Protein 3H2V (pdb70)

Solvent-accessible surface area: 47195 Å² total; per-residue (Å²): 136,19,50,64,184,163,55,18,116,53,0,4,67,6,0,41,94,2,7,63,29,1,83,89,25,16,44,133,47,0,70,0,0,26,1,0,35,96,0,0,27,2,0,0,4,0,0,50,23,13,126,35,37,76,15,15,65,104,4,0,53,33,0,1,103,7,0,5,127,3,0,71,61,0,11,124,6,0,75,54,7,2,148,15,2,72,39,116,49,32,68,49,31,0,56,98,11,0,83,92,0,44,77,22,2,58,84,0,71,110,26,1,64,47,9,3,69,32,30,59,124,127,115,45,56,122,136,92,38,96,100,1,16,90,87,0,16,110,8,0,71,58,0,4,82,3,0,35,46,0,3,101,44,0,37,32,0,11,76,53,31,164,38,65,67,32,66,64,6,48,4,30,129,163,144,33,40,193,135,119,25,18,124,53,0,3,76,5,0,45,91,0,19,61,30,0,100,85,25,8,27,31,16,0,23,0,0,24,0,0,28,74,0,0,28,2,0,0,4,0,0,48,22,13,131,34,40,76,11,14,67,106,3,0,51,36,0,0,103,7,0,6,124,3,0,73,59,0,14,132,26,0,76,82,17,2,156,111,14,139,65,153,155,35,72,60,25,0,55,98,10,0,82,89,0,47,78,21,3,58,82,0,72,108,25,0,66,51,9,3,70,34,31,58,125,131,118,43,58,124,137,93,36,94,97,1,17,91,87,0,14,107,7,0,68,58,0,4,74,3,0,31,42,0,1,101,43,0,62,63,16,87,185,28,50,38,72,119,63,118,172,136,28,44,179,114,59,18,82,53,0,4,78,5,0,42,97,1,14,60,30,1,82,86,29,23,46,144,50,0,83,0,0,28,0,0,31,90,0,0,27,1,0,0,4,0,0,54,21,13,64,34,40,85,14,14,71,106,3,0,48,33,0,1,105,6,0,6,124,3,0,71,60,0,12,133,31,0,77,84,16,2,154,108,14,136,65,154,176,24,74,69,41,0,56,100,9,0,83,87,0,47,75,22,2,55,84,0,73,102,24,0,66,49,10,3,71,34,34,58,125,90,76,32,34,56,116,92,33,69,97,1,18,90,90,0,14,107,7,0,70,58,0,4,76,4,0,30,46,0,1,103,41,0,43,36,14,48,181,184,29,82,42,66,121,86,126,172,178,32,49,171,116,62,17,85,51,0,3,78,6,0,42,94,1,16,64,27,0,88,83,27,16,44,145,49,0,82,0,0,27,0,0,35,93,0,0,27,2,0,0,4,0,0,52,23,12,62,34,37,72,20,16,65,103,4,0,52,33,0,2,104,8,0,5,130,5,0,72,62,0,10,129,10,0,77,53,10,2,150,20,5,74,40,153,154,29,68,61,28,0,56,96,10,0,82,91,0,46,77,21,2,56,86,0,75,113,26,0,64,47,10,4,69,34,33,59,126,99,85,38,31,68,121,91,34,58,101,2,17,89,86,0,14,107,8,0,71,57,0,4,76,4,0,34,43,0,3,102,44,0,50,29,2,29,115,82,60,173,44,141,94,30,70,74,11,69,44,71,120,96,113,178,195,100,83,69,0,9,0,120,32,1,0,0,29,2,58,65,107,44,0,71,82,30,1,86,124,46,74,46,115,120,33,104,11,38,76,27,91,0,20,0,64,0,4,0,77,59,25,132,35,0,92,44,0,35,114,60,36,82,116,37,72,28,85,53,4,67,1,31,1,69,69,39,97,188,152,80,70,0,9,0,116,32,1,0,0,31,1,56,42,92,45,0,75,85,31,1,88,124,45,76,41,114,118,32,103,10,42,67,20,74,0,18,0,63,0,7,0,78,61,37,133,36,0,92,46,0,28,109,61,39,78,117,36,66,27,82,47,2,68,1,32,1,62,89,38,94,192,208,100,82,68,0,4,0,49,32,0,0,0,26,1,55,64,111,46,0,72,88,31,1,88,122,45,76,41,110,119,31,103,10,39,74,23,74,0,11,0,62,0,6,0,79,64,29,131,36,0,96,47,0,32,115,59,36,81,116,38,67,27,80,47,3,66,0,30,1,36,66,36,57,192,146,80,69,0,5,0,48,33,1,0,0,29,2,59,65,106,45,0,72,82,28,1,86,123,46,74,46,113,120,34,105,11,38,78,19,55,0,8,0,64,0,4,0,78,58,42,133,36,0,97,44,0,31,69,48,34,56,64,20,72,26,89,54,3,72,1,33,1,32,85,36,46,190

GO terms:
  GO:0005515 protein binding (F, IPI)
  GO:0060090 molecular adaptor activity (F, EXP)
  GO:0045121 membrane raft (C, IDA)
  GO:0005912 adherens junction (C, IDA)
  GO:1903140 regulation of establishment of endothelial barrier (P, IDA)
  GO:0044291 cell-cell contact zone (C, IMP)
  GO:0005911 cell-cell junction (C, IMP)
  GO:0005925 focal adhesion (C, IMP)
  GO:1904702 regulation of protein localization to adherens junction (P, IMP)
  GO:0051893 regulation of focal adhesion assembly (P, IMP)
  GO:0031625 ubiquitin protein ligase binding (F, IPI)
  GO:0043034 costamere (C, IDA)
  GO:0005925 focal adhesion (C, IDA)
  GO:1904813 ficolin-1-rich granule lumen (C, TAS)
  GO:0034774 secretory granule lumen (C, TAS)
  GO:0035580 specific granule lumen (C, TAS)
  GO:0005576 extracellular region (C, TAS)
  GO:0005829 cytosol (C, TAS)
  GO:0003779 actin binding (F, IDA)
  GO:0007160 cell-matrix adhesion (P, TAS)

CATH classification: 1.20.120.230

Nearest PDB structures (foldseek):
  3h2v-assembly2_F  TM=1.014E+00  e=2.381E-14  Homo sapiens
  3h2u-assembly1_B  TM=9.997E-01  e=8.020E-13  Homo sapiens
  1wi6-assembly1_A  TM=9.284E-01  e=3.718E-11  Mus musculus
  1wg1-assembly1_A  TM=9.289E-01  e=8.004E-10  Homo sapiens
  8ozb-assembly1_F  TM=8.328E-01  e=2.217E-03  Homo sapiens

Organism: Homo sapiens (NCBI:txid9606)

Foldseek 3Di:
DDDDDCFAVLLLVLLVVQCVLLLQFDCVQALLSVLSNVLSVLSRVQRNLLNVLPPSLVVLLVSLVSNLVSLVVNLVVLLLLLVFFPDPVLSVVLNVLSVCLNVLSVVLNVLSNVLSVCRNDPPDDPVVNVVSVVVNSVSSNSNSVSSSVNVVSSVVRQPHGPDPPGDHGDGDGD/DDDDDQFAVLLLVLLVVLCVLLLQWDCVQAVLSVLSPVLSVLSRVLRNLLRVLPPSLVVLLVSLVSNLVSLVVNLVVLLVLLVVFPDPVLSVVLCVLSVCLNVLSVVLSVLSNVLSVCRNDPPDDPVVNVVSVVVNSVSSSSNSVSSSVNVVSSVVRCVGDTDTDDD/DQDDCFAVLLLVLLVVLCVLLLQWDCVQALLSVLSNVLSVLSRVLRNLLNVLPPSLVVLLVSLVSNLVSLVVNLVVLLVLLVVFPDPVLSPLLNVLSVCLNVLSVVLSVLSNVLSVCRNDPPDDPVVNVVSVVVNSVSSNSNSVSSSSNVVSSVVRVCVGDGDTDDD/DDDCCFQNLLLVLLVVLCVLLLQFDCVQALLSVLSPVLSVLSRVLRNLLNVLPPSLVVLLVSLVSNLVSLVVNLVVLLLLLVFFPDPVLSVVLNVLSVCLNVLSVVLNVLSNVLSVCRNDPPDDPVRNVVSVVVNSVSSSSNSVSSSVNVVSSVVRQPRGNDPPRDHGDGDGDDD/DFQKKKKAFADLPDDQVLVCVLVVVFAWPDWDADNVGRMIITGTPGDVSLVVCQVVQAQDDDPNTGMHMGHDDD/DQKKKKAFADLPDDQVLVCVLVVVFDWPDWDADSVGRMIITGGPDDVSLVVCQVVQAQDDDVRTGMHMGHDDD/DFQKKKKAWADLPDDQVLVCVLVVVFDWPDWDADSVGRMIITGGPTDVSLVVCQVVQAQDDDVRIGMHMGHDDD/DQKKKKAFADLPDDQVLVCVLVVVFAWPDWDADSVGNMIITGTPDDVSLVVCQVPQAQDDDVRTGMHMGHDDD

Radius of gyration: 37.88 Å; Cα contacts (8 Å, |Δi|>4): 1664; chains: 8; bounding box: 78×92×107 Å

Structure (mmCIF, N/CA/C/O backbone):
data_3H2V
#
_entry.id   3H2V
#
_cell.length_a   41.818
_cell.length_b   70.921
_cell.length_c   99.342
_cell.angle_alpha   89.77
_cell.angle_beta   90.04
_cell.angle_gamma   104.04
#
_symmetry.space_group_name_H-M   'P 1'
#
loop_
_entity.id
_entity.type
_entity.pdbx_description
1 polymer Vinculin
2 polymer Raver-1
3 water water
#
loop_
_atom_site.group_PDB
_atom_site.id
_atom_site.type_symbol
_atom_site.label_atom_id
_atom_site.label_alt_id
_atom_site.label_comp_id
_atom_site.label_asym_id
_atom_site.label_entity_id
_atom_site.label_seq_id
_atom_site.pdbx_PDB_ins_code
_atom_site.Cartn_x
_atom_site.Cartn_y
_atom_site.Cartn_z
_atom_site.occupancy
_atom_site.B_iso_or_equiv
_atom_site.auth_seq_id
_atom_site.auth_comp_id
_atom_site.auth_asym_id
_atom_site.auth_atom_id
_atom_site.pdbx_PDB_model_num
ATOM 1 N N . GLU A 1 6 ? -14.596 4.563 4.947 1.00 77.43 884 GLU A N 1
ATOM 2 C CA . GLU A 1 6 ? -15.358 4.722 3.712 1.00 77.82 884 GLU A CA 1
ATOM 3 C C . GLU A 1 6 ? -15.162 3.553 2.730 1.00 77.95 884 GLU A C 1
ATOM 4 O O . GLU A 1 6 ? -15.389 3.664 1.509 1.00 78.01 884 GLU A O 1
ATOM 10 N N . PHE A 1 7 ? -14.524 2.523 3.188 1.00 76.52 885 PHE A N 1
ATOM 11 C CA . PHE A 1 7 ? -14.470 1.314 2.533 1.00 76.09 885 PHE A CA 1
ATOM 12 C C . PHE A 1 7 ? -15.631 0.738 3.175 1.00 76.59 885 PHE A C 1
ATOM 13 O O . PHE A 1 7 ? -16.078 1.130 4.115 1.00 76.42 885 PHE A O 1
ATOM 21 N N . PRO A 1 8 ? -16.182 -0.228 2.571 1.00 74.58 886 PRO A N 1
ATOM 22 C CA . PRO A 1 8 ? -17.392 -0.705 3.073 1.00 74.91 886 PRO A CA 1
ATOM 23 C C . PRO A 1 8 ? -17.405 -1.956 3.893 1.00 75.02 886 PRO A C 1
ATOM 24 O O . PRO A 1 8 ? -16.414 -2.551 3.853 1.00 74.89 886 PRO A O 1
ATOM 28 N N . GLU A 1 9 ? -18.454 -2.303 4.626 1.00 72.50 887 GLU A N 1
ATOM 29 C CA . GLU A 1 9 ? -18.535 -3.508 5.385 1.00 72.90 887 GLU A CA 1
ATOM 30 C C . GLU A 1 9 ? -18.144 -4.724 4.645 1.00 72.56 887 GLU A C 1
ATOM 31 O O . GLU A 1 9 ? -17.392 -4.615 3.813 1.00 72.57 887 GLU A O 1
ATOM 32 N N . GLN A 1 10 ? -18.673 -5.899 4.914 1.00 72.47 888 GLN A N 1
ATOM 33 C CA . GLN A 1 10 ? -18.334 -7.139 4.150 1.00 71.98 888 GLN A CA 1
ATOM 34 C C . GLN A 1 10 ? -19.475 -8.046 3.606 1.00 71.83 888 GLN A C 1
ATOM 35 O O . GLN A 1 10 ? -19.299 -8.897 2.755 1.00 71.96 888 GLN A O 1
ATOM 41 N N . VAL A 1 15 ? -16.408 -11.926 -3.765 1.00 73.70 893 VAL A N 1
ATOM 42 C CA . VAL A 1 15 ? -15.479 -12.606 -4.683 1.00 72.17 893 VAL A CA 1
ATOM 43 C C . VAL A 1 15 ? -14.067 -12.041 -4.662 1.00 70.60 893 VAL A C 1
ATOM 44 O O . VAL A 1 15 ? -13.494 -11.723 -5.710 1.00 70.32 893 VAL A O 1
ATOM 48 N N . ILE A 1 16 ? -13.510 -11.945 -3.467 1.00 69.22 894 ILE A N 1
ATOM 49 C CA . ILE A 1 16 ? -12.188 -11.402 -3.261 1.00 67.71 894 ILE A CA 1
ATOM 50 C C . ILE A 1 16 ? -11.364 -12.394 -2.456 1.00 66.99 894 ILE A C 1
ATOM 51 O O . ILE A 1 16 ? -11.463 -13.597 -2.626 1.00 66.83 894 ILE A O 1
ATOM 56 N N . ASN A 1 17 ? -10.568 -11.863 -1.544 1.00 67.66 895 ASN A N 1
ATOM 57 C CA . ASN A 1 17 ? -9.753 -12.669 -0.657 1.00 66.37 895 ASN A CA 1
ATOM 58 C C . ASN A 1 17 ? -9.866 -12.021 0.717 1.00 65.69 895 ASN A C 1
ATOM 59 O O . ASN A 1 17 ? -9.128 -11.097 1.016 1.00 65.34 895 ASN A O 1
ATOM 64 N N . GLN A 1 18 ? -10.840 -12.468 1.503 1.00 63.42 896 GLN A N 1
ATOM 65 C CA . GLN A 1 18 ? -11.136 -11.901 2.808 1.00 63.49 896 GLN A CA 1
ATOM 66 C C . GLN A 1 18 ? -9.955 -11.307 3.569 1.00 63.01 896 GLN A C 1
ATOM 67 O O . GLN A 1 18 ? -10.000 -10.146 3.972 1.00 62.82 896 GLN A O 1
ATOM 73 N N . PRO A 1 19 ? -8.881 -12.094 3.773 1.00 56.19 897 PRO A N 1
ATOM 74 C CA . PRO A 1 19 ? -7.713 -11.613 4.531 1.00 55.70 897 PRO A CA 1
ATOM 75 C C . PRO A 1 19 ? -6.871 -10.497 3.875 1.00 55.50 897 PRO A C 1
ATOM 76 O O . PRO A 1 19 ? -6.181 -9.754 4.572 1.00 55.52 897 PRO A O 1
ATOM 80 N N . MET A 1 20 ? -6.941 -10.372 2.554 1.00 53.14 898 MET A N 1
ATOM 81 C CA . MET A 1 20 ? -6.247 -9.287 1.865 1.00 52.63 898 MET A CA 1
ATOM 82 C C . MET A 1 20 ? -7.106 -8.018 2.019 1.00 52.18 898 MET A C 1
ATOM 83 O O . MET A 1 20 ? -6.628 -6.905 2.297 1.00 52.17 898 MET A O 1
ATOM 88 N N . MET A 1 21 ? -8.400 -8.204 1.875 1.00 49.74 899 MET A N 1
ATOM 89 C CA . MET A 1 21 ? -9.283 -7.097 2.041 1.00 49.51 899 MET A CA 1
ATOM 90 C C . MET A 1 21 ? -9.268 -6.617 3.459 1.00 49.33 899 MET A C 1
ATOM 91 O O . MET A 1 21 ? -9.393 -5.446 3.713 1.00 49.38 899 MET A O 1
ATOM 96 N N . MET A 1 22 ? -9.101 -7.531 4.393 1.00 50.87 900 MET A N 1
ATOM 97 C CA . MET A 1 22 ? -9.042 -7.159 5.783 1.00 50.14 900 MET A CA 1
ATOM 98 C C . MET A 1 22 ? -7.832 -6.300 6.006 1.00 49.27 900 MET A C 1
ATOM 99 O O . MET A 1 22 ? -7.897 -5.296 6.678 1.00 48.86 900 MET A O 1
ATOM 104 N N . ALA A 1 23 ? -6.700 -6.734 5.478 1.00 48.91 901 ALA A N 1
ATOM 105 C CA . ALA A 1 23 ? -5.463 -5.991 5.620 1.00 48.38 901 ALA A CA 1
ATOM 106 C C . ALA A 1 23 ? -5.595 -4.686 4.867 1.00 47.96 901 ALA A C 1
ATOM 107 O O . ALA A 1 23 ? -5.166 -3.660 5.345 1.00 48.50 901 ALA A O 1
ATOM 109 N N . ALA A 1 24 ? -6.191 -4.717 3.681 1.00 49.15 902 ALA A N 1
ATOM 110 C CA . ALA A 1 24 ? -6.379 -3.489 2.923 1.00 48.54 902 ALA A CA 1
ATOM 111 C C . ALA A 1 24 ? -7.148 -2.472 3.777 1.00 48.36 902 ALA A C 1
ATOM 112 O O . ALA A 1 24 ? -6.794 -1.306 3.846 1.00 47.90 902 ALA A O 1
ATOM 114 N N . ARG A 1 25 ? -8.236 -2.927 4.391 1.00 52.09 903 ARG A N 1
ATOM 115 C CA . ARG A 1 25 ? -9.120 -2.082 5.182 1.00 51.98 903 ARG A CA 1
ATOM 116 C C . ARG A 1 25 ? -8.464 -1.560 6.433 1.00 51.67 903 ARG A C 1
ATOM 117 O O . ARG A 1 25 ? -8.648 -0.407 6.768 1.00 52.20 903 ARG A O 1
ATOM 125 N N . GLN A 1 26 ? -7.673 -2.381 7.107 1.00 52.05 904 GLN A N 1
ATOM 126 C CA . GLN A 1 26 ? -6.984 -1.938 8.312 1.00 51.26 904 GLN A CA 1
ATOM 127 C C . GLN A 1 26 ? -6.029 -0.781 8.091 1.00 50.24 904 GLN A C 1
ATOM 128 O O . GLN A 1 26 ? -5.809 0.018 9.006 1.00 50.48 904 GLN A O 1
ATOM 134 N N . LEU A 1 27 ? -5.411 -0.742 6.911 1.00 46.83 905 LEU A N 1
ATOM 135 C CA . LEU A 1 27 ? -4.513 0.338 6.550 1.00 46.13 905 LEU A CA 1
ATOM 136 C C . LEU A 1 27 ? -5.401 1.510 6.237 1.00 46.61 905 LEU A C 1
ATOM 137 O O . LEU A 1 27 ? -5.259 2.568 6.824 1.00 47.38 905 LEU A O 1
ATOM 142 N N . HIS A 1 28 ? -6.361 1.313 5.356 1.00 47.23 906 HIS A N 1
ATOM 143 C CA . HIS A 1 28 ? -7.259 2.382 5.023 1.00 48.07 906 HIS A CA 1
ATOM 144 C C . HIS A 1 28 ? -7.786 3.204 6.195 1.00 48.86 906 HIS A C 1
ATOM 145 O O . HIS A 1 28 ? -7.772 4.418 6.158 1.00 48.95 906 HIS A O 1
ATOM 152 N N . ASP A 1 29 ? -8.239 2.529 7.238 1.00 50.62 907 ASP A N 1
ATOM 153 C CA . ASP A 1 29 ? -8.760 3.185 8.418 1.00 51.61 907 ASP A CA 1
ATOM 154 C C . ASP A 1 29 ? -7.733 4.002 9.168 1.00 51.31 907 ASP A C 1
ATOM 155 O O . ASP A 1 29 ? -8.073 5.053 9.724 1.00 51.43 907 ASP A O 1
ATOM 160 N N . GLU A 1 30 ? -6.492 3.521 9.235 1.00 50.11 908 GLU A N 1
ATOM 161 C CA . GLU A 1 30 ? -5.484 4.296 9.932 1.00 50.56 908 GLU A CA 1
ATOM 162 C C . GLU A 1 30 ? -5.164 5.624 9.219 1.00 50.77 908 GLU A C 1
ATOM 163 O O . GLU A 1 30 ? -4.947 6.645 9.874 1.00 51.08 908 GLU A O 1
ATOM 169 N N . ALA A 1 31 ? -5.183 5.607 7.880 1.00 45.04 909 ALA A N 1
ATOM 170 C CA . ALA A 1 31 ? -4.869 6.769 7.051 1.00 44.65 909 ALA A CA 1
ATOM 171 C C . ALA A 1 31 ? -6.046 7.710 6.775 1.00 44.83 909 ALA A C 1
ATOM 172 O O . ALA A 1 31 ? -5.854 8.857 6.370 1.00 44.79 909 ALA A O 1
ATOM 174 N N . ARG A 1 32 ? -7.261 7.205 6.926 1.00 45.73 910 ARG A N 1
ATOM 175 C CA . ARG A 1 32 ? -8.446 8.011 6.676 1.00 46.57 910 ARG A CA 1
ATOM 176 C C . ARG A 1 32 ? -8.657 8.831 7.945 1.00 46.54 910 ARG A C 1
ATOM 177 O O . ARG A 1 32 ? -9.562 9.668 8.015 1.00 47.11 910 ARG A O 1
ATOM 185 N N . LYS A 1 33 ? -7.829 8.569 8.955 1.00 45.10 911 LYS A N 1
ATOM 186 C CA . LYS A 1 33 ? -7.892 9.303 10.210 1.00 43.93 911 LYS A CA 1
ATOM 187 C C . LYS A 1 33 ? -7.410 10.721 9.974 1.00 42.38 911 LYS A C 1
ATOM 188 O O . LYS A 1 33 ? -7.721 11.615 10.748 1.00 42.45 911 LYS A O 1
ATOM 194 N N . TRP A 1 34 ? -6.657 10.906 8.888 1.00 44.69 912 TRP A N 1
ATOM 195 C CA . TRP A 1 34 ? -6.021 12.175 8.527 1.00 42.66 912 TRP A CA 1
ATOM 196 C C . TRP A 1 34 ? -6.360 12.707 7.146 1.00 41.75 912 TRP A C 1
ATOM 197 O O . TRP A 1 34 ? -6.583 11.964 6.196 1.00 42.25 912 TRP A O 1
ATOM 208 N N . SER A 1 35 ? -6.203 14.012 7.005 1.00 41.96 913 SER A N 1
ATOM 209 C CA . SER A 1 35 ? -6.344 14.661 5.728 1.00 41.50 913 SER A CA 1
ATOM 210 C C . SER A 1 35 ? -5.073 14.397 4.852 1.00 41.03 913 SER A C 1
ATOM 211 O O . SER A 1 35 ? -3.943 14.374 5.337 1.00 39.75 913 SER A O 1
ATOM 214 N N . SER A 1 36 ? -5.294 14.159 3.561 1.00 39.60 914 SER A N 1
ATOM 215 C CA . SER A 1 36 ? -4.236 13.878 2.605 1.00 39.98 914 SER A CA 1
ATOM 216 C C . SER A 1 36 ? -3.500 15.139 2.237 1.00 40.30 914 SER A C 1
ATOM 217 O O . SER A 1 36 ? -2.317 15.080 1.893 1.00 40.33 914 SER A O 1
ATOM 220 N N . LYS A 1 37 ? -4.229 16.265 2.254 1.00 38.53 915 LYS A N 1
ATOM 221 C CA . LYS A 1 37 ? -3.689 17.597 1.924 1.00 38.96 915 LYS A CA 1
ATOM 222 C C . LYS A 1 37 ? -2.349 17.879 2.654 1.00 39.44 915 LYS A C 1
ATOM 223 O O . LYS A 1 37 ? -2.294 17.955 3.904 1.00 39.86 915 LYS A O 1
ATOM 229 N N . GLY A 1 38 ? -1.272 17.996 1.885 1.00 38.51 916 GLY A N 1
ATOM 230 C CA . GLY A 1 38 ? 0.039 18.311 2.436 1.00 38.07 916 GLY A CA 1
ATOM 231 C C . GLY A 1 38 ? 0.748 17.204 3.182 1.00 38.76 916 GLY A C 1
ATOM 232 O O . GLY A 1 38 ? 1.740 17.432 3.881 1.00 39.06 916 GLY A O 1
ATOM 233 N N . ASN A 1 39 ? 0.216 15.995 3.011 1.00 41.02 917 ASN A N 1
ATOM 234 C CA . ASN A 1 39 ? 0.761 14.751 3.575 1.00 41.25 917 ASN A CA 1
ATOM 235 C C . ASN A 1 39 ? 0.716 13.620 2.533 1.00 42.15 917 ASN A C 1
ATOM 236 O O . ASN A 1 39 ? -0.272 12.920 2.411 1.00 42.31 917 ASN A O 1
ATOM 241 N N . ASP A 1 40 ? 1.794 13.491 1.768 1.00 44.40 918 ASP A N 1
ATOM 242 C CA . ASP A 1 40 ? 1.916 12.482 0.732 1.00 44.42 918 ASP A CA 1
ATOM 243 C C . ASP A 1 40 ? 2.059 11.082 1.308 1.00 43.60 918 ASP A C 1
ATOM 244 O O . ASP A 1 40 ? 1.797 10.087 0.619 1.00 44.12 918 ASP A O 1
ATOM 249 N N . ILE A 1 41 ? 2.482 10.999 2.565 1.00 39.58 919 ILE A N 1
ATOM 250 C CA . ILE A 1 41 ? 2.574 9.706 3.200 1.00 37.97 919 ILE A CA 1
ATOM 251 C C . ILE A 1 41 ? 1.149 9.152 3.249 1.00 37.08 919 ILE A C 1
ATOM 252 O O . ILE A 1 41 ? 0.929 7.988 2.872 1.00 36.74 919 ILE A O 1
ATOM 257 N N . ILE A 1 42 ? 0.191 10.000 3.657 1.00 33.21 920 ILE A N 1
ATOM 258 C CA . ILE A 1 42 ? -1.201 9.605 3.763 1.00 32.47 920 ILE A CA 1
ATOM 259 C C . ILE A 1 42 ? -1.810 9.357 2.430 1.00 32.65 920 ILE A C 1
ATOM 260 O O . ILE A 1 42 ? -2.631 8.444 2.290 1.00 33.65 920 ILE A O 1
ATOM 265 N N . ALA A 1 43 ? -1.404 10.137 1.432 1.00 32.75 921 ALA A N 1
ATOM 266 C CA . ALA A 1 43 ? -1.958 9.939 0.101 1.00 31.88 921 ALA A CA 1
ATOM 267 C C . ALA A 1 43 ? -1.531 8.591 -0.474 1.00 31.50 921 ALA A C 1
ATOM 268 O O . ALA A 1 43 ? -2.313 7.900 -1.123 1.00 32.33 921 ALA A O 1
ATOM 270 N N . ALA A 1 44 ? -0.270 8.251 -0.258 1.00 31.38 922 ALA A N 1
ATOM 271 C CA . ALA A 1 44 ? 0.308 7.024 -0.769 1.00 31.35 922 ALA A CA 1
ATOM 272 C C . ALA A 1 44 ? -0.323 5.829 -0.030 1.00 31.73 922 ALA A C 1
ATOM 273 O O . ALA A 1 44 ? -0.754 4.830 -0.657 1.00 31.74 922 ALA A O 1
ATOM 275 N N . ALA A 1 45 ? -0.388 5.945 1.302 1.00 32.18 923 ALA A N 1
ATOM 276 C CA . ALA A 1 45 ? -0.989 4.906 2.116 1.00 31.42 923 ALA A CA 1
ATOM 277 C C . ALA A 1 45 ? -2.384 4.608 1.610 1.00 30.95 923 ALA A C 1
ATOM 278 O O . ALA A 1 45 ? -2.703 3.456 1.385 1.00 30.86 923 ALA A O 1
ATOM 280 N N . LYS A 1 46 ? -3.192 5.643 1.391 1.00 31.56 924 LYS A N 1
ATOM 281 C CA . LYS A 1 46 ? -4.550 5.467 0.888 1.00 31.32 924 LYS A CA 1
ATOM 282 C C . LYS A 1 46 ? -4.527 4.739 -0.454 1.00 31.53 924 LYS A C 1
ATOM 283 O O . LYS A 1 46 ? -5.309 3.821 -0.686 1.00 32.13 924 LYS A O 1
ATOM 289 N N . ARG A 1 47 ? -3.575 5.090 -1.307 1.00 32.63 925 ARG A N 1
ATOM 290 C CA . ARG A 1 47 ? -3.444 4.433 -2.600 1.00 33.57 925 ARG A CA 1
ATOM 291 C C . ARG A 1 47 ? -3.127 2.954 -2.451 1.00 33.70 925 ARG A C 1
ATOM 292 O O . ARG A 1 47 ? -3.784 2.112 -3.054 1.00 34.40 925 ARG A O 1
ATOM 300 N N . MET A 1 48 ? -2.069 2.633 -1.719 1.00 34.22 926 MET A N 1
ATOM 301 C CA . MET A 1 48 ? -1.732 1.230 -1.483 1.00 34.56 926 MET A CA 1
ATOM 302 C C . MET A 1 48 ? -2.981 0.474 -1.051 1.00 34.31 926 MET A C 1
ATOM 303 O O . MET A 1 48 ? -3.342 -0.473 -1.703 1.00 34.44 926 MET A O 1
ATOM 308 N N . ALA A 1 49 ? -3.658 0.926 0.006 1.00 31.95 927 ALA A N 1
ATOM 309 C CA . ALA A 1 49 ? -4.852 0.250 0.498 1.00 32.60 927 ALA A CA 1
ATOM 310 C C . ALA A 1 49 ? -5.862 -0.033 -0.646 1.00 33.14 927 ALA A C 1
ATOM 311 O O . ALA A 1 49 ? -6.388 -1.146 -0.773 1.00 32.77 927 ALA A O 1
ATOM 313 N N . LEU A 1 50 ? -6.046 0.943 -1.531 1.00 35.26 928 LEU A N 1
ATOM 314 C CA . LEU A 1 50 ? -6.928 0.795 -2.701 1.00 35.77 928 LEU A CA 1
ATOM 315 C C . LEU A 1 50 ? -6.411 -0.220 -3.734 1.00 36.83 928 LEU A C 1
ATOM 316 O O . LEU A 1 50 ? -7.213 -0.870 -4.425 1.00 37.71 928 LEU A O 1
ATOM 321 N N . LEU A 1 51 ? -5.088 -0.330 -3.861 1.00 35.36 929 LEU A N 1
ATOM 322 C CA . LEU A 1 51 ? -4.498 -1.322 -4.740 1.00 35.86 929 LEU A CA 1
ATOM 323 C C . LEU A 1 51 ? -4.444 -2.708 -4.064 1.00 36.12 929 LEU A C 1
ATOM 324 O O . LEU A 1 51 ? -4.402 -3.727 -4.739 1.00 36.63 929 LEU A O 1
ATOM 329 N N . MET A 1 52 ? -4.435 -2.748 -2.737 1.00 38.82 930 MET A N 1
ATOM 330 C CA . MET A 1 52 ? -4.472 -4.017 -2.012 1.00 39.33 930 MET A CA 1
ATOM 331 C C . MET A 1 52 ? -5.832 -4.650 -2.180 1.00 39.62 930 MET A C 1
ATOM 332 O O . MET A 1 52 ? -5.966 -5.863 -2.331 1.00 39.28 930 MET A O 1
ATOM 337 N N . ALA A 1 53 ? -6.842 -3.804 -2.084 1.00 38.62 931 ALA A N 1
ATOM 338 C CA . ALA A 1 53 ? -8.194 -4.220 -2.310 1.00 39.69 931 ALA A CA 1
ATOM 339 C C . ALA A 1 53 ? -8.262 -4.797 -3.752 1.00 40.28 931 ALA A C 1
ATOM 340 O O . ALA A 1 53 ? -8.760 -5.898 -3.954 1.00 40.57 931 ALA A O 1
ATOM 342 N N . GLU A 1 54 ? -7.727 -4.086 -4.748 1.00 40.82 932 GLU A N 1
ATOM 343 C CA . GLU A 1 54 ? -7.762 -4.614 -6.115 1.00 41.71 932 GLU A CA 1
ATOM 344 C C . GLU A 1 54 ? -7.081 -5.985 -6.185 1.00 41.79 932 GLU A C 1
ATOM 345 O O . GLU A 1 54 ? -7.457 -6.865 -6.952 1.00 41.68 932 GLU A O 1
ATOM 351 N N . MET A 1 55 ? -6.073 -6.168 -5.354 1.00 42.92 933 MET A N 1
ATOM 352 C CA . MET A 1 55 ? -5.357 -7.421 -5.349 1.00 43.13 933 MET A CA 1
ATOM 353 C C . MET A 1 55 ? -6.182 -8.597 -4.828 1.00 42.74 933 MET A C 1
ATOM 354 O O . MET A 1 55 ? -6.155 -9.656 -5.420 1.00 42.97 933 MET A O 1
ATOM 359 N N . SER A 1 56 ? -6.924 -8.426 -3.745 1.00 39.74 934 SER A N 1
ATOM 360 C CA . SER A 1 56 ? -7.703 -9.547 -3.270 1.00 40.32 934 SER A CA 1
ATOM 361 C C . SER A 1 56 ? -8.669 -9.986 -4.363 1.00 40.98 934 SER A C 1
ATOM 362 O O . SER A 1 56 ? -8.896 -11.183 -4.564 1.00 40.92 934 SER A O 1
ATOM 365 N N . ARG A 1 57 ? -9.186 -9.013 -5.112 1.00 44.05 935 ARG A N 1
ATOM 366 C CA . ARG A 1 57 ? -10.040 -9.290 -6.260 1.00 44.57 935 ARG A CA 1
ATOM 367 C C . ARG A 1 57 ? -9.236 -10.073 -7.331 1.00 45.27 935 ARG A C 1
ATOM 368 O O . ARG A 1 57 ? -9.617 -11.181 -7.697 1.00 45.78 935 ARG A O 1
ATOM 376 N N . LEU A 1 58 ? -8.116 -9.509 -7.798 1.00 44.84 936 LEU A N 1
ATOM 377 C CA . LEU A 1 58 ? -7.231 -10.160 -8.789 1.00 45.65 936 LEU A CA 1
ATOM 378 C C . LEU A 1 58 ? -6.774 -11.560 -8.402 1.00 46.24 936 LEU A C 1
ATOM 379 O O . LEU A 1 58 ? -6.472 -12.380 -9.259 1.00 46.58 936 LEU A O 1
ATOM 384 N N . VAL A 1 59 ? -6.658 -11.802 -7.104 1.00 51.94 937 VAL A N 1
ATOM 385 C CA . VAL A 1 59 ? -6.241 -13.098 -6.571 1.00 53.10 937 VAL A CA 1
ATOM 386 C C . VAL A 1 59 ? -7.251 -14.264 -6.842 1.00 54.34 937 VAL A C 1
ATOM 387 O O . VAL A 1 59 ? -6.934 -15.443 -6.688 1.00 53.93 937 VAL A O 1
ATOM 391 N N . ARG A 1 60 ? -8.437 -13.933 -7.331 1.00 63.52 938 ARG A N 1
ATOM 392 C CA . ARG A 1 60 ? -9.399 -14.957 -7.723 1.00 65.27 938 ARG A CA 1
ATOM 393 C C . ARG A 1 60 ? -9.364 -15.042 -9.257 1.00 66.31 938 ARG A C 1
ATOM 394 O O . ARG A 1 60 ? -9.314 -16.134 -9.831 1.00 66.11 938 ARG A O 1
ATOM 402 N N . GLY A 1 61 ? -9.328 -13.861 -9.886 1.00 70.75 939 GLY A N 1
ATOM 403 C CA . GLY A 1 61 ? -9.264 -13.578 -11.319 1.00 71.42 939 GLY A CA 1
ATOM 404 C C . GLY A 1 61 ? -9.226 -14.683 -12.354 1.00 71.82 939 GLY A C 1
ATOM 405 O O . GLY A 1 61 ? -9.744 -14.527 -13.466 1.00 71.71 939 GLY A O 1
ATOM 406 N N . GLY A 1 62 ? -8.601 -15.798 -12.013 1.00 74.92 940 GLY A N 1
ATOM 407 C CA . GLY A 1 62 ? -8.515 -16.904 -12.953 1.00 75.95 940 GLY A CA 1
ATOM 408 C C . GLY A 1 62 ? -7.532 -16.509 -14.035 1.00 76.51 940 GLY A C 1
ATOM 409 O O . GLY A 1 62 ? -6.360 -16.886 -14.008 1.00 76.98 940 GLY A O 1
ATOM 410 N N . SER A 1 63 ? -8.002 -15.724 -14.991 1.00 76.30 941 SER A N 1
ATOM 411 C CA . SER A 1 63 ? -7.107 -15.200 -16.001 1.00 76.19 941 SER A CA 1
ATOM 412 C C . SER A 1 63 ? -7.543 -13.875 -16.580 1.00 75.72 941 SER A C 1
ATOM 413 O O . SER A 1 63 ? -8.715 -13.455 -16.429 1.00 75.73 941 SER A O 1
ATOM 416 N N . GLY A 1 64 ? -6.568 -13.229 -17.221 1.00 70.24 942 GLY A N 1
ATOM 417 C CA . GLY A 1 64 ? -6.643 -11.876 -17.714 1.00 68.90 942 GLY A CA 1
ATOM 418 C C . GLY A 1 64 ? -6.090 -11.125 -16.513 1.00 68.09 942 GLY A C 1
ATOM 419 O O . GLY A 1 64 ? -5.685 -9.947 -16.592 1.00 68.34 942 GLY A O 1
ATOM 420 N N . THR A 1 65 ? -6.045 -11.850 -15.391 1.00 59.75 943 THR A N 1
ATOM 421 C CA . THR A 1 65 ? -5.544 -11.317 -14.131 1.00 58.56 943 THR A CA 1
ATOM 422 C C . THR A 1 65 ? -4.016 -11.414 -14.056 1.00 58.09 943 THR A C 1
ATOM 423 O O . THR A 1 65 ? -3.393 -10.741 -13.238 1.00 58.19 943 THR A O 1
ATOM 427 N N . LYS A 1 66 ? -3.423 -12.238 -14.925 1.00 54.72 944 LYS A N 1
ATOM 428 C CA . LYS A 1 66 ? -1.964 -12.401 -14.982 1.00 53.31 944 LYS A CA 1
ATOM 429 C C . LYS A 1 66 ? -1.277 -11.032 -15.137 1.00 52.80 944 LYS A C 1
ATOM 430 O O . LYS A 1 66 ? -0.561 -10.556 -14.242 1.00 53.03 944 LYS A O 1
ATOM 436 N N . ARG A 1 67 ? -1.519 -10.384 -16.267 1.00 46.56 945 ARG A N 1
ATOM 437 C CA . ARG A 1 67 ? -0.910 -9.103 -16.496 1.00 45.14 945 ARG A CA 1
ATOM 438 C C . ARG A 1 67 ? -1.253 -8.122 -15.408 1.00 44.16 945 ARG A C 1
ATOM 439 O O . ARG A 1 67 ? -0.374 -7.449 -14.875 1.00 44.24 945 ARG A O 1
ATOM 447 N N . ALA A 1 68 ? -2.537 -8.013 -15.092 1.00 41.61 946 ALA A N 1
ATOM 448 C CA . ALA A 1 68 ? -2.968 -7.076 -14.063 1.00 40.62 946 ALA A CA 1
ATOM 449 C C . ALA A 1 68 ? -2.278 -7.350 -12.737 1.00 40.04 946 ALA A C 1
ATOM 450 O O . ALA A 1 68 ? -1.677 -6.453 -12.168 1.00 40.51 946 ALA A O 1
ATOM 452 N N . LEU A 1 69 ? -2.364 -8.586 -12.252 1.00 37.95 947 LEU A N 1
ATOM 453 C CA . LEU A 1 69 ? -1.743 -8.995 -10.977 1.00 36.47 947 LEU A CA 1
ATOM 454 C C . LEU A 1 69 ? -0.311 -8.526 -10.884 1.00 36.27 947 LEU A C 1
ATOM 455 O O . LEU A 1 69 ? 0.126 -8.037 -9.830 1.00 36.51 947 LEU A O 1
ATOM 460 N N . ILE A 1 70 ? 0.397 -8.637 -12.008 1.00 36.21 948 ILE A N 1
ATOM 461 C CA . ILE A 1 70 ? 1.773 -8.176 -12.080 1.00 35.86 948 ILE A CA 1
ATOM 462 C C . ILE A 1 70 ? 1.867 -6.642 -11.968 1.00 35.93 948 ILE A C 1
ATOM 463 O O . ILE A 1 70 ? 2.529 -6.089 -11.055 1.00 35.75 948 ILE A O 1
ATOM 468 N N . GLN A 1 71 ? 1.168 -5.953 -12.862 1.00 37.59 949 GLN A N 1
ATOM 469 C CA . GLN A 1 71 ? 1.155 -4.496 -12.808 1.00 38.25 949 GLN A CA 1
ATOM 470 C C . GLN A 1 71 ? 0.806 -3.943 -11.407 1.00 38.21 949 GLN A C 1
ATOM 471 O O . GLN A 1 71 ? 1.439 -3.032 -10.879 1.00 37.42 949 GLN A O 1
ATOM 477 N N . CYS A 1 72 ? -0.240 -4.516 -10.833 1.00 39.65 950 CYS A N 1
ATOM 478 C CA . CYS A 1 72 ? -0.744 -4.122 -9.554 1.00 39.76 950 CYS A CA 1
ATOM 479 C C . CYS A 1 72 ? 0.324 -4.179 -8.469 1.00 39.60 950 CYS A C 1
ATOM 480 O O . CYS A 1 72 ? 0.417 -3.286 -7.622 1.00 38.88 950 CYS A O 1
ATOM 483 N N . ALA A 1 73 ? 1.078 -5.278 -8.460 1.00 42.21 951 ALA A N 1
ATOM 484 C CA . ALA A 1 73 ? 2.098 -5.496 -7.445 1.00 41.33 951 ALA A CA 1
ATOM 485 C C . ALA A 1 73 ? 3.196 -4.465 -7.644 1.00 41.13 951 ALA A C 1
ATOM 486 O O . ALA A 1 73 ? 3.707 -3.897 -6.659 1.00 41.26 951 ALA A O 1
ATOM 488 N N . LYS A 1 74 ? 3.485 -4.169 -8.914 1.00 42.04 952 LYS A N 1
ATOM 489 C CA . LYS A 1 74 ? 4.444 -3.126 -9.271 1.00 42.37 952 LYS A CA 1
ATOM 490 C C . LYS A 1 74 ? 3.954 -1.772 -8.756 1.00 42.60 952 LYS A C 1
ATOM 491 O O . LYS A 1 74 ? 4.700 -1.026 -8.128 1.00 43.49 952 LYS A O 1
ATOM 497 N N . ASP A 1 75 ? 2.682 -1.489 -8.981 1.00 43.41 953 ASP A N 1
ATOM 498 C CA . ASP A 1 75 ? 2.087 -0.251 -8.521 1.00 43.84 953 ASP A CA 1
ATOM 499 C C . ASP A 1 75 ? 2.328 -0.066 -7.054 1.00 43.85 953 ASP A C 1
ATOM 500 O O . ASP A 1 75 ? 2.792 1.007 -6.627 1.00 43.93 953 ASP A O 1
ATOM 505 N N . ILE A 1 76 ? 1.991 -1.114 -6.297 1.00 39.46 954 ILE A N 1
ATOM 506 C CA . ILE A 1 76 ? 2.120 -1.130 -4.830 1.00 39.80 954 ILE A CA 1
ATOM 507 C C . ILE A 1 76 ? 3.547 -0.761 -4.414 1.00 39.80 954 ILE A C 1
ATOM 508 O O . ILE A 1 76 ? 3.765 0.170 -3.633 1.00 39.17 954 ILE A O 1
ATOM 513 N N . ALA A 1 77 ? 4.515 -1.453 -5.001 1.00 37.82 955 ALA A N 1
ATOM 514 C CA . ALA A 1 77 ? 5.911 -1.193 -4.688 1.00 38.41 955 ALA A CA 1
ATOM 515 C C . ALA A 1 77 ? 6.260 0.265 -4.983 1.00 38.99 955 ALA A C 1
ATOM 516 O O . ALA A 1 77 ? 7.022 0.900 -4.250 1.00 38.79 955 ALA A O 1
ATOM 518 N N . LYS A 1 78 ? 5.640 0.833 -6.009 1.00 39.11 956 LYS A N 1
ATOM 519 C CA . LYS A 1 78 ? 5.889 2.237 -6.291 1.00 39.58 956 LYS A CA 1
ATOM 520 C C . LYS A 1 78 ? 5.471 3.095 -5.087 1.00 39.24 956 LYS A C 1
ATOM 521 O O . LYS A 1 78 ? 6.262 3.905 -4.586 1.00 39.12 956 LYS A O 1
ATOM 527 N N . ALA A 1 79 ? 4.258 2.836 -4.601 1.00 38.16 957 ALA A N 1
ATOM 528 C CA . ALA A 1 79 ? 3.678 3.512 -3.446 1.00 38.02 957 ALA A CA 1
ATOM 529 C C . ALA A 1 79 ? 4.517 3.351 -2.152 1.00 38.62 957 ALA A C 1
ATOM 530 O O . ALA A 1 79 ? 4.657 4.292 -1.375 1.00 38.46 957 ALA A O 1
ATOM 532 N N . SER A 1 80 ? 5.052 2.161 -1.900 1.00 39.52 958 SER A N 1
ATOM 533 C CA . SER A 1 80 ? 5.862 1.961 -0.720 1.00 40.69 958 SER A CA 1
ATOM 534 C C . SER A 1 80 ? 7.163 2.750 -0.853 1.00 41.42 958 SER A C 1
ATOM 535 O O . SER A 1 80 ? 7.595 3.430 0.090 1.00 41.46 958 SER A O 1
ATOM 538 N N . ASP A 1 81 ? 7.799 2.659 -2.021 1.00 47.63 959 ASP A N 1
ATOM 539 C CA . ASP A 1 81 ? 9.039 3.409 -2.272 1.00 47.69 959 ASP A CA 1
ATOM 540 C C . ASP A 1 81 ? 8.877 4.891 -1.874 1.00 47.61 959 ASP A C 1
ATOM 541 O O . ASP A 1 81 ? 9.801 5.512 -1.344 1.00 48.03 959 ASP A O 1
ATOM 546 N N . GLU A 1 82 ? 7.684 5.437 -2.074 1.00 47.31 960 GLU A N 1
ATOM 547 C CA . GLU A 1 82 ? 7.426 6.823 -1.708 1.00 48.10 960 GLU A CA 1
ATOM 548 C C . GLU A 1 82 ? 7.128 7.021 -0.202 1.00 48.04 960 GLU A C 1
ATOM 549 O O . GLU A 1 82 ? 7.441 8.058 0.373 1.00 48.28 960 GLU A O 1
ATOM 555 N N . VAL A 1 83 ? 6.538 6.013 0.434 1.00 42.16 961 VAL A N 1
ATOM 556 C CA . VAL A 1 83 ? 6.285 6.064 1.866 1.00 41.69 961 VAL A CA 1
ATOM 557 C C . VAL A 1 83 ? 7.651 6.066 2.543 1.00 41.87 961 VAL A C 1
ATOM 558 O O . VAL A 1 83 ? 7.926 6.863 3.441 1.00 41.63 961 VAL A O 1
ATOM 562 N N . THR A 1 84 ? 8.515 5.174 2.072 1.00 43.04 962 THR A N 1
ATOM 563 C CA . THR A 1 84 ? 9.868 5.072 2.600 1.00 43.51 962 THR A CA 1
ATOM 564 C C . THR A 1 84 ? 10.646 6.391 2.391 1.00 43.71 962 THR A C 1
ATOM 565 O O . THR A 1 84 ? 11.159 6.990 3.337 1.00 43.55 962 THR A O 1
ATOM 569 N N . ARG A 1 85 ? 10.749 6.816 1.137 1.00 46.77 963 ARG A N 1
ATOM 570 C CA . ARG A 1 85 ? 11.458 8.024 0.808 1.00 47.15 963 ARG A CA 1
ATOM 571 C C . ARG A 1 85 ? 11.075 9.219 1.717 1.00 47.20 963 ARG A C 1
ATOM 572 O O . ARG A 1 85 ? 11.942 9.946 2.227 1.00 46.97 963 ARG A O 1
ATOM 580 N N . LEU A 1 86 ? 9.775 9.410 1.919 1.00 46.68 964 LEU A N 1
ATOM 581 C CA . LEU A 1 86 ? 9.275 10.503 2.732 1.00 46.94 964 LEU A CA 1
ATOM 582 C C . LEU A 1 86 ? 9.464 10.234 4.224 1.00 47.50 964 LEU A C 1
ATOM 583 O O . LEU A 1 86 ? 9.796 11.147 4.995 1.00 47.35 964 LEU A O 1
ATOM 588 N N . ALA A 1 87 ? 9.264 8.983 4.635 1.00 49.05 965 ALA A N 1
ATOM 589 C CA . ALA A 1 87 ? 9.472 8.621 6.029 1.00 49.29 965 ALA A CA 1
ATOM 590 C C . ALA A 1 87 ? 10.910 8.975 6.399 1.00 49.52 965 ALA A C 1
ATOM 591 O O . ALA A 1 87 ? 11.194 9.398 7.498 1.00 49.63 965 ALA A O 1
ATOM 593 N N . LYS A 1 88 ? 11.819 8.837 5.451 1.00 52.64 966 LYS A N 1
ATOM 594 C CA . LYS A 1 88 ? 13.214 9.135 5.718 1.00 53.04 966 LYS A CA 1
ATOM 595 C C . LYS A 1 88 ? 13.510 10.612 5.846 1.00 53.29 966 LYS A C 1
ATOM 596 O O . LYS A 1 88 ? 14.323 11.037 6.680 1.00 53.06 966 LYS A O 1
ATOM 602 N N . GLU A 1 89 ? 12.847 11.410 5.022 1.00 55.83 967 GLU A N 1
ATOM 603 C CA . GLU A 1 89 ? 13.063 12.831 5.125 1.00 56.28 967 GLU A CA 1
ATOM 604 C C . GLU A 1 89 ? 12.555 13.326 6.480 1.00 56.16 967 GLU A C 1
ATOM 605 O O . GLU A 1 89 ? 13.135 14.239 7.066 1.00 56.53 967 GLU A O 1
ATOM 611 N N . VAL A 1 90 ? 11.508 12.680 6.995 1.00 52.28 968 VAL A N 1
ATOM 612 C CA . VAL A 1 90 ? 10.926 13.030 8.288 1.00 51.90 968 VAL A CA 1
ATOM 613 C C . VAL A 1 90 ? 11.907 12.672 9.384 1.00 52.29 968 VAL A C 1
ATOM 614 O O . VAL A 1 90 ? 12.100 13.412 10.336 1.00 52.31 968 VAL A O 1
ATOM 618 N N . ALA A 1 91 ? 12.473 11.486 9.269 1.00 54.73 969 ALA A N 1
ATOM 619 C CA . ALA A 1 91 ? 13.418 10.994 10.239 1.00 56.06 969 ALA A CA 1
ATOM 620 C C . ALA A 1 91 ? 14.679 11.869 10.234 1.00 57.11 969 ALA A C 1
ATOM 621 O O . ALA A 1 91 ? 15.314 12.072 11.277 1.00 56.90 969 ALA A O 1
ATOM 623 N N . LYS A 1 92 ? 15.045 12.363 9.048 1.00 60.59 970 LYS A N 1
ATOM 624 C CA . LYS A 1 92 ? 16.223 13.216 8.887 1.00 61.91 970 LYS A CA 1
ATOM 625 C C . LYS A 1 92 ? 15.994 14.578 9.567 1.00 62.22 970 LYS A C 1
ATOM 626 O O . LYS A 1 92 ? 16.942 15.275 9.913 1.00 62.73 970 LYS A O 1
ATOM 632 N N . GLN A 1 93 ? 14.726 14.923 9.787 1.00 63.40 971 GLN A N 1
ATOM 633 C CA . GLN A 1 93 ? 14.332 16.177 10.435 1.00 63.47 971 GLN A CA 1
ATOM 634 C C . GLN A 1 93 ? 14.057 15.991 11.926 1.00 62.94 971 GLN A C 1
ATOM 635 O O . GLN A 1 93 ? 14.049 16.952 12.693 1.00 63.09 971 GLN A O 1
ATOM 641 N N . CYS A 1 94 ? 13.807 14.754 12.336 1.00 64.51 972 CYS A N 1
ATOM 642 C CA . CYS A 1 94 ? 13.525 14.479 13.739 1.00 63.56 972 CYS A CA 1
ATOM 643 C C . CYS A 1 94 ? 14.715 14.741 14.638 1.00 62.60 972 CYS A C 1
ATOM 644 O O . CYS A 1 94 ? 15.850 14.413 14.281 1.00 63.06 972 CYS A O 1
ATOM 647 N N . THR A 1 95 ? 14.453 15.316 15.812 1.00 62.61 973 THR A N 1
ATOM 648 C CA . THR A 1 95 ? 15.510 15.601 16.786 1.00 61.22 973 THR A CA 1
ATOM 649 C C . THR A 1 95 ? 15.437 14.676 18.019 1.00 61.65 973 THR A C 1
ATOM 650 O O . THR A 1 95 ? 16.140 14.861 19.022 1.00 62.02 973 THR A O 1
ATOM 654 N N . ASP A 1 96 ? 14.635 13.629 17.902 1.00 61.49 974 ASP A N 1
ATOM 655 C CA . ASP A 1 96 ? 14.486 12.679 18.975 1.00 61.84 974 ASP A CA 1
ATOM 656 C C . ASP A 1 96 ? 15.031 11.295 18.610 1.00 62.48 974 ASP A C 1
ATOM 657 O O . ASP A 1 96 ? 14.380 10.515 17.916 1.00 62.62 974 ASP A O 1
ATOM 662 N N . LYS A 1 97 ? 16.220 10.985 19.109 1.00 63.26 975 LYS A N 1
ATOM 663 C CA . LYS A 1 97 ? 16.868 9.694 18.859 1.00 63.35 975 LYS A CA 1
ATOM 664 C C . LYS A 1 97 ? 15.908 8.495 19.080 1.00 62.75 975 LYS A C 1
ATOM 665 O O . LYS A 1 97 ? 15.899 7.520 18.317 1.00 62.76 975 LYS A O 1
ATOM 671 N N . ARG A 1 98 ? 15.117 8.568 20.140 1.00 63.83 976 ARG A N 1
ATOM 672 C CA . ARG A 1 98 ? 14.182 7.502 20.435 1.00 63.15 976 ARG A CA 1
ATOM 673 C C . ARG A 1 98 ? 13.296 7.270 19.229 1.00 62.38 976 ARG A C 1
ATOM 674 O O . ARG A 1 98 ? 13.250 6.163 18.679 1.00 62.06 976 ARG A O 1
ATOM 682 N N . ILE A 1 99 ? 12.619 8.338 18.807 1.00 59.38 977 ILE A N 1
ATOM 683 C CA . ILE A 1 99 ? 11.696 8.291 17.674 1.00 58.87 977 ILE A CA 1
ATOM 684 C C . ILE A 1 99 ? 12.368 8.152 16.327 1.00 58.69 977 ILE A C 1
ATOM 685 O O . ILE A 1 99 ? 11.994 7.289 15.556 1.00 58.41 977 ILE A O 1
ATOM 690 N N . ARG A 1 100 ? 13.357 8.989 16.043 1.00 56.34 978 ARG A N 1
ATOM 691 C CA . ARG A 1 100 ? 14.068 8.894 14.774 1.00 56.96 978 ARG A CA 1
ATOM 692 C C . ARG A 1 100 ? 14.505 7.468 14.496 1.00 57.09 978 ARG A C 1
ATOM 693 O O . ARG A 1 100 ? 14.672 7.065 13.340 1.00 57.20 978 ARG A O 1
ATOM 701 N N . THR A 1 101 ? 14.710 6.720 15.572 1.00 57.63 979 THR A N 1
ATOM 702 C CA . THR A 1 101 ? 15.197 5.361 15.496 1.00 57.24 979 THR A CA 1
ATOM 703 C C . THR A 1 101 ? 14.089 4.408 15.125 1.00 57.81 979 THR A C 1
ATOM 704 O O . THR A 1 101 ? 14.230 3.579 14.213 1.00 58.49 979 THR A O 1
ATOM 708 N N . ASN A 1 102 ? 12.994 4.507 15.860 1.00 56.53 980 ASN A N 1
ATOM 709 C CA . ASN A 1 102 ? 11.875 3.633 15.620 1.00 57.16 980 ASN A CA 1
ATOM 710 C C . ASN A 1 102 ? 11.399 3.839 14.206 1.00 57.30 980 ASN A C 1
ATOM 711 O O . ASN A 1 102 ? 11.119 2.883 13.505 1.00 57.43 980 ASN A O 1
ATOM 716 N N . LEU A 1 103 ? 11.343 5.089 13.779 1.00 55.59 981 LEU A N 1
ATOM 717 C CA . LEU A 1 103 ? 10.955 5.395 12.417 1.00 55.49 981 LEU A CA 1
ATOM 718 C C . LEU A 1 103 ? 11.831 4.672 11.368 1.00 56.28 981 LEU A C 1
ATOM 719 O O . LEU A 1 103 ? 11.322 4.012 10.458 1.00 56.80 981 LEU A O 1
ATOM 724 N N . LEU A 1 104 ? 13.142 4.801 11.471 1.00 57.73 982 LEU A N 1
ATOM 725 C CA . LEU A 1 104 ? 13.983 4.169 10.480 1.00 58.53 982 LEU A CA 1
ATOM 726 C C . LEU A 1 104 ? 13.819 2.673 10.508 1.00 59.58 982 LEU A C 1
ATOM 727 O O . LEU A 1 104 ? 13.748 2.032 9.464 1.00 60.34 982 LEU A O 1
ATOM 732 N N . GLN A 1 105 ? 13.705 2.126 11.713 1.00 64.27 983 GLN A N 1
ATOM 733 C CA . GLN A 1 105 ? 13.546 0.694 11.901 1.00 65.17 983 GLN A CA 1
ATOM 734 C C . GLN A 1 105 ? 12.400 0.120 11.101 1.00 64.90 983 GLN A C 1
ATOM 735 O O . GLN A 1 105 ? 12.591 -0.769 10.279 1.00 64.86 983 GLN A O 1
ATOM 741 N N . VAL A 1 106 ? 11.207 0.646 11.341 1.00 64.30 984 VAL A N 1
ATOM 742 C CA . VAL A 1 106 ? 9.976 0.171 10.693 1.00 64.78 984 VAL A CA 1
ATOM 743 C C . VAL A 1 106 ? 9.869 0.420 9.183 1.00 65.27 984 VAL A C 1
ATOM 744 O O . VAL A 1 106 ? 9.180 -0.314 8.476 1.00 65.33 984 VAL A O 1
ATOM 748 N N . CYS A 1 107 ? 10.489 1.489 8.701 1.00 64.46 985 CYS A N 1
ATOM 749 C CA . CYS A 1 107 ? 10.409 1.807 7.286 1.00 65.10 985 CYS A CA 1
ATOM 750 C C . CYS A 1 107 ? 11.526 1.184 6.461 1.00 65.33 985 CYS A C 1
ATOM 751 O O . CYS A 1 107 ? 11.587 1.367 5.250 1.00 66.05 985 CYS A O 1
ATOM 754 N N . GLU A 1 108 ? 12.404 0.430 7.100 1.00 67.87 986 GLU A N 1
ATOM 755 C CA . GLU A 1 108 ? 13.489 -0.184 6.351 1.00 67.84 986 GLU A CA 1
ATOM 756 C C . GLU A 1 108 ? 12.938 -1.403 5.656 1.00 66.93 986 GLU A C 1
ATOM 757 O O . GLU A 1 108 ? 13.243 -1.659 4.494 1.00 67.43 986 GLU A O 1
ATOM 763 N N . ARG A 1 109 ? 12.145 -2.164 6.397 1.00 61.74 987 ARG A N 1
ATOM 764 C CA . ARG A 1 109 ? 11.574 -3.402 5.894 1.00 60.79 987 ARG A CA 1
ATOM 765 C C . ARG A 1 109 ? 10.638 -3.203 4.708 1.00 58.92 987 ARG A C 1
ATOM 766 O O . ARG A 1 109 ? 10.482 -4.095 3.883 1.00 59.08 987 ARG A O 1
ATOM 774 N N . ILE A 1 110 ? 10.008 -2.040 4.633 1.00 50.65 988 ILE A N 1
ATOM 775 C CA . ILE A 1 110 ? 9.027 -1.768 3.593 1.00 49.33 988 ILE A CA 1
ATOM 776 C C . ILE A 1 110 ? 9.401 -2.218 2.195 1.00 48.86 988 ILE A C 1
ATOM 777 O O . ILE A 1 110 ? 8.674 -2.967 1.565 1.00 48.97 988 ILE A O 1
ATOM 782 N N . PRO A 1 111 ? 10.557 -1.767 1.694 1.00 46.93 989 PRO A N 1
ATOM 783 C CA . PRO A 1 111 ? 11.117 -2.066 0.374 1.00 46.03 989 PRO A CA 1
ATOM 784 C C . PRO A 1 111 ? 11.258 -3.560 0.201 1.00 45.32 989 PRO A C 1
ATOM 785 O O . PRO A 1 111 ? 10.956 -4.117 -0.846 1.00 45.33 989 PRO A O 1
ATOM 789 N N . THR A 1 112 ? 11.746 -4.208 1.245 1.00 44.26 990 THR A N 1
ATOM 790 C CA . THR A 1 112 ? 11.962 -5.653 1.218 1.00 42.86 990 THR A CA 1
ATOM 791 C C . THR A 1 112 ? 10.646 -6.385 1.049 1.00 41.68 990 THR A C 1
ATOM 792 O O . THR A 1 112 ? 10.488 -7.209 0.151 1.00 41.54 990 THR A O 1
ATOM 796 N N . ILE A 1 113 ? 9.715 -6.079 1.948 1.00 37.79 991 ILE A N 1
ATOM 797 C CA . ILE A 1 113 ? 8.411 -6.678 1.924 1.00 36.75 991 ILE A CA 1
ATOM 798 C C . ILE A 1 113 ? 7.791 -6.421 0.576 1.00 36.95 991 ILE A C 1
ATOM 799 O O . ILE A 1 113 ? 7.240 -7.324 -0.029 1.00 37.20 991 ILE A O 1
ATOM 804 N N . SER A 1 114 ? 7.876 -5.196 0.085 1.00 39.26 992 SER A N 1
ATOM 805 C CA . SER A 1 114 ? 7.275 -4.881 -1.213 1.00 40.07 992 SER A CA 1
ATOM 806 C C . SER A 1 114 ? 7.916 -5.661 -2.378 1.00 40.38 992 SER A C 1
ATOM 807 O O . SER A 1 114 ? 7.249 -5.964 -3.376 1.00 40.81 992 SER A O 1
ATOM 810 N N . THR A 1 115 ? 9.189 -6.036 -2.219 1.00 41.05 993 THR A N 1
ATOM 811 C CA . THR A 1 115 ? 9.892 -6.804 -3.233 1.00 41.12 993 THR A CA 1
ATOM 812 C C . THR A 1 115 ? 9.470 -8.263 -3.188 1.00 41.23 993 THR A C 1
ATOM 813 O O . THR A 1 115 ? 9.225 -8.869 -4.230 1.00 41.83 993 THR A O 1
ATOM 817 N N . GLN A 1 116 ? 9.342 -8.820 -1.986 1.00 41.14 994 GLN A N 1
ATOM 818 C CA . GLN A 1 116 ? 8.831 -10.171 -1.823 1.00 41.35 994 GLN A CA 1
ATOM 819 C C . GLN A 1 116 ? 7.462 -10.242 -2.489 1.00 40.98 994 GLN A C 1
ATOM 820 O O . GLN A 1 116 ? 7.069 -11.246 -3.118 1.00 40.46 994 GLN A O 1
ATOM 826 N N . LEU A 1 117 ? 6.727 -9.154 -2.333 1.00 38.32 995 LEU A N 1
ATOM 827 C CA . LEU A 1 117 ? 5.419 -9.084 -2.897 1.00 38.78 995 LEU A CA 1
ATOM 828 C C . LEU A 1 117 ? 5.361 -9.164 -4.431 1.00 38.69 995 LEU A C 1
ATOM 829 O O . LEU A 1 117 ? 4.426 -9.753 -4.984 1.00 38.19 995 LEU A O 1
ATOM 834 N N . LYS A 1 118 ? 6.349 -8.576 -5.111 1.00 35.88 996 LYS A N 1
ATOM 835 C CA . LYS A 1 118 ? 6.415 -8.594 -6.578 1.00 35.48 996 LYS A CA 1
ATOM 836 C C . LYS A 1 118 ? 6.779 -9.988 -7.035 1.00 35.17 996 LYS A C 1
ATOM 837 O O . LYS A 1 118 ? 6.274 -10.499 -8.048 1.00 34.94 996 LYS A O 1
ATOM 843 N N . ILE A 1 119 ? 7.658 -10.611 -6.268 1.00 32.95 997 ILE A N 1
ATOM 844 C CA . ILE A 1 119 ? 8.121 -11.956 -6.569 1.00 33.43 997 ILE A CA 1
ATOM 845 C C . ILE A 1 119 ? 7.015 -12.993 -6.376 1.00 33.89 997 ILE A C 1
ATOM 846 O O . ILE A 1 119 ? 6.793 -13.853 -7.230 1.00 33.52 997 ILE A O 1
ATOM 851 N N . LEU A 1 120 ? 6.330 -12.895 -5.233 1.00 37.60 998 LEU A N 1
ATOM 852 C CA . LEU A 1 120 ? 5.271 -13.829 -4.898 1.00 37.84 998 LEU A CA 1
ATOM 853 C C . LEU A 1 120 ? 4.148 -13.690 -5.875 1.00 38.14 998 LEU A C 1
ATOM 854 O O . LEU A 1 120 ? 3.440 -14.662 -6.166 1.00 37.82 998 LEU A O 1
ATOM 859 N N . SER A 1 121 ? 3.941 -12.468 -6.357 1.00 39.84 999 SER A N 1
ATOM 860 C CA . SER A 1 121 ? 2.815 -12.241 -7.250 1.00 40.87 999 SER A CA 1
ATOM 861 C C . SER A 1 121 ? 3.120 -12.778 -8.600 1.00 41.25 999 SER A C 1
ATOM 862 O O . SER A 1 121 ? 2.228 -13.189 -9.332 1.00 42.02 999 SER A O 1
ATOM 865 N N . THR A 1 122 ? 4.397 -12.821 -8.931 1.00 44.94 1000 THR A N 1
ATOM 866 C CA . THR A 1 122 ? 4.758 -13.393 -10.220 1.00 45.67 1000 THR A CA 1
ATOM 867 C C . THR A 1 122 ? 4.455 -14.897 -10.305 1.00 45.92 1000 THR A C 1
ATOM 868 O O . THR A 1 122 ? 3.756 -15.344 -11.238 1.00 46.20 1000 THR A O 1
ATOM 872 N N . VAL A 1 123 ? 4.901 -15.646 -9.295 1.00 43.63 1001 VAL A N 1
ATOM 873 C CA . VAL A 1 123 ? 4.613 -17.071 -9.196 1.00 43.44 1001 VAL A CA 1
ATOM 874 C C . VAL A 1 123 ? 3.118 -17.280 -9.281 1.00 43.96 1001 VAL A C 1
ATOM 875 O O . VAL A 1 123 ? 2.646 -18.219 -9.907 1.00 43.79 1001 VAL A O 1
ATOM 879 N N . LYS A 1 124 ? 2.376 -16.444 -8.575 1.00 45.07 1002 LYS A N 1
ATOM 880 C CA . LYS A 1 124 ? 0.939 -16.603 -8.522 1.00 46.15 1002 LYS A CA 1
ATOM 881 C C . LYS A 1 124 ? 0.318 -16.392 -9.876 1.00 47.96 1002 LYS A C 1
ATOM 882 O O . LYS A 1 124 ? -0.626 -17.071 -10.241 1.00 47.85 1002 LYS A O 1
ATOM 888 N N . ALA A 1 125 ? 0.871 -15.446 -10.622 1.00 50.93 1003 ALA A N 1
ATOM 889 C CA . ALA A 1 125 ? 0.352 -15.094 -11.935 1.00 53.02 1003 ALA A CA 1
ATOM 890 C C . ALA A 1 125 ? 0.483 -16.228 -12.926 1.00 54.62 1003 ALA A C 1
ATOM 891 O O . ALA A 1 125 ? -0.444 -16.517 -13.682 1.00 54.75 1003 ALA A O 1
ATOM 893 N N . THR A 1 126 ? 1.660 -16.841 -12.951 1.00 59.51 1004 THR A N 1
ATOM 894 C CA . THR A 1 126 ? 1.933 -17.938 -13.880 1.00 61.74 1004 THR A CA 1
ATOM 895 C C . THR A 1 126 ? 1.147 -19.176 -13.482 1.00 63.10 1004 THR A C 1
ATOM 896 O O . THR A 1 126 ? 0.799 -20.006 -14.324 1.00 63.01 1004 THR A O 1
ATOM 900 N N . MET A 1 127 ? 0.892 -19.303 -12.185 1.00 66.32 1005 MET A N 1
ATOM 901 C CA . MET A 1 127 ? 0.140 -20.432 -11.673 1.00 68.50 1005 MET A CA 1
ATOM 902 C C . MET A 1 127 ? -1.300 -20.320 -12.131 1.00 70.32 1005 MET A C 1
ATOM 903 O O . MET A 1 127 ? -1.965 -21.321 -12.380 1.00 70.61 1005 MET A O 1
ATOM 908 N N . LEU A 1 128 ? -1.772 -19.087 -12.259 1.00 75.07 1006 LEU A N 1
ATOM 909 C CA . LEU A 1 128 ? -3.119 -18.852 -12.740 1.00 76.95 1006 LEU A CA 1
ATOM 910 C C . LEU A 1 128 ? -3.296 -19.464 -14.127 1.00 78.50 1006 LEU A C 1
ATOM 911 O O . LEU A 1 128 ? -2.488 -19.247 -15.045 1.00 78.43 1006 LEU A O 1
ATOM 916 N N . GLY A 1 129 ? -4.367 -20.240 -14.261 1.00 84.15 1007 GLY A N 1
ATOM 917 C CA . GLY A 1 129 ? -4.714 -20.903 -15.496 1.00 85.79 1007 GLY A CA 1
ATOM 918 C C . GLY A 1 129 ? -4.331 -22.355 -15.419 1.00 87.03 1007 GLY A C 1
ATOM 919 O O . GLY A 1 129 ? -5.090 -23.235 -15.848 1.00 87.18 1007 GLY A O 1
ATOM 920 N N . ARG A 1 130 ? -3.144 -22.600 -14.871 1.00 89.38 1008 ARG A N 1
ATOM 921 C CA . ARG A 1 130 ? -2.618 -23.952 -14.752 1.00 90.02 1008 ARG A CA 1
ATOM 922 C C . ARG A 1 130 ? -3.599 -24.970 -14.146 1.00 89.96 1008 ARG A C 1
ATOM 923 O O . ARG A 1 130 ? -4.409 -24.639 -13.265 1.00 89.49 1008 ARG A O 1
ATOM 931 N N . THR A 1 131 ? -3.531 -26.198 -14.666 1.00 88.92 1009 THR A N 1
ATOM 932 C CA . THR A 1 131 ? -4.395 -27.301 -14.242 1.00 88.60 1009 THR A CA 1
ATOM 933 C C . THR A 1 131 ? -3.511 -28.411 -13.673 1.00 88.63 1009 THR A C 1
ATOM 934 O O . THR A 1 131 ? -3.924 -29.202 -12.816 1.00 88.21 1009 THR A O 1
ATOM 938 N N . ASN A 1 132 ? -2.277 -28.430 -14.161 1.00 85.68 1010 ASN A N 1
ATOM 939 C CA . ASN A 1 132 ? -1.287 -29.407 -13.763 1.00 85.94 1010 ASN A CA 1
ATOM 940 C C . ASN A 1 132 ? -0.753 -29.119 -12.362 1.00 85.90 1010 ASN A C 1
ATOM 941 O O . ASN A 1 132 ? -0.463 -30.038 -11.608 1.00 86.19 1010 ASN A O 1
ATOM 946 N N . ILE A 1 133 ? -0.629 -27.844 -12.006 1.00 84.37 1011 ILE A N 1
ATOM 947 C CA . ILE A 1 133 ? -0.133 -27.496 -10.677 1.00 84.04 1011 ILE A CA 1
ATOM 948 C C . ILE A 1 133 ? -0.991 -28.128 -9.576 1.00 83.57 1011 ILE A C 1
ATOM 949 O O . ILE A 1 133 ? -2.218 -28.222 -9.684 1.00 83.47 1011 ILE A O 1
ATOM 954 N N . SER A 1 134 ? -0.311 -28.575 -8.524 1.00 82.94 1012 SER A N 1
ATOM 955 C CA . SER A 1 134 ? -0.942 -29.252 -7.400 1.00 82.30 1012 SER A CA 1
ATOM 956 C C . SER A 1 134 ? -1.876 -28.374 -6.589 1.00 81.45 1012 SER A C 1
ATOM 957 O O . SER A 1 134 ? -1.756 -27.145 -6.592 1.00 81.07 1012 SER A O 1
ATOM 960 N N . ASP A 1 135 ? -2.779 -29.028 -5.864 1.00 80.20 1013 ASP A N 1
ATOM 961 C CA . ASP A 1 135 ? -3.705 -28.336 -4.982 1.00 79.81 1013 ASP A CA 1
ATOM 962 C C . ASP A 1 135 ? -2.905 -27.617 -3.889 1.00 79.15 1013 ASP A C 1
ATOM 963 O O . ASP A 1 135 ? -3.004 -26.396 -3.696 1.00 78.91 1013 ASP A O 1
ATOM 968 N N . GLU A 1 136 ? -2.108 -28.395 -3.169 1.00 77.17 1014 GLU A N 1
ATOM 969 C CA . GLU A 1 136 ? -1.303 -27.841 -2.102 1.00 76.47 1014 GLU A CA 1
ATOM 970 C C . GLU A 1 136 ? -0.421 -26.701 -2.571 1.00 75.87 1014 GLU A C 1
ATOM 971 O O . GLU A 1 136 ? -0.288 -25.706 -1.871 1.00 76.16 1014 GLU A O 1
ATOM 977 N N . GLU A 1 137 ? 0.166 -26.826 -3.755 1.00 70.89 1015 GLU A N 1
ATOM 978 C CA . GLU A 1 137 ? 1.026 -25.769 -4.282 1.00 69.71 1015 GLU A CA 1
ATOM 979 C C . GLU A 1 137 ? 0.276 -24.448 -4.478 1.00 68.19 1015 GLU A C 1
ATOM 980 O O . GLU A 1 137 ? 0.751 -23.396 -4.070 1.00 68.16 1015 GLU A O 1
ATOM 986 N N . SER A 1 138 ? -0.895 -24.496 -5.099 1.00 64.98 1016 SER A N 1
ATOM 987 C CA . SER A 1 138 ? -1.626 -23.273 -5.368 1.00 63.25 1016 SER A CA 1
ATOM 988 C C . SER A 1 138 ? -2.185 -22.568 -4.146 1.00 62.09 1016 SER A C 1
ATOM 989 O O . SER A 1 138 ? -2.146 -21.338 -4.082 1.00 62.01 1016 SER A O 1
ATOM 992 N N . GLU A 1 139 ? -2.712 -23.305 -3.173 1.00 60.34 1017 GLU A N 1
ATOM 993 C CA . GLU A 1 139 ? -3.228 -22.609 -2.001 1.00 59.29 1017 GLU A CA 1
ATOM 994 C C . GLU A 1 139 ? -2.098 -22.066 -1.140 1.00 57.80 1017 GLU A C 1
ATOM 995 O O . GLU A 1 139 ? -2.262 -21.115 -0.392 1.00 57.73 1017 GLU A O 1
ATOM 1001 N N . GLN A 1 140 ? -0.919 -22.627 -1.316 1.00 55.12 1018 GLN A N 1
ATOM 1002 C CA . GLN A 1 140 ? 0.243 -22.151 -0.602 1.00 53.88 1018 GLN A CA 1
ATOM 1003 C C . GLN A 1 140 ? 0.797 -20.887 -1.275 1.00 53.43 1018 GLN A C 1
ATOM 1004 O O . GLN A 1 140 ? 1.335 -19.988 -0.607 1.00 53.42 1018 GLN A O 1
ATOM 1010 N N . ALA A 1 141 ? 0.680 -20.811 -2.595 1.00 52.63 1019 ALA A N 1
ATOM 1011 C CA . ALA A 1 141 ? 1.214 -19.645 -3.272 1.00 51.92 1019 ALA A CA 1
ATOM 1012 C C . ALA A 1 141 ? 0.407 -18.458 -2.748 1.00 51.43 1019 ALA A C 1
ATOM 1013 O O . ALA A 1 141 ? 0.949 -17.439 -2.307 1.00 51.63 1019 ALA A O 1
ATOM 1015 N N . THR A 1 142 ? -0.903 -18.664 -2.717 1.00 50.17 1020 THR A N 1
ATOM 1016 C CA . THR A 1 142 ? -1.861 -17.662 -2.293 1.00 49.16 1020 THR A CA 1
ATOM 1017 C C . THR A 1 142 ? -1.741 -17.264 -0.837 1.00 49.05 1020 THR A C 1
ATOM 1018 O O . THR A 1 142 ? -2.086 -16.153 -0.467 1.00 49.11 1020 THR A O 1
ATOM 1022 N N . GLU A 1 143 ? -1.304 -18.178 0.006 1.00 49.35 1021 GLU A N 1
ATOM 1023 C CA . GLU A 1 143 ? -1.167 -17.855 1.400 1.00 49.01 1021 GLU A CA 1
ATOM 1024 C C . GLU A 1 143 ? 0.102 -17.119 1.742 1.00 47.95 1021 GLU A C 1
ATOM 1025 O O . GLU A 1 143 ? 0.157 -16.489 2.793 1.00 48.34 1021 GLU A O 1
ATOM 1031 N N . MET A 1 144 ? 1.104 -17.151 0.859 1.00 45.61 1022 MET A N 1
ATOM 1032 C CA . MET A 1 144 ? 2.357 -16.402 1.096 1.00 44.35 1022 MET A CA 1
ATOM 1033 C C . MET A 1 144 ? 2.119 -14.980 0.665 1.00 42.71 1022 MET A C 1
ATOM 1034 O O . MET A 1 144 ? 2.791 -14.053 1.093 1.00 42.96 1022 MET A O 1
ATOM 1039 N N . LEU A 1 145 ? 1.228 -14.849 -0.293 1.00 41.96 1023 LEU A N 1
ATOM 1040 C CA . LEU A 1 145 ? 0.849 -13.570 -0.818 1.00 40.69 1023 LEU A CA 1
ATOM 1041 C C . LEU A 1 145 ? 0.134 -12.860 0.332 1.00 40.52 1023 LEU A C 1
ATOM 1042 O O . LEU A 1 145 ? 0.607 -11.830 0.823 1.00 39.48 1023 LEU A O 1
ATOM 1047 N N . VAL A 1 146 ? -0.974 -13.447 0.788 1.00 40.19 1024 VAL A N 1
ATOM 1048 C CA . VAL A 1 146 ? -1.734 -12.898 1.913 1.00 39.83 1024 VAL A CA 1
ATOM 1049 C C . VAL A 1 146 ? -0.817 -12.577 3.089 1.00 40.34 1024 VAL A C 1
ATOM 1050 O O . VAL A 1 146 ? -1.024 -11.620 3.810 1.00 40.33 1024 VAL A O 1
ATOM 1054 N N . HIS A 1 147 ? 0.152 -13.432 3.346 1.00 43.73 1025 HIS A N 1
ATOM 1055 C CA . HIS A 1 147 ? 1.013 -13.192 4.485 1.00 44.97 1025 HIS A CA 1
ATOM 1056 C C . HIS A 1 147 ? 1.859 -11.938 4.282 1.00 45.61 1025 HIS A C 1
ATOM 1057 O O . HIS A 1 147 ? 1.957 -11.092 5.168 1.00 45.92 1025 HIS A O 1
ATOM 1064 N N . ASN A 1 148 ? 2.475 -11.841 3.105 1.00 44.48 1026 ASN A N 1
ATOM 1065 C CA . ASN A 1 148 ? 3.299 -10.717 2.718 1.00 44.98 1026 ASN A CA 1
ATOM 1066 C C . ASN A 1 148 ? 2.454 -9.444 2.707 1.00 44.76 1026 ASN A C 1
ATOM 1067 O O . ASN A 1 148 ? 2.885 -8.405 3.198 1.00 45.15 1026 ASN A O 1
ATOM 1072 N N . ALA A 1 149 ? 1.229 -9.534 2.179 1.00 41.61 1027 ALA A N 1
ATOM 1073 C CA . ALA A 1 149 ? 0.308 -8.399 2.123 1.00 40.31 1027 ALA A CA 1
ATOM 1074 C C . ALA A 1 149 ? -0.040 -7.950 3.524 1.00 39.73 1027 ALA A C 1
ATOM 1075 O O . ALA A 1 149 ? 0.002 -6.793 3.846 1.00 39.96 1027 ALA A O 1
ATOM 1077 N N . GLN A 1 150 ? -0.345 -8.879 4.391 1.00 40.50 1028 GLN A N 1
ATOM 1078 C CA . GLN A 1 150 ? -0.639 -8.511 5.770 1.00 40.01 1028 GLN A CA 1
ATOM 1079 C C . GLN A 1 150 ? 0.489 -7.694 6.405 1.00 39.58 1028 GLN A C 1
ATOM 1080 O O . GLN A 1 150 ? 0.254 -6.665 7.049 1.00 39.47 1028 GLN A O 1
ATOM 1086 N N . ASN A 1 151 ? 1.711 -8.161 6.215 1.00 40.44 1029 ASN A N 1
ATOM 1087 C CA . ASN A 1 151 ? 2.871 -7.489 6.779 1.00 40.96 1029 ASN A CA 1
ATOM 1088 C C . ASN A 1 151 ? 3.267 -6.174 6.117 1.00 40.20 1029 ASN A C 1
ATOM 1089 O O . ASN A 1 151 ? 3.742 -5.262 6.802 1.00 39.70 1029 ASN A O 1
ATOM 1094 N N . LEU A 1 152 ? 2.982 -6.051 4.817 1.00 36.83 1030 LEU A N 1
ATOM 1095 C CA . LEU A 1 152 ? 3.238 -4.824 4.093 1.00 36.33 1030 LEU A CA 1
ATOM 1096 C C . LEU A 1 152 ? 2.296 -3.768 4.622 1.00 37.24 1030 LEU A C 1
ATOM 1097 O O . LEU A 1 152 ? 2.688 -2.630 4.877 1.00 37.99 1030 LEU A O 1
ATOM 1102 N N . MET A 1 153 ? 1.039 -4.143 4.806 1.00 41.22 1031 MET A N 1
ATOM 1103 C CA . MET A 1 153 ? 0.065 -3.204 5.310 1.00 42.57 1031 MET A CA 1
ATOM 1104 C C . MET A 1 153 ? 0.405 -2.820 6.722 1.00 43.31 1031 MET A C 1
ATOM 1105 O O . MET A 1 153 ? 0.390 -1.653 7.056 1.00 43.40 1031 MET A O 1
ATOM 1110 N N . GLN A 1 154 ? 0.766 -3.795 7.541 1.00 44.28 1032 GLN A N 1
ATOM 1111 C CA . GLN A 1 154 ? 1.118 -3.504 8.928 1.00 44.46 1032 GLN A CA 1
ATOM 1112 C C . GLN A 1 154 ? 2.298 -2.541 9.013 1.00 43.94 1032 GLN A C 1
ATOM 1113 O O . GLN A 1 154 ? 2.347 -1.654 9.857 1.00 43.07 1032 GLN A O 1
ATOM 1119 N N . SER A 1 155 ? 3.253 -2.722 8.115 1.00 43.78 1033 SER A N 1
ATOM 1120 C CA . SER A 1 155 ? 4.426 -1.877 8.096 1.00 43.91 1033 SER A CA 1
ATOM 1121 C C . SER A 1 155 ? 4.098 -0.440 7.680 1.00 44.06 1033 SER A C 1
ATOM 1122 O O . SER A 1 155 ? 4.557 0.537 8.314 1.00 44.71 1033 SER A O 1
ATOM 1125 N N . VAL A 1 156 ? 3.293 -0.305 6.634 1.00 41.01 1034 VAL A N 1
ATOM 1126 C CA . VAL A 1 156 ? 2.936 1.008 6.161 1.00 40.57 1034 VAL A CA 1
ATOM 1127 C C . VAL A 1 156 ? 2.219 1.773 7.263 1.00 40.68 1034 VAL A C 1
ATOM 1128 O O . VAL A 1 156 ? 2.487 2.950 7.484 1.00 40.33 1034 VAL A O 1
ATOM 1132 N N . LYS A 1 157 ? 1.354 1.089 8.000 1.00 45.94 1035 LYS A N 1
ATOM 1133 C CA . LYS A 1 157 ? 0.581 1.745 9.054 1.00 46.03 1035 LYS A CA 1
ATOM 1134 C C . LYS A 1 157 ? 1.361 2.014 10.304 1.00 45.82 1035 LYS A C 1
ATOM 1135 O O . LYS A 1 157 ? 1.023 2.890 11.068 1.00 45.49 1035 LYS A O 1
ATOM 1141 N N . GLU A 1 158 ? 2.428 1.270 10.501 1.00 49.30 1036 GLU A N 1
ATOM 1142 C CA . GLU A 1 158 ? 3.255 1.505 11.655 1.00 49.72 1036 GLU A CA 1
ATOM 1143 C C . GLU A 1 158 ? 4.074 2.752 11.353 1.00 49.30 1036 GLU A C 1
ATOM 1144 O O . GLU A 1 158 ? 4.414 3.511 12.253 1.00 49.84 1036 GLU A O 1
ATOM 1150 N N . THR A 1 159 ? 4.399 2.957 10.082 1.00 45.38 1037 THR A N 1
ATOM 1151 C CA . THR A 1 159 ? 5.189 4.104 9.666 1.00 44.93 1037 THR A CA 1
ATOM 1152 C C . THR A 1 159 ? 4.356 5.315 9.919 1.00 45.36 1037 THR A C 1
ATOM 1153 O O . THR A 1 159 ? 4.770 6.246 10.580 1.00 45.61 1037 THR A O 1
ATOM 1157 N N . VAL A 1 160 ? 3.230 5.328 9.495 1.00 48.57 1038 VAL A N 1
ATOM 1158 C CA . VAL A 1 160 ? 2.490 6.441 9.530 1.00 49.11 1038 VAL A CA 1
ATOM 1159 C C . VAL A 1 160 ? 2.274 6.825 10.807 1.00 49.68 1038 VAL A C 1
ATOM 1160 O O . VAL A 1 160 ? 1.784 7.718 10.990 1.00 50.14 1038 VAL A O 1
ATOM 1164 N N . ARG A 1 161 ? 2.663 6.143 11.790 1.00 53.95 1039 ARG A N 1
ATOM 1165 C CA . ARG A 1 161 ? 2.281 6.513 13.090 1.00 54.49 1039 ARG A CA 1
ATOM 1166 C C . ARG A 1 161 ? 3.458 6.809 13.688 1.00 54.75 1039 ARG A C 1
ATOM 1167 O O . ARG A 1 161 ? 3.442 7.385 14.566 1.00 55.17 1039 ARG A O 1
ATOM 1175 N N . GLU A 1 162 ? 4.557 6.423 13.225 1.00 54.56 1040 GLU A N 1
ATOM 1176 C CA . GLU A 1 162 ? 5.628 6.898 13.860 1.00 55.17 1040 GLU A CA 1
ATOM 1177 C C . GLU A 1 162 ? 6.072 7.972 13.130 1.00 55.16 1040 GLU A C 1
ATOM 1178 O O . GLU A 1 162 ? 6.783 8.581 13.581 1.00 56.03 1040 GLU A O 1
ATOM 1184 N N . ALA A 1 163 ? 5.662 8.241 11.940 1.00 51.06 1041 ALA A N 1
ATOM 1185 C CA . ALA A 1 163 ? 5.962 9.448 11.146 1.00 50.37 1041 ALA A CA 1
ATOM 1186 C C . ALA A 1 163 ? 5.269 10.639 11.783 1.00 50.46 1041 ALA A C 1
ATOM 1187 O O . ALA A 1 163 ? 5.803 11.754 11.815 1.00 50.02 1041 ALA A O 1
ATOM 1189 N N . GLU A 1 164 ? 4.058 10.391 12.269 1.00 48.77 1042 GLU A N 1
ATOM 1190 C CA . GLU A 1 164 ? 3.297 11.416 12.916 1.00 49.01 1042 GLU A CA 1
ATOM 1191 C C . GLU A 1 164 ? 3.951 11.782 14.245 1.00 49.20 1042 GLU A C 1
ATOM 1192 O O . GLU A 1 164 ? 4.057 12.959 14.602 1.00 48.53 1042 GLU A O 1
ATOM 1198 N N . ALA A 1 165 ? 4.408 10.780 14.980 1.00 50.92 1043 ALA A N 1
ATOM 1199 C CA . ALA A 1 165 ? 5.057 11.058 16.261 1.00 51.74 1043 ALA A CA 1
ATOM 1200 C C . ALA A 1 165 ? 6.323 11.915 16.081 1.00 52.15 1043 ALA A C 1
ATOM 1201 O O . ALA A 1 165 ? 6.604 12.829 16.860 1.00 52.52 1043 ALA A O 1
ATOM 1203 N N . ALA A 1 166 ? 7.086 11.585 15.049 1.00 54.89 1044 ALA A N 1
ATOM 1204 C CA . ALA A 1 166 ? 8.317 12.274 14.731 1.00 55.63 1044 ALA A CA 1
ATOM 1205 C C . ALA A 1 166 ? 8.101 13.629 14.028 1.00 56.06 1044 ALA A C 1
ATOM 1206 O O . ALA A 1 166 ? 9.077 14.274 13.570 1.00 56.56 1044 ALA A O 1
ATOM 1208 N N . SER A 1 167 ? 6.840 14.048 13.915 1.00 56.75 1045 SER A N 1
ATOM 1209 C CA . SER A 1 167 ? 6.533 15.328 13.293 1.00 57.31 1045 SER A CA 1
ATOM 1210 C C . SER A 1 167 ? 6.514 16.400 14.390 1.00 58.16 1045 SER A C 1
ATOM 1211 O O . SER A 1 167 ? 6.599 17.605 14.105 1.00 57.96 1045 SER A O 1
ATOM 1214 N N . ILE A 1 168 ? 6.513 15.930 15.645 1.00 53.53 1046 ILE A N 1
ATOM 1215 C CA . ILE A 1 168 ? 6.464 16.758 16.859 1.00 54.19 1046 ILE A CA 1
ATOM 1216 C C . ILE A 1 168 ? 7.718 17.600 17.185 1.00 55.50 1046 ILE A C 1
ATOM 1217 O O . ILE A 1 168 ? 7.634 18.806 17.408 1.00 55.60 1046 ILE A O 1
ATOM 1222 N N . LYS A 1 169 ? 8.883 16.970 17.243 1.00 60.08 1047 LYS A N 1
ATOM 1223 C CA . LYS A 1 169 ? 10.121 17.712 17.519 1.00 61.91 1047 LYS A CA 1
ATOM 1224 C C . LYS A 1 169 ? 10.875 17.904 16.208 1.00 62.55 1047 LYS A C 1
ATOM 1225 O O . LYS A 1 169 ? 11.492 16.973 15.701 1.00 62.97 1047 LYS A O 1
ATOM 1231 N N . ILE A 1 170 ? 10.819 19.109 15.662 1.00 64.78 1048 ILE A N 1
ATOM 1232 C CA . ILE A 1 170 ? 11.469 19.385 14.395 1.00 65.48 1048 ILE A CA 1
ATOM 1233 C C . ILE A 1 170 ? 12.722 20.237 14.528 1.00 65.95 1048 ILE A C 1
ATOM 1234 O O . ILE A 1 170 ? 12.683 21.288 15.155 1.00 65.64 1048 ILE A O 1
ATOM 1239 N N . ARG A 1 171 ? 13.820 19.780 13.921 1.00 72.37 1049 ARG A N 1
ATOM 1240 C CA . ARG A 1 171 ? 15.106 20.497 13.908 1.00 73.25 1049 ARG A CA 1
ATOM 1241 C C . ARG A 1 171 ? 14.966 21.949 13.416 1.00 73.70 1049 ARG A C 1
ATOM 1242 O O . ARG A 1 171 ? 15.477 22.881 14.038 1.00 73.91 1049 ARG A O 1
ATOM 1250 N N . THR A 1 172 ? 14.310 22.122 12.269 1.00 79.10 1050 THR A N 1
ATOM 1251 C CA . THR A 1 172 ? 14.063 23.440 11.680 1.00 79.56 1050 THR A CA 1
ATOM 1252 C C . THR A 1 172 ? 12.680 23.384 11.036 1.00 79.91 1050 THR A C 1
ATOM 1253 O O . THR A 1 172 ? 12.350 22.377 10.394 1.00 80.16 1050 THR A O 1
ATOM 1257 N N . ASP A 1 173 ? 11.868 24.430 11.201 1.00 83.16 1051 ASP A N 1
ATOM 1258 C CA . ASP A 1 173 ? 10.539 24.445 10.561 1.00 83.52 1051 ASP A CA 1
ATOM 1259 C C . ASP A 1 173 ? 10.753 24.733 9.059 1.00 83.55 1051 ASP A C 1
ATOM 1260 O O . ASP A 1 173 ? 9.805 24.682 8.249 1.00 83.11 1051 ASP A O 1
ATOM 1265 N N . ALA A 1 174 ? 12.014 25.017 8.713 1.00 83.53 1052 ALA A N 1
ATOM 1266 C CA . ALA A 1 174 ? 12.420 25.324 7.344 1.00 83.28 1052 ALA A CA 1
ATOM 1267 C C . ALA A 1 174 ? 12.504 24.059 6.495 1.00 83.15 1052 ALA A C 1
ATOM 1268 O O . ALA A 1 174 ? 12.057 24.061 5.330 1.00 83.67 1052 ALA A O 1
ATOM 1270 N N . GLY A 1 175 ? 13.075 22.993 7.075 1.00 78.66 1053 GLY A N 1
ATOM 1271 C CA . GLY A 1 175 ? 13.245 21.707 6.408 1.00 76.98 1053 GLY A CA 1
ATOM 1272 C C . GLY A 1 175 ? 11.918 21.090 6.013 1.00 75.89 1053 GLY A C 1
ATOM 1273 O O . GLY A 1 175 ? 10.924 21.800 5.841 1.00 75.43 1053 GLY A O 1
ATOM 1274 N N . PHE A 1 176 ? 11.877 19.766 5.889 1.00 70.58 1054 PHE A N 1
ATOM 1275 C CA . PHE A 1 176 ? 10.616 19.111 5.525 1.00 69.53 1054 PHE A CA 1
ATOM 1276 C C . PHE A 1 176 ? 9.544 19.021 6.640 1.00 68.15 1054 PHE A C 1
ATOM 1277 O O . PHE A 1 176 ? 9.855 19.076 7.837 1.00 68.33 1054 PHE A O 1
ATOM 1285 N N . THR A 1 177 ? 8.280 18.945 6.221 1.00 60.66 1055 THR A N 1
ATOM 1286 C CA . THR A 1 177 ? 7.126 18.854 7.121 1.00 58.48 1055 THR A CA 1
ATOM 1287 C C . THR A 1 177 ? 5.941 18.190 6.411 1.00 57.11 1055 THR A C 1
ATOM 1288 O O . THR A 1 177 ? 5.615 18.526 5.261 1.00 57.28 1055 THR A O 1
ATOM 1292 N N . LEU A 1 178 ? 5.258 17.286 7.103 1.00 45.33 1056 LEU A N 1
ATOM 1293 C CA . LEU A 1 178 ? 4.051 16.723 6.548 1.00 43.04 1056 LEU A CA 1
ATOM 1294 C C . LEU A 1 178 ? 3.011 17.378 7.378 1.00 42.20 1056 LEU A C 1
ATOM 1295 O O . LEU A 1 178 ? 3.253 17.718 8.535 1.00 41.99 1056 LEU A O 1
ATOM 1300 N N . ARG A 1 179 ? 1.837 17.518 6.793 1.00 41.09 1057 ARG A N 1
ATOM 1301 C CA . ARG A 1 179 ? 0.685 18.083 7.481 1.00 40.24 1057 ARG A CA 1
ATOM 1302 C C . ARG A 1 179 ? -0.108 16.969 8.180 1.00 39.87 1057 ARG A C 1
ATOM 1303 O O . ARG A 1 179 ? -0.620 16.036 7.526 1.00 39.26 1057 ARG A O 1
ATOM 1311 N N . TRP A 1 180 ? -0.182 17.077 9.512 1.00 40.47 1058 TRP A N 1
ATOM 1312 C CA . TRP A 1 180 ? -0.958 16.160 10.359 1.00 41.14 1058 TRP A CA 1
ATOM 1313 C C . TRP A 1 180 ? -2.253 16.806 10.872 1.00 42.24 1058 TRP A C 1
ATOM 1314 O O . TRP A 1 180 ? -2.324 17.307 11.997 1.00 42.38 1058 TRP A O 1
ATOM 1325 N N . VAL A 1 181 ? -3.278 16.797 10.031 1.00 42.55 1059 VAL A N 1
ATOM 1326 C CA . VAL A 1 181 ? -4.545 17.357 10.462 1.00 44.30 1059 VAL A CA 1
ATOM 1327 C C . VAL A 1 181 ? -5.630 16.287 10.447 1.00 45.69 1059 VAL A C 1
ATOM 1328 O O . VAL A 1 181 ? -5.982 15.755 9.382 1.00 45.45 1059 VAL A O 1
ATOM 1332 N N . ARG A 1 182 ? -6.155 15.976 11.635 1.00 44.21 1060 ARG A N 1
ATOM 1333 C CA . ARG A 1 182 ? -7.188 14.946 11.750 1.00 45.07 1060 ARG A CA 1
ATOM 1334 C C . ARG A 1 182 ? -8.442 15.340 11.010 1.00 45.64 1060 ARG A C 1
ATOM 1335 O O . ARG A 1 182 ? -8.836 16.481 11.034 1.00 45.30 1060 ARG A O 1
ATOM 1343 N N . LYS A 1 183 ? -9.060 14.371 10.351 1.00 45.92 1061 LYS A N 1
ATOM 1344 C CA . LYS A 1 183 ? -10.317 14.571 9.644 1.00 47.92 1061 LYS A CA 1
ATOM 1345 C C . LYS A 1 183 ? -11.455 14.325 10.651 1.00 49.91 1061 LYS A C 1
ATOM 1346 O O . LYS A 1 183 ? -11.429 13.345 11.430 1.00 50.19 1061 LYS A O 1
ATOM 1352 N N . GLU B 1 6 ? 12.304 32.279 11.348 1.00 102.24 884 GLU B N 1
ATOM 1353 C CA . GLU B 1 6 ? 13.490 33.112 11.171 1.00 102.57 884 GLU B CA 1
ATOM 1354 C C . GLU B 1 6 ? 13.343 34.083 10.002 1.00 102.75 884 GLU B C 1
ATOM 1355 O O . GLU B 1 6 ? 13.543 33.724 8.830 1.00 102.95 884 GLU B O 1
ATOM 1361 N N . PHE B 1 7 ? 12.997 35.321 10.335 1.00 97.60 885 PHE B N 1
ATOM 1362 C CA . PHE B 1 7 ? 12.871 36.375 9.344 1.00 97.25 885 PHE B CA 1
ATOM 1363 C C . PHE B 1 7 ? 14.100 37.278 9.460 1.00 97.22 885 PHE B C 1
ATOM 1364 O O . PHE B 1 7 ? 14.668 37.443 10.549 1.00 97.09 885 PHE B O 1
ATOM 1372 N N . PRO B 1 8 ? 14.530 37.869 8.337 1.00 95.31 886 PRO B N 1
ATOM 1373 C CA . PRO B 1 8 ? 15.677 38.785 8.293 1.00 95.48 886 PRO B CA 1
ATOM 1374 C C . PRO B 1 8 ? 15.249 40.144 8.834 1.00 95.59 886 PRO B C 1
ATOM 1375 O O . PRO B 1 8 ? 14.165 40.273 9.403 1.00 96.05 886 PRO B O 1
ATOM 1379 N N . GLU B 1 9 ? 16.072 41.166 8.647 1.00 92.52 887 GLU B N 1
ATOM 1380 C CA . GLU B 1 9 ? 15.736 42.477 9.189 1.00 92.28 887 GLU B CA 1
ATOM 1381 C C . GLU B 1 9 ? 15.691 43.603 8.155 1.00 92.22 887 GLU B C 1
ATOM 1382 O O . GLU B 1 9 ? 16.579 43.723 7.311 1.00 91.95 887 GLU B O 1
ATOM 1388 N N . GLU B 1 14 ? 16.401 46.707 1.871 1.00 80.56 892 GLU B N 1
ATOM 1389 C CA . GLU B 1 14 ? 16.050 46.014 0.634 1.00 80.88 892 GLU B CA 1
ATOM 1390 C C . GLU B 1 14 ? 15.343 46.919 -0.386 1.00 80.72 892 GLU B C 1
ATOM 1391 O O . GLU B 1 14 ? 15.227 48.138 -0.190 1.00 80.54 892 GLU B O 1
ATOM 1397 N N . VAL B 1 15 ? 14.880 46.284 -1.471 1.00 76.41 893 VAL B N 1
ATOM 1398 C CA . VAL B 1 15 ? 14.104 46.898 -2.565 1.00 75.68 893 VAL B CA 1
ATOM 1399 C C . VAL B 1 15 ? 12.635 46.471 -2.403 1.00 75.25 893 VAL B C 1
ATOM 1400 O O . VAL B 1 15 ? 12.012 45.925 -3.330 1.00 74.91 893 VAL B O 1
ATOM 1404 N N . ILE B 1 16 ? 12.103 46.710 -1.207 1.00 72.75 894 ILE B N 1
ATOM 1405 C CA . ILE B 1 16 ? 10.743 46.313 -0.858 1.00 72.12 894 ILE B CA 1
ATOM 1406 C C . ILE B 1 16 ? 9.948 47.526 -0.427 1.00 71.67 894 ILE B C 1
ATOM 1407 O O . ILE B 1 16 ? 10.131 48.635 -0.941 1.00 71.85 894 ILE B O 1
ATOM 1412 N N . ASN B 1 17 ? 9.063 47.287 0.536 1.00 71.26 895 ASN B N 1
ATOM 1413 C CA . ASN B 1 17 ? 8.239 48.326 1.115 1.00 70.31 895 ASN B CA 1
ATOM 1414 C C . ASN B 1 17 ? 8.286 48.142 2.626 1.00 69.58 895 ASN B C 1
ATOM 1415 O O . ASN B 1 17 ? 7.429 47.440 3.172 1.00 69.70 895 ASN B O 1
ATOM 1420 N N . GLN B 1 18 ? 9.291 48.757 3.272 1.00 69.00 896 GLN B N 1
ATOM 1421 C CA . GLN B 1 18 ? 9.500 48.699 4.731 1.00 67.70 896 GLN B CA 1
ATOM 1422 C C . GLN B 1 18 ? 8.256 48.440 5.605 1.00 65.82 896 GLN B C 1
ATOM 1423 O O . GLN B 1 18 ? 8.238 47.502 6.406 1.00 65.60 896 GLN B O 1
ATOM 1429 N N . PRO B 1 19 ? 7.215 49.289 5.481 1.00 60.20 897 PRO B N 1
ATOM 1430 C CA . PRO B 1 19 ? 6.028 49.110 6.330 1.00 58.85 897 PRO B CA 1
ATOM 1431 C C . PRO B 1 19 ? 5.217 47.823 6.084 1.00 57.76 897 PRO B C 1
ATOM 1432 O O . PRO B 1 19 ? 4.569 47.309 6.995 1.00 57.26 897 PRO B O 1
ATOM 1436 N N . MET B 1 20 ? 5.261 47.301 4.868 1.00 56.71 898 MET B N 1
ATOM 1437 C CA . MET B 1 20 ? 4.580 46.052 4.573 1.00 55.85 898 MET B CA 1
ATOM 1438 C C . MET B 1 20 ? 5.390 44.908 5.134 1.00 55.46 898 MET B C 1
ATOM 1439 O O . MET B 1 20 ? 4.840 43.974 5.710 1.00 55.20 898 MET B O 1
ATOM 1444 N N . MET B 1 21 ? 6.697 44.971 4.906 1.00 53.36 899 MET B N 1
ATOM 1445 C CA . MET B 1 21 ? 7.618 43.961 5.384 1.00 53.30 899 MET B CA 1
ATOM 1446 C C . MET B 1 21 ? 7.548 43.965 6.882 1.00 53.23 899 MET B C 1
ATOM 1447 O O . MET B 1 21 ? 7.594 42.912 7.513 1.00 53.34 899 MET B O 1
ATOM 1452 N N . MET B 1 22 ? 7.401 45.156 7.449 1.00 53.01 900 MET B N 1
ATOM 1453 C CA . MET B 1 22 ? 7.333 45.304 8.891 1.00 53.44 900 MET B CA 1
ATOM 1454 C C . MET B 1 22 ? 6.136 44.584 9.449 1.00 52.85 900 MET B C 1
ATOM 1455 O O . MET B 1 22 ? 6.201 44.006 10.520 1.00 52.33 900 MET B O 1
ATOM 1460 N N . ALA B 1 23 ? 5.019 44.700 8.740 1.00 52.43 901 ALA B N 1
ATOM 1461 C CA . ALA B 1 23 ? 3.757 44.101 9.157 1.00 51.63 901 ALA B CA 1
ATOM 1462 C C . ALA B 1 23 ? 3.796 42.615 8.866 1.00 51.46 901 ALA B C 1
ATOM 1463 O O . ALA B 1 23 ? 3.193 41.823 9.587 1.00 51.28 901 ALA B O 1
ATOM 1465 N N . ALA B 1 24 ? 4.495 42.232 7.797 1.00 52.33 902 ALA B N 1
ATOM 1466 C CA . ALA B 1 24 ? 4.609 40.822 7.462 1.00 52.26 902 ALA B CA 1
ATOM 1467 C C . ALA B 1 24 ? 5.341 40.202 8.648 1.00 52.41 902 ALA B C 1
ATOM 1468 O O . ALA B 1 24 ? 4.830 39.277 9.302 1.00 52.22 902 ALA B O 1
ATOM 1470 N N . ARG B 1 25 ? 6.494 40.789 8.982 1.00 55.55 903 ARG B N 1
ATOM 1471 C CA . ARG B 1 25 ? 7.309 40.315 10.099 1.00 55.76 903 ARG B CA 1
ATOM 1472 C C . ARG B 1 25 ? 6.518 40.154 11.376 1.00 55.25 903 ARG B C 1
ATOM 1473 O O . ARG B 1 25 ? 6.530 39.093 11.988 1.00 55.21 903 ARG B O 1
ATOM 1481 N N . GLN B 1 26 ? 5.849 41.215 11.790 1.00 55.46 904 GLN B N 1
ATOM 1482 C CA . GLN B 1 26 ? 5.070 41.161 13.015 1.00 55.64 904 GLN B CA 1
ATOM 1483 C C . GLN B 1 26 ? 4.140 39.937 13.119 1.00 55.20 904 GLN B C 1
ATOM 1484 O O . GLN B 1 26 ? 4.008 39.351 14.209 1.00 55.54 904 GLN B O 1
ATOM 1490 N N . LEU B 1 27 ? 3.471 39.578 12.017 1.00 50.59 905 LEU B N 1
ATOM 1491 C CA . LEU B 1 27 ? 2.558 38.427 12.017 1.00 49.85 905 LEU B CA 1
ATOM 1492 C C . LEU B 1 27 ? 3.391 37.166 12.153 1.00 49.66 905 LEU B C 1
ATOM 1493 O O . LEU B 1 27 ? 3.140 36.316 13.006 1.00 49.39 905 LEU B O 1
ATOM 1498 N N . HIS B 1 28 ? 4.431 37.091 11.326 1.00 52.63 906 HIS B N 1
ATOM 1499 C CA . HIS B 1 28 ? 5.363 35.987 11.370 1.00 52.49 906 HIS B CA 1
ATOM 1500 C C . HIS B 1 28 ? 5.879 35.590 12.763 1.00 52.32 906 HIS B C 1
ATOM 1501 O O . HIS B 1 28 ? 5.914 34.408 13.095 1.00 52.09 906 HIS B O 1
ATOM 1508 N N . ASP B 1 29 ? 6.325 36.573 13.544 1.00 54.91 907 ASP B N 1
ATOM 1509 C CA . ASP B 1 29 ? 6.835 36.341 14.889 1.00 54.69 907 ASP B CA 1
ATOM 1510 C C . ASP B 1 29 ? 5.781 35.825 15.826 1.00 53.89 907 ASP B C 1
ATOM 1511 O O . ASP B 1 29 ? 6.082 35.018 16.693 1.00 53.89 907 ASP B O 1
ATOM 1516 N N . GLU B 1 30 ? 4.559 36.326 15.726 1.00 54.27 908 GLU B N 1
ATOM 1517 C CA . GLU B 1 30 ? 3.540 35.815 16.632 1.00 53.62 908 GLU B CA 1
ATOM 1518 C C . GLU B 1 30 ? 3.188 34.348 16.337 1.00 52.93 908 GLU B C 1
ATOM 1519 O O . GLU B 1 30 ? 2.866 33.587 17.258 1.00 52.86 908 GLU B O 1
ATOM 1525 N N . ALA B 1 31 ? 3.256 33.968 15.053 1.00 49.03 909 ALA B N 1
ATOM 1526 C CA . ALA B 1 31 ? 2.949 32.629 14.597 1.00 47.92 909 ALA B CA 1
ATOM 1527 C C . ALA B 1 31 ? 4.145 31.672 14.689 1.00 47.84 909 ALA B C 1
ATOM 1528 O O . ALA B 1 31 ? 3.972 30.447 14.757 1.00 48.11 909 ALA B O 1
ATOM 1530 N N . ARG B 1 32 ? 5.359 32.198 14.675 1.00 48.23 910 ARG B N 1
ATOM 1531 C CA . ARG B 1 32 ? 6.508 31.323 14.795 1.00 48.82 910 ARG B CA 1
ATOM 1532 C C . ARG B 1 32 ? 6.625 30.876 16.255 1.00 48.45 910 ARG B C 1
ATOM 1533 O O . ARG B 1 32 ? 7.417 29.996 16.589 1.00 48.39 910 ARG B O 1
ATOM 1541 N N . LYS B 1 33 ? 5.818 31.478 17.126 1.00 47.84 911 LYS B N 1
ATOM 1542 C CA . LYS B 1 33 ? 5.800 31.126 18.540 1.00 46.87 911 LYS B CA 1
ATOM 1543 C C . LYS B 1 33 ? 5.218 29.703 18.684 1.00 46.48 911 LYS B C 1
ATOM 1544 O O . LYS B 1 33 ? 5.475 28.994 19.655 1.00 46.03 911 LYS B O 1
ATOM 1550 N N . TRP B 1 34 ? 4.408 29.299 17.721 1.00 45.83 912 TRP B N 1
ATOM 1551 C CA . TRP B 1 34 ? 3.776 27.996 17.786 1.00 45.72 912 TRP B CA 1
ATOM 1552 C C . TRP B 1 34 ? 4.173 26.989 16.705 1.00 45.71 912 TRP B C 1
ATOM 1553 O O . TRP B 1 34 ? 4.628 27.344 15.594 1.00 46.20 912 TRP B O 1
ATOM 1564 N N . SER B 1 35 ? 3.909 25.722 17.003 1.00 45.87 913 SER B N 1
ATOM 1565 C CA . SER B 1 35 ? 4.170 24.676 16.035 1.00 45.43 913 SER B CA 1
ATOM 1566 C C . SER B 1 35 ? 2.986 24.607 15.071 1.00 44.48 913 SER B C 1
ATOM 1567 O O . SER B 1 35 ? 1.825 24.658 15.505 1.00 44.63 913 SER B O 1
ATOM 1570 N N . SER B 1 36 ? 3.280 24.468 13.778 1.00 43.76 914 SER B N 1
ATOM 1571 C CA . SER B 1 36 ? 2.230 24.288 12.744 1.00 43.14 914 SER B CA 1
ATOM 1572 C C . SER B 1 36 ? 1.426 22.966 12.867 1.00 42.35 914 SER B C 1
ATOM 1573 O O . SER B 1 36 ? 0.295 22.864 12.388 1.00 42.13 914 SER B O 1
ATOM 1576 N N . LYS B 1 37 ? 2.046 21.966 13.495 1.00 42.41 915 LYS B N 1
ATOM 1577 C CA . LYS B 1 37 ? 1.515 20.615 13.661 1.00 41.99 915 LYS B CA 1
ATOM 1578 C C . LYS B 1 37 ? 0.099 20.517 14.242 1.00 42.02 915 LYS B C 1
ATOM 1579 O O . LYS B 1 37 ? -0.101 20.594 15.460 1.00 42.12 915 LYS B O 1
ATOM 1585 N N . GLY B 1 38 ? -0.893 20.307 13.392 1.00 41.94 916 GLY B N 1
ATOM 1586 C CA . GLY B 1 38 ? -2.238 20.181 13.913 1.00 41.58 916 GLY B CA 1
ATOM 1587 C C . GLY B 1 38 ? -3.007 21.469 14.156 1.00 41.55 916 GLY B C 1
ATOM 1588 O O . GLY B 1 38 ? -4.104 21.428 14.728 1.00 41.34 916 GLY B O 1
ATOM 1589 N N . ASN B 1 39 ? -2.462 22.587 13.674 1.00 43.00 917 ASN B N 1
ATOM 1590 C CA . ASN B 1 39 ? -3.057 23.912 13.810 1.00 43.01 917 ASN B CA 1
ATOM 1591 C C . ASN B 1 39 ? -2.929 24.682 12.472 1.00 43.84 917 ASN B C 1
ATOM 1592 O O . ASN B 1 39 ? -1.903 25.300 12.191 1.00 43.88 917 ASN B O 1
ATOM 1597 N N . ASP B 1 40 ? -3.963 24.622 11.633 1.00 45.60 918 ASP B N 1
ATOM 1598 C CA . ASP B 1 40 ? -3.937 25.279 10.326 1.00 46.22 918 ASP B CA 1
ATOM 1599 C C . ASP B 1 40 ? -4.017 26.795 10.437 1.00 46.29 918 ASP B C 1
ATOM 1600 O O . ASP B 1 40 ? -3.735 27.527 9.496 1.00 46.70 918 ASP B O 1
ATOM 1605 N N . ILE B 1 41 ? -4.405 27.270 11.603 1.00 41.77 919 ILE B N 1
ATOM 1606 C CA . ILE B 1 41 ? -4.475 28.697 11.835 1.00 41.38 919 ILE B CA 1
ATOM 1607 C C . ILE B 1 41 ? -3.048 29.253 11.762 1.00 40.86 919 ILE B C 1
ATOM 1608 O O . ILE B 1 41 ? -2.814 30.313 11.160 1.00 40.44 919 ILE B O 1
ATOM 1613 N N . ILE B 1 42 ? -2.102 28.507 12.345 1.00 37.18 920 ILE B N 1
ATOM 1614 C CA . ILE B 1 42 ? -0.691 28.893 12.345 1.00 36.49 920 ILE B CA 1
ATOM 1615 C C . ILE B 1 42 ? -0.063 28.710 10.970 1.00 36.04 920 ILE B C 1
ATOM 1616 O O . ILE B 1 42 ? 0.707 29.541 10.475 1.00 35.54 920 ILE B O 1
ATOM 1621 N N . ALA B 1 43 ? -0.400 27.598 10.352 1.00 35.71 921 ALA B N 1
ATOM 1622 C CA . ALA B 1 43 ? 0.063 27.320 9.012 1.00 35.46 921 ALA B CA 1
ATOM 1623 C C . ALA B 1 43 ? -0.386 28.439 8.060 1.00 35.40 921 ALA B C 1
ATOM 1624 O O . ALA B 1 43 ? 0.407 28.931 7.243 1.00 35.40 921 ALA B O 1
ATOM 1626 N N . ALA B 1 44 ? -1.662 28.823 8.165 1.00 34.67 922 ALA B N 1
ATOM 1627 C CA . ALA B 1 44 ? -2.215 29.911 7.351 1.00 33.92 922 ALA B CA 1
ATOM 1628 C C . ALA B 1 44 ? -1.474 31.222 7.602 1.00 33.53 922 ALA B C 1
ATOM 1629 O O . ALA B 1 44 ? -0.978 31.856 6.670 1.00 33.77 922 ALA B O 1
ATOM 1631 N N . ALA B 1 45 ? -1.407 31.623 8.870 1.00 34.36 923 ALA B N 1
ATOM 1632 C CA . ALA B 1 45 ? -0.718 32.846 9.261 1.00 34.18 923 ALA B CA 1
ATOM 1633 C C . ALA B 1 45 ? 0.736 32.893 8.713 1.00 34.57 923 ALA B C 1
ATOM 1634 O O . ALA B 1 45 ? 1.190 33.911 8.163 1.00 35.14 923 ALA B O 1
ATOM 1636 N N . LYS B 1 46 ? 1.483 31.805 8.844 1.00 34.41 924 LYS B N 1
ATOM 1637 C CA . LYS B 1 46 ? 2.838 31.814 8.323 1.00 34.32 924 LYS B CA 1
ATOM 1638 C C . LYS B 1 46 ? 2.830 32.092 6.813 1.00 34.55 924 LYS B C 1
ATOM 1639 O O . LYS B 1 46 ? 3.627 32.894 6.309 1.00 34.71 924 LYS B O 1
ATOM 1645 N N . ARG B 1 47 ? 1.892 31.461 6.103 1.00 36.42 925 ARG B N 1
ATOM 1646 C CA . ARG B 1 47 ? 1.745 31.633 4.652 1.00 35.88 925 ARG B CA 1
ATOM 1647 C C . ARG B 1 47 ? 1.424 33.081 4.281 1.00 36.59 925 ARG B C 1
ATOM 1648 O O . ARG B 1 47 ? 2.080 33.657 3.392 1.00 35.94 925 ARG B O 1
ATOM 1656 N N . MET B 1 48 ? 0.426 33.659 4.974 1.00 36.41 926 MET B N 1
ATOM 1657 C CA . MET B 1 48 ? 0.038 35.067 4.792 1.00 37.37 926 MET B CA 1
ATOM 1658 C C . MET B 1 48 ? 1.246 35.954 5.024 1.00 37.49 926 MET B C 1
ATOM 1659 O O . MET B 1 48 ? 1.552 36.769 4.181 1.00 37.99 926 MET B O 1
ATOM 1664 N N . ALA B 1 49 ? 1.943 35.781 6.152 1.00 35.75 927 ALA B N 1
ATOM 1665 C CA . ALA B 1 49 ? 3.104 36.611 6.458 1.00 36.24 927 ALA B CA 1
ATOM 1666 C C . ALA B 1 49 ? 4.094 36.577 5.321 1.00 36.77 927 ALA B C 1
ATOM 1667 O O . ALA B 1 49 ? 4.643 37.633 4.948 1.00 36.03 927 ALA B O 1
ATOM 1669 N N . LEU B 1 50 ? 4.301 35.372 4.758 1.00 39.03 928 LEU B N 1
ATOM 1670 C CA . LEU B 1 50 ? 5.232 35.144 3.631 1.00 39.33 928 LEU B CA 1
ATOM 1671 C C . LEU B 1 50 ? 4.792 35.818 2.326 1.00 39.87 928 LEU B C 1
ATOM 1672 O O . LEU B 1 50 ? 5.621 36.305 1.563 1.00 40.67 928 LEU B O 1
ATOM 1677 N N . LEU B 1 51 ? 3.488 35.812 2.061 1.00 39.43 929 LEU B N 1
ATOM 1678 C CA . LEU B 1 51 ? 2.928 36.409 0.841 1.00 39.42 929 LEU B CA 1
ATOM 1679 C C . LEU B 1 51 ? 2.894 37.930 0.913 1.00 39.88 929 LEU B C 1
ATOM 1680 O O . LEU B 1 51 ? 2.732 38.611 -0.116 1.00 39.33 929 LEU B O 1
ATOM 1685 N N . MET B 1 52 ? 2.970 38.433 2.155 1.00 41.70 930 MET B N 1
ATOM 1686 C CA . MET B 1 52 ? 2.932 39.872 2.473 1.00 41.80 930 MET B CA 1
ATOM 1687 C C . MET B 1 52 ? 4.301 40.423 2.193 1.00 41.62 930 MET B C 1
ATOM 1688 O O . MET B 1 52 ? 4.468 41.556 1.780 1.00 40.83 930 MET B O 1
ATOM 1693 N N . ALA B 1 53 ? 5.285 39.587 2.467 1.00 41.61 931 ALA B N 1
ATOM 1694 C CA . ALA B 1 53 ? 6.656 39.930 2.202 1.00 42.90 931 ALA B CA 1
ATOM 1695 C C . ALA B 1 53 ? 6.800 39.925 0.676 1.00 43.86 931 ALA B C 1
ATOM 1696 O O . ALA B 1 53 ? 7.488 40.791 0.116 1.00 44.79 931 ALA B O 1
ATOM 1698 N N . GLU B 1 54 ? 6.129 38.995 -0.008 1.00 43.94 932 GLU B N 1
ATOM 1699 C CA . GLU B 1 54 ? 6.217 39.005 -1.462 1.00 44.26 932 GLU B CA 1
ATOM 1700 C C . GLU B 1 54 ? 5.570 40.296 -1.994 1.00 44.38 932 GLU B C 1
ATOM 1701 O O . GLU B 1 54 ? 5.996 40.872 -3.006 1.00 43.80 932 GLU B O 1
ATOM 1707 N N . MET B 1 55 ? 4.529 40.758 -1.308 1.00 45.45 933 MET B N 1
ATOM 1708 C CA . MET B 1 55 ? 3.828 41.947 -1.750 1.00 45.49 933 MET B CA 1
ATOM 1709 C C . MET B 1 55 ? 4.677 43.227 -1.624 1.00 45.70 933 MET B C 1
ATOM 1710 O O . MET B 1 55 ? 4.618 44.102 -2.494 1.00 45.83 933 MET B O 1
ATOM 1715 N N . SER B 1 56 ? 5.494 43.331 -0.574 1.00 43.50 934 SER B N 1
ATOM 1716 C CA . SER B 1 56 ? 6.330 44.512 -0.410 1.00 43.54 934 SER B CA 1
ATOM 1717 C C . SER B 1 56 ? 7.365 44.532 -1.541 1.00 44.15 934 SER B C 1
ATOM 1718 O O . SER B 1 56 ? 7.707 45.577 -2.092 1.00 44.25 934 SER B O 1
ATOM 1721 N N . ARG B 1 57 ? 7.785 43.359 -1.966 1.00 46.96 935 ARG B N 1
ATOM 1722 C CA . ARG B 1 57 ? 8.647 43.306 -3.115 1.00 47.76 935 ARG B CA 1
ATOM 1723 C C . ARG B 1 57 ? 7.812 43.707 -4.367 1.00 48.27 935 ARG B C 1
ATOM 1724 O O . ARG B 1 57 ? 8.158 44.641 -5.097 1.00 47.47 935 ARG B O 1
ATOM 1732 N N . LEU B 1 58 ? 6.703 43.012 -4.608 1.00 48.34 936 LEU B N 1
ATOM 1733 C CA . LEU B 1 58 ? 5.870 43.327 -5.774 1.00 49.42 936 LEU B CA 1
ATOM 1734 C C . LEU B 1 58 ? 5.556 44.808 -5.896 1.00 50.35 936 LEU B C 1
ATOM 1735 O O . LEU B 1 58 ? 5.561 45.367 -7.015 1.00 49.82 936 LEU B O 1
ATOM 1740 N N . VAL B 1 59 ? 5.251 45.412 -4.743 1.00 54.56 937 VAL B N 1
ATOM 1741 C CA . VAL B 1 59 ? 4.882 46.826 -4.643 1.00 56.36 937 VAL B CA 1
ATOM 1742 C C . VAL B 1 59 ? 5.905 47.832 -5.231 1.00 57.89 937 VAL B C 1
ATOM 1743 O O . VAL B 1 59 ? 5.610 49.015 -5.401 1.00 57.88 937 VAL B O 1
ATOM 1747 N N . ARG B 1 60 ? 7.080 47.329 -5.602 1.00 66.79 938 ARG B N 1
ATOM 1748 C CA . ARG B 1 60 ? 8.096 48.126 -6.280 1.00 68.43 938 ARG B CA 1
ATOM 1749 C C . ARG B 1 60 ? 8.149 47.657 -7.755 1.00 69.44 938 ARG B C 1
ATOM 1750 O O . ARG B 1 60 ? 8.294 48.456 -8.679 1.00 69.67 938 ARG B O 1
ATOM 1758 N N . GLY B 1 61 ? 7.970 46.353 -7.953 1.00 74.02 939 GLY B N 1
ATOM 1759 C CA . GLY B 1 61 ? 8.003 45.656 -9.232 1.00 74.75 939 GLY B CA 1
ATOM 1760 C C . GLY B 1 61 ? 8.012 46.358 -10.588 1.00 75.29 939 GLY B C 1
ATOM 1761 O O . GLY B 1 61 ? 8.401 45.719 -11.589 1.00 75.41 939 GLY B O 1
ATOM 1762 N N . GLY B 1 62 ? 7.536 47.609 -10.659 1.00 78.19 940 GLY B N 1
ATOM 1763 C CA . GLY B 1 62 ? 7.455 48.361 -11.914 1.00 78.44 940 GLY B CA 1
ATOM 1764 C C . GLY B 1 62 ? 6.456 47.726 -12.882 1.00 78.94 940 GLY B C 1
ATOM 1765 O O . GLY B 1 62 ? 5.365 48.260 -13.161 1.00 79.15 940 GLY B O 1
ATOM 1766 N N . SER B 1 63 ? 6.824 46.553 -13.383 1.00 79.49 941 SER B N 1
ATOM 1767 C CA . SER B 1 63 ? 5.922 45.779 -14.232 1.00 79.27 941 SER B CA 1
ATOM 1768 C C . SER B 1 63 ? 6.238 44.289 -14.318 1.00 78.86 941 SER B C 1
ATOM 1769 O O . SER B 1 63 ? 7.335 43.832 -13.936 1.00 78.78 941 SER B O 1
ATOM 1772 N N . GLY B 1 64 ? 5.220 43.558 -14.765 1.00 73.16 942 GLY B N 1
ATOM 1773 C CA . GLY B 1 64 ? 5.200 42.120 -14.827 1.00 72.11 942 GLY B CA 1
ATOM 1774 C C . GLY B 1 64 ? 4.649 41.790 -13.461 1.00 71.21 942 GLY B C 1
ATOM 1775 O O . GLY B 1 64 ? 4.245 40.650 -13.160 1.00 72.00 942 GLY B O 1
ATOM 1776 N N . THR B 1 65 ? 4.639 42.830 -12.627 1.00 63.63 943 THR B N 1
ATOM 1777 C CA . THR B 1 65 ? 4.158 42.707 -11.271 1.00 61.61 943 THR B CA 1
ATOM 1778 C C . THR B 1 65 ? 2.654 42.852 -11.276 1.00 60.73 943 THR B C 1
ATOM 1779 O O . THR B 1 65 ? 2.004 42.457 -10.327 1.00 60.20 943 THR B O 1
ATOM 1783 N N . LYS B 1 66 ? 2.104 43.385 -12.364 1.00 55.68 944 LYS B N 1
ATOM 1784 C CA . LYS B 1 66 ? 0.653 43.537 -12.486 1.00 55.06 944 LYS B CA 1
ATOM 1785 C C . LYS B 1 66 ? -0.021 42.215 -12.175 1.00 54.19 944 LYS B C 1
ATOM 1786 O O . LYS B 1 66 ? -0.669 42.066 -11.147 1.00 54.26 944 LYS B O 1
ATOM 1792 N N . ARG B 1 67 ? 0.187 41.236 -13.038 1.00 48.95 945 ARG B N 1
ATOM 1793 C CA . ARG B 1 67 ? -0.383 39.921 -12.839 1.00 48.08 945 ARG B CA 1
ATOM 1794 C C . ARG B 1 67 ? -0.039 39.292 -11.493 1.00 46.81 945 ARG B C 1
ATOM 1795 O O . ARG B 1 67 ? -0.914 38.718 -10.832 1.00 46.62 945 ARG B O 1
ATOM 1803 N N . ALA B 1 68 ? 1.226 39.398 -11.084 1.00 45.10 946 ALA B N 1
ATOM 1804 C CA . ALA B 1 68 ? 1.637 38.855 -9.777 1.00 43.39 946 ALA B CA 1
ATOM 1805 C C . ALA B 1 68 ? 0.909 39.508 -8.614 1.00 42.41 946 ALA B C 1
ATOM 1806 O O . ALA B 1 68 ? 0.358 38.802 -7.767 1.00 43.03 946 ALA B O 1
ATOM 1808 N N . LEU B 1 69 ? 0.896 40.845 -8.584 1.00 39.79 947 LEU B N 1
ATOM 1809 C CA . LEU B 1 69 ? 0.270 41.622 -7.506 1.00 38.53 947 LEU B CA 1
ATOM 1810 C C . LEU B 1 69 ? -1.130 41.171 -7.232 1.00 38.53 947 LEU B C 1
ATOM 1811 O O . LEU B 1 69 ? -1.487 40.859 -6.079 1.00 38.71 947 LEU B O 1
ATOM 1816 N N . ILE B 1 70 ? -1.918 41.130 -8.308 1.00 39.25 948 ILE B N 1
ATOM 1817 C CA . ILE B 1 70 ? -3.293 40.656 -8.268 1.00 38.51 948 ILE B CA 1
ATOM 1818 C C . ILE B 1 70 ? -3.381 39.242 -7.666 1.00 38.76 948 ILE B C 1
ATOM 1819 O O . ILE B 1 70 ? -4.052 39.050 -6.645 1.00 39.22 948 ILE B O 1
ATOM 1824 N N . GLN B 1 71 ? -2.726 38.263 -8.309 1.00 41.53 949 GLN B N 1
ATOM 1825 C CA . GLN B 1 71 ? -2.723 36.864 -7.853 1.00 41.38 949 GLN B CA 1
ATOM 1826 C C . GLN B 1 71 ? -2.265 36.811 -6.414 1.00 41.26 949 GLN B C 1
ATOM 1827 O O . GLN B 1 71 ? -2.804 36.070 -5.610 1.00 41.40 949 GLN B O 1
ATOM 1833 N N . CYS B 1 72 ? -1.289 37.638 -6.080 1.00 42.27 950 CYS B N 1
ATOM 1834 C CA . CYS B 1 72 ? -0.779 37.668 -4.731 1.00 42.26 950 CYS B CA 1
ATOM 1835 C C . CYS B 1 72 ? -1.793 38.053 -3.644 1.00 41.91 950 CYS B C 1
ATOM 1836 O O . CYS B 1 72 ? -1.774 37.536 -2.512 1.00 40.98 950 CYS B O 1
ATOM 1839 N N . ALA B 1 73 ? -2.616 39.042 -3.963 1.00 44.15 951 ALA B N 1
ATOM 1840 C CA . ALA B 1 73 ? -3.641 39.457 -3.031 1.00 43.62 951 ALA B CA 1
ATOM 1841 C C . ALA B 1 73 ? -4.706 38.364 -3.025 1.00 43.64 951 ALA B C 1
ATOM 1842 O O . ALA B 1 73 ? -5.284 38.064 -1.994 1.00 43.52 951 ALA B O 1
ATOM 1844 N N . LYS B 1 74 ? -4.944 37.737 -4.172 1.00 44.28 952 LYS B N 1
ATOM 1845 C CA . LYS B 1 74 ? -5.936 36.669 -4.227 1.00 44.90 952 LYS B CA 1
ATOM 1846 C C . LYS B 1 74 ? -5.473 35.540 -3.328 1.00 44.97 952 LYS B C 1
ATOM 1847 O O . LYS B 1 74 ? -6.284 34.842 -2.706 1.00 44.27 952 LYS B O 1
ATOM 1853 N N . ASP B 1 75 ? -4.158 35.361 -3.271 1.00 45.59 953 ASP B N 1
ATOM 1854 C CA . ASP B 1 75 ? -3.588 34.307 -2.445 1.00 46.01 953 ASP B CA 1
ATOM 1855 C C . ASP B 1 75 ? -3.842 34.624 -0.970 1.00 45.43 953 ASP B C 1
ATOM 1856 O O . ASP B 1 75 ? -4.427 33.830 -0.255 1.00 44.91 953 ASP B O 1
ATOM 1861 N N . ILE B 1 76 ? -3.425 35.813 -0.555 1.00 41.85 954 ILE B N 1
ATOM 1862 C CA . ILE B 1 76 ? -3.602 36.303 0.810 1.00 41.90 954 ILE B CA 1
ATOM 1863 C C . ILE B 1 76 ? -5.025 36.126 1.289 1.00 41.79 954 ILE B C 1
ATOM 1864 O O . ILE B 1 76 ? -5.254 35.716 2.420 1.00 41.36 954 ILE B O 1
ATOM 1869 N N . ALA B 1 77 ? -5.973 36.470 0.425 1.00 40.65 955 ALA B N 1
ATOM 1870 C CA . ALA B 1 77 ? -7.387 36.347 0.726 1.00 41.25 955 ALA B CA 1
ATOM 1871 C C . ALA B 1 77 ? -7.783 34.883 0.974 1.00 42.09 955 ALA B C 1
ATOM 1872 O O . ALA B 1 77 ? -8.470 34.579 1.946 1.00 42.96 955 ALA B O 1
ATOM 1874 N N . LYS B 1 78 ? -7.295 33.960 0.160 1.00 41.82 956 LYS B N 1
ATOM 1875 C CA . LYS B 1 78 ? -7.604 32.559 0.398 1.00 42.00 956 LYS B CA 1
ATOM 1876 C C . LYS B 1 78 ? -7.100 32.147 1.784 1.00 41.61 956 LYS B C 1
ATOM 1877 O O . LYS B 1 78 ? -7.732 31.357 2.477 1.00 41.42 956 LYS B O 1
ATOM 1883 N N . ALA B 1 79 ? -5.959 32.696 2.180 1.00 41.14 957 ALA B N 1
ATOM 1884 C CA . ALA B 1 79 ? -5.344 32.383 3.465 1.00 41.22 957 ALA B CA 1
ATOM 1885 C C . ALA B 1 79 ? -6.155 32.951 4.605 1.00 41.29 957 ALA B C 1
ATOM 1886 O O . ALA B 1 79 ? -6.242 32.328 5.659 1.00 41.49 957 ALA B O 1
ATOM 1888 N N . SER B 1 80 ? -6.742 34.132 4.399 1.00 42.80 958 SER B N 1
ATOM 1889 C CA . SER B 1 80 ? -7.567 34.756 5.433 1.00 43.23 958 SER B CA 1
ATOM 1890 C C . SER B 1 80 ? -8.866 34.009 5.543 1.00 43.98 958 SER B C 1
ATOM 1891 O O . SER B 1 80 ? -9.306 33.688 6.628 1.00 43.92 958 SER B O 1
ATOM 1894 N N . ASP B 1 81 ? -9.454 33.693 4.407 1.00 48.90 959 ASP B N 1
ATOM 1895 C CA . ASP B 1 81 ? -10.690 32.932 4.400 1.00 50.41 959 ASP B CA 1
ATOM 1896 C C . ASP B 1 81 ? -10.571 31.671 5.268 1.00 50.40 959 ASP B C 1
ATOM 1897 O O . ASP B 1 81 ? -11.539 31.225 5.876 1.00 51.47 959 ASP B O 1
ATOM 1902 N N . GLU B 1 82 ? -9.381 31.104 5.341 1.00 51.06 960 GLU B N 1
ATOM 1903 C CA . GLU B 1 82 ? -9.211 29.889 6.119 1.00 51.47 960 GLU B CA 1
ATOM 1904 C C . GLU B 1 82 ? -8.892 30.173 7.611 1.00 51.27 960 GLU B C 1
ATOM 1905 O O . GLU B 1 82 ? -9.161 29.336 8.489 1.00 51.90 960 GLU B O 1
ATOM 1911 N N . VAL B 1 83 ? -8.371 31.372 7.901 1.00 45.73 961 VAL B N 1
ATOM 1912 C CA . VAL B 1 83 ? -8.117 31.764 9.258 1.00 44.12 961 VAL B CA 1
ATOM 1913 C C . VAL B 1 83 ? -9.468 32.071 9.891 1.00 44.68 961 VAL B C 1
ATOM 1914 O O . VAL B 1 83 ? -9.731 31.718 11.033 1.00 45.66 961 VAL B O 1
ATOM 1918 N N . THR B 1 84 ? -10.339 32.732 9.157 1.00 44.60 962 THR B N 1
ATOM 1919 C CA . THR B 1 84 ? -11.667 32.992 9.654 1.00 44.58 962 THR B CA 1
ATOM 1920 C C . THR B 1 84 ? -12.424 31.677 9.823 1.00 45.28 962 THR B C 1
ATOM 1921 O O . THR B 1 84 ? -12.980 31.412 10.888 1.00 45.61 962 THR B O 1
ATOM 1925 N N . ARG B 1 85 ? -12.493 30.879 8.752 1.00 49.01 963 ARG B N 1
ATOM 1926 C CA . ARG B 1 85 ? -13.230 29.612 8.758 1.00 49.99 963 ARG B CA 1
ATOM 1927 C C . ARG B 1 85 ? -12.931 28.753 9.999 1.00 50.25 963 ARG B C 1
ATOM 1928 O O . ARG B 1 85 ? -13.831 28.199 10.638 1.00 50.08 963 ARG B O 1
ATOM 1936 N N . LEU B 1 86 ? -11.650 28.681 10.325 1.00 48.78 964 LEU B N 1
ATOM 1937 C CA . LEU B 1 86 ? -11.156 27.907 11.443 1.00 49.50 964 LEU B CA 1
ATOM 1938 C C . LEU B 1 86 ? -11.452 28.529 12.805 1.00 50.62 964 LEU B C 1
ATOM 1939 O O . LEU B 1 86 ? -11.898 27.846 13.732 1.00 50.32 964 LEU B O 1
ATOM 1944 N N . ALA B 1 87 ? -11.211 29.831 12.906 1.00 51.53 965 ALA B N 1
ATOM 1945 C CA . ALA B 1 87 ? -11.449 30.619 14.118 1.00 52.48 965 ALA B CA 1
ATOM 1946 C C . ALA B 1 87 ? -12.889 30.514 14.580 1.00 53.70 965 ALA B C 1
ATOM 1947 O O . ALA B 1 87 ? -13.176 30.574 15.772 1.00 54.21 965 ALA B O 1
ATOM 1949 N N . LYS B 1 88 ? -13.795 30.385 13.619 1.00 55.39 966 LYS B N 1
ATOM 1950 C CA . LYS B 1 88 ? -15.207 30.263 13.911 1.00 56.47 966 LYS B CA 1
ATOM 1951 C C . LYS B 1 88 ? -15.510 28.877 14.483 1.00 57.03 966 LYS B C 1
ATOM 1952 O O . LYS B 1 88 ? -16.288 28.737 15.426 1.00 57.04 966 LYS B O 1
ATOM 1958 N N . GLU B 1 89 ? -14.905 27.840 13.913 1.00 58.95 967 GLU B N 1
ATOM 1959 C CA . GLU B 1 89 ? -15.140 26.501 14.441 1.00 59.30 967 GLU B CA 1
ATOM 1960 C C . GLU B 1 89 ? -14.596 26.457 15.874 1.00 59.06 967 GLU B C 1
ATOM 1961 O O . GLU B 1 89 ? -15.182 25.804 16.739 1.00 59.27 967 GLU B O 1
ATOM 1967 N N . VAL B 1 90 ? -13.534 27.225 16.138 1.00 55.66 968 VAL B N 1
ATOM 1968 C CA . VAL B 1 90 ? -12.987 27.345 17.494 1.00 55.14 968 VAL B CA 1
ATOM 1969 C C . VAL B 1 90 ? -14.030 28.013 18.379 1.00 55.15 968 VAL B C 1
ATOM 1970 O O . VAL B 1 90 ? -14.225 27.626 19.525 1.00 54.80 968 VAL B O 1
ATOM 1974 N N . ALA B 1 91 ? -14.634 29.072 17.849 1.00 58.51 969 ALA B N 1
ATOM 1975 C CA . ALA B 1 91 ? -15.617 29.861 18.573 1.00 59.42 969 ALA B CA 1
ATOM 1976 C C . ALA B 1 91 ? -16.892 29.074 18.829 1.00 60.29 969 ALA B C 1
ATOM 1977 O O . ALA B 1 91 ? -17.540 29.230 19.862 1.00 60.35 969 ALA B O 1
ATOM 1979 N N . LYS B 1 92 ? -17.263 28.238 17.872 1.00 64.25 970 LYS B N 1
ATOM 1980 C CA . LYS B 1 92 ? -18.461 27.436 18.005 1.00 64.83 970 LYS B CA 1
ATOM 1981 C C . LYS B 1 92 ? -18.265 26.407 19.110 1.00 65.05 970 LYS B C 1
ATOM 1982 O O . LYS B 1 92 ? -19.230 25.858 19.638 1.00 65.32 970 LYS B O 1
ATOM 1988 N N . GLN B 1 93 ? -17.012 26.123 19.445 1.00 65.45 971 GLN B N 1
ATOM 1989 C CA . GLN B 1 93 ? -16.722 25.105 20.448 1.00 65.79 971 GLN B CA 1
ATOM 1990 C C . GLN B 1 93 ? -16.543 25.724 21.835 1.00 65.76 971 GLN B C 1
ATOM 1991 O O . GLN B 1 93 ? -16.786 25.087 22.866 1.00 65.30 971 GLN B O 1
ATOM 1997 N N . CYS B 1 94 ? -16.122 26.983 21.826 1.00 66.89 972 CYS B N 1
ATOM 1998 C CA . CYS B 1 94 ? -15.880 27.770 23.037 1.00 66.85 972 CYS B CA 1
ATOM 1999 C C . CYS B 1 94 ? -17.096 27.827 23.946 1.00 66.53 972 CYS B C 1
ATOM 2000 O O . CYS B 1 94 ? -18.224 27.940 23.465 1.00 66.85 972 CYS B O 1
ATOM 2003 N N . THR B 1 95 ? -16.871 27.762 25.256 1.00 65.63 973 THR B N 1
ATOM 2004 C CA . THR B 1 95 ? -17.986 27.825 26.210 1.00 65.19 973 THR B CA 1
ATOM 2005 C C . THR B 1 95 ? -17.902 29.097 27.048 1.00 64.99 973 THR B C 1
ATOM 2006 O O . THR B 1 95 ? -18.663 29.298 27.991 1.00 65.18 973 THR B O 1
ATOM 2010 N N . ASP B 1 96 ? -16.990 29.978 26.657 1.00 65.71 974 ASP B N 1
ATOM 2011 C CA . ASP B 1 96 ? -16.828 31.258 27.324 1.00 65.27 974 ASP B CA 1
ATOM 2012 C C . ASP B 1 96 ? -17.392 32.416 26.483 1.00 65.26 974 ASP B C 1
ATOM 2013 O O . ASP B 1 96 ? -16.807 32.825 25.489 1.00 65.09 974 ASP B O 1
ATOM 2018 N N . LYS B 1 97 ? -18.532 32.943 26.903 1.00 64.88 975 LYS B N 1
ATOM 2019 C CA . LYS B 1 97 ? -19.171 34.054 26.230 1.00 65.65 975 LYS B CA 1
ATOM 2020 C C . LYS B 1 97 ? -18.227 35.246 26.094 1.00 66.34 975 LYS B C 1
ATOM 2021 O O . LYS B 1 97 ? -18.208 35.922 25.070 1.00 66.49 975 LYS B O 1
ATOM 2027 N N . ARG B 1 98 ? -17.464 35.526 27.143 1.00 65.25 976 ARG B N 1
ATOM 2028 C CA . ARG B 1 98 ? -16.500 36.622 27.108 1.00 66.10 976 ARG B CA 1
ATOM 2029 C C . ARG B 1 98 ? -15.589 36.424 25.889 1.00 66.62 976 ARG B C 1
ATOM 2030 O O . ARG B 1 98 ? -15.538 37.268 24.997 1.00 66.72 976 ARG B O 1
ATOM 2038 N N . ILE B 1 99 ? -14.903 35.282 25.846 1.00 62.62 977 ILE B N 1
ATOM 2039 C CA . ILE B 1 99 ? -13.989 34.952 24.753 1.00 62.73 977 ILE B CA 1
ATOM 2040 C C . ILE B 1 99 ? -14.673 34.607 23.419 1.00 62.52 977 ILE B C 1
ATOM 2041 O O . ILE B 1 99 ? -14.235 35.064 22.368 1.00 62.35 977 ILE B O 1
ATOM 2046 N N . ARG B 1 100 ? -15.712 33.776 23.449 1.00 59.68 978 ARG B N 1
ATOM 2047 C CA . ARG B 1 100 ? -16.397 33.394 22.220 1.00 60.09 978 ARG B CA 1
ATOM 2048 C C . ARG B 1 100 ? -16.834 34.621 21.482 1.00 60.28 978 ARG B C 1
ATOM 2049 O O . ARG B 1 100 ? -17.128 34.582 20.278 1.00 59.73 978 ARG B O 1
ATOM 2057 N N . THR B 1 101 ? -16.922 35.712 22.240 1.00 61.08 979 THR B N 1
ATOM 2058 C CA . THR B 1 101 ? -17.365 37.001 21.721 1.00 60.97 979 THR B CA 1
ATOM 2059 C C . THR B 1 101 ? -16.243 37.759 21.061 1.00 61.11 979 THR B C 1
ATOM 2060 O O . THR B 1 101 ? -16.360 38.133 19.904 1.00 61.08 979 THR B O 1
ATOM 2064 N N . ASN B 1 102 ? -15.167 37.997 21.799 1.00 59.18 980 ASN B N 1
ATOM 2065 C CA . ASN B 1 102 ? -14.017 38.664 21.228 1.00 60.20 980 ASN B CA 1
ATOM 2066 C C . ASN B 1 102 ? -13.578 37.912 19.982 1.00 60.70 980 ASN B C 1
ATOM 2067 O O . ASN B 1 102 ? -13.260 38.535 18.975 1.00 61.52 980 ASN B O 1
ATOM 2072 N N . LEU B 1 103 ? -13.566 36.581 20.036 1.00 59.36 981 LEU B N 1
ATOM 2073 C CA . LEU B 1 103 ? -13.117 35.806 18.888 1.00 59.60 981 LEU B CA 1
ATOM 2074 C C . LEU B 1 103 ? -13.920 36.124 17.651 1.00 60.09 981 LEU B C 1
ATOM 2075 O O . LEU B 1 103 ? -13.363 36.366 16.580 1.00 60.49 981 LEU B O 1
ATOM 2080 N N . LEU B 1 104 ? -15.233 36.120 17.773 1.00 62.16 982 LEU B N 1
ATOM 2081 C CA . LEU B 1 104 ? -16.043 36.454 16.620 1.00 62.31 982 LEU B CA 1
ATOM 2082 C C . LEU B 1 104 ? -15.799 37.887 16.132 1.00 62.51 982 LEU B C 1
ATOM 2083 O O . LEU B 1 104 ? -15.568 38.125 14.950 1.00 62.72 982 LEU B O 1
ATOM 2088 N N . GLN B 1 105 ? -15.792 38.831 17.056 1.00 68.22 983 GLN B N 1
ATOM 2089 C CA . GLN B 1 105 ? -15.568 40.228 16.714 1.00 68.85 983 GLN B CA 1
ATOM 2090 C C . GLN B 1 105 ? -14.356 40.428 15.775 1.00 68.62 983 GLN B C 1
ATOM 2091 O O . GLN B 1 105 ? -14.514 40.776 14.595 1.00 68.82 983 GLN B O 1
ATOM 2097 N N . VAL B 1 106 ? -13.163 40.150 16.296 1.00 68.99 984 VAL B N 1
ATOM 2098 C CA . VAL B 1 106 ? -11.904 40.288 15.566 1.00 68.66 984 VAL B CA 1
ATOM 2099 C C . VAL B 1 106 ? -11.820 39.530 14.243 1.00 68.30 984 VAL B C 1
ATOM 2100 O O . VAL B 1 106 ? -11.145 39.968 13.310 1.00 68.09 984 VAL B O 1
ATOM 2104 N N . CYS B 1 107 ? -12.465 38.377 14.165 1.00 68.23 985 CYS B N 1
ATOM 2105 C CA . CYS B 1 107 ? -12.382 37.605 12.937 1.00 68.63 985 CYS B CA 1
ATOM 2106 C C . CYS B 1 107 ? -13.466 37.937 11.944 1.00 68.28 985 CYS B C 1
ATOM 2107 O O . CYS B 1 107 ? -13.503 37.381 10.856 1.00 68.91 985 CYS B O 1
ATOM 2110 N N . GLU B 1 108 ? -14.320 38.892 12.274 1.00 71.13 986 GLU B N 1
ATOM 2111 C CA . GLU B 1 108 ? -15.372 39.262 11.337 1.00 70.79 986 GLU B CA 1
ATOM 2112 C C . GLU B 1 108 ? -14.841 40.202 10.281 1.00 69.79 986 GLU B C 1
ATOM 2113 O O . GLU B 1 108 ? -15.278 40.198 9.127 1.00 70.13 986 GLU B O 1
ATOM 2119 N N . ARG B 1 109 ? -13.895 41.021 10.710 1.00 65.01 987 ARG B N 1
ATOM 2120 C CA . ARG B 1 109 ? -13.305 42.043 9.867 1.00 64.06 987 ARG B CA 1
ATOM 2121 C C . ARG B 1 109 ? -12.335 41.470 8.837 1.00 62.29 987 ARG B C 1
ATOM 2122 O O . ARG B 1 109 ? -12.105 42.059 7.767 1.00 62.35 987 ARG B O 1
ATOM 2130 N N . ILE B 1 110 ? -11.777 40.311 9.159 1.00 55.59 988 ILE B N 1
ATOM 2131 C CA . ILE B 1 110 ? -10.837 39.672 8.266 1.00 53.39 988 ILE B CA 1
ATOM 2132 C C . ILE B 1 110 ? -11.229 39.690 6.784 1.00 51.71 988 ILE B C 1
ATOM 2133 O O . ILE B 1 110 ? -10.604 40.394 6.000 1.00 51.00 988 ILE B O 1
ATOM 2138 N N . PRO B 1 111 ? -12.330 39.001 6.413 1.00 49.40 989 PRO B N 1
ATOM 2139 C CA . PRO B 1 111 ? -12.966 38.888 5.098 1.00 48.22 989 PRO B CA 1
ATOM 2140 C C . PRO B 1 111 ? -12.974 40.222 4.392 1.00 47.72 989 PRO B C 1
ATOM 2141 O O . PRO B 1 111 ? -12.557 40.358 3.233 1.00 47.80 989 PRO B O 1
ATOM 2145 N N . THR B 1 112 ? -13.548 41.187 5.098 1.00 46.71 990 THR B N 1
ATOM 2146 C CA . THR B 1 112 ? -13.689 42.563 4.639 1.00 45.64 990 THR B CA 1
ATOM 2147 C C . THR B 1 112 ? -12.327 43.178 4.308 1.00 44.63 990 THR B C 1
ATOM 2148 O O . THR B 1 112 ? -12.091 43.588 3.170 1.00 44.78 990 THR B O 1
ATOM 2152 N N . ILE B 1 113 ? -11.436 43.237 5.297 1.00 40.87 991 ILE B N 1
ATOM 2153 C CA . ILE B 1 113 ? -10.105 43.804 5.080 1.00 39.30 991 ILE B CA 1
ATOM 2154 C C . ILE B 1 113 ? -9.402 43.124 3.896 1.00 38.99 991 ILE B C 1
ATOM 2155 O O . ILE B 1 113 ? -8.785 43.768 3.055 1.00 38.97 991 ILE B O 1
ATOM 2160 N N . SER B 1 114 ? -9.502 41.812 3.837 1.00 41.78 992 SER B N 1
ATOM 2161 C CA . SER B 1 114 ? -8.877 41.081 2.773 1.00 42.41 992 SER B CA 1
ATOM 2162 C C . SER B 1 114 ? -9.513 41.376 1.405 1.00 42.97 992 SER B C 1
ATOM 2163 O O . SER B 1 114 ? -8.843 41.258 0.366 1.00 43.06 992 SER B O 1
ATOM 2166 N N . THR B 1 115 ? -10.783 41.791 1.397 1.00 44.00 993 THR B N 1
ATOM 2167 C CA . THR B 1 115 ? -11.457 42.133 0.151 1.00 43.64 993 THR B CA 1
ATOM 2168 C C . THR B 1 115 ? -11.094 43.525 -0.327 1.00 43.62 993 THR B C 1
ATOM 2169 O O . THR B 1 115 ? -11.038 43.781 -1.524 1.00 44.34 993 THR B O 1
ATOM 2173 N N . GLN B 1 116 ? -10.871 44.440 0.606 1.00 45.57 994 GLN B N 1
ATOM 2174 C CA . GLN B 1 116 ? -10.446 45.787 0.254 1.00 45.38 994 GLN B CA 1
ATOM 2175 C C . GLN B 1 116 ? -9.044 45.638 -0.360 1.00 44.78 994 GLN B C 1
ATOM 2176 O O . GLN B 1 116 ? -8.622 46.408 -1.246 1.00 44.51 994 GLN B O 1
ATOM 2182 N N . LEU B 1 117 ? -8.305 44.673 0.176 1.00 43.70 995 LEU B N 1
ATOM 2183 C CA . LEU B 1 117 ? -6.950 44.468 -0.242 1.00 42.28 995 LEU B CA 1
ATOM 2184 C C . LEU B 1 117 ? -6.826 44.115 -1.724 1.00 41.62 995 LEU B C 1
ATOM 2185 O O . LEU B 1 117 ? -5.920 44.619 -2.415 1.00 40.52 995 LEU B O 1
ATOM 2190 N N . LYS B 1 118 ? -7.726 43.237 -2.191 1.00 39.94 996 LYS B N 1
ATOM 2191 C CA . LYS B 1 118 ? -7.808 42.786 -3.592 1.00 38.37 996 LYS B CA 1
ATOM 2192 C C . LYS B 1 118 ? -8.153 43.992 -4.452 1.00 37.65 996 LYS B C 1
ATOM 2193 O O . LYS B 1 118 ? -7.587 44.219 -5.523 1.00 36.90 996 LYS B O 1
ATOM 2199 N N . ILE B 1 119 ? -9.054 44.806 -3.942 1.00 35.70 997 ILE B N 1
ATOM 2200 C CA . ILE B 1 119 ? -9.459 46.007 -4.628 1.00 36.06 997 ILE B CA 1
ATOM 2201 C C . ILE B 1 119 ? -8.332 47.025 -4.690 1.00 36.61 997 ILE B C 1
ATOM 2202 O O . ILE B 1 119 ? -7.970 47.494 -5.757 1.00 36.67 997 ILE B O 1
ATOM 2207 N N . LEU B 1 120 ? -7.744 47.338 -3.549 1.00 39.20 998 LEU B N 1
ATOM 2208 C CA . LEU B 1 120 ? -6.644 48.299 -3.528 1.00 39.98 998 LEU B CA 1
ATOM 2209 C C . LEU B 1 120 ? -5.540 47.848 -4.439 1.00 40.48 998 LEU B C 1
ATOM 2210 O O . LEU B 1 120 ? -4.911 48.661 -5.103 1.00 40.33 998 LEU B O 1
ATOM 2215 N N . SER B 1 121 ? -5.282 46.545 -4.443 1.00 42.24 999 SER B N 1
ATOM 2216 C CA . SER B 1 121 ? -4.206 45.984 -5.269 1.00 43.74 999 SER B CA 1
ATOM 2217 C C . SER B 1 121 ? -4.478 45.979 -6.781 1.00 44.66 999 SER B C 1
ATOM 2218 O O . SER B 1 121 ? -3.544 46.083 -7.584 1.00 44.24 999 SER B O 1
ATOM 2221 N N . THR B 1 122 ? -5.741 45.873 -7.177 1.00 45.54 1000 THR B N 1
ATOM 2222 C CA . THR B 1 122 ? -6.054 45.942 -8.596 1.00 46.96 1000 THR B CA 1
ATOM 2223 C C . THR B 1 122 ? -5.803 47.362 -9.117 1.00 48.20 1000 THR B C 1
ATOM 2224 O O . THR B 1 122 ? -5.342 47.542 -10.246 1.00 48.01 1000 THR B O 1
ATOM 2228 N N . VAL B 1 123 ? -6.121 48.379 -8.318 1.00 45.84 1001 VAL B N 1
ATOM 2229 C CA . VAL B 1 123 ? -5.874 49.750 -8.775 1.00 47.61 1001 VAL B CA 1
ATOM 2230 C C . VAL B 1 123 ? -4.388 49.986 -8.886 1.00 48.41 1001 VAL B C 1
ATOM 2231 O O . VAL B 1 123 ? -3.922 50.626 -9.823 1.00 49.06 1001 VAL B O 1
ATOM 2235 N N . LYS B 1 124 ? -3.667 49.507 -7.879 1.00 48.78 1002 LYS B N 1
ATOM 2236 C CA . LYS B 1 124 ? -2.233 49.683 -7.797 1.00 49.94 1002 LYS B CA 1
ATOM 2237 C C . LYS B 1 124 ? -1.597 49.070 -9.029 1.00 50.72 1002 LYS B C 1
ATOM 2238 O O . LYS B 1 124 ? -0.806 49.716 -9.713 1.00 50.64 1002 LYS B O 1
ATOM 2244 N N . ALA B 1 125 ? -2.016 47.852 -9.339 1.00 54.20 1003 ALA B N 1
ATOM 2245 C CA . ALA B 1 125 ? -1.546 47.111 -10.502 1.00 55.74 1003 ALA B CA 1
ATOM 2246 C C . ALA B 1 125 ? -1.688 47.879 -11.819 1.00 56.94 1003 ALA B C 1
ATOM 2247 O O . ALA B 1 125 ? -0.722 48.007 -12.553 1.00 57.51 1003 ALA B O 1
ATOM 2249 N N . THR B 1 126 ? -2.888 48.354 -12.141 1.00 61.96 1004 THR B N 1
ATOM 2250 C CA . THR B 1 126 ? -3.096 49.102 -13.380 1.00 63.70 1004 THR B CA 1
ATOM 2251 C C . THR B 1 126 ? -2.302 50.414 -13.390 1.00 64.54 1004 THR B C 1
ATOM 2252 O O . THR B 1 126 ? -1.916 50.933 -14.444 1.00 64.41 1004 THR B O 1
ATOM 2256 N N . MET B 1 127 ? -2.096 50.965 -12.206 1.00 69.22 1005 MET B N 1
ATOM 2257 C CA . MET B 1 127 ? -1.362 52.196 -12.092 1.00 71.21 1005 MET B CA 1
ATOM 2258 C C . MET B 1 127 ? 0.082 51.970 -12.463 1.00 72.49 1005 MET B C 1
ATOM 2259 O O . MET B 1 127 ? 0.708 52.835 -13.074 1.00 71.93 1005 MET B O 1
ATOM 2264 N N . LEU B 1 128 ? 0.599 50.797 -12.094 1.00 78.20 1006 LEU B N 1
ATOM 2265 C CA . LEU B 1 128 ? 1.970 50.410 -12.425 1.00 79.83 1006 LEU B CA 1
ATOM 2266 C C . LEU B 1 128 ? 2.182 50.549 -13.926 1.00 81.12 1006 LEU B C 1
ATOM 2267 O O . LEU B 1 128 ? 1.333 50.126 -14.744 1.00 81.13 1006 LEU B O 1
ATOM 2272 N N . GLY B 1 129 ? 3.317 51.155 -14.276 1.00 87.73 1007 GLY B N 1
ATOM 2273 C CA . GLY B 1 129 ? 3.715 51.397 -15.656 1.00 89.05 1007 GLY B CA 1
ATOM 2274 C C . GLY B 1 129 ? 3.307 52.775 -16.144 1.00 89.94 1007 GLY B C 1
ATOM 2275 O O . GLY B 1 129 ? 4.064 53.456 -16.837 1.00 90.09 1007 GLY B O 1
ATOM 2276 N N . ARG B 1 130 ? 2.094 53.179 -15.779 1.00 93.54 1008 ARG B N 1
ATOM 2277 C CA . ARG B 1 130 ? 1.569 54.472 -16.174 1.00 93.21 1008 ARG B CA 1
ATOM 2278 C C . ARG B 1 130 ? 2.564 55.601 -15.910 1.00 92.75 1008 ARG B C 1
ATOM 2279 O O . ARG B 1 130 ? 3.328 55.572 -14.935 1.00 92.46 1008 ARG B O 1
ATOM 2287 N N . THR B 1 131 ? 2.551 56.583 -16.810 1.00 92.52 1009 THR B N 1
ATOM 2288 C CA . THR B 1 131 ? 3.411 57.758 -16.717 1.00 92.07 1009 THR B CA 1
ATOM 2289 C C . THR B 1 131 ? 2.525 58.992 -16.596 1.00 91.55 1009 THR B C 1
ATOM 2290 O O . THR B 1 131 ? 2.979 60.046 -16.149 1.00 91.47 1009 THR B O 1
ATOM 2294 N N . ASN B 1 132 ? 1.261 58.839 -16.989 1.00 89.42 1010 ASN B N 1
ATOM 2295 C CA . ASN B 1 132 ? 0.296 59.925 -16.945 1.00 88.81 1010 ASN B CA 1
ATOM 2296 C C . ASN B 1 132 ? -0.321 60.086 -15.572 1.00 88.35 1010 ASN B C 1
ATOM 2297 O O . ASN B 1 132 ? -0.774 61.166 -15.222 1.00 88.33 1010 ASN B O 1
ATOM 2302 N N . ILE B 1 133 ? -0.339 59.025 -14.779 1.00 87.22 1011 ILE B N 1
ATOM 2303 C CA . ILE B 1 133 ? -0.914 59.148 -13.446 1.00 86.91 1011 ILE B CA 1
ATOM 2304 C C . ILE B 1 133 ? -0.069 60.055 -12.565 1.00 86.64 1011 ILE B C 1
ATOM 2305 O O . ILE B 1 133 ? 1.162 59.977 -12.556 1.00 86.40 1011 ILE B O 1
ATOM 2310 N N . SER B 1 134 ? -0.758 60.909 -11.820 1.00 85.06 1012 SER B N 1
ATOM 2311 C CA . SER B 1 134 ? -0.126 61.877 -10.939 1.00 84.72 1012 SER B CA 1
ATOM 2312 C C . SER B 1 134 ? 0.764 61.283 -9.837 1.00 84.47 1012 SER B C 1
ATOM 2313 O O . SER B 1 134 ? 0.608 60.133 -9.438 1.00 84.31 1012 SER B O 1
ATOM 2316 N N . ASP B 1 135 ? 1.690 62.097 -9.345 1.00 82.78 1013 ASP B N 1
ATOM 2317 C CA . ASP B 1 135 ? 2.598 61.703 -8.279 1.00 82.36 1013 ASP B CA 1
ATOM 2318 C C . ASP B 1 135 ? 1.781 61.385 -7.040 1.00 81.28 1013 ASP B C 1
ATOM 2319 O O . ASP B 1 135 ? 1.938 60.334 -6.411 1.00 81.31 1013 ASP B O 1
ATOM 2324 N N . GLU B 1 136 ? 0.960 62.353 -6.653 1.00 78.90 1014 GLU B N 1
ATOM 2325 C CA . GLU B 1 136 ? 0.158 62.234 -5.457 1.00 78.04 1014 GLU B CA 1
ATOM 2326 C C . GLU B 1 136 ? -0.769 61.042 -5.509 1.00 77.37 1014 GLU B C 1
ATOM 2327 O O . GLU B 1 136 ? -0.973 60.377 -4.504 1.00 77.31 1014 GLU B O 1
ATOM 2333 N N . GLU B 1 137 ? -1.299 60.752 -6.692 1.00 72.78 1015 GLU B N 1
ATOM 2334 C CA . GLU B 1 137 ? -2.209 59.623 -6.877 1.00 72.35 1015 GLU B CA 1
ATOM 2335 C C . GLU B 1 137 ? -1.510 58.293 -6.630 1.00 71.33 1015 GLU B C 1
ATOM 2336 O O . GLU B 1 137 ? -2.001 57.435 -5.916 1.00 71.07 1015 GLU B O 1
ATOM 2342 N N . SER B 1 138 ? -0.363 58.107 -7.245 1.00 65.86 1016 SER B N 1
ATOM 2343 C CA . SER B 1 138 ? 0.350 56.866 -7.067 1.00 65.48 1016 SER B CA 1
ATOM 2344 C C . SER B 1 138 ? 0.822 56.654 -5.648 1.00 64.96 1016 SER B C 1
ATOM 2345 O O . SER B 1 138 ? 0.751 55.550 -5.162 1.00 65.33 1016 SER B O 1
ATOM 2348 N N . GLU B 1 139 ? 1.357 57.669 -4.980 1.00 63.64 1017 GLU B N 1
ATOM 2349 C CA . GLU B 1 139 ? 1.807 57.407 -3.621 1.00 63.08 1017 GLU B CA 1
ATOM 2350 C C . GLU B 1 139 ? 0.632 57.201 -2.680 1.00 62.26 1017 GLU B C 1
ATOM 2351 O O . GLU B 1 139 ? 0.756 56.573 -1.628 1.00 62.49 1017 GLU B O 1
ATOM 2357 N N . GLN B 1 140 ? -0.533 57.673 -3.076 1.00 56.94 1018 GLN B N 1
ATOM 2358 C CA . GLN B 1 140 ? -1.694 57.441 -2.235 1.00 56.21 1018 GLN B CA 1
ATOM 2359 C C . GLN B 1 140 ? -2.238 56.017 -2.432 1.00 55.48 1018 GLN B C 1
ATOM 2360 O O . GLN B 1 140 ? -2.708 55.378 -1.478 1.00 55.19 1018 GLN B O 1
ATOM 2366 N N . ALA B 1 141 ? -2.182 55.523 -3.667 1.00 55.02 1019 ALA B N 1
ATOM 2367 C CA . ALA B 1 141 ? -2.635 54.177 -3.940 1.00 54.45 1019 ALA B CA 1
ATOM 2368 C C . ALA B 1 141 ? -1.801 53.245 -3.035 1.00 54.40 1019 ALA B C 1
ATOM 2369 O O . ALA B 1 141 ? -2.332 52.408 -2.283 1.00 54.58 1019 ALA B O 1
ATOM 2371 N N . THR B 1 142 ? -0.489 53.456 -3.066 1.00 53.01 1020 THR B N 1
ATOM 2372 C CA . THR B 1 142 ? 0.466 52.689 -2.284 1.00 52.31 1020 THR B CA 1
ATOM 2373 C C . THR B 1 142 ? 0.189 52.760 -0.777 1.00 51.75 1020 THR B C 1
ATOM 2374 O O . THR B 1 142 ? 0.288 51.769 -0.056 1.00 51.04 1020 THR B O 1
ATOM 2378 N N . GLU B 1 143 ? -0.132 53.941 -0.288 1.00 51.79 1021 GLU B N 1
ATOM 2379 C CA . GLU B 1 143 ? -0.343 54.071 1.133 1.00 52.15 1021 GLU B CA 1
ATOM 2380 C C . GLU B 1 143 ? -1.608 53.478 1.683 1.00 51.51 1021 GLU B C 1
ATOM 2381 O O . GLU B 1 143 ? -1.691 53.247 2.878 1.00 51.42 1021 GLU B O 1
ATOM 2387 N N . MET B 1 144 ? -2.582 53.211 0.818 1.00 48.30 1022 MET B N 1
ATOM 2388 C CA . MET B 1 144 ? -3.862 52.626 1.233 1.00 47.26 1022 MET B CA 1
ATOM 2389 C C . MET B 1 144 ? -3.705 51.123 1.289 1.00 46.16 1022 MET B C 1
ATOM 2390 O O . MET B 1 144 ? -4.487 50.403 1.921 1.00 45.57 1022 MET B O 1
ATOM 2395 N N . LEU B 1 145 ? -2.739 50.667 0.511 1.00 44.47 1023 LEU B N 1
ATOM 2396 C CA . LEU B 1 145 ? -2.386 49.260 0.420 1.00 43.98 1023 LEU B CA 1
ATOM 2397 C C . LEU B 1 145 ? -1.685 48.934 1.731 1.00 43.79 1023 LEU B C 1
ATOM 2398 O O . LEU B 1 145 ? -2.134 48.100 2.494 1.00 43.53 1023 LEU B O 1
ATOM 2403 N N . VAL B 1 146 ? -0.598 49.639 1.996 1.00 43.27 1024 VAL B N 1
ATOM 2404 C CA . VAL B 1 146 ? 0.139 49.452 3.232 1.00 43.28 1024 VAL B CA 1
ATOM 2405 C C . VAL B 1 146 ? -0.756 49.512 4.465 1.00 43.80 1024 VAL B C 1
ATOM 2406 O O . VAL B 1 146 ? -0.509 48.864 5.469 1.00 43.84 1024 VAL B O 1
ATOM 2410 N N . HIS B 1 147 ? -1.757 50.371 4.418 1.00 48.25 1025 HIS B N 1
ATOM 2411 C CA . HIS B 1 147 ? -2.603 50.550 5.566 1.00 48.75 1025 HIS B CA 1
ATOM 2412 C C . HIS B 1 147 ? -3.491 49.355 5.759 1.00 48.19 1025 HIS B C 1
ATOM 2413 O O . HIS B 1 147 ? -3.730 48.922 6.871 1.00 48.60 1025 HIS B O 1
ATOM 2420 N N . ASN B 1 148 ? -4.026 48.858 4.658 1.00 48.26 1026 ASN B N 1
ATOM 2421 C CA . ASN B 1 148 ? -4.940 47.714 4.651 1.00 47.54 1026 ASN B CA 1
ATOM 2422 C C . ASN B 1 148 ? -4.190 46.452 5.033 1.00 46.78 1026 ASN B C 1
ATOM 2423 O O . ASN B 1 148 ? -4.730 45.577 5.689 1.00 47.02 1026 ASN B O 1
ATOM 2428 N N . ALA B 1 149 ? -2.931 46.391 4.610 1.00 43.51 1027 ALA B N 1
ATOM 2429 C CA . ALA B 1 149 ? -2.011 45.305 4.901 1.00 42.85 1027 ALA B CA 1
ATOM 2430 C C . ALA B 1 149 ? -1.647 45.328 6.385 1.00 42.80 1027 ALA B C 1
ATOM 2431 O O . ALA B 1 149 ? -1.666 44.300 7.048 1.00 42.94 1027 ALA B O 1
ATOM 2433 N N . GLN B 1 150 ? -1.319 46.502 6.918 1.00 42.11 1028 GLN B N 1
ATOM 2434 C CA . GLN B 1 150 ? -1.001 46.616 8.345 1.00 42.26 1028 GLN B CA 1
ATOM 2435 C C . GLN B 1 150 ? -2.142 46.038 9.190 1.00 41.91 1028 GLN B C 1
ATOM 2436 O O . GLN B 1 150 ? -1.908 45.353 10.193 1.00 40.97 1028 GLN B O 1
ATOM 2442 N N . ASN B 1 151 ? -3.367 46.408 8.815 1.00 43.44 1029 ASN B N 1
ATOM 2443 C CA . ASN B 1 151 ? -4.564 46.029 9.556 1.00 44.50 1029 ASN B CA 1
ATOM 2444 C C . ASN B 1 151 ? -4.918 44.564 9.325 1.00 44.56 1029 ASN B C 1
ATOM 2445 O O . ASN B 1 151 ? -5.369 43.850 10.233 1.00 45.11 1029 ASN B O 1
ATOM 2450 N N . LEU B 1 152 ? -4.626 44.079 8.131 1.00 41.98 1030 LEU B N 1
ATOM 2451 C CA . LEU B 1 152 ? -4.900 42.692 7.853 1.00 40.90 1030 LEU B CA 1
ATOM 2452 C C . LEU B 1 152 ? -4.037 41.887 8.789 1.00 40.97 1030 LEU B C 1
ATOM 2453 O O . LEU B 1 152 ? -4.536 41.053 9.528 1.00 41.53 1030 LEU B O 1
ATOM 2458 N N . MET B 1 153 ? -2.739 42.156 8.787 1.00 45.57 1031 MET B N 1
ATOM 2459 C CA . MET B 1 153 ? -1.811 41.421 9.660 1.00 46.04 1031 MET B CA 1
ATOM 2460 C C . MET B 1 153 ? -2.242 41.562 11.112 1.00 46.33 1031 MET B C 1
ATOM 2461 O O . MET B 1 153 ? -2.315 40.578 11.825 1.00 46.48 1031 MET B O 1
ATOM 2466 N N . GLN B 1 154 ? -2.583 42.778 11.529 1.00 48.03 1032 GLN B N 1
ATOM 2467 C CA . GLN B 1 154 ? -3.006 43.011 12.897 1.00 48.03 1032 GLN B CA 1
ATOM 2468 C C . GLN B 1 154 ? -4.189 42.154 13.311 1.00 47.45 1032 GLN B C 1
ATOM 2469 O O . GLN B 1 154 ? -4.254 41.646 14.447 1.00 47.33 1032 GLN B O 1
ATOM 2475 N N . SER B 1 155 ? -5.133 42.000 12.392 1.00 46.57 1033 SER B N 1
ATOM 2476 C CA . SER B 1 155 ? -6.313 41.220 12.681 1.00 46.20 1033 SER B CA 1
ATOM 2477 C C . SER B 1 155 ? -5.981 39.735 12.724 1.00 45.94 1033 SER B C 1
ATOM 2478 O O . SER B 1 155 ? -6.505 38.985 13.562 1.00 45.50 1033 SER B O 1
ATOM 2481 N N . VAL B 1 156 ? -5.099 39.307 11.828 1.00 43.11 1034 VAL B N 1
ATOM 2482 C CA . VAL B 1 156 ? -4.757 37.906 11.798 1.00 43.32 1034 VAL B CA 1
ATOM 2483 C C . VAL B 1 156 ? -4.100 37.527 13.116 1.00 43.74 1034 VAL B C 1
ATOM 2484 O O . VAL B 1 156 ? -4.550 36.617 13.814 1.00 42.55 1034 VAL B O 1
ATOM 2488 N N . LYS B 1 157 ? -3.088 38.288 13.498 1.00 47.48 1035 LYS B N 1
ATOM 2489 C CA . LYS B 1 157 ? -2.424 38.039 14.760 1.00 48.85 1035 LYS B CA 1
ATOM 2490 C C . LYS B 1 157 ? -3.321 38.234 16.001 1.00 50.16 1035 LYS B C 1
ATOM 2491 O O . LYS B 1 157 ? -3.095 37.630 17.044 1.00 51.34 1035 LYS B O 1
ATOM 2497 N N . GLU B 1 158 ? -4.373 39.027 15.891 1.00 52.73 1036 GLU B N 1
ATOM 2498 C CA . GLU B 1 158 ? -5.258 39.165 17.029 1.00 53.43 1036 GLU B CA 1
ATOM 2499 C C . GLU B 1 158 ? -6.113 37.909 17.176 1.00 53.39 1036 GLU B C 1
ATOM 2500 O O . GLU B 1 158 ? -6.467 37.523 18.277 1.00 53.65 1036 GLU B O 1
ATOM 2506 N N . THR B 1 159 ? -6.454 37.287 16.048 1.00 49.79 1037 THR B N 1
ATOM 2507 C CA . THR B 1 159 ? -7.279 36.075 16.012 1.00 48.59 1037 THR B CA 1
ATOM 2508 C C . THR B 1 159 ? -6.466 34.930 16.584 1.00 48.87 1037 THR B C 1
ATOM 2509 O O . THR B 1 159 ? -6.929 34.192 17.433 1.00 48.36 1037 THR B O 1
ATOM 2513 N N . VAL B 1 160 ? -5.239 34.805 16.104 1.00 51.27 1038 VAL B N 1
ATOM 2514 C CA . VAL B 1 160 ? -4.317 33.795 16.587 1.00 52.59 1038 VAL B CA 1
ATOM 2515 C C . VAL B 1 160 ? -4.278 33.756 18.112 1.00 53.66 1038 VAL B C 1
ATOM 2516 O O . VAL B 1 160 ? -4.321 32.690 18.712 1.00 53.93 1038 VAL B O 1
ATOM 2520 N N . ARG B 1 161 ? -4.161 34.922 18.729 1.00 56.53 1039 ARG B N 1
ATOM 2521 C CA . ARG B 1 161 ? -4.090 35.033 20.178 1.00 57.27 1039 ARG B CA 1
ATOM 2522 C C . ARG B 1 161 ? -5.393 34.666 20.871 1.00 57.17 1039 ARG B C 1
ATOM 2523 O O . ARG B 1 161 ? -5.401 33.923 21.855 1.00 57.43 1039 ARG B O 1
ATOM 2531 N N . GLU B 1 162 ? -6.496 35.209 20.379 1.00 57.02 1040 GLU B N 1
ATOM 2532 C CA . GLU B 1 162 ? -7.795 34.938 20.973 1.00 57.86 1040 GLU B CA 1
ATOM 2533 C C . GLU B 1 162 ? -8.276 33.501 20.687 1.00 57.49 1040 GLU B C 1
ATOM 2534 O O . GLU B 1 162 ? -9.144 32.981 21.396 1.00 57.36 1040 GLU B O 1
ATOM 2540 N N . ALA B 1 163 ? -7.743 32.874 19.633 1.00 53.46 1041 ALA B N 1
ATOM 2541 C CA . ALA B 1 163 ? -8.153 31.522 19.251 1.00 53.31 1041 ALA B CA 1
ATOM 2542 C C . ALA B 1 163 ? -7.492 30.581 20.208 1.00 53.47 1041 ALA B C 1
ATOM 2543 O O . ALA B 1 163 ? -8.043 29.553 20.578 1.00 53.00 1041 ALA B O 1
ATOM 2545 N N . GLU B 1 164 ? -6.287 30.945 20.604 1.00 50.19 1042 GLU B N 1
ATOM 2546 C CA . GLU B 1 164 ? -5.539 30.132 21.526 1.00 51.29 1042 GLU B CA 1
ATOM 2547 C C . GLU B 1 164 ? -6.221 30.231 22.872 1.00 51.13 1042 GLU B C 1
ATOM 2548 O O . GLU B 1 164 ? -6.478 29.240 23.512 1.00 50.23 1042 GLU B O 1
ATOM 2554 N N . ALA B 1 165 ? -6.542 31.444 23.288 1.00 52.67 1043 ALA B N 1
ATOM 2555 C CA . ALA B 1 165 ? -7.220 31.644 24.563 1.00 54.29 1043 ALA B CA 1
ATOM 2556 C C . ALA B 1 165 ? -8.511 30.810 24.643 1.00 55.40 1043 ALA B C 1
ATOM 2557 O O . ALA B 1 165 ? -8.822 30.222 25.675 1.00 55.71 1043 ALA B O 1
ATOM 2559 N N . ALA B 1 166 ? -9.238 30.775 23.529 1.00 57.19 1044 ALA B N 1
ATOM 2560 C CA . ALA B 1 166 ? -10.517 30.086 23.390 1.00 58.94 1044 ALA B CA 1
ATOM 2561 C C . ALA B 1 166 ? -10.414 28.575 23.329 1.00 60.04 1044 ALA B C 1
ATOM 2562 O O . ALA B 1 166 ? -11.435 27.872 23.417 1.00 59.91 1044 ALA B O 1
ATOM 2564 N N . SER B 1 167 ? -9.193 28.081 23.126 1.00 60.15 1045 SER B N 1
ATOM 2565 C CA . SER B 1 167 ? -8.949 26.642 23.000 1.00 61.39 1045 SER B CA 1
ATOM 2566 C C . SER B 1 167 ? -8.887 25.897 24.341 1.00 62.39 1045 SER B C 1
ATOM 2567 O O . SER B 1 167 ? -9.318 24.735 24.434 1.00 62.10 1045 SER B O 1
ATOM 2570 N N . THR B 1 177 ? -10.726 21.361 17.425 1.00 56.42 1055 THR B N 1
ATOM 2571 C CA . THR B 1 177 ? -9.608 21.177 18.348 1.00 56.31 1055 THR B CA 1
ATOM 2572 C C . THR B 1 177 ? -8.276 21.454 17.626 1.00 55.43 1055 THR B C 1
ATOM 2573 O O . THR B 1 177 ? -7.690 20.566 17.021 1.00 55.50 1055 THR B O 1
ATOM 2577 N N . LEU B 1 178 ? -7.766 22.670 17.715 1.00 48.99 1056 LEU B N 1
ATOM 2578 C CA . LEU B 1 178 ? -6.470 22.954 17.097 1.00 47.82 1056 LEU B CA 1
ATOM 2579 C C . LEU B 1 178 ? -5.379 22.676 18.146 1.00 47.47 1056 LEU B C 1
ATOM 2580 O O . LEU B 1 178 ? -5.604 22.852 19.346 1.00 48.06 1056 LEU B O 1
ATOM 2585 N N . ARG B 1 179 ? -4.207 22.255 17.707 1.00 40.11 1057 ARG B N 1
ATOM 2586 C CA . ARG B 1 179 ? -3.128 21.969 18.632 1.00 40.23 1057 ARG B CA 1
ATOM 2587 C C . ARG B 1 179 ? -2.304 23.224 18.873 1.00 40.30 1057 ARG B C 1
ATOM 2588 O O . ARG B 1 179 ? -1.752 23.849 17.945 1.00 40.12 1057 ARG B O 1
ATOM 2596 N N . TRP B 1 180 ? -2.194 23.569 20.150 1.00 40.88 1058 TRP B N 1
ATOM 2597 C CA . TRP B 1 180 ? -1.479 24.773 20.577 1.00 41.41 1058 TRP B CA 1
ATOM 2598 C C . TRP B 1 180 ? -0.328 24.374 21.440 1.00 41.95 1058 TRP B C 1
ATOM 2599 O O . TRP B 1 180 ? -0.526 24.077 22.607 1.00 42.71 1058 TRP B O 1
ATOM 2610 N N . VAL B 1 181 ? 0.875 24.377 20.881 1.00 42.64 1059 VAL B N 1
ATOM 2611 C CA . VAL B 1 181 ? 2.030 23.988 21.666 1.00 43.56 1059 VAL B CA 1
ATOM 2612 C C . VAL B 1 181 ? 3.177 24.926 21.366 1.00 45.46 1059 VAL B C 1
ATOM 2613 O O . VAL B 1 181 ? 3.622 25.023 20.223 1.00 45.73 1059 VAL B O 1
ATOM 2617 N N . ARG B 1 182 ? 3.638 25.657 22.374 1.00 56.18 1060 ARG B N 1
ATOM 2618 C CA . ARG B 1 182 ? 4.707 26.612 22.106 1.00 58.22 1060 ARG B CA 1
ATOM 2619 C C . ARG B 1 182 ? 5.932 25.980 21.450 1.00 60.09 1060 ARG B C 1
ATOM 2620 O O . ARG B 1 182 ? 6.327 24.882 21.794 1.00 60.97 1060 ARG B O 1
ATOM 2628 N N . LYS B 1 183 ? 6.485 26.664 20.455 1.00 66.37 1061 LYS B N 1
ATOM 2629 C CA . LYS B 1 183 ? 7.693 26.215 19.769 1.00 67.51 1061 LYS B CA 1
ATOM 2630 C C . LYS B 1 183 ? 8.883 26.650 20.615 1.00 68.57 1061 LYS B C 1
ATOM 2631 O O . LYS B 1 183 ? 9.070 27.850 20.892 1.00 68.70 1061 LYS B O 1
ATOM 2637 N N . THR B 1 184 ? 9.695 25.684 21.026 1.00 71.41 1062 THR B N 1
ATOM 2638 C CA . THR B 1 184 ? 10.865 26.015 21.834 1.00 73.20 1062 THR B CA 1
ATOM 2639 C C . THR B 1 184 ? 12.197 25.527 21.247 1.00 73.84 1062 THR B C 1
ATOM 2640 O O . THR B 1 184 ? 12.240 24.501 20.544 1.00 73.60 1062 THR B O 1
ATOM 2644 N N . PRO B 1 185 ? 13.297 26.285 21.512 1.00 75.52 1063 PRO B N 1
ATOM 2645 C CA . PRO B 1 185 ? 14.702 26.043 21.150 1.00 75.94 1063 PRO B CA 1
ATOM 2646 C C . PRO B 1 185 ? 15.568 25.876 22.411 1.00 76.21 1063 PRO B C 1
ATOM 2647 O O . PRO B 1 185 ? 15.769 24.757 22.895 1.00 76.19 1063 PRO B O 1
ATOM 2651 N N . GLU C 1 6 ? 12.538 35.964 59.336 1.00 101.81 884 GLU C N 1
ATOM 2652 C CA . GLU C 1 6 ? 13.966 35.659 59.313 1.00 101.09 884 GLU C CA 1
ATOM 2653 C C . GLU C 1 6 ? 14.338 34.390 58.516 1.00 100.64 884 GLU C C 1
ATOM 2654 O O . GLU C 1 6 ? 14.434 34.415 57.274 1.00 100.72 884 GLU C O 1
ATOM 2660 N N . PHE C 1 7 ? 14.580 33.292 59.230 1.00 95.23 885 PHE C N 1
ATOM 2661 C CA . PHE C 1 7 ? 14.963 32.043 58.580 1.00 94.33 885 PHE C CA 1
ATOM 2662 C C . PHE C 1 7 ? 13.896 30.941 58.608 1.00 94.47 885 PHE C C 1
ATOM 2663 O O . PHE C 1 7 ? 13.582 30.376 59.663 1.00 94.56 885 PHE C O 1
ATOM 2671 N N . PRO C 1 8 ? 13.336 30.606 57.435 1.00 92.96 886 PRO C N 1
ATOM 2672 C CA . PRO C 1 8 ? 12.312 29.560 57.404 1.00 93.06 886 PRO C CA 1
ATOM 2673 C C . PRO C 1 8 ? 12.849 28.225 57.881 1.00 93.15 886 PRO C C 1
ATOM 2674 O O . PRO C 1 8 ? 13.991 28.126 58.329 1.00 93.12 886 PRO C O 1
ATOM 2678 N N . GLU C 1 9 ? 12.006 27.202 57.775 1.00 91.08 887 GLU C N 1
ATOM 2679 C CA . GLU C 1 9 ? 12.358 25.856 58.209 1.00 90.87 887 GLU C CA 1
ATOM 2680 C C . GLU C 1 9 ? 11.316 24.822 57.761 1.00 90.55 887 GLU C C 1
ATOM 2681 O O . GLU C 1 9 ? 10.686 24.962 56.703 1.00 89.95 887 GLU C O 1
ATOM 2687 N N . VAL C 1 15 ? 13.009 21.557 48.178 1.00 76.00 893 VAL C N 1
ATOM 2688 C CA . VAL C 1 15 ? 13.891 21.299 47.034 1.00 75.87 893 VAL C CA 1
ATOM 2689 C C . VAL C 1 15 ? 15.317 21.833 47.263 1.00 75.83 893 VAL C C 1
ATOM 2690 O O . VAL C 1 15 ? 15.922 22.475 46.374 1.00 75.81 893 VAL C O 1
ATOM 2694 N N . ILE C 1 16 ? 15.850 21.553 48.451 1.00 73.30 894 ILE C N 1
ATOM 2695 C CA . ILE C 1 16 ? 17.193 21.992 48.823 1.00 72.23 894 ILE C CA 1
ATOM 2696 C C . ILE C 1 16 ? 18.024 20.791 49.244 1.00 71.93 894 ILE C C 1
ATOM 2697 O O . ILE C 1 16 ? 17.888 19.680 48.714 1.00 71.82 894 ILE C O 1
ATOM 2702 N N . ASN C 1 17 ? 18.883 21.041 50.228 1.00 71.62 895 ASN C N 1
ATOM 2703 C CA . ASN C 1 17 ? 19.708 20.008 50.813 1.00 70.77 895 ASN C CA 1
ATOM 2704 C C . ASN C 1 17 ? 19.611 20.175 52.312 1.00 70.34 895 ASN C C 1
ATOM 2705 O O . ASN C 1 17 ? 20.364 20.973 52.865 1.00 70.97 895 ASN C O 1
ATOM 2710 N N . GLN C 1 18 ? 18.681 19.450 52.950 1.00 69.26 896 GLN C N 1
ATOM 2711 C CA . GLN C 1 18 ? 18.454 19.524 54.404 1.00 68.12 896 GLN C CA 1
ATOM 2712 C C . GLN C 1 18 ? 19.665 19.798 55.328 1.00 66.69 896 GLN C C 1
ATOM 2713 O O . GLN C 1 18 ? 19.600 20.643 56.221 1.00 66.39 896 GLN C O 1
ATOM 2719 N N . PRO C 1 19 ? 20.750 19.022 55.172 1.00 60.55 897 PRO C N 1
ATOM 2720 C CA . PRO C 1 19 ? 21.926 19.204 56.030 1.00 59.68 897 PRO C CA 1
ATOM 2721 C C . PRO C 1 19 ? 22.731 20.476 55.753 1.00 58.82 897 PRO C C 1
ATOM 2722 O O . PRO C 1 19 ? 23.392 20.996 56.667 1.00 58.81 897 PRO C O 1
ATOM 2726 N N . MET C 1 20 ? 22.670 20.982 54.521 1.00 57.34 898 MET C N 1
ATOM 2727 C CA . MET C 1 20 ? 23.348 22.235 54.191 1.00 56.54 898 MET C CA 1
ATOM 2728 C C . MET C 1 20 ? 22.512 23.373 54.738 1.00 55.65 898 MET C C 1
ATOM 2729 O O . MET C 1 20 ? 23.030 24.334 55.283 1.00 55.59 898 MET C O 1
ATOM 2734 N N . MET C 1 21 ? 21.206 23.252 54.599 1.00 54.13 899 MET C N 1
ATOM 2735 C CA . MET C 1 21 ? 20.326 24.284 55.074 1.00 53.35 899 MET C CA 1
ATOM 2736 C C . MET C 1 21 ? 20.350 24.290 56.557 1.00 52.56 899 MET C C 1
ATOM 2737 O O . MET C 1 21 ? 20.212 25.332 57.174 1.00 52.68 899 MET C O 1
ATOM 2742 N N . MET C 1 22 ? 20.542 23.121 57.134 1.00 54.00 900 MET C N 1
ATOM 2743 C CA . MET C 1 22 ? 20.576 22.994 58.571 1.00 53.55 900 MET C CA 1
ATOM 2744 C C . MET C 1 22 ? 21.771 23.693 59.110 1.00 52.56 900 MET C C 1
ATOM 2745 O O . MET C 1 22 ? 21.755 24.185 60.228 1.00 52.66 900 MET C O 1
ATOM 2750 N N . ALA C 1 23 ? 22.847 23.638 58.341 1.00 52.18 901 ALA C N 1
ATOM 2751 C CA . ALA C 1 23 ? 24.106 24.218 58.760 1.00 51.29 901 ALA C CA 1
ATOM 2752 C C . ALA C 1 23 ? 24.064 25.700 58.514 1.00 51.00 901 ALA C C 1
ATOM 2753 O O . ALA C 1 23 ? 24.649 26.480 59.254 1.00 51.06 901 ALA C O 1
ATOM 2755 N N . ALA C 1 24 ? 23.383 26.078 57.439 1.00 52.60 902 ALA C N 1
ATOM 2756 C CA . ALA C 1 24 ? 23.249 27.480 57.082 1.00 52.09 902 ALA C CA 1
ATOM 2757 C C . ALA C 1 24 ? 22.552 28.113 58.267 1.00 52.11 902 ALA C C 1
ATOM 2758 O O . ALA C 1 24 ? 23.116 29.009 58.906 1.00 51.97 902 ALA C O 1
ATOM 2760 N N . ARG C 1 25 ? 21.380 27.564 58.617 1.00 55.51 903 ARG C N 1
ATOM 2761 C CA . ARG C 1 25 ? 20.577 28.042 59.744 1.00 55.85 903 ARG C CA 1
ATOM 2762 C C . ARG C 1 25 ? 21.325 28.132 61.073 1.00 55.81 903 ARG C C 1
ATOM 2763 O O . ARG C 1 25 ? 21.234 29.133 61.766 1.00 55.51 903 ARG C O 1
ATOM 2771 N N . GLN C 1 26 ? 22.053 27.095 61.442 1.00 54.87 904 GLN C N 1
ATOM 2772 C CA . GLN C 1 26 ? 22.783 27.161 62.684 1.00 55.63 904 GLN C CA 1
ATOM 2773 C C . GLN C 1 26 ? 23.721 28.384 62.759 1.00 55.51 904 GLN C C 1
ATOM 2774 O O . GLN C 1 26 ? 23.906 28.977 63.841 1.00 56.06 904 GLN C O 1
ATOM 2780 N N . LEU C 1 27 ? 24.339 28.752 61.637 1.00 51.37 905 LEU C N 1
ATOM 2781 C CA . LEU C 1 27 ? 25.275 29.886 61.657 1.00 50.58 905 LEU C CA 1
ATOM 2782 C C . LEU C 1 27 ? 24.447 31.135 61.819 1.00 50.67 905 LEU C C 1
ATOM 2783 O O . LEU C 1 27 ? 24.658 31.933 62.722 1.00 50.84 905 LEU C O 1
ATOM 2788 N N . HIS C 1 28 ? 23.436 31.237 60.972 1.00 52.76 906 HIS C N 1
ATOM 2789 C CA . HIS C 1 28 ? 22.506 32.332 61.022 1.00 52.56 906 HIS C CA 1
ATOM 2790 C C . HIS C 1 28 ? 22.022 32.738 62.420 1.00 52.51 906 HIS C C 1
ATOM 2791 O O . HIS C 1 28 ? 22.065 33.905 62.763 1.00 51.97 906 HIS C O 1
ATOM 2798 N N . ASP C 1 29 ? 21.531 31.781 63.200 1.00 54.08 907 ASP C N 1
ATOM 2799 C CA . ASP C 1 29 ? 21.067 32.035 64.564 1.00 55.04 907 ASP C CA 1
ATOM 2800 C C . ASP C 1 29 ? 22.154 32.556 65.508 1.00 54.61 907 ASP C C 1
ATOM 2801 O O . ASP C 1 29 ? 21.882 33.382 66.391 1.00 54.30 907 ASP C O 1
ATOM 2806 N N . GLU C 1 30 ? 23.375 32.045 65.380 1.00 54.61 908 GLU C N 1
ATOM 2807 C CA . GLU C 1 30 ? 24.404 32.521 66.283 1.00 54.64 908 GLU C CA 1
ATOM 2808 C C . GLU C 1 30 ? 24.804 33.969 66.029 1.00 54.15 908 GLU C C 1
ATOM 2809 O O . GLU C 1 30 ? 25.200 34.674 66.979 1.00 55.05 908 GLU C O 1
ATOM 2815 N N . ALA C 1 31 ? 24.703 34.402 64.765 1.00 48.54 909 ALA C N 1
ATOM 2816 C CA . ALA C 1 31 ? 25.038 35.752 64.349 1.00 47.63 909 ALA C CA 1
ATOM 2817 C C . ALA C 1 31 ? 23.855 36.723 64.433 1.00 47.99 909 ALA C C 1
ATOM 2818 O O . ALA C 1 31 ? 24.054 37.935 64.532 1.00 48.72 909 ALA C O 1
ATOM 2820 N N . ARG C 1 32 ? 22.627 36.219 64.351 1.00 48.64 910 ARG C N 1
ATOM 2821 C CA . ARG C 1 32 ? 21.470 37.093 64.448 1.00 49.08 910 ARG C CA 1
ATOM 2822 C C . ARG C 1 32 ? 21.373 37.518 65.907 1.00 48.86 910 ARG C C 1
ATOM 2823 O O . ARG C 1 32 ? 20.641 38.420 66.248 1.00 49.13 910 ARG C O 1
ATOM 2831 N N . LYS C 1 33 ? 22.133 36.872 66.776 1.00 47.85 911 LYS C N 1
ATOM 2832 C CA . LYS C 1 33 ? 22.124 37.221 68.195 1.00 47.72 911 LYS C CA 1
ATOM 2833 C C . LYS C 1 33 ? 22.680 38.641 68.404 1.00 47.59 911 LYS C C 1
ATOM 2834 O O . LYS C 1 33 ? 22.479 39.268 69.454 1.00 47.46 911 LYS C O 1
ATOM 2840 N N . TRP C 1 34 ? 23.419 39.129 67.413 1.00 46.29 912 TRP C N 1
ATOM 2841 C CA . TRP C 1 34 ? 24.058 40.434 67.512 1.00 45.88 912 TRP C CA 1
ATOM 2842 C C . TRP C 1 34 ? 23.682 41.419 66.416 1.00 45.58 912 TRP C C 1
ATOM 2843 O O . TRP C 1 34 ? 23.267 41.038 65.310 1.00 45.86 912 TRP C O 1
ATOM 2854 N N . SER C 1 35 ? 23.967 42.686 66.679 1.00 46.33 913 SER C N 1
ATOM 2855 C CA . SER C 1 35 ? 23.738 43.719 65.676 1.00 45.60 913 SER C CA 1
ATOM 2856 C C . SER C 1 35 ? 24.933 43.766 64.706 1.00 44.31 913 SER C C 1
ATOM 2857 O O . SER C 1 35 ? 26.090 43.665 65.133 1.00 44.31 913 SER C O 1
ATOM 2860 N N . SER C 1 36 ? 24.640 43.903 63.407 1.00 45.02 914 SER C N 1
ATOM 2861 C CA . SER C 1 36 ? 25.684 44.042 62.365 1.00 44.31 914 SER C CA 1
ATOM 2862 C C . SER C 1 36 ? 26.477 45.377 62.468 1.00 43.87 914 SER C C 1
ATOM 2863 O O . SER C 1 36 ? 27.583 45.502 61.899 1.00 43.69 914 SER C O 1
ATOM 2866 N N . LYS C 1 37 ? 25.884 46.368 63.154 1.00 42.14 915 LYS C N 1
ATOM 2867 C CA . LYS C 1 37 ? 26.423 47.712 63.294 1.00 41.89 915 LYS C CA 1
ATOM 2868 C C . LYS C 1 37 ? 27.826 47.777 63.922 1.00 42.39 915 LYS C C 1
ATOM 2869 O O . LYS C 1 37 ? 28.001 47.556 65.120 1.00 42.13 915 LYS C O 1
ATOM 2875 N N . GLY C 1 38 ? 28.837 48.100 63.127 1.00 42.21 916 GLY C N 1
ATOM 2876 C CA . GLY C 1 38 ? 30.190 48.184 63.650 1.00 42.29 916 GLY C CA 1
ATOM 2877 C C . GLY C 1 38 ? 30.913 46.849 63.831 1.00 42.73 916 GLY C C 1
ATOM 2878 O O . GLY C 1 38 ? 32.022 46.806 64.389 1.00 43.16 916 GLY C O 1
ATOM 2879 N N . ASN C 1 39 ? 30.305 45.768 63.337 1.00 44.07 917 ASN C N 1
ATOM 2880 C CA . ASN C 1 39 ? 30.863 44.425 63.427 1.00 44.40 917 ASN C CA 1
ATOM 2881 C C . ASN C 1 39 ? 30.726 43.673 62.089 1.00 44.66 917 ASN C C 1
ATOM 2882 O O . ASN C 1 39 ? 29.708 43.029 61.820 1.00 44.95 917 ASN C O 1
ATOM 2887 N N . ASP C 1 40 ? 31.759 43.757 61.250 1.00 46.76 918 ASP C N 1
ATOM 2888 C CA . ASP C 1 40 ? 31.759 43.102 59.943 1.00 46.72 918 ASP C CA 1
ATOM 2889 C C . ASP C 1 40 ? 31.884 41.579 60.061 1.00 46.21 918 ASP C C 1
ATOM 2890 O O . ASP C 1 40 ? 31.630 40.851 59.107 1.00 46.10 918 ASP C O 1
ATOM 2895 N N . ILE C 1 41 ? 32.298 41.093 61.225 1.00 42.28 919 ILE C N 1
ATOM 2896 C CA . ILE C 1 41 ? 32.377 39.647 61.432 1.00 41.73 919 ILE C CA 1
ATOM 2897 C C . ILE C 1 41 ? 30.946 39.106 61.342 1.00 41.78 919 ILE C C 1
ATOM 2898 O O . ILE C 1 41 ? 30.699 38.092 60.689 1.00 41.56 919 ILE C O 1
ATOM 2903 N N . ILE C 1 42 ? 30.009 39.831 61.960 1.00 37.84 920 ILE C N 1
ATOM 2904 C CA . ILE C 1 42 ? 28.619 39.431 61.956 1.00 37.34 920 ILE C CA 1
ATOM 2905 C C . ILE C 1 42 ? 28.003 39.664 60.603 1.00 36.92 920 ILE C C 1
ATOM 2906 O O . ILE C 1 42 ? 27.202 38.872 60.115 1.00 37.00 920 ILE C O 1
ATOM 2911 N N . ALA C 1 43 ? 28.377 40.745 59.963 1.00 35.83 921 ALA C N 1
ATOM 2912 C CA . ALA C 1 43 ? 27.838 40.977 58.634 1.00 35.44 921 ALA C CA 1
ATOM 2913 C C . ALA C 1 43 ? 28.280 39.860 57.651 1.00 34.98 921 ALA C C 1
ATOM 2914 O O . ALA C 1 43 ? 27.492 39.381 56.832 1.00 33.99 921 ALA C O 1
ATOM 2916 N N . ALA C 1 44 ? 29.550 39.458 57.749 1.00 34.90 922 ALA C N 1
ATOM 2917 C CA . ALA C 1 44 ? 30.127 38.373 56.934 1.00 34.78 922 ALA C CA 1
ATOM 2918 C C . ALA C 1 44 ? 29.386 37.066 57.235 1.00 34.99 922 ALA C C 1
ATOM 2919 O O . ALA C 1 44 ? 28.900 36.370 56.332 1.00 34.94 922 ALA C O 1
ATOM 2921 N N . ALA C 1 45 ? 29.307 36.735 58.521 1.00 35.36 923 ALA C N 1
ATOM 2922 C CA . ALA C 1 45 ? 28.653 35.517 58.935 1.00 35.22 923 ALA C CA 1
ATOM 2923 C C . ALA C 1 45 ? 27.228 35.410 58.346 1.00 35.29 923 ALA C C 1
ATOM 2924 O O . ALA C 1 45 ? 26.840 34.356 57.783 1.00 35.14 923 ALA C O 1
ATOM 2926 N N . LYS C 1 46 ? 26.448 36.484 58.475 1.00 34.70 924 LYS C N 1
ATOM 2927 C CA . LYS C 1 46 ? 25.085 36.483 57.979 1.00 34.44 924 LYS C CA 1
ATOM 2928 C C . LYS C 1 46 ? 25.030 36.250 56.471 1.00 34.90 924 LYS C C 1
ATOM 2929 O O . LYS C 1 46 ? 24.129 35.560 55.964 1.00 35.98 924 LYS C O 1
ATOM 2935 N N . ARG C 1 47 ? 26.021 36.795 55.761 1.00 36.43 925 ARG C N 1
ATOM 2936 C CA . ARG C 1 47 ? 26.128 36.668 54.320 1.00 35.86 925 ARG C CA 1
ATOM 2937 C C . ARG C 1 47 ? 26.491 35.230 53.974 1.00 37.05 925 ARG C C 1
ATOM 2938 O O . ARG C 1 47 ? 25.959 34.636 53.015 1.00 37.46 925 ARG C O 1
ATOM 2946 N N . MET C 1 48 ? 27.405 34.663 54.763 1.00 37.70 926 MET C N 1
ATOM 2947 C CA . MET C 1 48 ? 27.824 33.277 54.556 1.00 38.44 926 MET C CA 1
ATOM 2948 C C . MET C 1 48 ? 26.632 32.351 54.716 1.00 38.01 926 MET C C 1
ATOM 2949 O O . MET C 1 48 ? 26.414 31.466 53.895 1.00 38.10 926 MET C O 1
ATOM 2954 N N . ALA C 1 49 ? 25.871 32.557 55.782 1.00 35.79 927 ALA C N 1
ATOM 2955 C CA . ALA C 1 49 ? 24.726 31.716 56.078 1.00 35.80 927 ALA C CA 1
ATOM 2956 C C . ALA C 1 49 ? 23.751 31.774 54.916 1.00 36.21 927 ALA C C 1
ATOM 2957 O O . ALA C 1 49 ? 23.229 30.745 54.471 1.00 35.77 927 ALA C O 1
ATOM 2959 N N . LEU C 1 50 ? 23.543 32.981 54.393 1.00 39.56 928 LEU C N 1
ATOM 2960 C CA . LEU C 1 50 ? 22.659 33.196 53.239 1.00 39.89 928 LEU C CA 1
ATOM 2961 C C . LEU C 1 50 ? 23.135 32.482 51.951 1.00 40.08 928 LEU C C 1
ATOM 2962 O O . LEU C 1 50 ? 22.331 31.920 51.207 1.00 41.12 928 LEU C O 1
ATOM 2967 N N . LEU C 1 51 ? 24.433 32.558 51.668 1.00 40.13 929 LEU C N 1
ATOM 2968 C CA . LEU C 1 51 ? 25.004 31.924 50.488 1.00 39.98 929 LEU C CA 1
ATOM 2969 C C . LEU C 1 51 ? 25.044 30.414 50.606 1.00 40.16 929 LEU C C 1
ATOM 2970 O O . LEU C 1 51 ? 25.167 29.714 49.601 1.00 39.83 929 LEU C O 1
ATOM 2975 N N . MET C 1 52 ? 25.016 29.932 51.847 1.00 41.90 930 MET C N 1
ATOM 2976 C CA . MET C 1 52 ? 25.015 28.494 52.167 1.00 42.60 930 MET C CA 1
ATOM 2977 C C . MET C 1 52 ? 23.635 27.943 51.869 1.00 42.18 930 MET C C 1
ATOM 2978 O O . MET C 1 52 ? 23.473 26.808 51.483 1.00 41.74 930 MET C O 1
ATOM 2983 N N . ALA C 1 53 ? 22.635 28.766 52.113 1.00 42.59 931 ALA C N 1
ATOM 2984 C CA . ALA C 1 53 ? 21.269 28.389 51.835 1.00 43.02 931 ALA C CA 1
ATOM 2985 C C . ALA C 1 53 ? 21.147 28.348 50.317 1.00 43.86 931 ALA C C 1
ATOM 2986 O O . ALA C 1 53 ? 20.464 27.477 49.755 1.00 44.56 931 ALA C O 1
ATOM 2988 N N . GLU C 1 54 ? 21.799 29.289 49.642 1.00 44.70 932 GLU C N 1
ATOM 2989 C CA . GLU C 1 54 ? 21.703 29.298 48.194 1.00 45.39 932 GLU C CA 1
ATOM 2990 C C . GLU C 1 54 ? 22.355 28.029 47.669 1.00 45.33 932 GLU C C 1
ATOM 2991 O O . GLU C 1 54 ? 21.923 27.455 46.661 1.00 45.13 932 GLU C O 1
ATOM 2997 N N . MET C 1 55 ? 23.392 27.583 48.365 1.00 45.45 933 MET C N 1
ATOM 2998 C CA . MET C 1 55 ? 24.111 26.392 47.945 1.00 45.86 933 MET C CA 1
ATOM 2999 C C . MET C 1 55 ? 23.275 25.096 48.066 1.00 46.31 933 MET C C 1
ATOM 3000 O O . MET C 1 55 ? 23.333 24.234 47.193 1.00 46.16 933 MET C O 1
ATOM 3005 N N . SER C 1 56 ? 22.457 24.979 49.109 1.00 43.63 934 SER C N 1
ATOM 3006 C CA . SER C 1 56 ? 21.623 23.800 49.257 1.00 44.42 934 SER C CA 1
ATOM 3007 C C . SER C 1 56 ? 20.620 23.765 48.114 1.00 44.86 934 SER C C 1
ATOM 3008 O O . SER C 1 56 ? 20.357 22.726 47.513 1.00 44.54 934 SER C O 1
ATOM 3011 N N . ARG C 1 57 ? 20.147 24.930 47.734 1.00 46.81 935 ARG C N 1
ATOM 3012 C CA . ARG C 1 57 ? 19.280 25.003 46.587 1.00 48.06 935 ARG C CA 1
ATOM 3013 C C . ARG C 1 57 ? 20.053 24.582 45.333 1.00 49.26 935 ARG C C 1
ATOM 3014 O O . ARG C 1 57 ? 19.596 23.720 44.581 1.00 50.16 935 ARG C O 1
ATOM 3022 N N . LEU C 1 58 ? 21.222 25.192 45.109 1.00 49.20 936 LEU C N 1
ATOM 3023 C CA . LEU C 1 58 ? 22.059 24.897 43.937 1.00 49.53 936 LEU C CA 1
ATOM 3024 C C . LEU C 1 58 ? 22.408 23.439 43.821 1.00 50.40 936 LEU C C 1
ATOM 3025 O O . LEU C 1 58 ? 22.441 22.889 42.725 1.00 50.68 936 LEU C O 1
ATOM 3030 N N . VAL C 1 59 ? 22.717 22.835 44.958 1.00 54.81 937 VAL C N 1
ATOM 3031 C CA . VAL C 1 59 ? 23.098 21.423 45.045 1.00 56.67 937 VAL C CA 1
ATOM 3032 C C . VAL C 1 59 ? 22.039 20.429 44.477 1.00 58.00 937 VAL C C 1
ATOM 3033 O O . VAL C 1 59 ? 22.278 19.227 44.365 1.00 57.69 937 VAL C O 1
ATOM 3037 N N . ARG C 1 60 ? 20.884 20.958 44.080 1.00 67.23 938 ARG C N 1
ATOM 3038 C CA . ARG C 1 60 ? 19.845 20.170 43.424 1.00 69.34 938 ARG C CA 1
ATOM 3039 C C . ARG C 1 60 ? 19.768 20.622 41.946 1.00 70.34 938 ARG C C 1
ATOM 3040 O O . ARG C 1 60 ? 19.514 19.818 41.041 1.00 70.79 938 ARG C O 1
ATOM 3048 N N . GLY C 1 61 ? 20.039 21.908 41.723 1.00 74.47 939 GLY C N 1
ATOM 3049 C CA . GLY C 1 61 ? 20.024 22.588 40.434 1.00 75.06 939 GLY C CA 1
ATOM 3050 C C . GLY C 1 61 ? 19.985 21.881 39.078 1.00 75.85 939 GLY C C 1
ATOM 3051 O O . GLY C 1 61 ? 19.558 22.512 38.087 1.00 76.10 939 GLY C O 1
ATOM 3052 N N . GLY C 1 62 ? 20.463 20.629 39.000 1.00 79.21 940 GLY C N 1
ATOM 3053 C CA . GLY C 1 62 ? 20.517 19.858 37.755 1.00 79.14 940 GLY C CA 1
ATOM 3054 C C . GLY C 1 62 ? 21.507 20.486 36.784 1.00 79.16 940 GLY C C 1
ATOM 3055 O O . GLY C 1 62 ? 22.592 19.953 36.525 1.00 78.76 940 GLY C O 1
ATOM 3056 N N . SER C 1 63 ? 21.102 21.640 36.244 1.00 79.65 941 SER C N 1
ATOM 3057 C CA . SER C 1 63 ? 21.886 22.412 35.275 1.00 79.78 941 SER C CA 1
ATOM 3058 C C . SER C 1 63 ? 21.691 23.935 35.415 1.00 79.69 941 SER C C 1
ATOM 3059 O O . SER C 1 63 ? 20.696 24.394 35.974 1.00 79.38 941 SER C O 1
ATOM 3062 N N . GLY C 1 64 ? 22.653 24.703 34.901 1.00 73.71 942 GLY C N 1
ATOM 3063 C CA . GLY C 1 64 ? 22.609 26.138 34.884 1.00 72.92 942 GLY C CA 1
ATOM 3064 C C . GLY C 1 64 ? 23.165 26.454 36.258 1.00 72.28 942 GLY C C 1
ATOM 3065 O O . GLY C 1 64 ? 23.504 27.610 36.584 1.00 72.61 942 GLY C O 1
ATOM 3066 N N . THR C 1 65 ? 23.260 25.399 37.071 1.00 63.64 943 THR C N 1
ATOM 3067 C CA . THR C 1 65 ? 23.790 25.532 38.412 1.00 62.34 943 THR C CA 1
ATOM 3068 C C . THR C 1 65 ? 25.305 25.468 38.418 1.00 61.26 943 THR C C 1
ATOM 3069 O O . THR C 1 65 ? 25.926 26.031 39.300 1.00 61.62 943 THR C O 1
ATOM 3073 N N . LYS C 1 66 ? 25.892 24.832 37.401 1.00 56.82 944 LYS C N 1
ATOM 3074 C CA . LYS C 1 66 ? 27.352 24.725 37.261 1.00 55.50 944 LYS C CA 1
ATOM 3075 C C . LYS C 1 66 ? 28.047 26.069 37.538 1.00 54.09 944 LYS C C 1
ATOM 3076 O O . LYS C 1 66 ? 28.779 26.218 38.519 1.00 54.25 944 LYS C O 1
ATOM 3082 N N . ARG C 1 67 ? 27.789 27.062 36.702 1.00 49.92 945 ARG C N 1
ATOM 3083 C CA . ARG C 1 67 ? 28.391 28.362 36.904 1.00 48.63 945 ARG C CA 1
ATOM 3084 C C . ARG C 1 67 ? 28.046 28.980 38.261 1.00 47.40 945 ARG C C 1
ATOM 3085 O O . ARG C 1 67 ? 28.914 29.578 38.942 1.00 46.80 945 ARG C O 1
ATOM 3093 N N . ALA C 1 68 ? 26.771 28.865 38.645 1.00 45.77 946 ALA C N 1
ATOM 3094 C CA . ALA C 1 68 ? 26.327 29.413 39.928 1.00 43.88 946 ALA C CA 1
ATOM 3095 C C . ALA C 1 68 ? 27.055 28.754 41.086 1.00 43.05 946 ALA C C 1
ATOM 3096 O O . ALA C 1 68 ? 27.615 29.441 41.946 1.00 43.62 946 ALA C O 1
ATOM 3098 N N . LEU C 1 69 ? 27.063 27.423 41.077 1.00 40.44 947 LEU C N 1
ATOM 3099 C CA . LEU C 1 69 ? 27.684 26.621 42.126 1.00 39.14 947 LEU C CA 1
ATOM 3100 C C . LEU C 1 69 ? 29.085 27.074 42.421 1.00 38.21 947 LEU C C 1
ATOM 3101 O O . LEU C 1 69 ? 29.471 27.288 43.588 1.00 37.70 947 LEU C O 1
ATOM 3106 N N . ILE C 1 70 ? 29.851 27.186 41.340 1.00 40.15 948 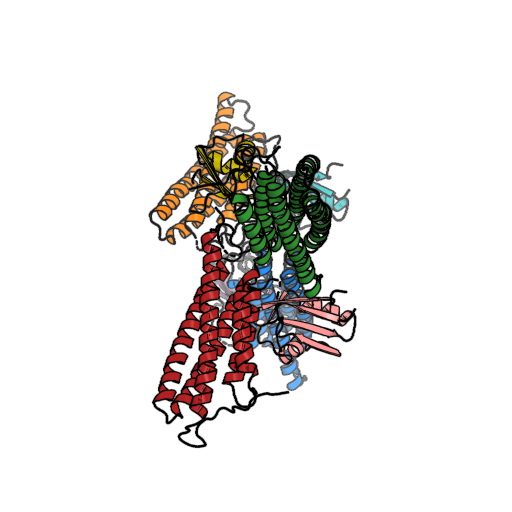ILE C N 1
ATOM 3107 C CA . ILE C 1 70 ? 31.231 27.648 41.403 1.00 38.89 948 ILE C CA 1
ATOM 3108 C C . ILE C 1 70 ? 31.319 29.060 41.999 1.00 39.18 948 ILE C C 1
ATOM 3109 O O . ILE C 1 70 ? 31.990 29.270 43.020 1.00 39.45 948 ILE C O 1
ATOM 3114 N N . GLN C 1 71 ? 30.637 30.016 41.353 1.00 42.04 949 GLN C N 1
ATOM 3115 C CA . GLN C 1 71 ? 30.621 31.409 41.799 1.00 41.96 949 GLN C CA 1
ATOM 3116 C C . GLN C 1 71 ? 30.186 31.461 43.265 1.00 42.55 949 GLN C C 1
ATOM 3117 O O . GLN C 1 71 ? 30.735 32.204 44.074 1.00 42.16 949 GLN C O 1
ATOM 3123 N N . CYS C 1 72 ? 29.210 30.639 43.610 1.00 43.25 950 CYS C N 1
ATOM 3124 C CA . CYS C 1 72 ? 28.719 30.647 44.956 1.00 43.07 950 CYS C CA 1
ATOM 3125 C C . CYS C 1 72 ? 29.750 30.250 45.975 1.00 42.61 950 CYS C C 1
ATOM 3126 O O . CYS C 1 72 ? 29.805 30.782 47.084 1.00 42.35 950 CYS C O 1
ATOM 3129 N N . ALA C 1 73 ? 30.535 29.250 45.644 1.00 44.40 951 ALA C N 1
ATOM 3130 C CA . ALA C 1 73 ? 31.550 28.853 46.595 1.00 44.52 951 ALA C CA 1
ATOM 3131 C C . ALA C 1 73 ? 32.622 29.950 46.637 1.00 44.90 951 ALA C C 1
ATOM 3132 O O . ALA C 1 73 ? 33.115 30.288 47.702 1.00 44.79 951 ALA C O 1
ATOM 3134 N N . LYS C 1 74 ? 32.918 30.562 45.493 1.00 44.62 952 LYS C N 1
ATOM 3135 C CA . LYS C 1 74 ? 33.899 31.641 45.454 1.00 45.09 952 LYS C CA 1
ATOM 3136 C C . LYS C 1 74 ? 33.439 32.775 46.342 1.00 45.19 952 LYS C C 1
ATOM 3137 O O . LYS C 1 74 ? 34.260 33.484 46.945 1.00 45.48 952 LYS C O 1
ATOM 3143 N N . ASP C 1 75 ? 32.121 32.949 46.413 1.00 46.88 953 ASP C N 1
ATOM 3144 C CA . ASP C 1 75 ? 31.531 34.003 47.222 1.00 46.44 953 ASP C CA 1
ATOM 3145 C C . ASP C 1 75 ? 31.740 33.659 48.685 1.00 45.95 953 ASP C C 1
ATOM 3146 O O . ASP C 1 75 ? 32.202 34.488 49.477 1.00 46.37 953 ASP C O 1
ATOM 3151 N N . ILE C 1 76 ? 31.402 32.426 49.043 1.00 42.68 954 ILE C N 1
ATOM 3152 C CA . ILE C 1 76 ? 31.552 31.963 50.424 1.00 41.69 954 ILE C CA 1
ATOM 3153 C C . ILE C 1 76 ? 32.946 32.165 50.959 1.00 41.47 954 ILE C C 1
ATOM 3154 O O . ILE C 1 76 ? 33.113 32.597 52.083 1.00 41.31 954 ILE C O 1
ATOM 3159 N N . ALA C 1 77 ? 33.931 31.812 50.140 1.00 40.34 955 ALA C N 1
ATOM 3160 C CA . ALA C 1 77 ? 35.337 31.965 50.472 1.00 40.84 955 ALA C CA 1
ATOM 3161 C C . ALA C 1 77 ? 35.715 33.436 50.763 1.00 41.52 955 ALA C C 1
ATOM 3162 O O . ALA C 1 77 ? 36.348 33.767 51.798 1.00 41.49 955 ALA C O 1
ATOM 3164 N N . LYS C 1 78 ? 35.251 34.331 49.902 1.00 41.34 956 LYS C N 1
ATOM 3165 C CA . LYS C 1 78 ? 35.509 35.751 50.113 1.00 42.14 956 LYS C CA 1
ATOM 3166 C C . LYS C 1 78 ? 35.006 36.177 51.507 1.00 42.32 956 LYS C C 1
ATOM 3167 O O . LYS C 1 78 ? 35.677 36.913 52.234 1.00 42.25 956 LYS C O 1
ATOM 3173 N N . ALA C 1 79 ? 33.846 35.657 51.888 1.00 40.28 957 ALA C N 1
ATOM 3174 C CA . ALA C 1 79 ? 33.270 35.979 53.177 1.00 41.26 957 ALA C CA 1
ATOM 3175 C C . ALA C 1 79 ? 34.069 35.385 54.327 1.00 42.27 957 ALA C C 1
ATOM 3176 O O . ALA C 1 79 ? 34.214 36.024 55.365 1.00 42.24 957 ALA C O 1
ATOM 3178 N N . SER C 1 80 ? 34.633 34.193 54.145 1.00 42.43 958 SER C N 1
ATOM 3179 C CA . SER C 1 80 ? 35.435 33.609 55.202 1.00 43.35 958 SER C CA 1
ATOM 3180 C C . SER C 1 80 ? 36.782 34.297 55.254 1.00 44.24 958 SER C C 1
ATOM 3181 O O . SER C 1 80 ? 37.314 34.536 56.331 1.00 44.42 958 SER C O 1
ATOM 3184 N N . ASP C 1 81 ? 37.306 34.679 54.100 1.00 48.77 959 ASP C N 1
ATOM 3185 C CA . ASP C 1 81 ? 38.581 35.408 54.090 1.00 50.49 959 ASP C CA 1
ATOM 3186 C C . ASP C 1 81 ? 38.476 36.686 54.941 1.00 50.99 959 ASP C C 1
ATOM 3187 O O . ASP C 1 81 ? 39.445 37.135 55.556 1.00 51.55 959 ASP C O 1
ATOM 3192 N N . GLU C 1 82 ? 37.291 37.275 54.968 1.00 51.03 960 GLU C N 1
ATOM 3193 C CA . GLU C 1 82 ? 37.095 38.480 55.755 1.00 51.42 960 GLU C CA 1
ATOM 3194 C C . GLU C 1 82 ? 36.825 38.206 57.251 1.00 50.99 960 GLU C C 1
ATOM 3195 O O . GLU C 1 82 ? 37.133 39.040 58.111 1.00 51.20 960 GLU C O 1
ATOM 3201 N N . VAL C 1 83 ? 36.293 37.021 57.559 1.00 45.81 961 VAL C N 1
ATOM 3202 C CA . VAL C 1 83 ? 36.041 36.645 58.935 1.00 44.77 961 VAL C CA 1
ATOM 3203 C C . VAL C 1 83 ? 37.398 36.339 59.563 1.00 45.24 961 VAL C C 1
ATOM 3204 O O . VAL C 1 83 ? 37.699 36.755 60.682 1.00 44.77 961 VAL C O 1
ATOM 3208 N N . THR C 1 84 ? 38.232 35.628 58.825 1.00 44.84 962 THR C N 1
ATOM 3209 C CA . THR C 1 84 ? 39.562 35.331 59.304 1.00 45.40 962 THR C CA 1
ATOM 3210 C C . THR C 1 84 ? 40.367 36.609 59.494 1.00 46.25 962 THR C C 1
ATOM 3211 O O . THR C 1 84 ? 41.029 36.779 60.524 1.00 46.32 962 THR C O 1
ATOM 3215 N N . ARG C 1 85 ? 40.326 37.477 58.471 1.00 49.14 963 ARG C N 1
ATOM 3216 C CA . ARG C 1 85 ? 41.085 38.730 58.437 1.00 49.86 963 ARG C CA 1
ATOM 3217 C C . ARG C 1 85 ? 40.834 39.606 59.645 1.00 50.47 963 ARG C C 1
ATOM 3218 O O . ARG C 1 85 ? 41.758 40.203 60.220 1.00 50.97 963 ARG C O 1
ATOM 3226 N N . LEU C 1 86 ? 39.562 39.671 60.007 1.00 49.00 964 LEU C N 1
ATOM 3227 C CA . LEU C 1 86 ? 39.110 40.490 61.103 1.00 49.63 964 LEU C CA 1
ATOM 3228 C C . LEU C 1 86 ? 39.347 39.828 62.457 1.00 50.35 964 LEU C C 1
ATOM 3229 O O . LEU C 1 86 ? 39.731 40.476 63.433 1.00 50.08 964 LEU C O 1
ATOM 3234 N N . ALA C 1 87 ? 39.143 38.522 62.499 1.00 52.48 965 ALA C N 1
ATOM 3235 C CA . ALA C 1 87 ? 39.347 37.754 63.722 1.00 53.33 965 ALA C CA 1
ATOM 3236 C C . ALA C 1 87 ? 40.795 37.824 64.153 1.00 54.30 965 ALA C C 1
ATOM 3237 O O . ALA C 1 87 ? 41.107 37.621 65.327 1.00 54.62 965 ALA C O 1
ATOM 3239 N N . LYS C 1 88 ? 41.677 38.080 63.192 1.00 56.11 966 LYS C N 1
ATOM 3240 C CA . LYS C 1 88 ? 43.089 38.162 63.479 1.00 56.74 966 LYS C CA 1
ATOM 3241 C C . LYS C 1 88 ? 43.453 39.518 64.055 1.00 57.28 966 LYS C C 1
ATOM 3242 O O . LYS C 1 88 ? 44.312 39.623 64.961 1.00 57.36 966 LYS C O 1
ATOM 3248 N N . GLU C 1 89 ? 42.791 40.560 63.552 1.00 59.01 967 GLU C N 1
ATOM 3249 C CA . GLU C 1 89 ? 43.026 41.894 64.100 1.00 59.11 967 GLU C CA 1
ATOM 3250 C C . GLU C 1 89 ? 42.479 41.930 65.541 1.00 58.61 967 GLU C C 1
ATOM 3251 O O . GLU C 1 89 ? 43.044 42.597 66.410 1.00 57.99 967 GLU C O 1
ATOM 3257 N N . VAL C 1 90 ? 41.433 41.142 65.798 1.00 55.14 968 VAL C N 1
ATOM 3258 C CA . VAL C 1 90 ? 40.869 41.037 67.140 1.00 55.21 968 VAL C CA 1
ATOM 3259 C C . VAL C 1 90 ? 41.871 40.346 68.025 1.00 56.01 968 VAL C C 1
ATOM 3260 O O . VAL C 1 90 ? 41.982 40.649 69.206 1.00 56.19 968 VAL C O 1
ATOM 3264 N N . ALA C 1 91 ? 42.512 39.330 67.468 1.00 59.45 969 ALA C N 1
ATOM 3265 C CA . ALA C 1 91 ? 43.459 38.531 68.217 1.00 60.07 969 ALA C CA 1
ATOM 3266 C C . ALA C 1 91 ? 44.725 39.334 68.490 1.00 60.82 969 ALA C C 1
ATOM 3267 O O . ALA C 1 91 ? 45.341 39.210 69.555 1.00 61.00 969 ALA C O 1
ATOM 3269 N N . LYS C 1 92 ? 45.102 40.164 67.521 1.00 65.51 970 LYS C N 1
ATOM 3270 C CA . LYS C 1 92 ? 46.292 40.996 67.636 1.00 65.72 970 LYS C CA 1
ATOM 3271 C C . LYS C 1 92 ? 46.107 42.062 68.715 1.00 65.78 970 LYS C C 1
ATOM 3272 O O . LYS C 1 92 ? 47.077 42.648 69.195 1.00 66.40 970 LYS C O 1
ATOM 3278 N N . GLN C 1 93 ? 44.856 42.323 69.078 1.00 66.69 971 GLN C N 1
ATOM 3279 C CA . GLN C 1 93 ? 44.550 43.332 70.083 1.00 66.51 971 GLN C CA 1
ATOM 3280 C C . GLN C 1 93 ? 44.347 42.695 71.464 1.00 66.51 971 GLN C C 1
ATOM 3281 O O . GLN C 1 93 ? 44.489 43.341 72.511 1.00 65.49 971 GLN C O 1
ATOM 3287 N N . CYS C 1 94 ? 44.016 41.413 71.442 1.00 66.02 972 CYS C N 1
ATOM 3288 C CA . CYS C 1 94 ? 43.778 40.644 72.654 1.00 66.92 972 CYS C CA 1
ATOM 3289 C C . CYS C 1 94 ? 45.000 40.610 73.549 1.00 67.25 972 CYS C C 1
ATOM 3290 O O . CYS C 1 94 ? 46.126 40.509 73.056 1.00 68.07 972 CYS C O 1
ATOM 3293 N N . THR C 1 95 ? 44.768 40.668 74.861 1.00 65.69 973 THR C N 1
ATOM 3294 C CA . THR C 1 95 ? 45.848 40.650 75.851 1.00 65.72 973 THR C CA 1
ATOM 3295 C C . THR C 1 95 ? 45.727 39.413 76.739 1.00 65.93 973 THR C C 1
ATOM 3296 O O . THR C 1 95 ? 46.406 39.294 77.763 1.00 66.27 973 THR C O 1
ATOM 3300 N N . ASP C 1 96 ? 44.865 38.489 76.332 1.00 65.68 974 ASP C N 1
ATOM 3301 C CA . ASP C 1 96 ? 44.693 37.244 77.058 1.00 65.51 974 ASP C CA 1
ATOM 3302 C C . ASP C 1 96 ? 45.267 36.053 76.270 1.00 65.49 974 ASP C C 1
ATOM 3303 O O . ASP C 1 96 ? 44.698 35.610 75.273 1.00 65.09 974 ASP C O 1
ATOM 3308 N N . LYS C 1 97 ? 46.402 35.537 76.726 1.00 66.15 975 LYS C N 1
ATOM 3309 C CA . LYS C 1 97 ? 47.043 34.421 76.049 1.00 66.65 975 LYS C CA 1
ATOM 3310 C C . LYS C 1 97 ? 46.088 33.248 75.845 1.00 67.05 975 LYS C C 1
ATOM 3311 O O . LYS C 1 97 ? 46.065 32.621 74.783 1.00 67.35 975 LYS C O 1
ATOM 3317 N N . ARG C 1 98 ? 45.313 32.942 76.875 1.00 66.94 976 ARG C N 1
ATOM 3318 C CA . ARG C 1 98 ? 44.361 31.849 76.789 1.00 67.04 976 ARG C CA 1
ATOM 3319 C C . ARG C 1 98 ? 43.473 32.070 75.559 1.00 67.48 976 ARG C C 1
ATOM 3320 O O . ARG C 1 98 ? 43.447 31.240 74.645 1.00 67.36 976 ARG C O 1
ATOM 3328 N N . ILE C 1 99 ? 42.783 33.211 75.526 1.00 62.83 977 ILE C N 1
ATOM 3329 C CA . ILE C 1 99 ? 41.859 33.520 74.443 1.00 63.15 977 ILE C CA 1
ATOM 3330 C C . ILE C 1 99 ? 42.513 33.850 73.096 1.00 63.36 977 ILE C C 1
ATOM 3331 O O . ILE C 1 99 ? 42.017 33.417 72.052 1.00 63.23 977 ILE C O 1
ATOM 3336 N N . ARG C 1 100 ? 43.605 34.620 73.115 1.00 60.56 978 ARG C N 1
ATOM 3337 C CA . ARG C 1 100 ? 44.298 35.010 71.885 1.00 60.51 978 ARG C CA 1
ATOM 3338 C C . ARG C 1 100 ? 44.707 33.788 71.136 1.00 60.93 978 ARG C C 1
ATOM 3339 O O . ARG C 1 100 ? 44.933 33.813 69.911 1.00 61.51 978 ARG C O 1
ATOM 3347 N N . THR C 1 101 ? 44.841 32.714 71.908 1.00 61.71 979 THR C N 1
ATOM 3348 C CA . THR C 1 101 ? 45.248 31.419 71.392 1.00 61.28 979 THR C CA 1
ATOM 3349 C C . THR C 1 101 ? 44.101 30.700 70.714 1.00 61.29 979 THR C C 1
ATOM 3350 O O . THR C 1 101 ? 44.174 30.437 69.522 1.00 61.43 979 THR C O 1
ATOM 3354 N N . ASN C 1 102 ? 43.058 30.385 71.474 1.00 60.04 980 ASN C N 1
ATOM 3355 C CA . ASN C 1 102 ? 41.887 29.738 70.923 1.00 60.97 980 ASN C CA 1
ATOM 3356 C C . ASN C 1 102 ? 41.436 30.498 69.683 1.00 61.52 980 ASN C C 1
ATOM 3357 O O . ASN C 1 102 ? 41.123 29.884 68.666 1.00 62.08 980 ASN C O 1
ATOM 3362 N N . LEU C 1 103 ? 41.425 31.825 69.729 1.00 59.66 981 LEU C N 1
ATOM 3363 C CA . LEU C 1 103 ? 40.987 32.573 68.552 1.00 59.83 981 LEU C CA 1
ATOM 3364 C C . LEU C 1 103 ? 41.804 32.234 67.317 1.00 60.26 981 LEU C C 1
ATOM 3365 O O . LEU C 1 103 ? 41.257 31.941 66.260 1.00 60.76 981 LEU C O 1
ATOM 3370 N N . LEU C 1 104 ? 43.115 32.293 67.429 1.00 61.93 982 LEU C N 1
ATOM 3371 C CA . LEU C 1 104 ? 43.922 31.962 66.281 1.00 62.59 982 LEU C CA 1
ATOM 3372 C C . LEU C 1 104 ? 43.740 30.512 65.831 1.00 63.02 982 LEU C C 1
ATOM 3373 O O . LEU C 1 104 ? 43.646 30.222 64.643 1.00 63.17 982 LEU C O 1
ATOM 3378 N N . GLN C 1 105 ? 43.656 29.601 66.783 1.00 68.98 983 GLN C N 1
ATOM 3379 C CA . GLN C 1 105 ? 43.458 28.201 66.453 1.00 69.33 983 GLN C CA 1
ATOM 3380 C C . GLN C 1 105 ? 42.257 28.035 65.488 1.00 68.50 983 GLN C C 1
ATOM 3381 O O . GLN C 1 105 ? 42.418 27.804 64.279 1.00 67.90 983 GLN C O 1
ATOM 3387 N N . VAL C 1 106 ? 41.063 28.239 66.029 1.00 69.56 984 VAL C N 1
ATOM 3388 C CA . VAL C 1 106 ? 39.816 28.108 65.288 1.00 69.16 984 VAL C CA 1
ATOM 3389 C C . VAL C 1 106 ? 39.730 28.866 63.971 1.00 68.94 984 VAL C C 1
ATOM 3390 O O . VAL C 1 106 ? 38.990 28.469 63.064 1.00 69.05 984 VAL C O 1
ATOM 3394 N N . CYS C 1 107 ? 40.418 29.989 63.869 1.00 69.67 985 CYS C N 1
ATOM 3395 C CA . CYS C 1 107 ? 40.294 30.752 62.640 1.00 69.01 985 CYS C CA 1
ATOM 3396 C C . CYS C 1 107 ? 41.377 30.450 61.640 1.00 68.64 985 CYS C C 1
ATOM 3397 O O . CYS C 1 107 ? 41.489 31.134 60.626 1.00 68.33 985 CYS C O 1
ATOM 3400 N N . GLU C 1 108 ? 42.177 29.424 61.916 1.00 70.97 986 GLU C N 1
ATOM 3401 C CA . GLU C 1 108 ? 43.254 29.085 60.992 1.00 70.87 986 GLU C CA 1
ATOM 3402 C C . GLU C 1 108 ? 42.701 28.167 59.946 1.00 69.62 986 GLU C C 1
ATOM 3403 O O . GLU C 1 108 ? 43.076 28.214 58.771 1.00 69.63 986 GLU C O 1
ATOM 3409 N N . ARG C 1 109 ? 41.793 27.325 60.405 1.00 65.10 987 ARG C N 1
ATOM 3410 C CA . ARG C 1 109 ? 41.218 26.311 59.567 1.00 63.97 987 ARG C CA 1
ATOM 3411 C C . ARG C 1 109 ? 40.275 26.882 58.536 1.00 62.22 987 ARG C C 1
ATOM 3412 O O . ARG C 1 109 ? 40.076 26.297 57.463 1.00 62.43 987 ARG C O 1
ATOM 3420 N N . ILE C 1 110 ? 39.706 28.036 58.857 1.00 55.24 988 ILE C N 1
ATOM 3421 C CA . ILE C 1 110 ? 38.747 28.666 57.965 1.00 53.29 988 ILE C CA 1
ATOM 3422 C C . ILE C 1 110 ? 39.135 28.667 56.484 1.00 51.87 988 ILE C C 1
ATOM 3423 O O . ILE C 1 110 ? 38.491 27.991 55.676 1.00 51.23 988 ILE C O 1
ATOM 3428 N N . PRO C 1 111 ? 40.236 29.371 56.132 1.00 49.69 989 PRO C N 1
ATOM 3429 C CA . PRO C 1 111 ? 40.859 29.499 54.808 1.00 48.84 989 PRO C CA 1
ATOM 3430 C C . PRO C 1 111 ? 40.918 28.146 54.116 1.00 48.10 989 PRO C C 1
ATOM 3431 O O . PRO C 1 111 ? 40.541 27.997 52.952 1.00 47.64 989 PRO C O 1
ATOM 3435 N N . THR C 1 112 ? 41.429 27.171 54.864 1.00 46.92 990 THR C N 1
ATOM 3436 C CA . THR C 1 112 ? 41.568 25.795 54.403 1.00 46.22 990 THR C CA 1
ATOM 3437 C C . THR C 1 112 ? 40.230 25.161 54.025 1.00 45.25 990 THR C C 1
ATOM 3438 O O . THR C 1 112 ? 40.023 24.735 52.883 1.00 45.55 990 THR C O 1
ATOM 3442 N N . ILE C 1 113 ? 39.328 25.080 55.000 1.00 42.49 991 ILE C N 1
ATOM 3443 C CA . ILE C 1 113 ? 38.022 24.491 54.763 1.00 40.56 991 ILE C CA 1
ATOM 3444 C C . ILE C 1 113 ? 37.351 25.213 53.608 1.00 39.87 991 ILE C C 1
ATOM 3445 O O . ILE C 1 113 ? 36.732 24.598 52.751 1.00 40.11 991 ILE C O 1
ATOM 3450 N N . SER C 1 114 ? 37.496 26.522 53.556 1.00 43.35 992 SER C N 1
ATOM 3451 C CA . SER C 1 114 ? 36.852 27.244 52.492 1.00 43.48 992 SER C CA 1
ATOM 3452 C C . SER C 1 114 ? 37.449 26.942 51.119 1.00 43.56 992 SER C C 1
ATOM 3453 O O . SER C 1 114 ? 36.762 27.072 50.089 1.00 44.13 992 SER C O 1
ATOM 3456 N N . THR C 1 115 ? 38.708 26.506 51.090 1.00 45.29 993 THR C N 1
ATOM 3457 C CA . THR C 1 115 ? 39.356 26.162 49.823 1.00 44.30 993 THR C CA 1
ATOM 3458 C C . THR C 1 115 ? 38.978 24.757 49.365 1.00 44.71 993 THR C C 1
ATOM 3459 O O . THR C 1 115 ? 38.818 24.495 48.163 1.00 44.19 993 THR C O 1
ATOM 3463 N N . GLN C 1 116 ? 38.841 23.849 50.329 1.00 45.26 994 GLN C N 1
ATOM 3464 C CA . GLN C 1 116 ? 38.406 22.505 50.027 1.00 45.41 994 GLN C CA 1
ATOM 3465 C C . GLN C 1 116 ? 37.012 22.646 49.423 1.00 45.02 994 GLN C C 1
ATOM 3466 O O . GLN C 1 116 ? 36.590 21.860 48.558 1.00 43.96 994 GLN C O 1
ATOM 3472 N N . LEU C 1 117 ? 36.291 23.644 49.925 1.00 43.23 995 LEU C N 1
ATOM 3473 C CA . LEU C 1 117 ? 34.935 23.858 49.494 1.00 42.74 995 LEU C CA 1
ATOM 3474 C C . LEU C 1 117 ? 34.847 24.230 48.007 1.00 42.67 995 LEU C C 1
ATOM 3475 O O . LEU C 1 117 ? 33.977 23.716 47.277 1.00 42.74 995 LEU C O 1
ATOM 3480 N N . LYS C 1 118 ? 35.749 25.109 47.566 1.00 38.62 996 LYS C N 1
ATOM 3481 C CA . LYS C 1 118 ? 35.792 25.571 46.179 1.00 38.06 996 LYS C CA 1
ATOM 3482 C C . LYS C 1 118 ? 36.086 24.391 45.266 1.00 37.28 996 LYS C C 1
ATOM 3483 O O . LYS C 1 118 ? 35.574 24.261 44.163 1.00 36.42 996 LYS C O 1
ATOM 3489 N N . ILE C 1 119 ? 36.937 23.528 45.774 1.00 37.03 997 ILE C N 1
ATOM 3490 C CA . ILE C 1 119 ? 37.377 22.337 45.077 1.00 37.14 997 ILE C CA 1
ATOM 3491 C C . ILE C 1 119 ? 36.287 21.295 44.996 1.00 37.39 997 ILE C C 1
ATOM 3492 O O . ILE C 1 119 ? 35.974 20.822 43.926 1.00 37.67 997 ILE C O 1
ATOM 3497 N N . LEU C 1 120 ? 35.679 20.978 46.130 1.00 39.96 998 LEU C N 1
ATOM 3498 C CA . LEU C 1 120 ? 34.603 19.993 46.167 1.00 40.16 998 LEU C CA 1
ATOM 3499 C C . LEU C 1 120 ? 33.507 20.453 45.263 1.00 40.74 998 LEU C C 1
ATOM 3500 O O . LEU C 1 120 ? 32.918 19.653 44.541 1.00 41.07 998 LEU C O 1
ATOM 3505 N N . SER C 1 121 ? 33.231 21.750 45.290 1.00 42.18 999 SER C N 1
ATOM 3506 C CA . SER C 1 121 ? 32.164 22.277 44.455 1.00 42.89 999 SER C CA 1
ATOM 3507 C C . SER C 1 121 ? 32.457 22.256 42.960 1.00 43.30 999 SER C C 1
ATOM 3508 O O . SER C 1 121 ? 31.530 22.159 42.147 1.00 42.78 999 SER C O 1
ATOM 3511 N N . THR C 1 122 ? 33.731 22.354 42.581 1.00 46.73 1000 THR C N 1
ATOM 3512 C CA . THR C 1 122 ? 34.050 22.293 41.162 1.00 47.45 1000 THR C CA 1
ATOM 3513 C C . THR C 1 122 ? 33.763 20.893 40.611 1.00 48.76 1000 THR C C 1
ATOM 3514 O O . THR C 1 122 ? 33.208 20.741 39.501 1.00 48.89 1000 THR C O 1
ATOM 3518 N N . VAL C 1 123 ? 34.128 19.870 41.385 1.00 46.20 1001 VAL C N 1
ATOM 3519 C CA . VAL C 1 123 ? 33.870 18.501 40.953 1.00 47.58 1001 VAL C CA 1
ATOM 3520 C C . VAL C 1 123 ? 32.381 18.279 40.811 1.00 48.35 1001 VAL C C 1
ATOM 3521 O O . VAL C 1 123 ? 31.928 17.621 39.875 1.00 47.94 1001 VAL C O 1
ATOM 3525 N N . LYS C 1 124 ? 31.647 18.784 41.798 1.00 48.72 1002 LYS C N 1
ATOM 3526 C CA . LYS C 1 124 ? 30.215 18.618 41.857 1.00 50.45 1002 LYS C CA 1
ATOM 3527 C C . LYS C 1 124 ? 29.606 19.262 40.615 1.00 51.87 1002 LYS C C 1
ATOM 3528 O O . LYS C 1 124 ? 28.849 18.631 39.881 1.00 52.51 1002 LYS C O 1
ATOM 3534 N N . ALA C 1 125 ? 30.032 20.481 40.318 1.00 54.94 1003 ALA C N 1
ATOM 3535 C CA . ALA C 1 125 ? 29.554 21.203 39.152 1.00 56.20 1003 ALA C CA 1
ATOM 3536 C C . ALA C 1 125 ? 29.667 20.402 37.882 1.00 57.21 1003 ALA C C 1
ATOM 3537 O O . ALA C 1 125 ? 28.692 20.242 37.170 1.00 57.67 1003 ALA C O 1
ATOM 3539 N N . THR C 1 126 ? 30.871 19.939 37.572 1.00 62.67 1004 THR C N 1
ATOM 3540 C CA . THR C 1 126 ? 31.093 19.149 36.360 1.00 64.41 1004 THR C CA 1
ATOM 3541 C C . THR C 1 126 ? 30.313 17.818 36.391 1.00 65.25 1004 THR C C 1
ATOM 3542 O O . THR C 1 126 ? 29.935 17.252 35.355 1.00 64.87 1004 THR C O 1
ATOM 3546 N N . MET C 1 127 ? 30.083 17.315 37.590 1.00 68.91 1005 MET C N 1
ATOM 3547 C CA . MET C 1 127 ? 29.342 16.092 37.698 1.00 70.87 1005 MET C CA 1
ATOM 3548 C C . MET C 1 127 ? 27.895 16.316 37.310 1.00 71.88 1005 MET C C 1
ATOM 3549 O O . MET C 1 127 ? 27.258 15.440 36.725 1.00 71.82 1005 MET C O 1
ATOM 3554 N N . LEU C 1 128 ? 27.388 17.505 37.623 1.00 78.53 1006 LEU C N 1
ATOM 3555 C CA . LEU C 1 128 ? 26.022 17.874 37.280 1.00 79.86 1006 LEU C CA 1
ATOM 3556 C C . LEU C 1 128 ? 25.827 17.749 35.779 1.00 81.10 1006 LEU C C 1
ATOM 3557 O O . LEU C 1 128 ? 26.664 18.214 34.973 1.00 81.61 1006 LEU C O 1
ATOM 3562 N N . GLY C 1 129 ? 24.718 17.110 35.415 1.00 87.87 1007 GLY C N 1
ATOM 3563 C CA . GLY C 1 129 ? 24.353 16.856 34.029 1.00 89.26 1007 GLY C CA 1
ATOM 3564 C C . GLY C 1 129 ? 24.761 15.464 33.570 1.00 90.08 1007 GLY C C 1
ATOM 3565 O O . GLY C 1 129 ? 24.020 14.777 32.857 1.00 90.14 1007 GLY C O 1
ATOM 3566 N N . ARG C 1 130 ? 25.950 15.045 33.988 1.00 92.80 1008 ARG C N 1
ATOM 3567 C CA . ARG C 1 130 ? 26.445 13.737 33.625 1.00 93.04 1008 ARG C CA 1
ATOM 3568 C C . ARG C 1 130 ? 25.449 12.609 33.888 1.00 92.99 1008 ARG C C 1
ATOM 3569 O O . ARG C 1 130 ? 24.674 12.633 34.853 1.00 93.02 1008 ARG C O 1
ATOM 3577 N N . THR C 1 131 ? 25.483 11.626 32.992 1.00 92.85 1009 THR C N 1
ATOM 3578 C CA . THR C 1 131 ? 24.616 10.452 33.052 1.00 92.53 1009 THR C CA 1
ATOM 3579 C C . THR C 1 131 ? 25.507 9.220 33.173 1.00 91.98 1009 THR C C 1
ATOM 3580 O O . THR C 1 131 ? 25.082 8.184 33.679 1.00 92.15 1009 THR C O 1
ATOM 3584 N N . ASN C 1 132 ? 26.751 9.362 32.724 1.00 89.93 1010 ASN C N 1
ATOM 3585 C CA . ASN C 1 132 ? 27.722 8.284 32.766 1.00 89.26 1010 ASN C CA 1
ATOM 3586 C C . ASN C 1 132 ? 28.329 8.134 34.150 1.00 88.77 1010 ASN C C 1
ATOM 3587 O O . ASN C 1 132 ? 28.783 7.058 34.507 1.00 88.39 1010 ASN C O 1
ATOM 3592 N N . ILE C 1 133 ? 28.343 9.204 34.935 1.00 88.15 1011 ILE C N 1
ATOM 3593 C CA . ILE C 1 133 ? 28.902 9.101 36.273 1.00 87.44 1011 ILE C CA 1
ATOM 3594 C C . ILE C 1 133 ? 28.045 8.201 37.146 1.00 87.14 1011 ILE C C 1
ATOM 3595 O O . ILE C 1 133 ? 26.808 8.272 37.119 1.00 86.81 1011 ILE C O 1
ATOM 3600 N N . SER C 1 134 ? 28.732 7.363 37.919 1.00 85.56 1012 SER C N 1
ATOM 3601 C CA . SER C 1 134 ? 28.113 6.385 38.797 1.00 84.82 1012 SER C CA 1
ATOM 3602 C C . SER C 1 134 ? 27.252 6.956 39.913 1.00 84.66 1012 SER C C 1
ATOM 3603 O O . SER C 1 134 ? 27.476 8.061 40.397 1.00 84.51 1012 SER C O 1
ATOM 3606 N N . ASP C 1 135 ? 26.292 6.158 40.351 1.00 82.75 1013 ASP C N 1
ATOM 3607 C CA . ASP C 1 135 ? 25.408 6.545 41.429 1.00 82.48 1013 ASP C CA 1
ATOM 3608 C C . ASP C 1 135 ? 26.246 6.846 42.647 1.00 82.15 1013 ASP C C 1
ATOM 3609 O O . ASP C 1 135 ? 26.143 7.910 43.241 1.00 81.91 1013 ASP C O 1
ATOM 3614 N N . GLU C 1 136 ? 27.042 5.874 43.056 1.00 78.51 1014 GLU C N 1
ATOM 3615 C CA . GLU C 1 136 ? 27.834 6.030 44.259 1.00 79.13 1014 GLU C CA 1
ATOM 3616 C C . GLU C 1 136 ? 28.765 7.219 44.203 1.00 78.86 1014 GLU C C 1
ATOM 3617 O O . GLU C 1 136 ? 28.993 7.872 45.217 1.00 79.68 1014 GLU C O 1
ATOM 3623 N N . GLU C 1 137 ? 29.292 7.508 43.017 1.00 74.09 1015 GLU C N 1
ATOM 3624 C CA . GLU C 1 137 ? 30.214 8.624 42.841 1.00 73.14 1015 GLU C CA 1
ATOM 3625 C C . GLU C 1 137 ? 29.513 9.941 43.107 1.00 72.26 1015 GLU C C 1
ATOM 3626 O O . GLU C 1 137 ? 30.026 10.813 43.801 1.00 72.53 1015 GLU C O 1
ATOM 3632 N N . SER C 1 138 ? 28.341 10.107 42.528 1.00 67.52 1016 SER C N 1
ATOM 3633 C CA . SER C 1 138 ? 27.638 11.356 42.687 1.00 66.40 1016 SER C CA 1
ATOM 3634 C C . SER C 1 138 ? 27.178 11.636 44.106 1.00 65.60 1016 SER C C 1
ATOM 3635 O O . SER C 1 138 ? 27.343 12.745 44.579 1.00 65.48 1016 SER C O 1
ATOM 3638 N N . GLU C 1 139 ? 26.589 10.659 44.789 1.00 64.75 1017 GLU C N 1
ATOM 3639 C CA . GLU C 1 139 ? 26.133 10.946 46.143 1.00 63.76 1017 GLU C CA 1
ATOM 3640 C C . GLU C 1 139 ? 27.299 11.170 47.065 1.00 62.67 1017 GLU C C 1
ATOM 3641 O O . GLU C 1 139 ? 27.190 11.865 48.071 1.00 62.73 1017 GLU C O 1
ATOM 3647 N N . GLN C 1 140 ? 28.439 10.629 46.688 1.00 57.72 1018 GLN C N 1
ATOM 3648 C CA . GLN C 1 140 ? 29.629 10.841 47.490 1.00 56.64 1018 GLN C CA 1
ATOM 3649 C C . GLN C 1 140 ? 30.217 12.243 47.285 1.00 56.06 1018 GLN C C 1
ATOM 3650 O O . GLN C 1 140 ? 30.696 12.856 48.239 1.00 55.94 1018 GLN C O 1
ATOM 3656 N N . ALA C 1 141 ? 30.149 12.762 46.057 1.00 55.18 1019 ALA C N 1
ATOM 3657 C CA . ALA C 1 141 ? 30.635 14.102 45.785 1.00 54.96 1019 ALA C CA 1
ATOM 3658 C C . ALA C 1 141 ? 29.816 15.054 46.662 1.00 54.99 1019 ALA C C 1
ATOM 3659 O O . ALA C 1 141 ? 30.362 15.822 47.456 1.00 55.30 1019 ALA C O 1
ATOM 3661 N N . THR C 1 142 ? 28.497 14.926 46.578 1.00 53.48 1020 THR C N 1
ATOM 3662 C CA . THR C 1 142 ? 27.553 15.685 47.385 1.00 52.70 1020 THR C CA 1
ATOM 3663 C C . THR C 1 142 ? 27.829 15.571 48.898 1.00 51.87 1020 THR C C 1
ATOM 3664 O O . THR C 1 142 ? 27.755 16.551 49.631 1.00 51.46 1020 THR C O 1
ATOM 3668 N N . GLU C 1 143 ? 28.118 14.375 49.386 1.00 52.40 1021 GLU C N 1
ATOM 3669 C CA . GLU C 1 143 ? 28.324 14.242 50.814 1.00 52.18 1021 GLU C CA 1
ATOM 3670 C C . GLU C 1 143 ? 29.583 14.852 51.366 1.00 51.19 1021 GLU C C 1
ATOM 3671 O O . GLU C 1 143 ? 29.649 15.151 52.555 1.00 50.74 1021 GLU C O 1
ATOM 3677 N N . MET C 1 144 ? 30.575 15.064 50.506 1.00 48.85 1022 MET C N 1
ATOM 3678 C CA . MET C 1 144 ? 31.822 15.689 50.945 1.00 47.54 1022 MET C CA 1
ATOM 3679 C C . MET C 1 144 ? 31.619 17.194 50.946 1.00 46.60 1022 MET C C 1
ATOM 3680 O O . MET C 1 144 ? 32.371 17.947 51.587 1.00 46.55 1022 MET C O 1
ATOM 3685 N N . LEU C 1 145 ? 30.650 17.620 50.140 1.00 44.01 1023 LEU C N 1
ATOM 3686 C CA . LEU C 1 145 ? 30.277 19.014 50.067 1.00 43.23 1023 LEU C CA 1
ATOM 3687 C C . LEU C 1 145 ? 29.597 19.333 51.419 1.00 43.62 1023 LEU C C 1
ATOM 3688 O O . LEU C 1 145 ? 30.102 20.109 52.233 1.00 43.99 1023 LEU C O 1
ATOM 3693 N N . VAL C 1 146 ? 28.473 18.673 51.676 1.00 43.07 1024 VAL C N 1
ATOM 3694 C CA . VAL C 1 146 ? 27.777 18.831 52.935 1.00 43.51 1024 VAL C CA 1
ATOM 3695 C C . VAL C 1 146 ? 28.674 18.754 54.158 1.00 44.08 1024 VAL C C 1
ATOM 3696 O O . VAL C 1 146 ? 28.430 19.397 55.159 1.00 44.00 1024 VAL C O 1
ATOM 3700 N N . HIS C 1 147 ? 29.663 17.885 54.116 1.00 48.03 1025 HIS C N 1
ATOM 3701 C CA . HIS C 1 147 ? 30.515 17.719 55.263 1.00 48.98 1025 HIS C CA 1
ATOM 3702 C C . HIS C 1 147 ? 31.381 18.932 55.446 1.00 48.56 1025 HIS C C 1
ATOM 3703 O O . HIS C 1 147 ? 31.552 19.406 56.548 1.00 48.73 1025 HIS C O 1
ATOM 3710 N N . ASN C 1 148 ? 31.966 19.402 54.352 1.00 48.27 1026 ASN C N 1
ATOM 3711 C CA . ASN C 1 148 ? 32.850 20.566 54.350 1.00 47.86 1026 ASN C CA 1
ATOM 3712 C C . ASN C 1 148 ? 32.047 21.813 54.739 1.00 47.19 1026 ASN C C 1
ATOM 3713 O O . ASN C 1 148 ? 32.523 22.671 55.461 1.00 47.33 1026 ASN C O 1
ATOM 3718 N N . ALA C 1 149 ? 30.803 21.884 54.277 1.00 43.72 1027 ALA C N 1
ATOM 3719 C CA . ALA C 1 149 ? 29.895 22.980 54.584 1.00 43.26 1027 ALA C CA 1
ATOM 3720 C C . ALA C 1 149 ? 29.578 22.974 56.074 1.00 43.20 1027 ALA C C 1
ATOM 3721 O O . ALA C 1 149 ? 29.666 23.995 56.751 1.00 43.62 1027 ALA C O 1
ATOM 3723 N N . GLN C 1 150 ? 29.239 21.810 56.602 1.00 42.42 1028 GLN C N 1
ATOM 3724 C CA . GLN C 1 150 ? 28.977 21.696 58.034 1.00 42.62 1028 GLN C CA 1
ATOM 3725 C C . GLN C 1 150 ? 30.128 22.278 58.882 1.00 42.59 1028 GLN C C 1
ATOM 3726 O O . GLN C 1 150 ? 29.923 23.036 59.828 1.00 41.75 1028 GLN C O 1
ATOM 3732 N N . ASN C 1 151 ? 31.340 21.866 58.548 1.00 43.97 1029 ASN C N 1
ATOM 3733 C CA . ASN C 1 151 ? 32.536 22.274 59.266 1.00 44.93 1029 ASN C CA 1
ATOM 3734 C C . ASN C 1 151 ? 32.898 23.742 59.022 1.00 44.97 1029 ASN C C 1
ATOM 3735 O O . ASN C 1 151 ? 33.372 24.434 59.913 1.00 45.76 1029 ASN C O 1
ATOM 3740 N N . LEU C 1 152 ? 32.602 24.246 57.840 1.00 42.07 1030 LEU C N 1
ATOM 3741 C CA . LEU C 1 152 ? 32.855 25.636 57.577 1.00 41.35 1030 LEU C CA 1
ATOM 3742 C C . LEU C 1 152 ? 31.965 26.452 58.508 1.00 41.58 1030 LEU C C 1
ATOM 3743 O O . LEU C 1 152 ? 32.423 27.366 59.208 1.00 42.09 1030 LEU C O 1
ATOM 3748 N N . MET C 1 153 ? 30.677 26.155 58.488 1.00 45.83 1031 MET C N 1
ATOM 3749 C CA . MET C 1 153 ? 29.762 26.904 59.328 1.00 46.05 1031 MET C CA 1
ATOM 3750 C C . MET C 1 153 ? 30.216 26.771 60.781 1.00 45.81 1031 MET C C 1
ATOM 3751 O O . MET C 1 153 ? 30.350 27.767 61.474 1.00 45.88 1031 MET C O 1
ATOM 3756 N N . GLN C 1 154 ? 30.501 25.552 61.228 1.00 47.87 1032 GLN C N 1
ATOM 3757 C CA . GLN C 1 154 ? 30.943 25.343 62.599 1.00 48.24 1032 GLN C CA 1
ATOM 3758 C C . GLN C 1 154 ? 32.100 26.247 62.992 1.00 47.71 1032 GLN C C 1
ATOM 3759 O O . GLN C 1 154 ? 32.083 26.891 64.059 1.00 47.20 1032 GLN C O 1
ATOM 3765 N N . SER C 1 155 ? 33.090 26.328 62.110 1.00 46.87 1033 SER C N 1
ATOM 3766 C CA . SER C 1 155 ? 34.246 27.172 62.354 1.00 46.12 1033 SER C CA 1
ATOM 3767 C C . SER C 1 155 ? 33.880 28.662 62.410 1.00 46.69 1033 SER C C 1
ATOM 3768 O O . SER C 1 155 ? 34.304 29.390 63.313 1.00 46.37 1033 SER C O 1
ATOM 3771 N N . VAL C 1 156 ? 33.085 29.124 61.453 1.00 43.85 1034 VAL C N 1
ATOM 3772 C CA . VAL C 1 156 ? 32.702 30.536 61.453 1.00 44.22 1034 VAL C CA 1
ATOM 3773 C C . VAL C 1 156 ? 32.012 30.930 62.755 1.00 44.40 1034 VAL C C 1
ATOM 3774 O O . VAL C 1 156 ? 32.329 31.959 63.342 1.00 44.16 1034 VAL C O 1
ATOM 3778 N N . LYS C 1 157 ? 31.117 30.070 63.233 1.00 48.63 1035 LYS C N 1
ATOM 3779 C CA . LYS C 1 157 ? 30.420 30.329 64.474 1.00 49.55 1035 LYS C CA 1
ATOM 3780 C C . LYS C 1 157 ? 31.304 30.146 65.714 1.00 50.55 1035 LYS C C 1
ATOM 3781 O O . LYS C 1 157 ? 31.147 30.837 66.716 1.00 50.83 1035 LYS C O 1
ATOM 3787 N N . GLU C 1 158 ? 32.299 29.280 65.645 1.00 52.63 1036 GLU C N 1
ATOM 3788 C CA . GLU C 1 158 ? 33.203 29.171 66.786 1.00 53.69 1036 GLU C CA 1
ATOM 3789 C C . GLU C 1 158 ? 34.079 30.439 66.892 1.00 53.47 1036 GLU C C 1
ATOM 3790 O O . GLU C 1 158 ? 34.587 30.775 67.952 1.00 53.68 1036 GLU C O 1
ATOM 3796 N N . THR C 1 159 ? 34.274 31.117 65.766 1.00 49.53 1037 THR C N 1
ATOM 3797 C CA . THR C 1 159 ? 35.115 32.312 65.687 1.00 49.20 1037 THR C CA 1
ATOM 3798 C C . THR C 1 159 ? 34.359 33.489 66.250 1.00 49.17 1037 THR C C 1
ATOM 3799 O O . THR C 1 159 ? 34.862 34.240 67.062 1.00 48.66 1037 THR C O 1
ATOM 3803 N N . VAL C 1 160 ? 33.146 33.649 65.763 1.00 51.64 1038 VAL C N 1
ATOM 3804 C CA . VAL C 1 160 ? 32.252 34.681 66.228 1.00 52.93 1038 VAL C CA 1
ATOM 3805 C C . VAL C 1 160 ? 32.207 34.664 67.748 1.00 54.23 1038 VAL C C 1
ATOM 3806 O O . VAL C 1 160 ? 32.264 35.715 68.374 1.00 53.93 1038 VAL C O 1
ATOM 3810 N N . ARG C 1 161 ? 32.075 33.477 68.337 1.00 56.65 1039 ARG C N 1
ATOM 3811 C CA . ARG C 1 161 ? 32.005 33.338 69.794 1.00 57.89 1039 ARG C CA 1
ATOM 3812 C C . ARG C 1 161 ? 33.304 33.693 70.492 1.00 58.35 1039 ARG C C 1
ATOM 3813 O O . ARG C 1 161 ? 33.309 34.450 71.477 1.00 58.46 1039 ARG C O 1
ATOM 3821 N N . GLU C 1 162 ? 34.401 33.145 69.981 1.00 57.90 1040 GLU C N 1
ATOM 3822 C CA . GLU C 1 162 ? 35.702 33.400 70.573 1.00 58.93 1040 GLU C CA 1
ATOM 3823 C C . GLU C 1 162 ? 36.191 34.821 70.333 1.00 59.15 1040 GLU C C 1
ATOM 3824 O O . GLU C 1 162 ? 37.009 35.343 71.093 1.00 59.67 1040 GLU C O 1
ATOM 3830 N N . ALA C 1 163 ? 35.688 35.445 69.278 1.00 54.11 1041 ALA C N 1
ATOM 3831 C CA . ALA C 1 163 ? 36.087 36.806 68.935 1.00 53.87 1041 ALA C CA 1
ATOM 3832 C C . ALA C 1 163 ? 35.405 37.761 69.884 1.00 54.07 1041 ALA C C 1
ATOM 3833 O O . ALA C 1 163 ? 35.923 38.814 70.208 1.00 53.78 1041 ALA C O 1
ATOM 3835 N N . GLU C 1 164 ? 34.193 37.413 70.264 1.00 52.10 1042 GLU C N 1
ATOM 3836 C CA . GLU C 1 164 ? 33.430 38.273 71.125 1.00 52.74 1042 GLU C CA 1
ATOM 3837 C C . GLU C 1 164 ? 34.097 38.202 72.451 1.00 52.90 1042 GLU C C 1
ATOM 3838 O O . GLU C 1 164 ? 34.298 39.205 73.093 1.00 52.38 1042 GLU C O 1
ATOM 3844 N N . ALA C 1 165 ? 34.454 36.991 72.852 1.00 54.87 1043 ALA C N 1
ATOM 3845 C CA . ALA C 1 165 ? 35.101 36.756 74.136 1.00 55.58 1043 ALA C CA 1
ATOM 3846 C C . ALA C 1 165 ? 36.372 37.587 74.233 1.00 56.18 1043 ALA C C 1
ATOM 3847 O O . ALA C 1 165 ? 36.700 38.130 75.293 1.00 56.67 1043 ALA C O 1
ATOM 3849 N N . ALA C 1 166 ? 37.070 37.682 73.112 1.00 57.85 1044 ALA C N 1
ATOM 3850 C CA . ALA C 1 166 ? 38.346 38.371 73.026 1.00 58.93 1044 ALA C CA 1
ATOM 3851 C C . ALA C 1 166 ? 38.251 39.865 72.836 1.00 59.71 1044 ALA C C 1
ATOM 3852 O O . ALA C 1 166 ? 39.273 40.537 72.668 1.00 60.27 1044 ALA C O 1
ATOM 3854 N N . SER C 1 167 ? 37.032 40.384 72.793 1.00 61.45 1045 SER C N 1
ATOM 3855 C CA . SER C 1 167 ? 36.820 41.821 72.568 1.00 61.87 1045 SER C CA 1
ATOM 3856 C C . SER C 1 167 ? 36.771 42.547 73.912 1.00 62.29 1045 SER C C 1
ATOM 3857 O O . SER C 1 167 ? 37.240 43.697 74.045 1.00 62.25 1045 SER C O 1
ATOM 3860 N N . ILE C 1 168 ? 36.156 41.851 74.878 1.00 67.22 1046 ILE C N 1
ATOM 3861 C CA . ILE C 1 168 ? 35.987 42.292 76.270 1.00 67.73 1046 ILE C CA 1
ATOM 3862 C C . ILE C 1 168 ? 37.310 42.748 76.926 1.00 67.74 1046 ILE C C 1
ATOM 3863 O O . ILE C 1 168 ? 37.574 43.957 77.071 1.00 67.51 1046 ILE C O 1
ATOM 3868 N N . THR C 1 177 ? 38.863 47.044 67.039 1.00 56.23 1055 THR C N 1
ATOM 3869 C CA . THR C 1 177 ? 37.740 47.156 67.980 1.00 56.23 1055 THR C CA 1
ATOM 3870 C C . THR C 1 177 ? 36.455 46.792 67.240 1.00 55.49 1055 THR C C 1
ATOM 3871 O O . THR C 1 177 ? 36.180 47.321 66.177 1.00 55.90 1055 THR C O 1
ATOM 3875 N N . LEU C 1 178 ? 35.694 45.845 67.766 1.00 52.24 1056 LEU C N 1
ATOM 3876 C CA . LEU C 1 178 ? 34.482 45.413 67.073 1.00 50.85 1056 LEU C CA 1
ATOM 3877 C C . LEU C 1 178 ? 33.289 45.596 67.981 1.00 49.82 1056 LEU C C 1
ATOM 3878 O O . LEU C 1 178 ? 33.387 45.376 69.177 1.00 50.07 1056 LEU C O 1
ATOM 3883 N N . ARG C 1 179 ? 32.171 46.027 67.426 1.00 44.54 1057 ARG C N 1
ATOM 3884 C CA . ARG C 1 179 ? 30.987 46.286 68.233 1.00 44.20 1057 ARG C CA 1
ATOM 3885 C C . ARG C 1 179 ? 30.080 45.078 68.477 1.00 44.41 1057 ARG C C 1
ATOM 3886 O O . ARG C 1 179 ? 29.380 44.545 67.561 1.00 43.99 1057 ARG C O 1
ATOM 3894 N N . TRP C 1 180 ? 30.103 44.664 69.744 1.00 44.31 1058 TRP C N 1
ATOM 3895 C CA . TRP C 1 180 ? 29.325 43.523 70.232 1.00 45.09 1058 TRP C CA 1
ATOM 3896 C C . TRP C 1 180 ? 28.160 43.977 71.123 1.00 46.25 1058 TRP C C 1
ATOM 3897 O O . TRP C 1 180 ? 28.327 44.225 72.318 1.00 46.55 1058 TRP C O 1
ATOM 3908 N N . VAL C 1 181 ? 26.977 44.079 70.519 1.00 44.85 1059 VAL C N 1
ATOM 3909 C CA . VAL C 1 181 ? 25.765 44.480 71.229 1.00 45.75 1059 VAL C CA 1
ATOM 3910 C C . VAL C 1 181 ? 24.702 43.452 70.926 1.00 47.42 1059 VAL C C 1
ATOM 3911 O O . VAL C 1 181 ? 24.439 43.179 69.761 1.00 47.83 1059 VAL C O 1
ATOM 3915 N N . ARG C 1 182 ? 24.088 42.876 71.950 1.00 53.04 1060 ARG C N 1
ATOM 3916 C CA . ARG C 1 182 ? 23.056 41.888 71.684 1.00 55.46 1060 ARG C CA 1
ATOM 3917 C C . ARG C 1 182 ? 21.938 42.514 70.861 1.00 57.19 1060 ARG C C 1
ATOM 3918 O O . ARG C 1 182 ? 21.760 43.719 70.859 1.00 57.45 1060 ARG C O 1
ATOM 3926 N N . LYS C 1 183 ? 21.189 41.688 70.149 1.00 61.08 1061 LYS C N 1
ATOM 3927 C CA . LYS C 1 183 ? 20.018 42.159 69.440 1.00 62.71 1061 LYS C CA 1
ATOM 3928 C C . LYS C 1 183 ? 18.897 41.837 70.429 1.00 63.69 1061 LYS C C 1
ATOM 3929 O O . LYS C 1 183 ? 18.736 40.667 70.822 1.00 63.62 1061 LYS C O 1
ATOM 3935 N N . THR C 1 184 ? 18.149 42.853 70.861 1.00 69.52 1062 THR C N 1
ATOM 3936 C CA . THR C 1 184 ? 17.004 42.600 71.751 1.00 71.48 1062 THR C CA 1
ATOM 3937 C C . THR C 1 184 ? 15.659 43.032 71.165 1.00 72.24 1062 THR C C 1
ATOM 3938 O O . THR C 1 184 ? 15.606 43.939 70.324 1.00 72.16 1062 THR C O 1
ATOM 3942 N N . PRO C 1 185 ? 14.561 42.358 71.591 1.00 74.37 1063 PRO C N 1
ATOM 3943 C CA . PRO C 1 185 ? 13.158 42.572 71.202 1.00 74.56 1063 PRO C CA 1
ATOM 3944 C C . PRO C 1 185 ? 12.311 43.120 72.347 1.00 74.47 1063 PRO C C 1
ATOM 3945 O O . PRO C 1 185 ? 12.066 44.328 72.416 1.00 74.59 1063 PRO C O 1
ATOM 3949 N N . GLU D 1 6 ? 17.746 -6.969 52.893 1.00 89.22 884 GLU D N 1
ATOM 3950 C CA . GLU D 1 6 ? 18.673 -5.844 53.072 1.00 89.22 884 GLU D CA 1
ATOM 3951 C C . GLU D 1 6 ? 18.004 -4.507 52.729 1.00 89.22 884 GLU D C 1
ATOM 3952 O O . GLU D 1 6 ? 16.785 -4.451 52.621 1.00 89.22 884 GLU D O 1
ATOM 3958 N N . PHE D 1 7 ? 18.805 -3.451 52.541 1.00 82.42 885 PHE D N 1
ATOM 3959 C CA . PHE D 1 7 ? 18.333 -2.087 52.215 1.00 82.07 885 PHE D CA 1
ATOM 3960 C C . PHE D 1 7 ? 19.463 -1.149 52.643 1.00 82.50 885 PHE D C 1
ATOM 3961 O O . PHE D 1 7 ? 20.193 -1.432 53.600 1.00 82.33 885 PHE D O 1
ATOM 3969 N N . PRO D 1 8 ? 19.601 -0.007 51.963 1.00 80.42 886 PRO D N 1
ATOM 3970 C CA . PRO D 1 8 ? 20.699 0.891 52.335 1.00 80.71 886 PRO D CA 1
ATOM 3971 C C . PRO D 1 8 ? 20.253 2.120 53.153 1.00 80.86 886 PRO D C 1
ATOM 3972 O O . PRO D 1 8 ? 19.206 2.070 53.804 1.00 81.10 886 PRO D O 1
ATOM 3976 N N . GLU D 1 9 ? 21.080 3.178 53.182 1.00 78.10 887 GLU D N 1
ATOM 3977 C CA . GLU D 1 9 ? 20.781 4.393 53.969 1.00 78.21 887 GLU D CA 1
ATOM 3978 C C . GLU D 1 9 ? 20.913 5.737 53.239 1.00 78.08 887 GLU D C 1
ATOM 3979 O O . GLU D 1 9 ? 21.071 6.795 53.874 1.00 78.08 887 GLU D O 1
ATOM 3985 N N . VAL D 1 15 ? 19.657 11.704 45.884 1.00 70.88 893 VAL D N 1
ATOM 3986 C CA . VAL D 1 15 ? 18.651 12.277 44.999 1.00 70.76 893 VAL D CA 1
ATOM 3987 C C . VAL D 1 15 ? 17.258 11.755 45.336 1.00 70.87 893 VAL D C 1
ATOM 3988 O O . VAL D 1 15 ? 16.343 11.825 44.516 1.00 70.90 893 VAL D O 1
ATOM 3992 N N . ILE D 1 16 ? 17.105 11.233 46.548 1.00 67.61 894 ILE D N 1
ATOM 3993 C CA . ILE D 1 16 ? 15.879 10.547 46.937 1.00 67.29 894 ILE D CA 1
ATOM 3994 C C . ILE D 1 16 ? 15.188 11.264 48.092 1.00 67.93 894 ILE D C 1
ATOM 3995 O O . ILE D 1 16 ? 15.817 11.588 49.100 1.00 68.19 894 ILE D O 1
ATOM 4000 N N . ASN D 1 17 ? 13.891 11.511 47.938 1.00 66.31 895 ASN D N 1
ATOM 4001 C CA . ASN D 1 17 ? 13.068 12.000 49.038 1.00 66.12 895 ASN D CA 1
ATOM 4002 C C . ASN D 1 17 ? 13.375 11.285 50.349 1.00 65.71 895 ASN D C 1
ATOM 4003 O O . ASN D 1 17 ? 12.916 10.166 50.580 1.00 65.46 895 ASN D O 1
ATOM 4008 N N . GLN D 1 18 ? 14.155 11.938 51.205 1.00 62.95 896 GLN D N 1
ATOM 4009 C CA . GLN D 1 18 ? 14.461 11.404 52.518 1.00 62.72 896 GLN D CA 1
ATOM 4010 C C . GLN D 1 18 ? 13.276 10.832 53.253 1.00 61.57 896 GLN D C 1
ATOM 4011 O O . GLN D 1 18 ? 13.292 9.682 53.665 1.00 61.52 896 GLN D O 1
ATOM 4017 N N . PRO D 1 19 ? 12.226 11.625 53.429 1.00 54.58 897 PRO D N 1
ATOM 4018 C CA . PRO D 1 19 ? 11.086 11.098 54.185 1.00 54.74 897 PRO D CA 1
ATOM 4019 C C . PRO D 1 19 ? 10.249 9.998 53.501 1.00 55.02 897 PRO D C 1
ATOM 4020 O O . PRO D 1 19 ? 9.560 9.264 54.183 1.00 55.11 897 PRO D O 1
ATOM 4024 N N . MET D 1 20 ? 10.300 9.875 52.178 1.00 50.60 898 MET D N 1
ATOM 4025 C CA . MET D 1 20 ? 9.565 8.810 51.504 1.00 51.03 898 MET D CA 1
ATOM 4026 C C . MET D 1 20 ? 10.374 7.515 51.622 1.00 51.27 898 MET D C 1
ATOM 4027 O O . MET D 1 20 ? 9.855 6.415 51.862 1.00 51.53 898 MET D O 1
ATOM 4032 N N . MET D 1 21 ? 11.669 7.666 51.455 1.00 48.47 899 MET D N 1
ATOM 4033 C CA . MET D 1 21 ? 12.548 6.563 51.637 1.00 48.71 899 MET D CA 1
ATOM 4034 C C . MET D 1 21 ? 12.586 6.075 53.083 1.00 48.84 899 MET D C 1
ATOM 4035 O O . MET D 1 21 ? 12.817 4.911 53.343 1.00 48.73 899 MET D O 1
ATOM 4040 N N . MET D 1 22 ? 12.358 6.968 54.029 1.00 49.94 900 MET D N 1
ATOM 4041 C CA . MET D 1 22 ? 12.370 6.581 55.413 1.00 49.84 900 MET D CA 1
ATOM 4042 C C . MET D 1 22 ? 11.168 5.727 55.668 1.00 49.88 900 MET D C 1
ATOM 4043 O O . MET D 1 22 ? 11.218 4.771 56.431 1.00 50.50 900 MET D O 1
ATOM 4048 N N . ALA D 1 23 ? 10.053 6.112 55.072 1.00 48.86 901 ALA D N 1
ATOM 4049 C CA . ALA D 1 23 ? 8.811 5.383 55.286 1.00 48.06 901 ALA D CA 1
ATOM 4050 C C . ALA D 1 23 ? 8.867 4.084 54.504 1.00 47.85 901 ALA D C 1
ATOM 4051 O O . ALA D 1 23 ? 8.368 3.069 54.965 1.00 48.01 901 ALA D O 1
ATOM 4053 N N . ALA D 1 24 ? 9.488 4.115 53.326 1.00 48.05 902 ALA D N 1
ATOM 4054 C CA . ALA D 1 24 ? 9.648 2.915 52.535 1.00 47.81 902 ALA D CA 1
ATOM 4055 C C . ALA D 1 24 ? 10.436 1.940 53.392 1.00 47.58 902 ALA D C 1
ATOM 4056 O O . ALA D 1 24 ? 10.090 0.778 53.494 1.00 47.29 902 ALA D O 1
ATOM 4058 N N . ARG D 1 25 ? 11.513 2.429 54.002 1.00 51.42 903 ARG D N 1
ATOM 4059 C CA . ARG D 1 25 ? 12.397 1.610 54.843 1.00 51.90 903 ARG D CA 1
ATOM 4060 C C . ARG D 1 25 ? 11.741 1.080 56.086 1.00 51.51 903 ARG D C 1
ATOM 4061 O O . ARG D 1 25 ? 11.950 -0.069 56.427 1.00 51.24 903 ARG D O 1
ATOM 4069 N N . GLN D 1 26 ? 10.957 1.902 56.769 1.00 50.20 904 GLN D N 1
ATOM 4070 C CA . GLN D 1 26 ? 10.285 1.451 57.989 1.00 50.92 904 GLN D CA 1
ATOM 4071 C C . GLN D 1 26 ? 9.349 0.277 57.755 1.00 50.38 904 GLN D C 1
ATOM 4072 O O . GLN D 1 26 ? 9.245 -0.603 58.603 1.00 50.84 904 GLN D O 1
ATOM 4078 N N . LEU D 1 27 ? 8.656 0.291 56.616 1.00 47.08 905 LEU D N 1
ATOM 4079 C CA . LEU D 1 27 ? 7.781 -0.802 56.206 1.00 46.45 905 LEU D CA 1
ATOM 4080 C C . LEU D 1 27 ? 8.682 -1.989 55.915 1.00 46.09 905 LEU D C 1
ATOM 4081 O O . LEU D 1 27 ? 8.565 -3.028 56.553 1.00 46.39 905 LEU D O 1
ATOM 4086 N N . HIS D 1 28 ? 9.629 -1.808 55.009 1.00 47.60 906 HIS D N 1
ATOM 4087 C CA . HIS D 1 28 ? 10.555 -2.860 54.708 1.00 48.09 906 HIS D CA 1
ATOM 4088 C C . HIS D 1 28 ? 11.112 -3.666 55.875 1.00 48.09 906 HIS D C 1
ATOM 4089 O O . HIS D 1 28 ? 11.177 -4.879 55.798 1.00 47.42 906 HIS D O 1
ATOM 4096 N N . ASP D 1 29 ? 11.551 -2.983 56.928 1.00 50.57 907 ASP D N 1
ATOM 4097 C CA . ASP D 1 29 ? 12.106 -3.624 58.117 1.00 50.81 907 ASP D CA 1
ATOM 4098 C C . ASP D 1 29 ? 11.094 -4.479 58.847 1.00 50.81 907 ASP D C 1
ATOM 4099 O O . ASP D 1 29 ? 11.434 -5.557 59.345 1.00 49.91 907 ASP D O 1
ATOM 4104 N N . GLU D 1 30 ? 9.855 -3.990 58.938 1.00 50.03 908 GLU D N 1
ATOM 4105 C CA . GLU D 1 30 ? 8.820 -4.771 59.602 1.00 50.49 908 GLU D CA 1
ATOM 4106 C C . GLU D 1 30 ? 8.489 -6.075 58.859 1.00 49.97 908 GLU D C 1
ATOM 4107 O O . GLU D 1 30 ? 8.301 -7.105 59.516 1.00 50.20 908 GLU D O 1
ATOM 4113 N N . ALA D 1 31 ? 8.446 -6.041 57.517 1.00 43.90 909 ALA D N 1
ATOM 4114 C CA . ALA D 1 31 ? 8.147 -7.233 56.724 1.00 43.38 909 ALA D CA 1
ATOM 4115 C C . ALA D 1 31 ? 9.341 -8.183 56.514 1.00 43.18 909 ALA D C 1
ATOM 4116 O O . ALA D 1 31 ? 9.164 -9.348 56.203 1.00 43.02 909 ALA D O 1
ATOM 4118 N N . ARG D 1 32 ? 10.554 -7.664 56.627 1.00 45.07 910 ARG D N 1
ATOM 4119 C CA . ARG D 1 32 ? 11.740 -8.466 56.412 1.00 45.67 910 ARG D CA 1
ATOM 4120 C C . ARG D 1 32 ? 11.973 -9.281 57.687 1.00 45.25 910 ARG D C 1
ATOM 4121 O O . ARG D 1 32 ? 12.935 -10.051 57.784 1.00 45.75 910 ARG D O 1
ATOM 4129 N N . LYS D 1 33 ? 11.096 -9.091 58.669 1.00 44.06 911 LYS D N 1
ATOM 4130 C CA . LYS D 1 33 ? 11.165 -9.832 59.910 1.00 42.77 911 LYS D CA 1
ATOM 4131 C C . LYS D 1 33 ? 10.679 -11.235 59.608 1.00 42.38 911 LYS D C 1
ATOM 4132 O O . LYS D 1 33 ? 11.050 -12.177 60.277 1.00 42.95 911 LYS D O 1
ATOM 4138 N N . TRP D 1 34 ? 9.878 -11.364 58.554 1.00 43.34 912 TRP D N 1
ATOM 4139 C CA . TRP D 1 34 ? 9.253 -12.629 58.151 1.00 41.98 912 TRP D CA 1
ATOM 4140 C C . TRP D 1 34 ? 9.567 -13.188 56.763 1.00 41.42 912 TRP D C 1
ATOM 4141 O O . TRP D 1 34 ? 9.834 -12.458 55.821 1.00 41.37 912 TRP D O 1
ATOM 4152 N N . SER D 1 35 ? 9.420 -14.504 56.634 1.00 41.63 913 SER D N 1
ATOM 4153 C CA . SER D 1 35 ? 9.636 -15.177 55.375 1.00 41.39 913 SER D CA 1
ATOM 4154 C C . SER D 1 35 ? 8.407 -14.945 54.511 1.00 41.03 913 SER D C 1
ATOM 4155 O O . SER D 1 35 ? 7.282 -14.992 54.983 1.00 41.05 913 SER D O 1
ATOM 4158 N N . SER D 1 36 ? 8.641 -14.663 53.246 1.00 39.19 914 SER D N 1
ATOM 4159 C CA . SER D 1 36 ? 7.573 -14.401 52.322 1.00 39.37 914 SER D CA 1
ATOM 4160 C C . SER D 1 36 ? 6.856 -15.679 52.017 1.00 38.97 914 SER D C 1
ATOM 4161 O O . SER D 1 36 ? 5.679 -15.630 51.660 1.00 39.11 914 SER D O 1
ATOM 4164 N N . LYS D 1 37 ? 7.585 -16.802 52.067 1.00 37.22 915 LYS D N 1
ATOM 4165 C CA . LYS D 1 37 ? 7.057 -18.134 51.717 1.00 37.98 915 LYS D CA 1
ATOM 4166 C C . LYS D 1 37 ? 5.695 -18.393 52.365 1.00 38.21 915 LYS D C 1
ATOM 4167 O O . LYS D 1 37 ? 5.609 -18.481 53.602 1.00 38.42 915 LYS D O 1
ATOM 4173 N N . GLY D 1 38 ? 4.631 -18.459 51.552 1.00 37.89 916 GLY D N 1
ATOM 4174 C CA . GLY D 1 38 ? 3.261 -18.725 52.011 1.00 37.32 916 GLY D CA 1
ATOM 4175 C C . GLY D 1 38 ? 2.528 -17.637 52.787 1.00 37.59 916 GLY D C 1
ATOM 4176 O O . GLY D 1 38 ? 1.561 -17.902 53.519 1.00 38.07 916 GLY D O 1
ATOM 4177 N N . ASN D 1 39 ? 3.025 -16.413 52.611 1.00 40.12 917 ASN D N 1
ATOM 4178 C CA . ASN D 1 39 ? 2.510 -15.176 53.220 1.00 39.71 917 ASN D CA 1
ATOM 4179 C C . ASN D 1 39 ? 2.530 -14.017 52.210 1.00 40.07 917 ASN D C 1
ATOM 4180 O O . ASN D 1 39 ? 3.452 -13.247 52.164 1.00 39.93 917 ASN D O 1
ATOM 4185 N N . ASP D 1 40 ? 1.498 -13.936 51.387 1.00 43.38 918 ASP D N 1
ATOM 4186 C CA . ASP D 1 40 ? 1.383 -12.932 50.350 1.00 43.58 918 ASP D CA 1
ATOM 4187 C C . ASP D 1 40 ? 1.216 -11.539 50.915 1.00 42.94 918 ASP D C 1
ATOM 4188 O O . ASP D 1 40 ? 1.299 -10.523 50.181 1.00 42.44 918 ASP D O 1
ATOM 4193 N N . ILE D 1 41 ? 0.968 -11.492 52.219 1.00 38.59 919 ILE D N 1
ATOM 4194 C CA . ILE D 1 41 ? 0.853 -10.216 52.887 1.00 37.21 919 ILE D CA 1
ATOM 4195 C C . ILE D 1 41 ? 2.281 -9.651 52.976 1.00 35.90 919 ILE D C 1
ATOM 4196 O O . ILE D 1 41 ? 2.508 -8.489 52.665 1.00 36.04 919 ILE D O 1
ATOM 4201 N N . ILE D 1 42 ? 3.250 -10.497 53.316 1.00 31.50 920 ILE D N 1
ATOM 4202 C CA . ILE D 1 42 ? 4.622 -10.052 53.407 1.00 31.21 920 ILE D CA 1
ATOM 4203 C C . ILE D 1 42 ? 5.185 -9.803 52.002 1.00 31.31 920 ILE D C 1
ATOM 4204 O O . ILE D 1 42 ? 5.938 -8.854 51.761 1.00 30.97 920 ILE D O 1
ATOM 4209 N N . ALA D 1 43 ? 4.763 -10.628 51.054 1.00 31.89 921 ALA D N 1
ATOM 4210 C CA . ALA D 1 43 ? 5.198 -10.462 49.677 1.00 31.61 921 ALA D CA 1
ATOM 4211 C C . ALA D 1 43 ? 4.760 -9.101 49.131 1.00 32.02 921 ALA D C 1
ATOM 4212 O O . ALA D 1 43 ? 5.524 -8.402 48.423 1.00 32.08 921 ALA D O 1
ATOM 4214 N N . ALA D 1 44 ? 3.505 -8.764 49.428 1.00 31.39 922 ALA D N 1
ATOM 4215 C CA . ALA D 1 44 ? 2.880 -7.523 48.989 1.00 31.25 922 ALA D CA 1
ATOM 4216 C C . ALA D 1 44 ? 3.559 -6.317 49.671 1.00 31.59 922 ALA D C 1
ATOM 4217 O O . ALA D 1 44 ? 3.961 -5.331 49.004 1.00 31.84 922 ALA D O 1
ATOM 4219 N N . ALA D 1 45 ? 3.688 -6.409 51.001 1.00 31.09 923 ALA D N 1
ATOM 4220 C CA . ALA D 1 45 ? 4.295 -5.368 51.767 1.00 30.09 923 ALA D CA 1
ATOM 4221 C C . ALA D 1 45 ? 5.704 -5.078 51.264 1.00 29.98 923 ALA D C 1
ATOM 4222 O O . ALA D 1 45 ? 6.048 -3.913 51.043 1.00 29.66 923 ALA D O 1
ATOM 4224 N N . LYS D 1 46 ? 6.516 -6.120 51.066 1.00 30.84 924 LYS D N 1
ATOM 4225 C CA . LYS D 1 46 ? 7.893 -5.947 50.561 1.00 30.84 924 LYS D CA 1
ATOM 4226 C C . LYS D 1 46 ? 7.897 -5.225 49.204 1.00 31.63 924 LYS D C 1
ATOM 4227 O O . LYS D 1 46 ? 8.731 -4.331 48.949 1.00 31.98 924 LYS D O 1
ATOM 4233 N N . ARG D 1 47 ? 6.913 -5.571 48.367 1.00 33.12 925 ARG D N 1
ATOM 4234 C CA . ARG D 1 47 ? 6.734 -4.953 47.058 1.00 33.20 925 ARG D CA 1
ATOM 4235 C C . ARG D 1 47 ? 6.396 -3.461 47.177 1.00 33.49 925 ARG D C 1
ATOM 4236 O O . ARG D 1 47 ? 7.061 -2.619 46.579 1.00 33.77 925 ARG D O 1
ATOM 4244 N N . MET D 1 48 ? 5.367 -3.135 47.956 1.00 33.30 926 MET D N 1
ATOM 4245 C CA . MET D 1 48 ? 5.025 -1.728 48.216 1.00 33.45 926 MET D CA 1
ATOM 4246 C C . MET D 1 48 ? 6.242 -0.932 48.668 1.00 33.13 926 MET D C 1
ATOM 4247 O O . MET D 1 48 ? 6.529 0.071 48.052 1.00 32.98 926 MET D O 1
ATOM 4252 N N . ALA D 1 49 ? 6.940 -1.377 49.729 1.00 31.09 927 ALA D N 1
ATOM 4253 C CA . ALA D 1 49 ? 8.150 -0.706 50.224 1.00 31.77 927 ALA D CA 1
ATOM 4254 C C . ALA D 1 49 ? 9.140 -0.415 49.073 1.00 32.65 927 ALA D C 1
ATOM 4255 O O . ALA D 1 49 ? 9.736 0.660 49.015 1.00 32.67 927 ALA D O 1
ATOM 4257 N N . LEU D 1 50 ? 9.300 -1.381 48.164 1.00 35.08 928 LEU D N 1
ATOM 4258 C CA . LEU D 1 50 ? 10.215 -1.266 47.019 1.00 35.70 928 LEU D CA 1
ATOM 4259 C C . LEU D 1 50 ? 9.730 -0.252 45.961 1.00 36.34 928 LEU D C 1
ATOM 4260 O O . LEU D 1 50 ? 10.543 0.403 45.293 1.00 36.64 928 LEU D O 1
ATOM 4265 N N . LEU D 1 51 ? 8.410 -0.154 45.804 1.00 35.38 929 LEU D N 1
ATOM 4266 C CA . LEU D 1 51 ? 7.796 0.830 44.913 1.00 36.34 929 LEU D CA 1
ATOM 4267 C C . LEU D 1 51 ? 7.760 2.246 45.571 1.00 36.44 929 LEU D C 1
ATOM 4268 O O . LEU D 1 51 ? 7.703 3.271 44.875 1.00 36.76 929 LEU D O 1
ATOM 4273 N N . MET D 1 52 ? 7.783 2.280 46.906 1.00 38.64 930 MET D N 1
ATOM 4274 C CA . MET D 1 52 ? 7.826 3.514 47.659 1.00 38.54 930 MET D CA 1
ATOM 4275 C C . MET D 1 52 ? 9.204 4.131 47.567 1.00 38.24 930 MET D C 1
ATOM 4276 O O . MET D 1 52 ? 9.373 5.335 47.686 1.00 37.26 930 MET D O 1
ATOM 4281 N N . ALA D 1 53 ? 10.191 3.257 47.517 1.00 37.85 931 ALA D N 1
ATOM 4282 C CA . ALA D 1 53 ? 11.575 3.626 47.370 1.00 38.60 931 ALA D CA 1
ATOM 4283 C C . ALA D 1 53 ? 11.697 4.227 45.961 1.00 39.78 931 ALA D C 1
ATOM 4284 O O . ALA D 1 53 ? 12.308 5.294 45.770 1.00 40.12 931 ALA D O 1
ATOM 4286 N N . GLU D 1 54 ? 11.079 3.567 44.974 1.00 40.28 932 GLU D N 1
ATOM 4287 C CA . GLU D 1 54 ? 11.140 4.082 43.611 1.00 41.47 932 GLU D CA 1
ATOM 4288 C C . GLU D 1 54 ? 10.521 5.480 43.550 1.00 41.80 932 GLU D C 1
ATOM 4289 O O . GLU D 1 54 ? 11.009 6.365 42.865 1.00 42.70 932 GLU D O 1
ATOM 4295 N N . MET D 1 55 ? 9.432 5.666 44.267 1.00 41.49 933 MET D N 1
ATOM 4296 C CA . MET D 1 55 ? 8.729 6.918 44.234 1.00 42.06 933 MET D CA 1
ATOM 4297 C C . MET D 1 55 ? 9.534 8.110 44.724 1.00 42.07 933 MET D C 1
ATOM 4298 O O . MET D 1 55 ? 9.476 9.161 44.114 1.00 41.95 933 MET D O 1
ATOM 4303 N N . SER D 1 56 ? 10.274 7.963 45.822 1.00 39.73 934 SER D N 1
ATOM 4304 C CA . SER D 1 56 ? 11.062 9.083 46.337 1.00 40.47 934 SER D CA 1
ATOM 4305 C C . SER D 1 56 ? 12.068 9.473 45.252 1.00 41.00 934 SER D C 1
ATOM 4306 O O . SER D 1 56 ? 12.374 10.644 45.053 1.00 41.39 934 SER D O 1
ATOM 4309 N N . ARG D 1 57 ? 12.563 8.473 44.533 1.00 43.46 935 ARG D N 1
ATOM 4310 C CA . ARG D 1 57 ? 13.452 8.719 43.428 1.00 44.17 935 ARG D CA 1
ATOM 4311 C C . ARG D 1 57 ? 12.647 9.514 42.381 1.00 45.21 935 ARG D C 1
ATOM 4312 O O . ARG D 1 57 ? 13.020 10.642 42.049 1.00 45.62 935 ARG D O 1
ATOM 4320 N N . LEU D 1 58 ? 11.533 8.946 41.898 1.00 44.56 936 LEU D N 1
ATOM 4321 C CA . LEU D 1 58 ? 10.659 9.613 40.917 1.00 45.55 936 LEU D CA 1
ATOM 4322 C C . LEU D 1 58 ? 10.196 11.014 41.295 1.00 46.30 936 LEU D C 1
ATOM 4323 O O . LEU D 1 58 ? 9.964 11.835 40.411 1.00 46.79 936 LEU D O 1
ATOM 4328 N N . VAL D 1 59 ? 10.031 11.266 42.594 1.00 51.53 937 VAL D N 1
ATOM 4329 C CA . VAL D 1 59 ? 9.617 12.574 43.120 1.00 52.21 937 VAL D CA 1
ATOM 4330 C C . VAL D 1 59 ? 10.655 13.703 42.883 1.00 53.51 937 VAL D C 1
ATOM 4331 O O . VAL D 1 59 ? 10.382 14.871 43.114 1.00 53.32 937 VAL D O 1
ATOM 4335 N N . ARG D 1 60 ? 11.812 13.368 42.332 1.00 63.39 938 ARG D N 1
ATOM 4336 C CA . ARG D 1 60 ? 12.795 14.387 41.956 1.00 65.04 938 ARG D CA 1
ATOM 4337 C C . ARG D 1 60 ? 12.853 14.454 40.427 1.00 65.65 938 ARG D C 1
ATOM 4338 O O . ARG D 1 60 ? 13.003 15.525 39.855 1.00 66.12 938 ARG D O 1
ATOM 4346 N N . GLY D 1 61 ? 12.686 13.288 39.802 1.00 70.18 939 GLY D N 1
ATOM 4347 C CA . GLY D 1 61 ? 12.694 13.001 38.373 1.00 70.60 939 GLY D CA 1
ATOM 4348 C C . GLY D 1 61 ? 12.627 14.100 37.339 1.00 70.89 939 GLY D C 1
ATOM 4349 O O . GLY D 1 61 ? 13.154 13.944 36.231 1.00 70.69 939 GLY D O 1
ATOM 4350 N N . GLY D 1 62 ? 11.960 15.197 37.670 1.00 74.06 940 GLY D N 1
ATOM 4351 C CA . GLY D 1 62 ? 11.817 16.303 36.737 1.00 75.25 940 GLY D CA 1
ATOM 4352 C C . GLY D 1 62 ? 10.819 15.901 35.667 1.00 76.01 940 GLY D C 1
ATOM 4353 O O . GLY D 1 62 ? 9.692 16.393 35.639 1.00 75.97 940 GLY D O 1
ATOM 4354 N N . SER D 1 63 ? 11.228 14.970 34.809 1.00 74.95 941 SER D N 1
ATOM 4355 C CA . SER D 1 63 ? 10.371 14.401 33.752 1.00 75.43 941 SER D CA 1
ATOM 4356 C C . SER D 1 63 ? 11.280 13.338 33.111 1.00 75.70 941 SER D C 1
ATOM 4357 O O . SER D 1 63 ? 12.492 13.446 33.287 1.00 76.43 941 SER D O 1
ATOM 4360 N N . GLY D 1 64 ? 10.807 12.331 32.366 1.00 70.71 942 GLY D N 1
ATOM 4361 C CA . GLY D 1 64 ? 9.476 11.870 32.084 1.00 69.01 942 GLY D CA 1
ATOM 4362 C C . GLY D 1 64 ? 9.150 10.907 33.213 1.00 68.07 942 GLY D C 1
ATOM 4363 O O . GLY D 1 64 ? 8.836 9.696 33.027 1.00 68.26 942 GLY D O 1
ATOM 4364 N N . THR D 1 65 ? 9.262 11.473 34.411 1.00 59.52 943 THR D N 1
ATOM 4365 C CA . THR D 1 65 ? 8.899 10.772 35.609 1.00 57.78 943 THR D CA 1
ATOM 4366 C C . THR D 1 65 ? 7.368 10.866 35.665 1.00 56.73 943 THR D C 1
ATOM 4367 O O . THR D 1 65 ? 6.728 10.142 36.438 1.00 56.72 943 THR D O 1
ATOM 4371 N N . LYS D 1 66 ? 6.790 11.725 34.808 1.00 52.70 944 LYS D N 1
ATOM 4372 C CA . LYS D 1 66 ? 5.326 11.887 34.717 1.00 51.76 944 LYS D CA 1
ATOM 4373 C C . LYS D 1 66 ? 4.610 10.533 34.521 1.00 50.78 944 LYS D C 1
ATOM 4374 O O . LYS D 1 66 ? 3.805 10.103 35.363 1.00 50.81 944 LYS D O 1
ATOM 4380 N N . ARG D 1 67 ? 4.942 9.831 33.446 1.00 45.34 945 ARG D N 1
ATOM 4381 C CA . ARG D 1 67 ? 4.327 8.546 33.213 1.00 43.66 945 ARG D CA 1
ATOM 4382 C C . ARG D 1 67 ? 4.680 7.557 34.277 1.00 42.48 945 ARG D C 1
ATOM 4383 O O . ARG D 1 67 ? 3.851 6.7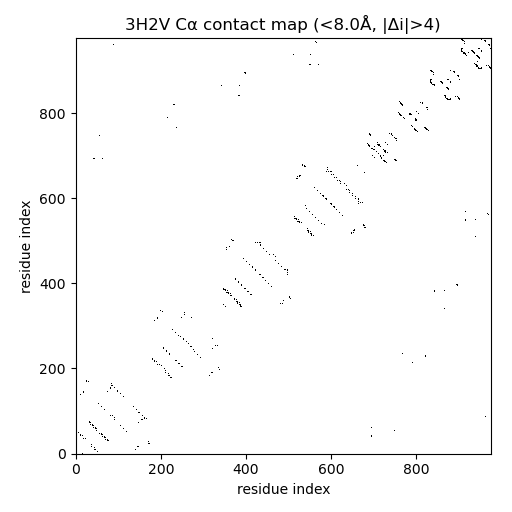84 34.717 1.00 43.06 945 ARG D O 1
ATOM 4391 N N . ALA D 1 68 ? 5.936 7.538 34.662 1.00 41.42 946 ALA D N 1
ATOM 4392 C CA . ALA D 1 68 ? 6.387 6.595 35.685 1.00 39.96 946 ALA D CA 1
ATOM 4393 C C . ALA D 1 68 ? 5.641 6.846 36.970 1.00 39.16 946 ALA D C 1
ATOM 4394 O O . ALA D 1 68 ? 4.939 5.969 37.449 1.00 39.33 946 ALA D O 1
ATOM 4396 N N . LEU D 1 69 ? 5.782 8.058 37.509 1.00 36.91 947 LEU D N 1
ATOM 4397 C CA . LEU D 1 69 ? 5.123 8.465 38.761 1.00 36.07 947 LEU D CA 1
ATOM 4398 C C . LEU D 1 69 ? 3.682 7.975 38.853 1.00 35.21 947 LEU D C 1
ATOM 4399 O O . LEU D 1 69 ? 3.273 7.421 39.869 1.00 34.26 947 LEU D O 1
ATOM 4404 N N . ILE D 1 70 ? 2.943 8.151 37.760 1.00 35.94 948 ILE D N 1
ATOM 4405 C CA . ILE D 1 70 ? 1.560 7.674 37.655 1.00 36.21 948 ILE D CA 1
ATOM 4406 C C . ILE D 1 70 ? 1.484 6.140 37.746 1.00 36.48 948 ILE D C 1
ATOM 4407 O O . ILE D 1 70 ? 0.783 5.570 38.621 1.00 36.12 948 ILE D O 1
ATOM 4412 N N . GLN D 1 71 ? 2.188 5.465 36.844 1.00 36.76 949 GLN D N 1
ATOM 4413 C CA . GLN D 1 71 ? 2.182 4.008 36.884 1.00 38.44 949 GLN D CA 1
ATOM 4414 C C . GLN D 1 71 ? 2.595 3.450 38.262 1.00 38.97 949 GLN D C 1
ATOM 4415 O O . GLN D 1 71 ? 2.085 2.422 38.719 1.00 39.22 949 GLN D O 1
ATOM 4421 N N . CYS D 1 72 ? 3.565 4.112 38.892 1.00 39.48 950 CYS D N 1
ATOM 4422 C CA . CYS D 1 72 ? 4.097 3.652 40.139 1.00 38.99 950 CYS D CA 1
ATOM 4423 C C . CYS D 1 72 ? 3.035 3.688 41.245 1.00 38.86 950 CYS D C 1
ATOM 4424 O O . CYS D 1 72 ? 2.924 2.760 42.069 1.00 38.17 950 CYS D O 1
ATOM 4427 N N . ALA D 1 73 ? 2.244 4.761 41.242 1.00 41.92 951 ALA D N 1
ATOM 4428 C CA . ALA D 1 73 ? 1.175 4.951 42.216 1.00 40.99 951 ALA D CA 1
ATOM 4429 C C . ALA D 1 73 ? 0.041 3.952 41.909 1.00 40.72 951 ALA D C 1
ATOM 4430 O O . ALA D 1 73 ? -0.657 3.454 42.819 1.00 40.71 951 ALA D O 1
ATOM 4432 N N . LYS D 1 74 ? -0.094 3.584 40.643 1.00 40.75 952 LYS D N 1
ATOM 4433 C CA . LYS D 1 74 ? -1.088 2.572 40.301 1.00 41.18 952 LYS D CA 1
ATOM 4434 C C . LYS D 1 74 ? -0.640 1.212 40.808 1.00 41.41 952 LYS D C 1
ATOM 4435 O O . LYS D 1 74 ? -1.432 0.419 41.338 1.00 41.63 952 LYS D O 1
ATOM 4441 N N . ASP D 1 75 ? 0.653 0.957 40.685 1.00 42.36 953 ASP D N 1
ATOM 4442 C CA . ASP D 1 75 ? 1.211 -0.281 41.185 1.00 43.58 953 ASP D CA 1
ATOM 4443 C C . ASP D 1 75 ? 0.927 -0.350 42.692 1.00 43.61 953 ASP D C 1
ATOM 4444 O O . ASP D 1 75 ? 0.372 -1.349 43.196 1.00 43.27 953 ASP D O 1
ATOM 4449 N N . ILE D 1 76 ? 1.323 0.704 43.410 1.00 40.03 954 ILE D N 1
ATOM 4450 C CA . ILE D 1 76 ? 1.214 0.689 44.865 1.00 40.14 954 ILE D CA 1
ATOM 4451 C C . ILE D 1 76 ? -0.193 0.321 45.320 1.00 39.85 954 ILE D C 1
ATOM 4452 O O . ILE D 1 76 ? -0.388 -0.509 46.247 1.00 40.43 954 ILE D O 1
ATOM 4457 N N . ALA D 1 77 ? -1.174 0.921 44.662 1.00 38.76 955 ALA D N 1
ATOM 4458 C CA . ALA D 1 77 ? -2.541 0.643 45.027 1.00 38.18 955 ALA D CA 1
ATOM 4459 C C . ALA D 1 77 ? -2.871 -0.812 44.717 1.00 37.60 955 ALA D C 1
ATOM 4460 O O . ALA D 1 77 ? -3.576 -1.464 45.476 1.00 36.97 955 ALA D O 1
ATOM 4462 N N . LYS D 1 78 ? -2.304 -1.366 43.655 1.00 38.57 956 LYS D N 1
ATOM 4463 C CA . LYS D 1 78 ? -2.577 -2.779 43.380 1.00 38.56 956 LYS D CA 1
ATOM 4464 C C . LYS D 1 78 ? -2.136 -3.628 44.583 1.00 38.10 956 LYS D C 1
ATOM 4465 O O . LYS D 1 78 ? -2.925 -4.389 45.138 1.00 38.07 956 LYS D O 1
ATOM 4471 N N . ALA D 1 79 ? -0.894 -3.412 45.017 1.00 38.26 957 ALA D N 1
ATOM 4472 C CA . ALA D 1 79 ? -0.312 -4.067 46.202 1.00 37.91 957 ALA D CA 1
ATOM 4473 C C . ALA D 1 79 ? -1.144 -3.875 47.479 1.00 38.15 957 ALA D C 1
ATOM 4474 O O . ALA D 1 79 ? -1.314 -4.819 48.215 1.00 37.96 957 ALA D O 1
ATOM 4476 N N . SER D 1 80 ? -1.626 -2.663 47.769 1.00 37.87 958 SER D N 1
ATOM 4477 C CA . SER D 1 80 ? -2.466 -2.460 48.950 1.00 39.02 958 SER D CA 1
ATOM 4478 C C . SER D 1 80 ? -3.779 -3.250 48.856 1.00 40.63 958 SER D C 1
ATOM 4479 O O . SER D 1 80 ? -4.179 -3.921 49.820 1.00 40.76 958 SER D O 1
ATOM 4482 N N . ASP D 1 81 ? -4.440 -3.164 47.692 1.00 45.43 959 ASP D N 1
ATOM 4483 C CA . ASP D 1 81 ? -5.691 -3.883 47.426 1.00 46.31 959 ASP D CA 1
ATOM 4484 C C . ASP D 1 81 ? -5.575 -5.362 47.818 1.00 46.42 959 ASP D C 1
ATOM 4485 O O . ASP D 1 81 ? -6.530 -5.957 48.310 1.00 46.63 959 ASP D O 1
ATOM 4490 N N . GLU D 1 82 ? -4.393 -5.943 47.624 1.00 47.06 960 GLU D N 1
ATOM 4491 C CA . GLU D 1 82 ? -4.130 -7.343 47.981 1.00 47.65 960 GLU D CA 1
ATOM 4492 C C . GLU D 1 82 ? -3.799 -7.510 49.462 1.00 47.22 960 GLU D C 1
ATOM 4493 O O . GLU D 1 82 ? -4.079 -8.538 50.069 1.00 48.05 960 GLU D O 1
ATOM 4499 N N . VAL D 1 83 ? -3.229 -6.476 50.060 1.00 42.95 961 VAL D N 1
ATOM 4500 C CA . VAL D 1 83 ? -2.953 -6.537 51.488 1.00 41.99 961 VAL D CA 1
ATOM 4501 C C . VAL D 1 83 ? -4.312 -6.544 52.191 1.00 41.85 961 VAL D C 1
ATOM 4502 O O . VAL D 1 83 ? -4.561 -7.355 53.072 1.00 42.13 961 VAL D O 1
ATOM 4506 N N . THR D 1 84 ? -5.191 -5.653 51.754 1.00 42.05 962 THR D N 1
ATOM 4507 C CA . THR D 1 84 ? -6.527 -5.559 52.312 1.00 41.81 962 THR D CA 1
ATOM 4508 C C . THR D 1 84 ? -7.298 -6.873 52.108 1.00 42.43 962 THR D C 1
ATOM 4509 O O . THR D 1 84 ? -7.789 -7.483 53.067 1.00 42.51 962 THR D O 1
ATOM 4513 N N . ARG D 1 85 ? -7.403 -7.289 50.847 1.00 46.09 963 ARG D N 1
ATOM 4514 C CA . ARG D 1 85 ? -8.088 -8.510 50.479 1.00 46.39 963 ARG D CA 1
ATOM 4515 C C . ARG D 1 85 ? -7.715 -9.693 51.379 1.00 46.80 963 ARG D C 1
ATOM 4516 O O . ARG D 1 85 ? -8.586 -10.433 51.827 1.00 47.07 963 ARG D O 1
ATOM 4524 N N . LEU D 1 86 ? -6.420 -9.866 51.633 1.00 45.67 964 LEU D N 1
ATOM 4525 C CA . LEU D 1 86 ? -5.912 -10.969 52.455 1.00 46.50 964 LEU D CA 1
ATOM 4526 C C . LEU D 1 86 ? -6.104 -10.738 53.959 1.00 47.45 964 LEU D C 1
ATOM 4527 O O . LEU D 1 86 ? -6.374 -11.679 54.725 1.00 47.37 964 LEU D O 1
ATOM 4532 N N . ALA D 1 87 ? -5.944 -9.489 54.383 1.00 48.12 965 ALA D N 1
ATOM 4533 C CA . ALA D 1 87 ? -6.142 -9.151 55.776 1.00 48.59 965 ALA D CA 1
ATOM 4534 C C . ALA D 1 87 ? -7.594 -9.453 56.119 1.00 49.21 965 ALA D C 1
ATOM 4535 O O . ALA D 1 87 ? -7.912 -9.811 57.241 1.00 49.36 965 ALA D O 1
ATOM 4537 N N . LYS D 1 88 ? -8.478 -9.340 55.136 1.00 51.96 966 LYS D N 1
ATOM 4538 C CA . LYS D 1 88 ? -9.894 -9.593 55.389 1.00 52.57 966 LYS D CA 1
ATOM 4539 C C . LYS D 1 88 ? -10.229 -11.066 55.519 1.00 52.89 966 LYS D C 1
ATOM 4540 O O . LYS D 1 88 ? -11.114 -11.446 56.302 1.00 52.41 966 LYS D O 1
ATOM 4546 N N . GLU D 1 89 ? -9.528 -11.893 54.748 1.00 53.42 967 GLU D N 1
ATOM 4547 C CA . GLU D 1 89 ? -9.757 -13.315 54.822 1.00 54.66 967 GLU D CA 1
ATOM 4548 C C . GLU D 1 89 ? -9.209 -13.823 56.154 1.00 54.88 967 GLU D C 1
ATOM 4549 O O . GLU D 1 89 ? -9.750 -14.763 56.743 1.00 55.24 967 GLU D O 1
ATOM 4555 N N . VAL D 1 90 ? -8.185 -13.139 56.666 1.00 51.77 968 VAL D N 1
ATOM 4556 C CA . VAL D 1 90 ? -7.593 -13.468 57.956 1.00 51.77 968 VAL D CA 1
ATOM 4557 C C . VAL D 1 90 ? -8.573 -13.094 59.035 1.00 52.17 968 VAL D C 1
ATOM 4558 O O . VAL D 1 90 ? -8.773 -13.818 59.999 1.00 52.30 968 VAL D O 1
ATOM 4562 N N . ALA D 1 91 ? -9.138 -11.910 58.907 1.00 54.84 969 ALA D N 1
ATOM 4563 C CA . ALA D 1 91 ? -10.095 -11.424 59.882 1.00 56.14 969 ALA D CA 1
ATOM 4564 C C . ALA D 1 91 ? -11.345 -12.318 59.889 1.00 57.51 969 ALA D C 1
ATOM 4565 O O . ALA D 1 91 ? -11.946 -12.557 60.951 1.00 57.88 969 ALA D O 1
ATOM 4567 N N . LYS D 1 92 ? -11.734 -12.792 58.700 1.00 60.75 970 LYS D N 1
ATOM 4568 C CA . LYS D 1 92 ? -12.908 -13.651 58.535 1.00 61.71 970 LYS D CA 1
ATOM 4569 C C . LYS D 1 92 ? -12.660 -15.008 59.196 1.00 62.02 970 LYS D C 1
ATOM 4570 O O . LYS D 1 92 ? -13.598 -15.743 59.496 1.00 62.23 970 LYS D O 1
ATOM 4576 N N . GLN D 1 93 ? -11.393 -15.339 59.415 1.00 62.06 971 GLN D N 1
ATOM 4577 C CA . GLN D 1 93 ? -11.039 -16.613 60.036 1.00 62.69 971 GLN D CA 1
ATOM 4578 C C . GLN D 1 93 ? -10.788 -16.464 61.541 1.00 62.43 971 GLN D C 1
ATOM 4579 O O . GLN D 1 93 ? -10.840 -17.443 62.292 1.00 62.32 971 GLN D O 1
ATOM 4585 N N . CYS D 1 94 ? -10.491 -15.241 61.966 1.00 63.73 972 CYS D N 1
ATOM 4586 C CA . CYS D 1 94 ? -10.211 -14.972 63.358 1.00 62.63 972 CYS D CA 1
ATOM 4587 C C . CYS D 1 94 ? -11.445 -15.214 64.210 1.00 62.38 972 CYS D C 1
ATOM 4588 O O . CYS D 1 94 ? -12.578 -14.959 63.764 1.00 62.42 972 CYS D O 1
ATOM 4591 N N . THR D 1 95 ? -11.222 -15.732 65.421 1.00 61.57 973 THR D N 1
ATOM 4592 C CA . THR D 1 95 ? -12.295 -16.026 66.372 1.00 61.26 973 THR D CA 1
ATOM 4593 C C . THR D 1 95 ? -12.169 -15.119 67.596 1.00 61.88 973 THR D C 1
ATOM 4594 O O . THR D 1 95 ? -12.812 -15.336 68.632 1.00 62.64 973 THR D O 1
ATOM 4598 N N . ASP D 1 96 ? -11.356 -14.078 67.466 1.00 61.90 974 ASP D N 1
ATOM 4599 C CA . ASP D 1 96 ? -11.177 -13.132 68.557 1.00 61.96 974 ASP D CA 1
ATOM 4600 C C . ASP D 1 96 ? -11.743 -11.727 68.250 1.00 62.02 974 ASP D C 1
ATOM 4601 O O . ASP D 1 96 ? -11.125 -10.927 67.535 1.00 62.11 974 ASP D O 1
ATOM 4606 N N . LYS D 1 97 ? -12.919 -11.428 68.797 1.00 63.11 975 LYS D N 1
ATOM 4607 C CA . LYS D 1 97 ? -13.554 -10.133 68.568 1.00 62.52 975 LYS D CA 1
ATOM 4608 C C . LYS D 1 97 ? -12.597 -8.952 68.795 1.00 62.17 975 LYS D C 1
ATOM 4609 O O . LYS D 1 97 ? -12.609 -7.964 68.060 1.00 62.14 975 LYS D O 1
ATOM 4615 N N . ARG D 1 98 ? -11.772 -9.055 69.825 1.00 62.94 976 ARG D N 1
ATOM 4616 C CA . ARG D 1 98 ? -10.848 -7.987 70.121 1.00 62.45 976 ARG D CA 1
ATOM 4617 C C . ARG D 1 98 ? -9.993 -7.717 68.908 1.00 62.01 976 ARG D C 1
ATOM 4618 O O . ARG D 1 98 ? -10.074 -6.642 68.321 1.00 62.29 976 ARG D O 1
ATOM 4626 N N . ILE D 1 99 ? -9.235 -8.734 68.496 1.00 59.22 977 ILE D N 1
ATOM 4627 C CA . ILE D 1 99 ? -8.359 -8.666 67.335 1.00 58.10 977 ILE D CA 1
ATOM 4628 C C . ILE D 1 99 ? -9.071 -8.557 65.989 1.00 57.44 977 ILE D C 1
ATOM 4629 O O . ILE D 1 99 ? -8.746 -7.684 65.206 1.00 57.27 977 ILE D O 1
ATOM 4634 N N . ARG D 1 100 ? -10.020 -9.443 65.704 1.00 56.16 978 ARG D N 1
ATOM 4635 C CA . ARG D 1 100 ? -10.749 -9.373 64.433 1.00 56.52 978 ARG D CA 1
ATOM 4636 C C . ARG D 1 100 ? -11.214 -7.938 64.158 1.00 56.61 978 ARG D C 1
ATOM 4637 O O . ARG D 1 100 ? -11.354 -7.512 63.001 1.00 56.46 978 ARG D O 1
ATOM 4645 N N . THR D 1 101 ? -11.443 -7.204 65.242 1.00 57.79 979 THR D N 1
ATOM 4646 C CA . THR D 1 101 ? -11.916 -5.847 65.152 1.00 56.92 979 THR D CA 1
ATOM 4647 C C . THR D 1 101 ? -10.795 -4.899 64.805 1.00 57.41 979 THR D C 1
ATOM 4648 O O . THR D 1 101 ? -10.924 -4.082 63.881 1.00 58.22 979 THR D O 1
ATOM 4652 N N . ASN D 1 102 ? -9.690 -5.012 65.531 1.00 56.53 980 ASN D N 1
ATOM 4653 C CA . ASN D 1 102 ? -8.573 -4.145 65.250 1.00 56.61 980 ASN D CA 1
ATOM 4654 C C . ASN D 1 102 ? -8.139 -4.334 63.811 1.00 56.34 980 ASN D C 1
ATOM 4655 O O . ASN D 1 102 ? -7.990 -3.383 63.067 1.00 56.43 980 ASN D O 1
ATOM 4660 N N . LEU D 1 103 ? -7.995 -5.571 63.397 1.00 54.12 981 LEU D N 1
ATOM 4661 C CA . LEU D 1 103 ? -7.614 -5.851 62.027 1.00 54.70 981 LEU D CA 1
ATOM 4662 C C . LEU D 1 103 ? -8.479 -5.147 60.975 1.00 55.28 981 LEU D C 1
ATOM 4663 O O . LEU D 1 103 ? -7.961 -4.624 59.993 1.00 55.28 981 LEU D O 1
ATOM 4668 N N . LEU D 1 104 ? -9.794 -5.191 61.134 1.00 56.94 982 LEU D N 1
ATOM 4669 C CA . LEU D 1 104 ? -10.658 -4.596 60.139 1.00 57.86 982 LEU D CA 1
ATOM 4670 C C . LEU D 1 104 ? -10.536 -3.098 60.162 1.00 59.46 982 LEU D C 1
ATOM 4671 O O . LEU D 1 104 ? -10.524 -2.447 59.122 1.00 59.72 982 LEU D O 1
ATOM 4676 N N . GLN D 1 105 ? -10.382 -2.555 61.359 1.00 63.40 983 GLN D N 1
ATOM 4677 C CA . GLN D 1 105 ? -10.236 -1.120 61.527 1.00 64.84 983 GLN D CA 1
ATOM 4678 C C . GLN D 1 105 ? -9.076 -0.585 60.723 1.00 64.96 983 GLN D C 1
ATOM 4679 O O . GLN D 1 105 ? -9.246 0.259 59.842 1.00 65.54 983 GLN D O 1
ATOM 4685 N N . VAL D 1 106 ? -7.890 -1.083 61.047 1.00 64.59 984 VAL D N 1
ATOM 4686 C CA . VAL D 1 106 ? -6.646 -0.644 60.415 1.00 64.67 984 VAL D CA 1
ATOM 4687 C C . VAL D 1 106 ? -6.546 -0.865 58.920 1.00 64.58 984 VAL D C 1
ATOM 4688 O O . VAL D 1 106 ? -5.815 -0.147 58.241 1.00 64.42 984 VAL D O 1
ATOM 4692 N N . CYS D 1 107 ? -7.205 -1.900 58.419 1.00 63.93 985 CYS D N 1
ATOM 4693 C CA . CYS D 1 107 ? -7.111 -2.218 57.004 1.00 64.63 985 CYS D CA 1
ATOM 4694 C C . CYS D 1 107 ? -8.207 -1.596 56.170 1.00 64.40 985 CYS D C 1
ATOM 4695 O O . CYS D 1 107 ? -8.265 -1.783 54.961 1.00 64.36 985 CYS D O 1
ATOM 4698 N N . GLU D 1 108 ? -9.086 -0.845 56.808 1.00 66.92 986 GLU D N 1
ATOM 4699 C CA . GLU D 1 108 ? -10.175 -0.232 56.051 1.00 67.42 986 GLU D CA 1
ATOM 4700 C C . GLU D 1 108 ? -9.646 0.995 55.359 1.00 66.12 986 GLU D C 1
ATOM 4701 O O . GLU D 1 108 ? -10.000 1.278 54.212 1.00 66.40 986 GLU D O 1
ATOM 4707 N N . ARG D 1 109 ? -8.815 1.729 56.087 1.00 61.47 987 ARG D N 1
ATOM 4708 C CA . ARG D 1 109 ? -8.236 2.964 55.595 1.00 59.77 987 ARG D CA 1
ATOM 4709 C C . ARG D 1 109 ? -7.303 2.743 54.414 1.00 57.57 987 ARG D C 1
ATOM 4710 O O . ARG D 1 109 ? -7.158 3.618 53.579 1.00 57.42 987 ARG D O 1
ATOM 4718 N N . ILE D 1 110 ? -6.681 1.574 54.345 1.00 50.36 988 ILE D N 1
ATOM 4719 C CA . ILE D 1 110 ? -5.709 1.285 53.302 1.00 48.75 988 ILE D CA 1
ATOM 4720 C C . ILE D 1 110 ? -6.101 1.689 51.901 1.00 48.18 988 ILE D C 1
ATOM 4721 O O . ILE D 1 110 ? -5.362 2.402 51.242 1.00 48.18 988 ILE D O 1
ATOM 4726 N N . PRO D 1 111 ? -7.267 1.224 51.418 1.00 46.79 989 PRO D N 1
ATOM 4727 C CA . PRO D 1 111 ? -7.814 1.520 50.088 1.00 45.21 989 PRO D CA 1
ATOM 4728 C C . PRO D 1 111 ? -7.918 3.027 49.889 1.00 44.17 989 PRO D C 1
ATOM 4729 O O . PRO D 1 111 ? -7.528 3.563 48.858 1.00 43.98 989 PRO D O 1
ATOM 4733 N N . THR D 1 112 ? -8.453 3.708 50.894 1.00 42.62 990 THR D N 1
ATOM 4734 C CA . THR D 1 112 ? -8.614 5.160 50.854 1.00 41.95 990 THR D CA 1
ATOM 4735 C C . THR D 1 112 ? -7.279 5.885 50.729 1.00 41.14 990 THR D C 1
ATOM 4736 O O . THR D 1 112 ? -7.097 6.695 49.820 1.00 40.76 990 THR D O 1
ATOM 4740 N N . ILE D 1 113 ? -6.369 5.611 51.673 1.00 37.36 991 ILE D N 1
ATOM 4741 C CA . ILE D 1 113 ? -5.041 6.177 51.655 1.00 36.34 991 ILE D CA 1
ATOM 4742 C C . ILE D 1 113 ? -4.382 5.939 50.314 1.00 36.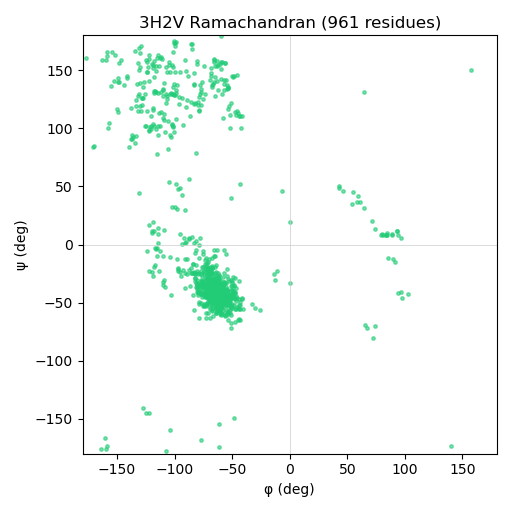40 991 ILE D C 1
ATOM 4743 O O . ILE D 1 113 ? -3.764 6.842 49.763 1.00 36.73 991 ILE D O 1
ATOM 4748 N N . SER D 1 114 ? -4.513 4.737 49.773 1.0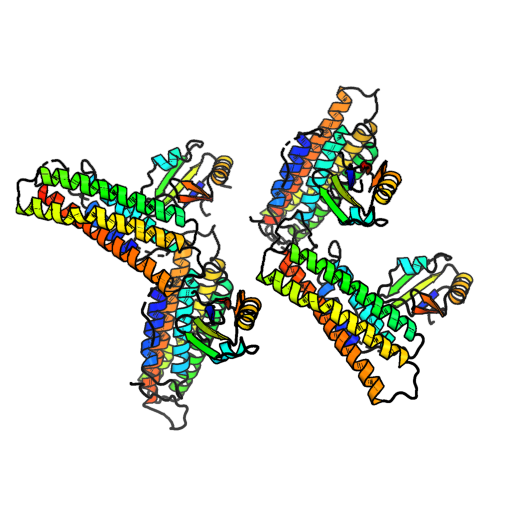0 38.70 992 SER D N 1
ATOM 4749 C CA . SER D 1 114 ? -3.891 4.420 48.477 1.00 39.23 992 SER D CA 1
ATOM 4750 C C . SER D 1 114 ? -4.533 5.152 47.290 1.00 39.69 992 SER D C 1
ATOM 4751 O O . SER D 1 114 ? -3.878 5.428 46.272 1.00 40.31 992 SER D O 1
ATOM 4754 N N . THR D 1 115 ? -5.794 5.542 47.464 1.00 40.28 993 THR D N 1
ATOM 4755 C CA . THR D 1 115 ? -6.521 6.293 46.443 1.00 40.67 993 THR D CA 1
ATOM 4756 C C . THR D 1 115 ? -6.121 7.757 46.453 1.00 41.37 993 THR D C 1
ATOM 4757 O O . THR D 1 115 ? -5.922 8.354 45.406 1.00 41.90 993 THR D O 1
ATOM 4761 N N . GLN D 1 116 ? -5.946 8.310 47.647 1.00 41.17 994 GLN D N 1
ATOM 4762 C CA . GLN D 1 116 ? -5.446 9.662 47.804 1.00 41.91 994 GLN D CA 1
ATOM 4763 C C . GLN D 1 116 ? -4.081 9.716 47.127 1.00 41.26 994 GLN D C 1
ATOM 4764 O O . GLN D 1 116 ? -3.725 10.662 46.411 1.00 41.05 994 GLN D O 1
ATOM 4770 N N . LEU D 1 117 ? -3.308 8.674 47.356 1.00 39.16 995 LEU D N 1
ATOM 4771 C CA . LEU D 1 117 ? -1.996 8.614 46.783 1.00 38.83 995 LEU D CA 1
ATOM 4772 C C . LEU D 1 117 ? -1.996 8.695 45.264 1.00 38.67 995 LEU D C 1
ATOM 4773 O O . LEU D 1 117 ? -1.124 9.340 44.695 1.00 38.46 995 LEU D O 1
ATOM 4778 N N . LYS D 1 118 ? -2.946 8.023 44.608 1.00 35.91 996 LYS D N 1
ATOM 4779 C CA . LYS D 1 118 ? -3.082 8.076 43.140 1.00 35.79 996 LYS D CA 1
ATOM 4780 C C . LYS D 1 118 ? -3.466 9.484 42.697 1.00 35.36 996 LYS D C 1
ATOM 4781 O O . LYS D 1 118 ? -2.998 9.988 41.672 1.00 35.47 996 LYS D O 1
ATOM 4787 N N . ILE D 1 119 ? -4.325 10.124 43.473 1.00 32.99 997 ILE D N 1
ATOM 4788 C CA . ILE D 1 119 ? -4.755 11.475 43.148 1.00 32.75 997 ILE D CA 1
ATOM 4789 C C . ILE D 1 119 ? -3.647 12.511 43.343 1.00 32.58 997 ILE D C 1
ATOM 4790 O O . ILE D 1 119 ? -3.423 13.340 42.469 1.00 31.90 997 ILE D O 1
ATOM 4795 N N . LEU D 1 120 ? -2.944 12.432 44.480 1.00 35.97 998 LEU D N 1
ATOM 4796 C CA . LEU D 1 120 ? -1.841 13.344 44.805 1.00 36.11 998 LEU D CA 1
ATOM 4797 C C . LEU D 1 120 ? -0.705 13.213 43.827 1.00 36.83 998 LEU D C 1
ATOM 4798 O O . LEU D 1 120 ? -0.020 14.184 43.478 1.00 36.79 998 LEU D O 1
ATOM 4803 N N . SER D 1 121 ? -0.484 11.992 43.388 1.00 39.00 999 SER D N 1
ATOM 4804 C CA . SER D 1 121 ? 0.605 11.743 42.476 1.00 39.92 999 SER D CA 1
ATOM 4805 C C . SER D 1 121 ? 0.296 12.278 41.098 1.00 40.68 999 SER D C 1
ATOM 4806 O O . SER D 1 121 ? 1.208 12.686 40.371 1.00 41.52 999 SER D O 1
ATOM 4809 N N . THR D 1 122 ? -0.977 12.292 40.718 1.00 43.63 1000 THR D N 1
ATOM 4810 C CA . THR D 1 122 ? -1.303 12.829 39.391 1.00 44.40 1000 THR D CA 1
ATOM 4811 C C . THR D 1 122 ? -1.023 14.330 39.305 1.00 44.88 1000 THR D C 1
ATOM 4812 O O . THR D 1 122 ? -0.398 14.799 38.339 1.00 45.42 1000 THR D O 1
ATOM 4816 N N . VAL D 1 123 ? -1.471 15.074 40.324 1.00 43.72 1001 VAL D N 1
ATOM 4817 C CA . VAL D 1 123 ? -1.200 16.519 40.406 1.00 44.17 1001 VAL D CA 1
ATOM 4818 C C . VAL D 1 123 ? 0.311 16.724 40.331 1.00 44.22 1001 VAL D C 1
ATOM 4819 O O . VAL D 1 123 ? 0.793 17.569 39.593 1.00 43.82 1001 VAL D O 1
ATOM 4823 N N . LYS D 1 124 ? 1.044 15.952 41.122 1.00 44.90 1002 LYS D N 1
ATOM 4824 C CA . LYS D 1 124 ? 2.479 16.098 41.174 1.00 45.74 1002 LYS D CA 1
ATOM 4825 C C . LYS D 1 124 ? 3.085 15.880 39.824 1.00 46.50 1002 LYS D C 1
ATOM 4826 O O . LYS D 1 124 ? 4.031 16.544 39.475 1.00 46.45 1002 LYS D O 1
ATOM 4832 N N . ALA D 1 125 ? 2.523 14.950 39.068 1.00 49.59 1003 ALA D N 1
ATOM 4833 C CA . ALA D 1 125 ? 3.038 14.599 37.755 1.00 51.97 1003 ALA D CA 1
ATOM 4834 C C . ALA D 1 125 ? 2.926 15.723 36.759 1.00 53.70 1003 ALA D C 1
ATOM 4835 O O . ALA D 1 125 ? 3.869 15.995 36.029 1.00 54.27 1003 ALA D O 1
ATOM 4837 N N . THR D 1 126 ? 1.740 16.319 36.671 1.00 58.41 1004 THR D N 1
ATOM 4838 C CA . THR D 1 126 ? 1.479 17.417 35.735 1.00 60.63 1004 THR D CA 1
ATOM 4839 C C . THR D 1 126 ? 2.279 18.644 36.166 1.00 62.15 1004 THR D C 1
ATOM 4840 O O . THR D 1 126 ? 2.713 19.450 35.339 1.00 62.74 1004 THR D O 1
ATOM 4844 N N . MET D 1 127 ? 2.454 18.791 37.476 1.00 66.76 1005 MET D N 1
ATOM 4845 C CA . MET D 1 127 ? 3.216 19.904 37.995 1.00 68.16 1005 MET D CA 1
ATOM 4846 C C . MET D 1 127 ? 4.654 19.822 37.501 1.00 69.32 1005 MET D C 1
ATOM 4847 O O . MET D 1 127 ? 5.265 20.831 37.160 1.00 69.44 1005 MET D O 1
ATOM 4852 N N . LEU D 1 128 ? 5.188 18.609 37.440 1.00 74.68 1006 LEU D N 1
ATOM 4853 C CA . LEU D 1 128 ? 6.543 18.412 36.949 1.00 76.31 1006 LEU D CA 1
ATOM 4854 C C . LEU D 1 128 ? 6.714 19.035 35.551 1.00 77.56 1006 LEU D C 1
ATOM 4855 O O . LEU D 1 128 ? 5.869 18.881 34.641 1.00 77.74 1006 LEU D O 1
ATOM 4860 N N . GLY D 1 129 ? 7.822 19.756 35.401 1.00 84.18 1007 GLY D N 1
ATOM 4861 C CA . GLY D 1 129 ? 8.152 20.437 34.163 1.00 85.43 1007 GLY D CA 1
ATOM 4862 C C . GLY D 1 129 ? 7.750 21.897 34.236 1.00 86.35 1007 GLY D C 1
ATOM 4863 O O . GLY D 1 129 ? 8.528 22.790 33.871 1.00 86.92 1007 GLY D O 1
ATOM 4864 N N . ARG D 1 130 ? 6.531 22.134 34.715 1.00 89.53 1008 ARG D N 1
ATOM 4865 C CA . ARG D 1 130 ? 6.001 23.486 34.847 1.00 89.56 1008 ARG D CA 1
ATOM 4866 C C . ARG D 1 130 ? 6.995 24.472 35.476 1.00 89.35 1008 ARG D C 1
ATOM 4867 O O . ARG D 1 130 ? 7.807 24.107 36.339 1.00 89.28 1008 ARG D O 1
ATOM 4875 N N . THR D 1 131 ? 6.920 25.720 35.008 1.00 88.29 1009 THR D N 1
ATOM 4876 C CA . THR D 1 131 ? 7.795 26.811 35.441 1.00 87.72 1009 THR D CA 1
ATOM 4877 C C . THR D 1 131 ? 6.926 27.934 35.999 1.00 87.71 1009 THR D C 1
ATOM 4878 O O . THR D 1 131 ? 7.363 28.755 36.804 1.00 87.47 1009 THR D O 1
ATOM 4882 N N . ASN D 1 132 ? 5.675 27.921 35.563 1.00 85.27 1010 ASN D N 1
ATOM 4883 C CA . ASN D 1 132 ? 4.679 28.896 35.955 1.00 85.43 1010 ASN D CA 1
ATOM 4884 C C . ASN D 1 132 ? 4.138 28.602 37.352 1.00 85.28 1010 ASN D C 1
ATOM 4885 O O . ASN D 1 132 ? 3.847 29.524 38.118 1.00 85.22 1010 ASN D O 1
ATOM 4890 N N . ILE D 1 133 ? 4.010 27.323 37.695 1.00 83.74 1011 ILE D N 1
ATOM 4891 C CA . ILE D 1 133 ? 3.513 26.964 39.026 1.00 83.52 1011 ILE D CA 1
ATOM 4892 C C . ILE D 1 133 ? 4.377 27.581 40.126 1.00 83.33 1011 ILE D C 1
ATOM 4893 O O . ILE D 1 133 ? 5.610 27.620 40.028 1.00 83.63 1011 ILE D O 1
ATOM 4898 N N . SER D 1 134 ? 3.705 28.082 41.160 1.00 82.15 1012 SER D N 1
ATOM 4899 C CA . SER D 1 134 ? 4.347 28.777 42.276 1.00 81.27 1012 SER D CA 1
ATOM 4900 C C . SER D 1 134 ? 5.242 27.899 43.116 1.00 80.64 1012 SER D C 1
ATOM 4901 O O . SER D 1 134 ? 5.096 26.676 43.135 1.00 80.27 1012 SER D O 1
ATOM 4904 N N . ASP D 1 135 ? 6.148 28.546 43.837 1.00 78.62 1013 ASP D N 1
ATOM 4905 C CA . ASP D 1 135 ? 7.074 27.848 44.716 1.00 78.70 1013 ASP D CA 1
ATOM 4906 C C . ASP D 1 135 ? 6.320 27.112 45.815 1.00 78.26 1013 ASP D C 1
ATOM 4907 O O . ASP D 1 135 ? 6.472 25.898 46.014 1.00 78.31 1013 ASP D O 1
ATOM 4912 N N . GLU D 1 136 ? 5.513 27.875 46.540 1.00 76.34 1014 GLU D N 1
ATOM 4913 C CA . GLU D 1 136 ? 4.713 27.330 47.623 1.00 75.74 1014 GLU D CA 1
ATOM 4914 C C . GLU D 1 136 ? 3.824 26.178 47.179 1.00 75.13 1014 GLU D C 1
ATOM 4915 O O . GLU D 1 136 ? 3.761 25.162 47.865 1.00 75.48 1014 GLU D O 1
ATOM 4921 N N . GLU D 1 137 ? 3.176 26.321 46.023 1.00 70.08 1015 GLU D N 1
ATOM 4922 C CA . GLU D 1 137 ? 2.311 25.283 45.460 1.00 68.93 1015 GLU D CA 1
ATOM 4923 C C . GLU D 1 137 ? 3.035 23.944 45.232 1.00 67.89 1015 GLU D C 1
ATOM 4924 O O . GLU D 1 137 ? 2.493 22.886 45.530 1.00 67.38 1015 GLU D O 1
ATOM 4930 N N . SER D 1 138 ? 4.241 23.990 44.672 1.00 63.61 1016 SER D N 1
ATOM 4931 C CA . SER D 1 138 ? 4.967 22.767 44.375 1.00 62.64 1016 SER D CA 1
ATOM 4932 C C . SER D 1 138 ? 5.545 22.041 45.593 1.00 62.01 1016 SER D C 1
ATOM 4933 O O . SER D 1 138 ? 5.477 20.815 45.675 1.00 61.97 1016 SER D O 1
ATOM 4936 N N . GLU D 1 139 ? 6.093 22.768 46.557 1.00 59.89 1017 GLU D N 1
ATOM 4937 C CA . GLU D 1 139 ? 6.613 22.069 47.714 1.00 59.24 1017 GLU D CA 1
ATOM 4938 C C . GLU D 1 139 ? 5.457 21.575 48.569 1.00 57.99 1017 GLU D C 1
ATOM 4939 O O . GLU D 1 139 ? 5.608 20.679 49.390 1.00 58.26 1017 GLU D O 1
ATOM 4945 N N . GLN D 1 140 ? 4.275 22.126 48.342 1.00 55.00 1018 GLN D N 1
ATOM 4946 C CA . GLN D 1 140 ? 3.087 21.652 49.047 1.00 53.59 1018 GLN D CA 1
ATOM 4947 C C . GLN D 1 140 ? 2.500 20.386 48.348 1.00 53.44 1018 GLN D C 1
ATOM 4948 O O . GLN D 1 140 ? 1.907 19.504 48.994 1.00 53.21 1018 GLN D O 1
ATOM 4954 N N . ALA D 1 141 ? 2.663 20.298 47.026 1.00 52.82 1019 ALA D N 1
ATOM 4955 C CA . ALA D 1 141 ? 2.122 19.155 46.313 1.00 51.82 1019 ALA D CA 1
ATOM 4956 C C . ALA D 1 141 ? 2.918 17.986 46.829 1.00 51.21 1019 ALA D C 1
ATOM 4957 O O . ALA D 1 141 ? 2.366 16.939 47.203 1.00 51.58 1019 ALA D O 1
ATOM 4959 N N . THR D 1 142 ? 4.221 18.231 46.935 1.00 49.89 1020 THR D N 1
ATOM 4960 C CA . THR D 1 142 ? 5.182 17.235 47.385 1.00 48.88 1020 THR D CA 1
ATOM 4961 C C . THR D 1 142 ? 5.025 16.775 48.818 1.00 48.50 1020 THR D C 1
ATOM 4962 O O . THR D 1 142 ? 5.282 15.628 49.130 1.00 48.43 1020 THR D O 1
ATOM 4966 N N . GLU D 1 143 ? 4.645 17.681 49.697 1.00 49.19 1021 GLU D N 1
ATOM 4967 C CA . GLU D 1 143 ? 4.513 17.334 51.086 1.00 49.06 1021 GLU D CA 1
ATOM 4968 C C . GLU D 1 143 ? 3.220 16.658 51.489 1.00 48.09 1021 GLU D C 1
ATOM 4969 O O . GLU D 1 143 ? 3.118 16.192 52.630 1.00 48.26 1021 GLU D O 1
ATOM 4975 N N . MET D 1 144 ? 2.250 16.568 50.571 1.00 45.27 1022 MET D N 1
ATOM 4976 C CA . MET D 1 144 ? 0.988 15.855 50.853 1.00 44.12 1022 MET D CA 1
ATOM 4977 C C . MET D 1 144 ? 1.185 14.413 50.415 1.00 43.05 1022 MET D C 1
ATOM 4978 O O . MET D 1 144 ? 0.454 13.501 50.833 1.00 43.05 1022 MET D O 1
ATOM 4983 N N . LEU D 1 145 ? 2.111 14.253 49.477 1.00 41.35 1023 LEU D N 1
ATOM 4984 C CA . LEU D 1 145 ? 2.474 12.960 48.928 1.00 40.01 1023 LEU D CA 1
ATOM 4985 C C . LEU D 1 145 ? 3.220 12.289 50.052 1.00 39.41 1023 LEU D C 1
ATOM 4986 O O . LEU D 1 145 ? 2.797 11.257 50.524 1.00 39.33 1023 LEU D O 1
ATOM 4991 N N . VAL D 1 146 ? 4.303 12.911 50.500 1.00 39.16 1024 VAL D N 1
ATOM 4992 C CA . VAL D 1 146 ? 5.093 12.388 51.611 1.00 39.00 1024 VAL D CA 1
ATOM 4993 C C . VAL D 1 146 ? 4.220 12.042 52.816 1.00 39.05 1024 VAL D C 1
ATOM 4994 O O . VAL D 1 146 ? 4.479 11.086 53.541 1.00 38.89 1024 VAL D O 1
ATOM 4998 N N . HIS D 1 147 ? 3.230 12.878 53.070 1.00 43.01 1025 HIS D N 1
ATOM 4999 C CA . HIS D 1 147 ? 2.353 12.664 54.189 1.00 44.08 1025 HIS D CA 1
ATOM 5000 C C . HIS D 1 147 ? 1.465 11.442 53.968 1.00 44.01 1025 HIS D C 1
ATOM 5001 O O . HIS D 1 147 ? 1.266 10.642 54.868 1.00 43.78 1025 HIS D O 1
ATOM 5008 N N . ASN D 1 148 ? 0.896 11.336 52.772 1.00 44.14 1026 ASN D N 1
ATOM 5009 C CA . ASN D 1 148 ? 0.030 10.232 52.409 1.00 43.98 1026 ASN D CA 1
ATOM 5010 C C . ASN D 1 148 ? 0.831 8.939 52.396 1.00 43.97 1026 ASN D C 1
ATOM 5011 O O . ASN D 1 148 ? 0.369 7.904 52.882 1.00 43.60 1026 ASN D O 1
ATOM 5016 N N . ALA D 1 149 ? 2.050 9.019 51.839 1.00 41.54 1027 ALA D N 1
ATOM 5017 C CA . ALA D 1 149 ? 3.003 7.910 51.761 1.00 39.87 1027 ALA D CA 1
ATOM 5018 C C . ALA D 1 149 ? 3.380 7.474 53.157 1.00 39.28 1027 ALA D C 1
ATOM 5019 O O . ALA D 1 149 ? 3.289 6.323 53.471 1.00 39.87 1027 ALA D O 1
ATOM 5021 N N . GLN D 1 150 ? 3.745 8.398 54.023 1.00 39.07 1028 GLN D N 1
ATOM 5022 C CA . GLN D 1 150 ? 4.057 8.029 55.404 1.00 39.15 1028 GLN D CA 1
ATOM 5023 C C . GLN D 1 150 ? 2.947 7.207 56.051 1.00 39.09 1028 GLN D C 1
ATOM 5024 O O . GLN D 1 150 ? 3.224 6.234 56.762 1.00 38.66 1028 GLN D O 1
ATOM 5030 N N . ASN D 1 151 ? 1.707 7.626 55.827 1.00 40.19 1029 ASN D N 1
ATOM 5031 C CA . ASN D 1 151 ? 0.557 6.965 56.429 1.00 40.61 1029 ASN D CA 1
ATOM 5032 C C . ASN D 1 151 ? 0.169 5.663 55.762 1.00 39.83 1029 ASN D C 1
ATOM 5033 O O . ASN D 1 151 ? -0.298 4.754 56.440 1.00 39.76 1029 ASN D O 1
ATOM 5038 N N . LEU D 1 152 ? 0.411 5.549 54.455 1.00 36.87 1030 LEU D N 1
ATOM 5039 C CA . LEU D 1 152 ? 0.115 4.310 53.748 1.00 36.52 1030 LEU D CA 1
ATOM 5040 C C . LEU D 1 152 ? 1.036 3.241 54.297 1.00 36.68 1030 LEU D C 1
ATOM 5041 O O . LEU D 1 152 ? 0.593 2.149 54.658 1.00 37.20 1030 LEU D O 1
ATOM 5046 N N . MET D 1 153 ? 2.308 3.596 54.440 1.00 40.59 1031 MET D N 1
ATOM 5047 C CA . MET D 1 153 ? 3.304 2.697 54.989 1.00 41.24 1031 MET D CA 1
ATOM 5048 C C . MET D 1 153 ? 2.955 2.312 56.405 1.00 41.27 1031 MET D C 1
ATOM 5049 O O . MET D 1 153 ? 3.016 1.148 56.749 1.00 41.54 1031 MET D O 1
ATOM 5054 N N . GLN D 1 154 ? 2.554 3.284 57.214 1.00 43.50 1032 GLN D N 1
ATOM 5055 C CA . GLN D 1 154 ? 2.187 3.018 58.597 1.00 43.64 1032 GLN D CA 1
ATOM 5056 C C . GLN D 1 154 ? 0.987 2.092 58.717 1.00 43.63 1032 GLN D C 1
ATOM 5057 O O . GLN D 1 154 ? 0.878 1.295 59.635 1.00 43.04 1032 GLN D O 1
ATOM 5063 N N . SER D 1 155 ? 0.063 2.20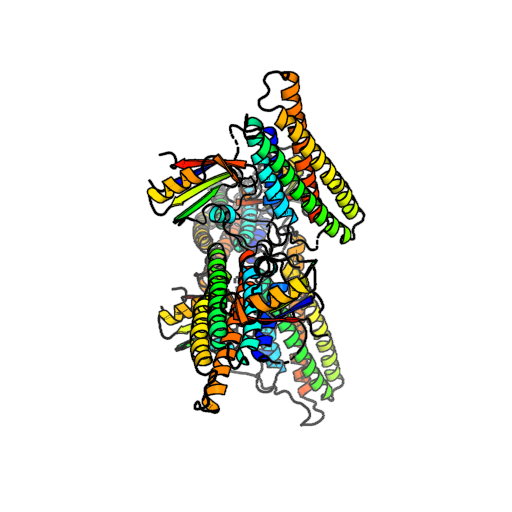9 57.783 1.00 42.46 1033 SER D N 1
ATOM 5064 C CA . SER D 1 155 ? -1.120 1.378 57.830 1.00 43.13 1033 SER D CA 1
ATOM 5065 C C . SER D 1 155 ? -0.773 -0.038 57.420 1.00 43.81 1033 SER D C 1
ATOM 5066 O O . SER D 1 155 ? -1.215 -1.003 58.059 1.00 44.35 1033 SER D O 1
ATOM 5069 N N . VAL D 1 156 ? 0.010 -0.175 56.356 1.00 39.76 1034 VAL D N 1
ATOM 5070 C CA . VAL D 1 156 ? 0.359 -1.491 55.894 1.00 39.82 1034 VAL D CA 1
ATOM 5071 C C . VAL D 1 156 ? 1.124 -2.228 56.975 1.00 40.09 1034 VAL D C 1
ATOM 5072 O O . VAL D 1 156 ? 0.887 -3.398 57.206 1.00 39.37 1034 VAL D O 1
ATOM 5076 N N . LYS D 1 157 ? 1.973 -1.527 57.707 1.00 44.20 1035 LYS D N 1
ATOM 5077 C CA . LYS D 1 157 ? 2.769 -2.188 58.738 1.00 45.64 1035 LYS D CA 1
ATOM 5078 C C . LYS D 1 157 ? 2.014 -2.500 60.009 1.00 46.07 1035 LYS D C 1
ATOM 5079 O O . LYS D 1 157 ? 2.357 -3.418 60.746 1.00 46.37 1035 LYS D O 1
ATOM 5085 N N . GLU D 1 158 ? 0.967 -1.739 60.256 1.00 49.05 1036 GLU D N 1
ATOM 5086 C CA . GLU D 1 158 ? 0.124 -1.974 61.389 1.00 49.43 1036 GLU D CA 1
ATOM 5087 C C . GLU D 1 158 ? -0.728 -3.191 61.056 1.00 49.26 1036 GLU D C 1
ATOM 5088 O O . GLU D 1 158 ? -1.068 -3.956 61.947 1.00 49.67 1036 GLU D O 1
ATOM 5094 N N . THR D 1 159 ? -1.079 -3.367 59.781 1.00 45.18 1037 THR D N 1
ATOM 5095 C CA . THR D 1 159 ? -1.871 -4.512 59.328 1.00 44.78 1037 THR D CA 1
ATOM 5096 C C . THR D 1 159 ? -1.064 -5.768 59.567 1.00 44.77 1037 THR D C 1
ATOM 5097 O O . THR D 1 159 ? -1.482 -6.684 60.250 1.00 44.60 1037 THR D O 1
ATOM 5101 N N . VAL D 1 160 ? 0.095 -5.798 58.948 1.00 47.58 1038 VAL D N 1
ATOM 5102 C CA . VAL D 1 160 ? 1.023 -6.887 59.055 1.00 48.28 1038 VAL D CA 1
ATOM 5103 C C . VAL D 1 160 ? 1.191 -7.370 60.482 1.00 49.28 1038 VAL D C 1
ATOM 5104 O O . VAL D 1 160 ? 1.491 -8.537 60.713 1.00 49.46 1038 VAL D O 1
ATOM 5108 N N . ARG D 1 161 ? 1.057 -6.461 61.441 1.00 52.85 1039 ARG D N 1
ATOM 5109 C CA . ARG D 1 161 ? 1.224 -6.809 62.842 1.00 53.75 1039 ARG D CA 1
ATOM 5110 C C . ARG D 1 161 ? -0.061 -7.368 63.395 1.00 54.22 1039 ARG D C 1
ATOM 5111 O O . ARG D 1 161 ? -0.064 -8.389 64.070 1.00 55.45 1039 ARG D O 1
ATOM 5119 N N . GLU D 1 162 ? -1.173 -6.746 63.061 1.00 55.18 1040 GLU D N 1
ATOM 5120 C CA . GLU D 1 162 ? -2.451 -7.253 63.538 1.00 55.49 1040 GLU D CA 1
ATOM 5121 C C . GLU D 1 162 ? -2.885 -8.523 62.795 1.00 55.66 1040 GLU D C 1
ATOM 5122 O O . GLU D 1 162 ? -3.652 -9.321 63.325 1.00 55.81 1040 GLU D O 1
ATOM 5128 N N . ALA D 1 163 ? -2.365 -8.725 61.582 1.00 50.88 1041 ALA D N 1
ATOM 5129 C CA . ALA D 1 163 ? -2.652 -9.937 60.794 1.00 50.46 1041 ALA D CA 1
ATOM 5130 C C . ALA D 1 163 ? -1.975 -11.114 61.492 1.00 50.44 1041 ALA D C 1
ATOM 5131 O O . ALA D 1 163 ? -2.527 -12.224 61.591 1.00 50.16 1041 ALA D O 1
ATOM 5133 N N . GLU D 1 164 ? -0.765 -10.855 61.978 1.00 48.81 1042 GLU D N 1
ATOM 5134 C CA . GLU D 1 164 ? -0.001 -11.885 62.639 1.00 49.31 1042 GLU D CA 1
ATOM 5135 C C . GLU D 1 164 ? -0.659 -12.270 63.947 1.00 49.23 1042 GLU D C 1
ATOM 5136 O O . GLU D 1 164 ? -0.790 -13.455 64.279 1.00 48.97 1042 GLU D O 1
ATOM 5142 N N . ALA D 1 165 ? -1.112 -11.264 64.678 1.00 50.86 1043 ALA D N 1
ATOM 5143 C CA . ALA D 1 165 ? -1.806 -11.516 65.938 1.00 51.55 1043 ALA D CA 1
ATOM 5144 C C . ALA D 1 165 ? -3.107 -12.354 65.750 1.00 51.90 1043 ALA D C 1
ATOM 5145 O O . ALA D 1 165 ? -3.466 -13.200 66.577 1.00 51.61 1043 ALA D O 1
ATOM 5147 N N . ALA D 1 166 ? -3.807 -12.089 64.652 1.00 54.34 1044 ALA D N 1
ATOM 5148 C CA . ALA D 1 166 ? -5.046 -12.766 64.316 1.00 54.95 1044 ALA D CA 1
ATOM 5149 C C . ALA D 1 166 ? -4.823 -14.136 63.653 1.00 55.64 1044 ALA D C 1
ATOM 5150 O O . ALA D 1 166 ? -5.781 -14.813 63.236 1.00 56.14 1044 ALA D O 1
ATOM 5152 N N . SER D 1 167 ? -3.565 -14.544 63.540 1.00 57.38 1045 SER D N 1
ATOM 5153 C CA . SER D 1 167 ? -3.272 -15.842 62.956 1.00 58.42 1045 SER D CA 1
ATOM 5154 C C . SER D 1 167 ? -3.266 -16.908 64.075 1.00 58.99 1045 SER D C 1
ATOM 5155 O O . SER D 1 167 ? -3.362 -18.120 63.803 1.00 59.02 1045 SER D O 1
ATOM 5158 N N . ILE D 1 168 ? -3.260 -16.438 65.327 1.00 58.43 1046 ILE D N 1
ATOM 5159 C CA . ILE D 1 168 ? -3.249 -17.292 66.522 1.00 59.14 1046 ILE D CA 1
ATOM 5160 C C . ILE D 1 168 ? -4.576 -18.021 66.825 1.00 60.06 1046 ILE D C 1
ATOM 5161 O O . ILE D 1 168 ? -4.651 -19.251 66.822 1.00 59.83 1046 ILE D O 1
ATOM 5166 N N . LYS D 1 169 ? -5.620 -17.253 67.107 1.00 66.59 1047 LYS D N 1
ATOM 5167 C CA . LYS D 1 169 ? -6.934 -17.815 67.424 1.00 68.11 1047 LYS D CA 1
ATOM 5168 C C . LYS D 1 169 ? -7.656 -18.175 66.141 1.00 69.02 1047 LYS D C 1
ATOM 5169 O O . LYS D 1 169 ? -8.520 -17.425 65.696 1.00 69.61 1047 LYS D O 1
ATOM 5175 N N . ILE D 1 170 ? -7.312 -19.300 65.530 1.00 72.53 1048 ILE D N 1
ATOM 5176 C CA . ILE D 1 170 ? -7.985 -19.682 64.295 1.00 73.07 1048 ILE D CA 1
ATOM 5177 C C . ILE D 1 170 ? -9.319 -20.395 64.518 1.00 73.65 1048 ILE D C 1
ATOM 5178 O O . ILE D 1 170 ? -9.493 -21.147 65.479 1.00 73.32 1048 ILE D O 1
ATOM 5183 N N . ARG D 1 171 ? -10.245 -20.174 63.593 1.00 79.55 1049 ARG D N 1
ATOM 5184 C CA . ARG D 1 171 ? -11.568 -20.794 63.623 1.00 79.99 1049 ARG D CA 1
ATOM 5185 C C . ARG D 1 171 ? -11.511 -22.290 63.214 1.00 80.13 1049 ARG D C 1
ATOM 5186 O O . ARG D 1 171 ? -12.032 -23.162 63.938 1.00 80.53 1049 ARG D O 1
ATOM 5194 N N . THR D 1 172 ? -10.885 -22.559 62.059 1.00 83.07 1050 THR D N 1
ATOM 5195 C CA . THR D 1 172 ? -10.733 -23.906 61.488 1.00 83.07 1050 THR D CA 1
ATOM 5196 C C . THR D 1 172 ? -9.331 -23.993 60.870 1.00 83.09 1050 THR D C 1
ATOM 5197 O O . THR D 1 172 ? -8.847 -22.998 60.298 1.00 83.34 1050 THR D O 1
ATOM 5201 N N . ASP D 1 173 ? -8.678 -25.158 60.970 1.00 87.02 1051 ASP D N 1
ATOM 5202 C CA . ASP D 1 173 ? -7.300 -25.303 60.454 1.00 86.52 1051 ASP D CA 1
ATOM 5203 C C . ASP D 1 173 ? -7.117 -25.169 58.940 1.00 85.62 1051 ASP D C 1
ATOM 5204 O O . ASP D 1 173 ? -5.990 -25.098 58.420 1.00 85.51 1051 ASP D O 1
ATOM 5209 N N . ALA D 1 174 ? -8.239 -25.140 58.240 1.00 84.44 1052 ALA D N 1
ATOM 5210 C CA . ALA D 1 174 ? -8.260 -24.949 56.801 1.00 83.48 1052 ALA D CA 1
ATOM 5211 C C . ALA D 1 174 ? -9.726 -24.751 56.502 1.00 82.70 1052 ALA D C 1
ATOM 5212 O O . ALA D 1 174 ? -10.415 -25.730 56.196 1.00 82.65 1052 ALA D O 1
ATOM 5214 N N . GLY D 1 175 ? -10.229 -23.515 56.657 1.00 78.57 1053 GLY D N 1
ATOM 5215 C CA . GLY D 1 175 ? -9.485 -22.320 57.046 1.00 77.18 1053 GLY D CA 1
ATOM 5216 C C . GLY D 1 175 ? -8.397 -21.778 56.121 1.00 76.08 1053 GLY D C 1
ATOM 5217 O O . GLY D 1 175 ? -7.505 -22.506 55.697 1.00 75.81 1053 GLY D O 1
ATOM 5218 N N . PHE D 1 176 ? -8.417 -20.476 55.853 1.00 71.14 1054 PHE D N 1
ATOM 5219 C CA . PHE D 1 176 ? -7.333 -19.865 55.071 1.00 69.77 1054 PHE D CA 1
ATOM 5220 C C . PHE D 1 176 ? -6.152 -19.630 56.035 1.00 68.23 1054 PHE D C 1
ATOM 5221 O O . PHE D 1 176 ? -6.347 -19.550 57.248 1.00 68.46 1054 PHE D O 1
ATOM 5229 N N . THR D 1 177 ? -4.927 -19.567 55.520 1.00 61.07 1055 THR D N 1
ATOM 5230 C CA . THR D 1 177 ? -3.773 -19.365 56.401 1.00 58.94 1055 THR D CA 1
ATOM 5231 C C . THR D 1 177 ? -2.569 -18.620 55.848 1.00 57.32 1055 THR D C 1
ATOM 5232 O O . THR D 1 177 ? -2.131 -18.841 54.719 1.00 57.47 1055 THR D O 1
ATOM 5236 N N . LEU D 1 178 ? -1.956 -17.826 56.709 1.00 47.72 1056 LEU D N 1
ATOM 5237 C CA . LEU D 1 178 ? -0.743 -17.143 56.337 1.00 45.31 1056 LEU D CA 1
ATOM 5238 C C . LEU D 1 178 ? 0.335 -17.820 57.126 1.00 43.88 1056 LEU D C 1
ATOM 5239 O O . LEU D 1 178 ? 0.156 -18.100 58.311 1.00 43.54 1056 LEU D O 1
ATOM 5244 N N . ARG D 1 179 ? 1.465 -18.046 56.478 1.00 39.08 1057 ARG D N 1
ATOM 5245 C CA . ARG D 1 179 ? 2.609 -18.626 57.153 1.00 38.12 1057 ARG D CA 1
ATOM 5246 C C . ARG D 1 179 ? 3.402 -17.478 57.815 1.00 38.19 1057 ARG D C 1
ATOM 5247 O O . ARG D 1 179 ? 3.800 -16.489 57.155 1.00 38.14 1057 ARG D O 1
ATOM 5255 N N . TRP D 1 180 ? 3.563 -17.590 59.132 1.00 36.57 1058 TRP D N 1
ATOM 5256 C CA . TRP D 1 180 ? 4.241 -16.586 59.936 1.00 36.96 1058 TRP D CA 1
ATOM 5257 C C . TRP D 1 180 ? 5.486 -17.211 60.510 1.00 37.85 1058 TRP D C 1
ATOM 5258 O O . TRP D 1 180 ? 5.546 -17.586 61.688 1.00 37.82 1058 TRP D O 1
ATOM 5269 N N . VAL D 1 181 ? 6.493 -17.306 59.666 1.00 38.64 1059 VAL D N 1
ATOM 5270 C CA . VAL D 1 181 ? 7.770 -17.837 60.093 1.00 39.75 1059 VAL D CA 1
ATOM 5271 C C . VAL D 1 181 ? 8.842 -16.736 60.141 1.00 40.85 1059 VAL D C 1
ATOM 5272 O O . VAL D 1 181 ? 9.290 -16.246 59.112 1.00 41.26 1059 VAL D O 1
ATOM 5276 N N . ARG D 1 182 ? 9.241 -16.360 61.355 1.00 43.80 1060 ARG D N 1
ATOM 5277 C CA . ARG D 1 182 ? 10.269 -15.360 61.548 1.00 45.46 1060 ARG D CA 1
ATOM 5278 C C . ARG D 1 182 ? 11.511 -15.700 60.727 1.00 46.91 1060 ARG D C 1
ATOM 5279 O O . ARG D 1 182 ? 12.135 -16.757 60.893 1.00 46.10 1060 ARG D O 1
ATOM 5287 N N . LYS D 1 183 ? 11.874 -14.767 59.854 1.00 55.81 1061 LYS D N 1
ATOM 5288 C CA . LYS D 1 183 ? 13.101 -14.871 59.087 1.00 58.30 1061 LYS D CA 1
ATOM 5289 C C . LYS D 1 183 ? 14.234 -14.492 60.042 1.00 60.25 1061 LYS D C 1
ATOM 5290 O O . LYS D 1 183 ? 14.154 -13.501 60.813 1.00 60.52 1061 LYS D O 1
ATOM 5296 N N . THR D 1 184 ? 15.279 -15.306 60.019 1.00 68.74 1062 THR D N 1
ATOM 5297 C CA . THR D 1 184 ? 16.416 -15.076 60.889 1.00 70.52 1062 THR D CA 1
ATOM 5298 C C . THR D 1 184 ? 17.638 -15.594 60.120 1.00 71.46 1062 THR D C 1
ATOM 5299 O O . THR D 1 184 ? 17.488 -16.415 59.195 1.00 71.93 1062 THR D O 1
ATOM 5303 N N . PRO D 1 185 ? 18.845 -15.070 60.452 1.00 75.25 1063 PRO D N 1
ATOM 5304 C CA . PRO D 1 185 ? 20.107 -15.430 59.785 1.00 75.49 1063 PRO D CA 1
ATOM 5305 C C . PRO D 1 185 ? 20.881 -16.549 60.509 1.00 75.62 1063 PRO D C 1
ATOM 5306 O O . PRO D 1 185 ? 21.413 -17.477 59.878 1.00 75.39 1063 PRO D O 1
ATOM 5310 N N . HIS E 2 1 ? -29.570 0.506 -27.421 1.00 92.00 57 HIS E N 1
ATOM 5311 C CA . HIS E 2 1 ? -30.389 0.698 -26.224 1.00 92.02 57 HIS E CA 1
ATOM 5312 C C . HIS E 2 1 ? -30.061 1.974 -25.441 1.00 91.22 57 HIS E C 1
ATOM 5313 O O . HIS E 2 1 ? -29.877 3.055 -26.022 1.00 90.73 57 HIS E O 1
ATOM 5320 N N . MET E 2 2 ? -29.997 1.832 -24.116 1.00 82.82 58 MET E N 1
ATOM 5321 C CA . MET E 2 2 ? -29.701 2.952 -23.224 1.00 81.82 58 MET E CA 1
ATOM 5322 C C . MET E 2 2 ? -28.337 3.598 -23.492 1.00 80.07 58 MET E C 1
ATOM 5323 O O . MET E 2 2 ? -27.581 3.172 -24.379 1.00 80.03 58 MET E O 1
ATOM 5328 N N . ARG E 2 3 ? -28.036 4.632 -22.711 1.00 71.90 59 ARG E N 1
ATOM 5329 C CA . ARG E 2 3 ? -26.778 5.342 -22.854 1.00 69.57 59 ARG E CA 1
ATOM 5330 C C . ARG E 2 3 ? -25.943 5.265 -21.583 1.00 67.94 59 ARG E C 1
ATOM 5331 O O . ARG E 2 3 ? -25.034 6.062 -21.380 1.00 68.00 59 ARG E O 1
ATOM 5339 N N . LYS E 2 4 ? -26.257 4.297 -20.731 1.00 58.86 60 LYS E N 1
ATOM 5340 C CA . LYS E 2 4 ? -25.512 4.092 -19.492 1.00 56.82 60 LYS E CA 1
ATOM 5341 C C . LYS E 2 4 ? -24.653 2.866 -19.633 1.00 55.67 60 LYS E C 1
ATOM 5342 O O . LYS E 2 4 ? -25.132 1.802 -19.990 1.00 55.10 60 LYS E O 1
ATOM 5348 N N . ILE E 2 5 ? -23.374 3.008 -19.347 1.00 49.32 61 ILE E N 1
ATOM 5349 C CA . ILE E 2 5 ? -22.492 1.870 -19.431 1.00 47.64 61 ILE E CA 1
ATOM 5350 C C . ILE E 2 5 ? -21.868 1.694 -18.067 1.00 46.99 61 ILE E C 1
ATOM 5351 O O . ILE E 2 5 ? -21.864 2.620 -17.264 1.00 47.28 61 ILE E O 1
ATOM 5356 N N . LEU E 2 6 ? -21.366 0.498 -17.799 1.00 44.35 62 LEU E N 1
ATOM 5357 C CA . LEU E 2 6 ? -20.682 0.250 -16.562 1.00 43.25 62 LEU E CA 1
ATOM 5358 C C . LEU E 2 6 ? -19.384 -0.427 -16.926 1.00 43.31 62 LEU E C 1
ATOM 5359 O O . LEU E 2 6 ? -19.356 -1.383 -17.703 1.00 42.98 62 LEU E O 1
ATOM 5364 N N . ILE E 2 7 ? -18.310 0.134 -16.369 1.00 43.37 63 ILE E N 1
ATOM 5365 C CA . ILE E 2 7 ? -16.918 -0.303 -16.560 1.00 43.08 63 ILE E CA 1
ATOM 5366 C C . ILE E 2 7 ? -16.414 -1.076 -15.329 1.00 43.08 63 ILE E C 1
ATOM 5367 O O . ILE E 2 7 ? -16.549 -0.602 -14.210 1.00 42.56 63 ILE E O 1
ATOM 5372 N N . ARG E 2 8 ? -15.844 -2.263 -15.553 1.00 43.70 64 ARG E N 1
ATOM 5373 C CA . ARG E 2 8 ? -15.301 -3.118 -14.488 1.00 43.49 64 ARG E CA 1
ATOM 5374 C C . ARG E 2 8 ? -13.842 -3.389 -14.817 1.00 43.13 64 ARG E C 1
ATOM 5375 O O . ARG E 2 8 ? -13.433 -3.379 -15.988 1.00 43.17 64 ARG E O 1
ATOM 5383 N N . GLY E 2 9 ? -13.047 -3.629 -13.789 1.00 43.75 65 GLY E N 1
ATOM 5384 C CA . GLY E 2 9 ? -11.650 -3.948 -13.991 1.00 43.34 65 GLY E CA 1
ATOM 5385 C C . GLY E 2 9 ? -10.700 -2.770 -13.948 1.00 43.64 65 GLY E C 1
ATOM 5386 O O . GLY E 2 9 ? -9.524 -2.905 -14.331 1.00 44.22 65 GLY E O 1
ATOM 5387 N N . LEU E 2 10 ? -11.182 -1.610 -13.498 1.00 42.76 66 LEU E N 1
ATOM 5388 C CA . LEU E 2 10 ? -10.337 -0.431 -13.399 1.00 42.11 66 LEU E CA 1
ATOM 5389 C C . LEU E 2 10 ? -9.261 -0.676 -12.344 1.00 42.37 66 LEU E C 1
ATOM 5390 O O . LEU E 2 10 ? -9.424 -1.537 -11.469 1.00 41.89 66 LEU E O 1
ATOM 5395 N N . PRO E 2 11 ? -8.132 0.058 -12.425 1.00 44.55 67 PRO E N 1
ATOM 5396 C CA . PRO E 2 11 ? -7.008 -0.035 -11.482 1.00 44.40 67 PRO E CA 1
ATOM 5397 C C . PRO E 2 11 ? -7.409 0.363 -10.068 1.00 44.52 67 PRO E C 1
ATOM 5398 O O . PRO E 2 11 ? -8.397 1.067 -9.881 1.00 44.66 67 PRO E O 1
ATOM 5402 N N . GLY E 2 12 ? -6.657 -0.083 -9.065 1.00 45.28 68 GLY E N 1
ATOM 5403 C CA . GLY E 2 12 ? -6.940 0.251 -7.674 1.00 45.95 68 GLY E CA 1
ATOM 5404 C C . GLY E 2 12 ? -6.826 1.736 -7.378 1.00 46.16 68 GLY E C 1
ATOM 5405 O O . GLY E 2 12 ? -7.645 2.340 -6.672 1.00 45.73 68 GLY E O 1
ATOM 5406 N N . ASP E 2 13 ? -5.803 2.323 -7.978 1.00 50.59 69 ASP E N 1
ATOM 5407 C CA . ASP E 2 13 ? -5.475 3.733 -7.824 1.00 51.79 69 ASP E CA 1
ATOM 5408 C C . ASP E 2 13 ? -5.987 4.561 -9.017 1.00 51.94 69 ASP E C 1
ATOM 5409 O O . ASP E 2 13 ? -5.347 5.545 -9.412 1.00 52.86 69 ASP E O 1
ATOM 5414 N N . VAL E 2 14 ? -7.110 4.149 -9.609 1.00 48.60 70 VAL E N 1
ATOM 5415 C CA . VAL E 2 14 ? -7.676 4.887 -10.738 1.00 47.98 70 VAL E CA 1
ATOM 5416 C C . VAL E 2 14 ? -8.183 6.228 -10.188 1.00 48.02 70 VAL E C 1
ATOM 5417 O O . VAL E 2 14 ? -8.500 6.330 -8.994 1.00 47.79 70 VAL E O 1
ATOM 5421 N N . THR E 2 15 ? -8.192 7.255 -11.044 1.00 50.44 71 THR E N 1
ATOM 5422 C CA . THR E 2 15 ? -8.724 8.585 -10.703 1.00 50.02 71 THR E CA 1
ATOM 5423 C C . THR E 2 15 ? -9.903 8.918 -11.620 1.00 50.55 71 THR E C 1
ATOM 5424 O O . THR E 2 15 ? -10.029 8.353 -12.706 1.00 50.61 71 THR E O 1
ATOM 5428 N N . ASN E 2 16 ? -10.772 9.821 -11.196 1.00 51.27 72 ASN E N 1
ATOM 5429 C CA . ASN E 2 16 ? -11.880 10.179 -12.057 1.00 52.13 72 ASN E CA 1
ATOM 5430 C C . ASN E 2 16 ? -11.320 10.654 -13.399 1.00 52.55 72 ASN E C 1
ATOM 5431 O O . ASN E 2 16 ? -11.680 10.108 -14.457 1.00 53.43 72 ASN E O 1
ATOM 5436 N N . GLN E 2 17 ? -10.332 11.538 -13.344 1.00 51.70 73 GLN E N 1
ATOM 5437 C CA . GLN E 2 17 ? -9.684 12.032 -14.554 1.00 51.81 73 GLN E CA 1
ATOM 5438 C C . GLN E 2 17 ? -9.378 10.930 -15.561 1.00 51.91 73 GLN E C 1
ATOM 5439 O O . GLN E 2 17 ? -9.770 11.005 -16.733 1.00 51.84 73 GLN E O 1
ATOM 5445 N N . GLU E 2 18 ? -8.705 9.892 -15.090 1.00 51.30 74 GLU E N 1
ATOM 5446 C CA . GLU E 2 18 ? -8.385 8.775 -15.955 1.00 51.84 74 GLU E CA 1
ATOM 5447 C C . GLU E 2 18 ? -9.627 8.236 -16.712 1.00 51.21 74 GLU E C 1
ATOM 5448 O O . GLU E 2 18 ? -9.538 7.887 -17.903 1.00 51.23 74 GLU E O 1
ATOM 5454 N N . VAL E 2 19 ? -10.777 8.189 -16.039 1.00 44.32 75 VAL E N 1
ATOM 5455 C CA . VAL E 2 19 ? -11.983 7.687 -16.697 1.00 44.31 75 VAL E CA 1
ATOM 5456 C C . VAL E 2 19 ? -12.430 8.625 -17.797 1.00 44.49 75 VAL E C 1
ATOM 5457 O O . VAL E 2 19 ? -12.790 8.194 -18.878 1.00 43.56 75 VAL E O 1
ATOM 5461 N N . HIS E 2 20 ? -12.421 9.915 -17.475 1.00 50.27 76 HIS E N 1
ATOM 5462 C CA . HIS E 2 20 ? -12.792 10.996 -18.396 1.00 51.42 76 HIS E CA 1
ATOM 5463 C C . HIS E 2 20 ? -11.818 11.051 -19.566 1.00 52.26 76 HIS E C 1
ATOM 5464 O O . HIS E 2 20 ? -12.198 11.415 -20.671 1.00 52.03 76 HIS E O 1
ATOM 5471 N N . ASP E 2 21 ? -10.553 10.725 -19.288 1.00 54.77 77 ASP E N 1
ATOM 5472 C CA . ASP E 2 21 ? -9.509 10.698 -20.304 1.00 55.62 77 ASP E CA 1
ATOM 5473 C C . ASP E 2 21 ? -9.744 9.495 -21.188 1.00 55.68 77 ASP E C 1
ATOM 5474 O O . ASP E 2 21 ? -9.593 9.545 -22.419 1.00 56.15 77 ASP E O 1
ATOM 5479 N N . LEU E 2 22 ? -10.065 8.390 -20.537 1.00 54.86 78 LEU E N 1
ATOM 5480 C CA . LEU E 2 22 ? -10.354 7.172 -21.248 1.00 54.77 78 LEU E CA 1
ATOM 5481 C C . LEU E 2 22 ? -11.393 7.462 -22.346 1.00 54.90 78 LEU E C 1
ATOM 5482 O O . LEU E 2 22 ? -11.124 7.320 -23.543 1.00 54.95 78 LEU E O 1
ATOM 5487 N N . LEU E 2 23 ? -12.556 7.926 -21.914 1.00 53.35 79 LEU E N 1
ATOM 5488 C CA . LEU E 2 23 ? -13.663 8.247 -22.796 1.00 53.35 79 LEU E CA 1
ATOM 5489 C C . LEU E 2 23 ? -13.658 9.717 -23.182 1.00 53.86 79 LEU E C 1
ATOM 5490 O O . LEU E 2 23 ? -14.704 10.374 -23.197 1.00 53.50 79 LEU E O 1
ATOM 5495 N N . SER E 2 24 ? -12.465 10.223 -23.480 1.00 56.85 80 SER E N 1
ATOM 5496 C CA . SER E 2 24 ? -12.286 11.604 -23.916 1.00 57.87 80 SER E CA 1
ATOM 5497 C C . SER E 2 24 ? -12.984 11.865 -25.254 1.00 58.90 80 SER E C 1
ATOM 5498 O O . SER E 2 24 ? -13.262 13.013 -25.598 1.00 59.61 80 SER E O 1
ATOM 5501 N N . ASP E 2 25 ? -13.311 10.799 -25.982 1.00 58.33 81 ASP E N 1
ATOM 5502 C CA . ASP E 2 25 ? -13.979 10.924 -27.275 1.00 58.77 81 ASP E CA 1
ATOM 5503 C C . ASP E 2 25 ? -15.497 10.982 -27.212 1.00 58.82 81 ASP E C 1
ATOM 5504 O O . ASP E 2 25 ? -16.151 10.951 -28.252 1.00 58.65 81 ASP E O 1
ATOM 5509 N N . TYR E 2 26 ? -16.053 11.031 -26.000 1.00 57.29 82 TYR E N 1
ATOM 5510 C CA . TYR E 2 26 ? -17.523 11.046 -25.792 1.00 58.04 82 TYR E CA 1
ATOM 5511 C C . TYR E 2 26 ? -18.026 12.151 -24.870 1.00 58.05 82 TYR E C 1
ATOM 5512 O O . TYR E 2 26 ? -17.247 12.854 -24.226 1.00 58.20 82 TYR E O 1
ATOM 5521 N N . GLU E 2 27 ? -19.336 12.305 -24.807 1.00 56.73 83 GLU E N 1
ATOM 5522 C CA . GLU E 2 27 ? -19.914 13.325 -23.951 1.00 57.48 83 GLU E CA 1
ATOM 5523 C C . GLU E 2 27 ? -20.439 12.720 -22.682 1.00 57.49 83 GLU E C 1
ATOM 5524 O O . GLU E 2 27 ? -21.538 12.131 -22.654 1.00 57.38 83 GLU E O 1
ATOM 5530 N N . LEU E 2 28 ? -19.655 12.883 -21.622 1.00 56.62 84 LEU E N 1
ATOM 5531 C CA . LEU E 2 28 ? -20.055 12.363 -20.332 1.00 56.26 84 LEU E CA 1
ATOM 5532 C C . LEU E 2 28 ? -21.156 13.240 -19.792 1.00 55.79 84 LEU E C 1
ATOM 5533 O O . LEU E 2 28 ? -21.030 14.452 -19.793 1.00 55.65 84 LEU E O 1
ATOM 5538 N N . LYS E 2 29 ? -22.250 12.619 -19.374 1.00 55.64 85 LYS E N 1
ATOM 5539 C CA . LYS E 2 29 ? -23.356 13.327 -18.732 1.00 55.50 85 LYS E CA 1
ATOM 5540 C C . LYS E 2 29 ? -23.326 12.901 -17.268 1.00 54.81 85 LYS E C 1
ATOM 5541 O O . LYS E 2 29 ? -23.657 13.677 -16.382 1.00 54.97 85 LYS E O 1
ATOM 5547 N N . TYR E 2 30 ? -22.872 11.676 -17.022 1.00 57.05 86 TYR E N 1
ATOM 5548 C CA . TYR E 2 30 ? -22.735 11.175 -15.666 1.00 56.68 86 TYR E CA 1
ATOM 5549 C C . TYR E 2 30 ? -21.472 10.320 -15.504 1.00 56.13 86 TYR E C 1
ATOM 5550 O O . TYR E 2 30 ? -21.068 9.599 -16.437 1.00 57.09 86 TYR E O 1
ATOM 5559 N N . CYS E 2 31 ? -20.847 10.403 -14.322 1.00 54.32 87 CYS E N 1
ATOM 5560 C CA . CYS E 2 31 ? -19.614 9.671 -14.082 1.00 52.93 87 CYS E CA 1
ATOM 5561 C C . CYS E 2 31 ? -19.298 9.413 -12.638 1.00 52.11 87 CYS E C 1
ATOM 5562 O O . CYS E 2 31 ? -18.777 10.259 -11.936 1.00 51.81 87 CYS E O 1
ATOM 5565 N N . PHE E 2 32 ? -19.582 8.208 -12.200 1.00 53.06 88 PHE E N 1
ATOM 5566 C CA . PHE E 2 32 ? -19.287 7.841 -10.831 1.00 53.68 88 PHE E CA 1
ATOM 5567 C C . PHE E 2 32 ? -18.331 6.657 -10.698 1.00 53.78 88 PHE E C 1
ATOM 5568 O O . PHE E 2 32 ? -18.684 5.514 -10.972 1.00 53.30 88 PHE E O 1
ATOM 5576 N N . VAL E 2 33 ? -17.127 6.965 -10.228 1.00 54.06 89 VAL E N 1
ATOM 5577 C CA . VAL E 2 33 ? -16.059 6.002 -10.051 1.00 54.32 89 VAL E CA 1
ATOM 5578 C C . VAL E 2 33 ? -16.030 5.412 -8.625 1.00 54.56 89 VAL E C 1
ATOM 5579 O O . VAL E 2 33 ? -15.963 6.155 -7.624 1.00 54.70 89 VAL E O 1
ATOM 5583 N N . ASP E 2 34 ? -16.058 4.082 -8.538 1.00 56.40 90 ASP E N 1
ATOM 5584 C CA . ASP E 2 34 ? -16.038 3.401 -7.254 1.00 56.32 90 ASP E CA 1
ATOM 5585 C C . ASP E 2 34 ? -14.653 2.856 -7.043 1.00 56.12 90 ASP E C 1
ATOM 5586 O O . ASP E 2 34 ? -14.344 1.759 -7.500 1.00 56.34 90 ASP E O 1
ATOM 5591 N N . LYS E 2 35 ? -13.810 3.619 -6.356 1.00 57.40 91 LYS E N 1
ATOM 5592 C CA . LYS E 2 35 ? -12.428 3.215 -6.128 1.00 57.29 91 LYS E CA 1
ATOM 5593 C C . LYS E 2 35 ? -12.224 1.923 -5.344 1.00 57.34 91 LYS E C 1
ATOM 5594 O O . LYS E 2 35 ? -11.250 1.199 -5.572 1.00 57.44 91 LYS E O 1
ATOM 5600 N N . TYR E 2 36 ? -13.163 1.616 -4.453 1.00 57.16 92 TYR E N 1
ATOM 5601 C CA . TYR E 2 36 ? -13.088 0.394 -3.693 1.00 56.64 92 TYR E CA 1
ATOM 5602 C C . TYR E 2 36 ? -13.497 -0.791 -4.555 1.00 55.12 92 TYR E C 1
ATOM 5603 O O . TYR E 2 36 ? -13.165 -1.919 -4.246 1.00 55.01 92 TYR E O 1
ATOM 5612 N N . LYS E 2 37 ? -14.203 -0.549 -5.648 1.00 52.35 93 LYS E N 1
ATOM 5613 C CA . LYS E 2 37 ? -14.628 -1.650 -6.514 1.00 51.27 93 LYS E CA 1
ATOM 5614 C C . LYS E 2 37 ? -14.016 -1.637 -7.912 1.00 50.28 93 LYS E C 1
ATOM 5615 O O . LYS E 2 37 ? -14.154 -2.607 -8.662 1.00 49.52 93 LYS E O 1
ATOM 5621 N N . GLY E 2 38 ? -13.336 -0.552 -8.262 1.00 47.32 94 GLY E N 1
ATOM 5622 C CA . GLY E 2 38 ? -12.711 -0.457 -9.564 1.00 46.86 94 GLY E CA 1
ATOM 5623 C C . GLY E 2 38 ? -13.739 -0.550 -10.667 1.00 46.62 94 GLY E C 1
ATOM 5624 O O . GLY E 2 38 ? -13.514 -1.130 -11.717 1.00 46.58 94 GLY E O 1
ATOM 5625 N N . THR E 2 39 ? -14.896 0.037 -10.405 1.00 47.20 95 THR E N 1
ATOM 5626 C CA . THR E 2 39 ? -15.987 0.047 -11.365 1.00 47.36 95 THR E CA 1
ATOM 5627 C C . THR E 2 39 ? -16.502 1.474 -11.511 1.00 47.76 95 THR E C 1
ATOM 5628 O O . THR E 2 39 ? -16.661 2.187 -10.512 1.00 48.49 95 THR E O 1
ATOM 5632 N N . ALA E 2 40 ? -16.795 1.865 -12.747 1.00 44.83 96 ALA E N 1
ATOM 5633 C CA . ALA E 2 40 ? -17.302 3.192 -13.037 1.00 45.45 96 ALA E CA 1
ATOM 5634 C C . ALA E 2 40 ? -18.712 3.122 -13.601 1.00 46.44 96 ALA E C 1
ATOM 5635 O O . ALA E 2 40 ? -19.083 2.162 -14.276 1.00 46.68 96 ALA E O 1
ATOM 5637 N N . PHE E 2 41 ? -19.501 4.159 -13.328 1.00 49.78 97 PHE E N 1
ATOM 5638 C CA . PHE E 2 41 ? -20.841 4.237 -13.855 1.00 50.79 97 PHE E CA 1
ATOM 5639 C C . PHE E 2 41 ? -20.915 5.505 -14.646 1.00 51.60 97 PHE E C 1
ATOM 5640 O O . PHE E 2 41 ? -21.053 6.596 -14.083 1.00 52.03 97 PHE E O 1
ATOM 5648 N N . VAL E 2 42 ? -20.768 5.360 -15.955 1.00 52.13 98 VAL E N 1
ATOM 5649 C CA . VAL E 2 42 ? -20.813 6.497 -16.843 1.00 52.69 98 VAL E CA 1
ATOM 5650 C C . VAL E 2 42 ? -22.154 6.470 -17.547 1.00 53.39 98 VAL E C 1
ATOM 5651 O O . VAL E 2 42 ? -22.817 5.422 -17.626 1.00 53.32 98 VAL E O 1
ATOM 5655 N N . THR E 2 43 ? -22.550 7.654 -18.005 1.00 54.17 99 THR E N 1
ATOM 5656 C CA . THR E 2 43 ? -23.804 7.872 -18.694 1.00 54.68 99 THR E CA 1
ATOM 5657 C C . THR E 2 43 ? -23.356 8.723 -19.885 1.00 54.82 99 THR E C 1
ATOM 5658 O O . THR E 2 43 ? -22.680 9.744 -19.701 1.00 54.58 99 THR E O 1
ATOM 5662 N N . LEU E 2 44 ? -23.661 8.260 -21.101 1.00 54.18 100 LEU E N 1
ATOM 5663 C CA . LEU E 2 44 ? -23.258 8.981 -22.300 1.00 54.67 100 LEU E CA 1
ATOM 5664 C C . LEU E 2 44 ? -24.378 9.791 -22.906 1.00 54.95 100 LEU E C 1
ATOM 5665 O O . LEU E 2 44 ? -25.517 9.737 -22.432 1.00 54.70 100 LEU E O 1
ATOM 5670 N N . LEU E 2 45 ? -24.038 10.551 -23.945 1.00 55.44 101 LEU E N 1
ATOM 5671 C CA . LEU E 2 45 ? -25.004 11.392 -24.653 1.00 55.68 101 LEU E CA 1
ATOM 5672 C C . LEU E 2 45 ? -26.208 10.626 -25.217 1.00 55.64 101 LEU E C 1
ATOM 5673 O O . LEU E 2 45 ? -27.351 11.083 -25.078 1.00 55.82 101 LEU E O 1
ATOM 5678 N N . ASN E 2 46 ? -25.961 9.473 -25.844 1.00 55.41 102 ASN E N 1
ATOM 5679 C CA . ASN E 2 46 ? -27.049 8.672 -26.419 1.00 55.70 102 ASN E CA 1
ATOM 5680 C C . ASN E 2 46 ? -26.769 7.174 -26.652 1.00 56.00 102 ASN E C 1
ATOM 5681 O O . ASN E 2 46 ? -25.746 6.641 -26.238 1.00 56.13 102 ASN E O 1
ATOM 5686 N N . GLY E 2 47 ? -27.706 6.487 -27.294 1.00 56.39 103 GLY E N 1
ATOM 5687 C CA . GLY E 2 47 ? -27.565 5.072 -27.559 1.00 55.92 103 GLY E CA 1
ATOM 5688 C C . GLY E 2 47 ? -26.299 4.768 -28.328 1.00 55.61 103 GLY E C 1
ATOM 5689 O O . GLY E 2 47 ? -25.575 3.847 -27.967 1.00 55.59 103 GLY E O 1
ATOM 5690 N N . GLU E 2 48 ? -26.044 5.514 -29.401 1.00 58.98 104 GLU E N 1
ATOM 5691 C CA . GLU E 2 48 ? -24.871 5.275 -30.242 1.00 59.43 104 GLU E CA 1
ATOM 5692 C C . GLU E 2 48 ? -23.541 5.450 -29.512 1.00 59.24 104 GLU E C 1
ATOM 5693 O O . GLU E 2 48 ? -22.609 4.675 -29.726 1.00 59.10 104 GLU E O 1
ATOM 5699 N N . GLN E 2 49 ? -23.438 6.484 -28.679 1.00 58.14 105 GLN E N 1
ATOM 5700 C CA . GLN E 2 49 ? -22.206 6.735 -27.929 1.00 57.52 105 GLN E CA 1
ATOM 5701 C C . GLN E 2 49 ? -21.912 5.558 -27.002 1.00 57.84 105 GLN E C 1
ATOM 5702 O O . GLN E 2 49 ? -20.792 5.065 -26.935 1.00 58.65 105 GLN E O 1
ATOM 5708 N N . ALA E 2 50 ? -22.930 5.084 -26.303 1.00 57.16 106 ALA E N 1
ATOM 5709 C CA . ALA E 2 50 ? -22.764 3.942 -25.410 1.00 57.11 106 ALA E CA 1
ATOM 5710 C C . ALA E 2 50 ? -22.286 2.698 -26.168 1.00 57.46 106 ALA E C 1
ATOM 5711 O O . ALA E 2 50 ? -21.576 1.848 -25.622 1.00 57.93 106 ALA E O 1
ATOM 5713 N N . GLU E 2 51 ? -22.699 2.591 -27.429 1.00 60.29 107 GLU E N 1
ATOM 5714 C CA . GLU E 2 51 ? -22.345 1.464 -28.286 1.00 59.82 107 GLU E CA 1
ATOM 5715 C C . GLU E 2 51 ? -20.885 1.571 -28.700 1.00 59.03 107 GLU E C 1
ATOM 5716 O O . GLU E 2 51 ? -20.111 0.622 -28.560 1.00 59.70 107 GLU E O 1
ATOM 5722 N N . ALA E 2 52 ? -20.515 2.724 -29.234 1.00 53.38 108 ALA E N 1
ATOM 5723 C CA . ALA E 2 52 ? -19.158 2.924 -29.679 1.00 52.70 108 ALA E CA 1
ATOM 5724 C C . ALA E 2 52 ? -18.183 2.777 -28.513 1.00 52.69 108 ALA E C 1
ATOM 5725 O O . ALA E 2 52 ? -17.073 2.248 -28.699 1.00 52.83 108 ALA E O 1
ATOM 5727 N N . ALA E 2 53 ? -18.573 3.285 -27.331 1.00 49.14 109 ALA E N 1
ATOM 5728 C CA . ALA E 2 53 ? -17.752 3.194 -26.115 1.00 47.75 109 ALA E CA 1
ATOM 5729 C C . ALA E 2 53 ? -17.535 1.716 -25.768 1.00 47.08 109 ALA E C 1
ATOM 5730 O O . ALA E 2 53 ? -16.407 1.257 -25.625 1.00 47.38 109 ALA E O 1
ATOM 5732 N N . ILE E 2 54 ? -18.621 0.958 -25.676 1.00 46.09 110 ILE E N 1
ATOM 5733 C CA . ILE E 2 54 ? -18.526 -0.474 -25.415 1.00 45.55 110 ILE E CA 1
ATOM 5734 C C . ILE E 2 54 ? -17.560 -1.120 -26.419 1.00 46.00 110 ILE E C 1
ATOM 5735 O O . ILE E 2 54 ? -16.623 -1.824 -26.042 1.00 45.38 110 ILE E O 1
ATOM 5740 N N . ASN E 2 55 ? -17.787 -0.867 -27.705 1.00 50.34 111 ASN E N 1
ATOM 5741 C CA . ASN E 2 55 ? -17.006 -1.508 -28.765 1.00 51.05 111 ASN E CA 1
ATOM 5742 C C . ASN E 2 55 ? -15.512 -1.162 -28.764 1.00 50.93 111 ASN E C 1
ATOM 5743 O O . ASN E 2 55 ? -14.666 -2.032 -28.971 1.00 51.19 111 ASN E O 1
ATOM 5748 N N . ALA E 2 56 ? -15.198 0.109 -28.530 1.00 49.20 112 ALA E N 1
ATOM 5749 C CA . ALA E 2 56 ? -13.814 0.577 -28.449 1.00 48.82 112 ALA E CA 1
ATOM 5750 C C . ALA E 2 56 ? -13.116 0.084 -27.181 1.00 48.71 112 ALA E C 1
ATOM 5751 O O . ALA E 2 56 ? -11.916 -0.226 -27.190 1.00 49.80 112 ALA E O 1
ATOM 5753 N N . PHE E 2 57 ? -13.888 -0.006 -26.095 1.00 46.91 113 PHE E N 1
ATOM 5754 C CA . PHE E 2 57 ? -13.336 -0.156 -24.743 1.00 46.85 113 PHE E CA 1
ATOM 5755 C C . PHE E 2 57 ? -13.638 -1.454 -23.957 1.00 46.96 113 PHE E C 1
ATOM 5756 O O . PHE E 2 57 ? -13.127 -1.619 -22.850 1.00 47.10 113 PHE E O 1
ATOM 5764 N N . HIS E 2 58 ? -14.447 -2.367 -24.497 1.00 49.03 114 HIS E N 1
ATOM 5765 C CA . HIS E 2 58 ? -14.637 -3.652 -23.849 1.00 48.53 114 HIS E CA 1
ATOM 5766 C C . HIS E 2 58 ? -13.447 -4.535 -24.174 1.00 48.57 114 HIS E C 1
ATOM 5767 O O . HIS E 2 58 ? -13.118 -4.723 -25.353 1.00 49.56 114 HIS E O 1
ATOM 5774 N N . GLN E 2 59 ? -12.760 -5.018 -23.145 1.00 51.66 115 GLN E N 1
ATOM 5775 C CA . GLN E 2 59 ? -11.599 -5.882 -23.334 1.00 50.99 115 GLN E CA 1
ATOM 5776 C C . GLN E 2 59 ? -10.264 -5.206 -23.653 1.00 50.04 115 GLN E C 1
ATOM 5777 O O . GLN E 2 59 ? -9.286 -5.886 -23.997 1.00 49.90 115 GLN E O 1
ATOM 5783 N N . SER E 2 60 ? -10.224 -3.879 -23.563 1.00 47.71 116 SER E N 1
ATOM 5784 C CA . SER E 2 60 ? -8.983 -3.145 -23.779 1.00 47.42 116 SER E CA 1
ATOM 5785 C C . SER E 2 60 ? -8.209 -3.096 -22.456 1.00 47.52 116 SER E C 1
ATOM 5786 O O . SER E 2 60 ? -8.687 -3.534 -21.401 1.00 47.40 116 SER E O 1
ATOM 5789 N N . ARG E 2 61 ? -6.996 -2.602 -22.516 1.00 45.41 117 ARG E N 1
ATOM 5790 C CA . ARG E 2 61 ? -6.188 -2.576 -21.329 1.00 45.39 117 ARG E CA 1
ATOM 5791 C C . ARG E 2 61 ? -5.985 -1.161 -20.832 1.00 45.93 117 ARG E C 1
ATOM 5792 O O . ARG E 2 61 ? -5.688 -0.244 -21.615 1.00 45.99 117 ARG E O 1
ATOM 5800 N N . LEU E 2 62 ? -6.166 -0.980 -19.525 1.00 46.83 118 LEU E N 1
ATOM 5801 C CA . LEU E 2 62 ? -5.944 0.322 -18.903 1.00 46.40 118 LEU E CA 1
ATOM 5802 C C . LEU E 2 62 ? -4.833 0.107 -17.880 1.00 46.18 118 LEU E C 1
ATOM 5803 O O . LEU E 2 62 ? -5.037 -0.579 -16.869 1.00 45.55 118 LEU E O 1
ATOM 5808 N N . ARG E 2 63 ? -3.691 0.523 -18.203 1.00 47.17 119 ARG E N 1
ATOM 5809 C CA . ARG E 2 63 ? -2.644 0.302 -17.352 1.00 47.50 119 ARG E CA 1
ATOM 5810 C C . ARG E 2 63 ? -2.423 -1.028 -16.984 1.00 47.75 119 ARG E C 1
ATOM 5811 O O . ARG E 2 63 ? -1.998 -1.274 -16.030 1.00 47.02 119 ARG E O 1
ATOM 5819 N N . GLU E 2 64 ? -2.459 -1.861 -17.897 1.00 49.69 120 GLU E N 1
ATOM 5820 C CA . GLU E 2 64 ? -2.179 -3.286 -17.736 1.00 50.25 120 GLU E CA 1
ATOM 5821 C C . GLU E 2 64 ? -3.360 -4.081 -17.177 1.00 50.27 120 GLU E C 1
ATOM 5822 O O . GLU E 2 64 ? -3.216 -5.254 -16.833 1.00 50.10 120 GLU E O 1
ATOM 5828 N N . ARG E 2 65 ? -4.524 -3.445 -17.087 1.00 49.26 121 ARG E N 1
ATOM 5829 C CA . ARG E 2 65 ? -5.727 -4.123 -16.609 1.00 49.02 121 ARG E CA 1
ATOM 5830 C C . ARG E 2 65 ? -6.790 -4.244 -17.700 1.00 49.50 121 ARG E C 1
ATOM 5831 O O . ARG E 2 65 ? -7.126 -3.262 -18.363 1.00 49.11 121 ARG E O 1
ATOM 5839 N N . GLU E 2 66 ? -7.316 -5.453 -17.880 1.00 53.64 122 GLU E N 1
ATOM 5840 C CA . GLU E 2 66 ? -8.318 -5.713 -18.914 1.00 54.17 122 GLU E CA 1
ATOM 5841 C C . GLU E 2 66 ? -9.661 -5.147 -18.449 1.00 53.76 122 GLU E C 1
ATOM 5842 O O . GLU E 2 66 ? -10.139 -5.448 -17.354 1.00 53.94 122 GLU E O 1
ATOM 5848 N N . LEU E 2 67 ? -10.249 -4.302 -19.287 1.00 49.10 123 LEU E N 1
ATOM 5849 C CA . LEU E 2 67 ? -11.521 -3.673 -18.975 1.00 48.47 123 LEU E CA 1
ATOM 5850 C C . LEU E 2 67 ? -12.715 -4.435 -19.565 1.00 48.00 123 LEU E C 1
ATOM 5851 O O . LEU E 2 67 ? -12.646 -5.028 -20.636 1.00 47.58 123 LEU E O 1
ATOM 5856 N N . SER E 2 68 ? -13.826 -4.365 -18.853 1.00 48.40 124 SER E N 1
ATOM 5857 C CA . SER E 2 68 ? -15.070 -4.952 -19.303 1.00 47.93 124 SER E CA 1
ATOM 5858 C C . SER E 2 68 ? -16.111 -3.834 -19.273 1.00 48.39 124 SER E C 1
ATOM 5859 O O . SER E 2 68 ? -16.619 -3.427 -18.209 1.00 48.86 124 SER E O 1
ATOM 5862 N N . VAL E 2 69 ? -16.377 -3.310 -20.463 1.00 49.62 125 VAL E N 1
ATOM 5863 C CA . VAL E 2 69 ? -17.338 -2.259 -20.681 1.00 49.17 125 VAL E CA 1
ATOM 5864 C C . VAL E 2 69 ? -18.593 -2.919 -21.241 1.00 49.87 125 VAL E C 1
ATOM 5865 O O . VAL E 2 69 ? -18.526 -3.705 -22.178 1.00 50.76 125 VAL E O 1
ATOM 5869 N N . GLN E 2 70 ? -19.736 -2.609 -20.645 1.00 53.49 126 GLN E N 1
ATOM 5870 C CA . GLN E 2 70 ? -21.003 -3.180 -21.063 1.00 53.59 126 GLN E CA 1
ATOM 5871 C C . GLN E 2 70 ? -22.174 -2.315 -20.589 1.00 54.06 126 GLN E C 1
ATOM 5872 O O . GLN E 2 70 ? -22.033 -1.548 -19.640 1.00 53.92 126 GLN E O 1
ATOM 5878 N N . LEU E 2 71 ? -23.329 -2.449 -21.242 1.00 55.46 127 LEU E N 1
ATOM 5879 C CA . LEU E 2 71 ? -24.514 -1.669 -20.855 1.00 56.74 127 LEU E CA 1
ATOM 5880 C C . LEU E 2 71 ? -24.808 -1.861 -19.376 1.00 58.50 127 LEU E C 1
ATOM 5881 O O . LEU E 2 71 ? -24.718 -2.986 -18.875 1.00 59.30 127 LEU E O 1
ATOM 5886 N N . GLN E 2 72 ? -25.107 -0.775 -18.663 1.00 65.24 128 GLN E N 1
ATOM 5887 C CA . GLN E 2 72 ? -25.390 -0.875 -17.230 1.00 67.09 128 GLN E CA 1
ATOM 5888 C C . GLN E 2 72 ? -26.466 -1.917 -17.069 1.00 68.92 128 GLN E C 1
ATOM 5889 O O . GLN E 2 72 ? -27.535 -1.805 -17.674 1.00 69.56 128 GLN E O 1
ATOM 5895 N N . PRO E 2 73 ? -26.155 -3.003 -16.335 1.00 73.93 129 PRO E N 1
ATOM 5896 C CA . PRO E 2 73 ? -27.077 -4.123 -16.082 1.00 74.82 129 PRO E CA 1
ATOM 5897 C C . PRO E 2 73 ? -28.448 -3.588 -15.704 1.00 75.97 129 PRO E C 1
ATOM 5898 O O . PRO E 2 73 ? -28.611 -2.911 -14.677 1.00 76.68 129 PRO E O 1
ATOM 5902 N N . THR E 2 74 ? -29.416 -3.829 -16.588 1.00 78.40 130 THR E N 1
ATOM 5903 C CA . THR E 2 74 ? -30.780 -3.327 -16.399 1.00 78.46 130 THR E CA 1
ATOM 5904 C C . THR E 2 74 ? -31.738 -4.427 -16.003 1.00 78.38 130 THR E C 1
ATOM 5905 O O . THR E 2 74 ? -31.685 -4.787 -14.806 1.00 78.17 130 THR E O 1
ATOM 5910 N N . MET F 2 2 ? 28.271 26.166 -16.370 1.00 84.14 58 MET F N 1
ATOM 5911 C CA . MET F 2 2 ? 28.044 25.342 -15.181 1.00 82.95 58 MET F CA 1
ATOM 5912 C C . MET F 2 2 ? 26.678 24.655 -15.242 1.00 81.18 58 MET F C 1
ATOM 5913 O O . MET F 2 2 ? 25.990 24.733 -16.265 1.00 81.35 58 MET F O 1
ATOM 5918 N N . ARG F 2 3 ? 26.290 23.983 -14.154 1.00 72.84 59 ARG F N 1
ATOM 5919 C CA . ARG F 2 3 ? 24.985 23.326 -14.086 1.00 70.65 59 ARG F CA 1
ATOM 5920 C C . ARG F 2 3 ? 24.071 23.820 -12.969 1.00 69.04 59 ARG F C 1
ATOM 5921 O O . ARG F 2 3 ? 23.026 23.227 -12.717 1.00 68.15 59 ARG F O 1
ATOM 5929 N N . LYS F 2 4 ? 24.461 24.915 -12.318 1.00 61.89 60 LYS F N 1
ATOM 5930 C CA . LYS F 2 4 ? 23.650 25.508 -11.256 1.00 59.42 60 LYS F CA 1
ATOM 5931 C C . LYS F 2 4 ? 22.922 26.704 -11.825 1.00 57.75 60 LYS F C 1
ATOM 5932 O O . LYS F 2 4 ? 23.509 27.502 -12.557 1.00 57.47 60 LYS F O 1
ATOM 5938 N N . ILE F 2 5 ? 21.640 26.813 -11.503 1.00 51.86 61 ILE F N 1
ATOM 5939 C CA . ILE F 2 5 ? 20.833 27.923 -11.972 1.00 49.85 61 ILE F CA 1
ATOM 5940 C C . ILE F 2 5 ? 20.256 28.517 -10.715 1.00 48.55 61 ILE F C 1
ATOM 5941 O O . ILE F 2 5 ? 20.161 27.821 -9.679 1.00 48.13 61 ILE F O 1
ATOM 5946 N N . LEU F 2 6 ? 19.839 29.783 -10.816 1.00 47.27 62 LEU F N 1
ATOM 5947 C CA . LEU F 2 6 ? 19.160 30.441 -9.710 1.00 45.63 62 LEU F CA 1
ATOM 5948 C C . LEU F 2 6 ? 17.865 31.050 -10.236 1.00 44.62 62 LEU F C 1
ATOM 5949 O O . LEU F 2 6 ? 17.886 31.731 -11.253 1.00 43.83 62 LEU F O 1
ATOM 5954 N N . ILE F 2 7 ? 16.744 30.701 -9.589 1.00 45.86 63 ILE F N 1
ATOM 5955 C CA . ILE F 2 7 ? 15.390 31.163 -9.958 1.00 44.73 63 ILE F CA 1
ATOM 5956 C C . ILE F 2 7 ? 14.950 32.341 -9.085 1.00 44.47 63 ILE F C 1
ATOM 5957 O O . ILE F 2 7 ? 15.140 32.315 -7.878 1.00 44.98 63 ILE F O 1
ATOM 5962 N N . ARG F 2 8 ? 14.336 33.352 -9.688 1.00 44.41 64 ARG F N 1
ATOM 5963 C CA . ARG F 2 8 ? 13.828 34.500 -8.937 1.00 43.70 64 ARG F CA 1
ATOM 5964 C C . ARG F 2 8 ? 12.391 34.736 -9.350 1.00 42.71 64 ARG F C 1
ATOM 5965 O O . ARG F 2 8 ? 11.999 34.401 -10.461 1.00 41.91 64 ARG F O 1
ATOM 5973 N N . GLY F 2 9 ? 11.610 35.309 -8.443 1.00 44.73 65 GLY F N 1
ATOM 5974 C CA . GLY F 2 9 ? 10.206 35.655 -8.682 1.00 44.30 65 GLY F CA 1
ATOM 5975 C C . GLY F 2 9 ? 9.133 34.668 -8.218 1.00 44.13 65 GLY F C 1
ATOM 5976 O O . GLY F 2 9 ? 7.924 34.842 -8.496 1.00 43.94 65 GLY F O 1
ATOM 5977 N N . LEU F 2 10 ? 9.590 33.627 -7.521 1.00 44.41 66 LEU F N 1
ATOM 5978 C CA . LEU F 2 10 ? 8.716 32.573 -7.011 1.00 44.39 66 LEU F CA 1
ATOM 5979 C C . LEU F 2 10 ? 7.661 33.126 -6.050 1.00 44.26 66 LEU F C 1
ATOM 5980 O O . LEU F 2 10 ? 7.903 34.112 -5.339 1.00 43.77 66 LEU F O 1
ATOM 5985 N N . PRO F 2 11 ? 6.499 32.464 -5.980 1.00 46.25 67 PRO F N 1
ATOM 5986 C CA . PRO F 2 11 ? 5.431 32.885 -5.070 1.00 46.72 67 PRO F CA 1
ATOM 5987 C C . PRO F 2 11 ? 5.873 32.958 -3.575 1.00 47.33 67 PRO F C 1
ATOM 5988 O O . PRO F 2 11 ? 6.873 32.323 -3.171 1.00 47.78 67 PRO F O 1
ATOM 5992 N N . GLY F 2 12 ? 5.179 33.768 -2.764 1.00 47.64 68 GLY F N 1
ATOM 5993 C CA . GLY F 2 12 ? 5.491 33.857 -1.346 1.00 47.59 68 GLY F CA 1
ATOM 5994 C C . GLY F 2 12 ? 5.265 32.500 -0.672 1.00 47.61 68 GLY F C 1
ATOM 5995 O O . GLY F 2 12 ? 6.059 32.051 0.167 1.00 47.14 68 GLY F O 1
ATOM 5996 N N . ASP F 2 13 ? 4.188 31.829 -1.086 1.00 51.59 69 ASP F N 1
ATOM 5997 C CA . ASP F 2 13 ? 3.791 30.522 -0.557 1.00 52.78 69 ASP F CA 1
ATOM 5998 C C . ASP F 2 13 ? 4.251 29.336 -1.443 1.00 52.96 69 ASP F C 1
ATOM 5999 O O . ASP F 2 13 ? 3.586 28.276 -1.481 1.00 52.84 69 ASP F O 1
ATOM 6004 N N . VAL F 2 14 ? 5.385 29.506 -2.126 1.00 47.73 70 VAL F N 1
ATOM 6005 C CA . VAL F 2 14 ? 5.952 28.438 -2.939 1.00 48.50 70 VAL F CA 1
ATOM 6006 C C . VAL F 2 14 ? 6.486 27.311 -2.038 1.00 49.68 70 VAL F C 1
ATOM 6007 O O . VAL F 2 14 ? 7.077 27.585 -0.986 1.00 49.51 70 VAL F O 1
ATOM 6011 N N . THR F 2 15 ? 6.303 26.055 -2.475 1.00 49.87 71 THR F N 1
ATOM 6012 C CA . THR F 2 15 ? 6.817 24.883 -1.750 1.00 51.37 71 THR F CA 1
ATOM 6013 C C . THR F 2 15 ? 7.942 24.229 -2.546 1.00 52.25 71 THR F C 1
ATOM 6014 O O . THR F 2 15 ? 8.065 24.433 -3.730 1.00 52.61 71 THR F O 1
ATOM 6018 N N . ASN F 2 16 ? 8.777 23.441 -1.899 1.00 52.74 72 ASN F N 1
ATOM 6019 C CA . ASN F 2 16 ? 9.846 22.796 -2.627 1.00 53.13 72 ASN F CA 1
ATOM 6020 C C . ASN F 2 16 ? 9.259 21.928 -3.709 1.00 53.45 72 ASN F C 1
ATOM 6021 O O . ASN F 2 16 ? 9.713 21.992 -4.852 1.00 53.46 72 ASN F O 1
ATOM 6026 N N . GLN F 2 17 ? 8.176 21.215 -3.361 1.00 53.99 73 GLN F N 1
ATOM 6027 C CA . GLN F 2 17 ? 7.458 20.357 -4.301 1.00 54.15 73 GLN F CA 1
ATOM 6028 C C . GLN F 2 17 ? 7.240 21.107 -5.590 1.00 53.97 73 GLN F C 1
ATOM 6029 O O . GLN F 2 17 ? 7.711 20.684 -6.641 1.00 53.59 73 GLN F O 1
ATOM 6035 N N . GLU F 2 18 ? 6.609 22.273 -5.479 1.00 53.89 74 GLU F N 1
ATOM 6036 C CA . GLU F 2 18 ? 6.360 23.129 -6.629 1.00 53.95 74 GLU F CA 1
ATOM 6037 C C . GLU F 2 18 ? 7.600 23.388 -7.496 1.00 53.36 74 GLU F C 1
ATOM 6038 O O . GLU F 2 18 ? 7.492 23.484 -8.717 1.00 53.99 74 GLU F O 1
ATOM 6044 N N . VAL F 2 19 ? 8.779 23.451 -6.899 1.00 47.13 75 VAL F N 1
ATOM 6045 C CA . VAL F 2 19 ? 9.962 23.666 -7.716 1.00 46.21 75 VAL F CA 1
ATOM 6046 C C . VAL F 2 19 ? 10.340 22.404 -8.449 1.00 46.47 75 VAL F C 1
ATOM 6047 O O . VAL F 2 19 ? 10.698 22.444 -9.618 1.00 46.09 75 VAL F O 1
ATOM 6051 N N . HIS F 2 20 ? 10.279 21.284 -7.740 1.00 52.46 76 HIS F N 1
ATOM 6052 C CA . HIS F 2 20 ? 10.575 19.982 -8.326 1.00 52.74 76 HIS F CA 1
ATOM 6053 C C . HIS F 2 20 ? 9.570 19.653 -9.445 1.00 52.93 76 HIS F C 1
ATOM 6054 O O . HIS F 2 20 ? 9.907 18.944 -10.391 1.00 52.83 76 HIS F O 1
ATOM 6061 N N . ASP F 2 21 ? 8.336 20.145 -9.308 1.00 56.36 77 ASP F N 1
ATOM 6062 C CA . ASP F 2 21 ? 7.257 19.920 -10.275 1.00 56.22 77 ASP F CA 1
ATOM 6063 C C . ASP F 2 21 ? 7.482 20.788 -11.502 1.00 56.36 77 ASP F C 1
ATOM 6064 O O . ASP F 2 21 ? 7.257 20.389 -12.632 1.00 56.74 77 ASP F O 1
ATOM 6069 N N . LEU F 2 22 ? 7.887 22.016 -11.246 1.00 56.55 78 LEU F N 1
ATOM 6070 C CA . LEU F 2 22 ? 8.234 22.954 -12.285 1.00 56.43 78 LEU F CA 1
ATOM 6071 C C . LEU F 2 22 ? 9.272 22.299 -13.189 1.00 56.70 78 LEU F C 1
ATOM 6072 O O . LEU F 2 22 ? 9.042 22.179 -14.389 1.00 57.71 78 LEU F O 1
ATOM 6077 N N . LEU F 2 23 ? 10.409 21.886 -12.614 1.00 54.26 79 LEU F N 1
ATOM 6078 C CA . LEU F 2 23 ? 11.500 21.266 -13.357 1.00 54.43 79 LEU F CA 1
ATOM 6079 C C . LEU F 2 23 ? 11.435 19.751 -13.277 1.00 55.43 79 LEU F C 1
ATOM 6080 O O . LEU F 2 23 ? 12.426 19.058 -13.010 1.00 55.16 79 LEU F O 1
ATOM 6085 N N . SER F 2 24 ? 10.236 19.236 -13.516 1.00 58.82 80 SER F N 1
ATOM 6086 C CA . SER F 2 24 ? 9.987 17.793 -13.490 1.00 59.84 80 SER F CA 1
ATOM 6087 C C . SER F 2 24 ? 10.680 17.103 -14.643 1.00 60.27 80 SER F C 1
ATOM 6088 O O . SER F 2 24 ? 10.907 15.900 -14.588 1.00 60.57 80 SER F O 1
ATOM 6091 N N . ASP F 2 25 ? 11.044 17.865 -15.669 1.00 58.97 81 ASP F N 1
ATOM 6092 C CA . ASP F 2 25 ? 11.752 17.296 -16.798 1.00 59.93 81 ASP F CA 1
ATOM 6093 C C . ASP F 2 25 ? 13.257 17.204 -16.631 1.00 59.98 81 ASP F C 1
ATOM 6094 O O . ASP F 2 25 ? 13.945 16.849 -17.577 1.00 60.38 81 ASP F O 1
ATOM 6099 N N . TYR F 2 26 ? 13.770 17.521 -15.444 1.00 59.65 82 TYR F N 1
ATOM 6100 C CA . TYR F 2 26 ? 15.210 17.507 -15.215 1.00 59.38 82 TYR F CA 1
ATOM 6101 C C . TYR F 2 26 ? 15.603 16.738 -13.955 1.00 59.32 82 TYR F C 1
ATOM 6102 O O . TYR F 2 26 ? 14.749 16.401 -13.149 1.00 59.08 82 TYR F O 1
ATOM 6111 N N . GLU F 2 27 ? 16.904 16.490 -13.793 1.00 58.57 83 GLU F N 1
ATOM 6112 C CA . GLU F 2 27 ? 17.436 15.774 -12.634 1.00 59.07 83 GLU F CA 1
ATOM 6113 C C . GLU F 2 27 ? 18.028 16.771 -11.684 1.00 58.58 83 GLU F C 1
ATOM 6114 O O . GLU F 2 27 ? 19.135 17.258 -11.892 1.00 58.73 83 GLU F O 1
ATOM 6120 N N . LEU F 2 28 ? 17.299 17.056 -10.621 1.00 57.44 84 LEU F N 1
ATOM 6121 C CA . LEU F 2 28 ? 17.805 17.967 -9.613 1.00 57.16 84 LEU F CA 1
ATOM 6122 C C . LEU F 2 28 ? 18.766 17.235 -8.713 1.00 56.82 84 LEU F C 1
ATOM 6123 O O . LEU F 2 28 ? 18.407 16.267 -8.072 1.00 56.69 84 LEU F O 1
ATOM 6128 N N . LYS F 2 29 ? 19.996 17.709 -8.681 1.00 57.00 85 LYS F N 1
ATOM 6129 C CA . LYS F 2 29 ? 21.004 17.157 -7.817 1.00 56.87 85 LYS F CA 1
ATOM 6130 C C . LYS F 2 29 ? 20.996 18.022 -6.547 1.00 57.21 85 LYS F C 1
ATOM 6131 O O . LYS F 2 29 ? 21.386 17.587 -5.464 1.00 57.68 85 LYS F O 1
ATOM 6137 N N . TYR F 2 30 ? 20.518 19.251 -6.677 1.00 58.65 86 TYR F N 1
ATOM 6138 C CA . TYR F 2 30 ? 20.415 20.134 -5.529 1.00 58.56 86 TYR F CA 1
ATOM 6139 C C . TYR F 2 30 ? 19.241 21.072 -5.678 1.00 58.13 86 TYR F C 1
ATOM 6140 O O . TYR F 2 30 ? 18.977 21.600 -6.755 1.00 57.87 86 TYR F O 1
ATOM 6149 N N . CYS F 2 31 ? 18.538 21.295 -4.580 1.00 55.81 87 CYS F N 1
ATOM 6150 C CA . CYS F 2 31 ? 17.424 22.218 -4.599 1.00 55.09 87 CYS F CA 1
ATOM 6151 C C . CYS F 2 31 ? 17.218 22.874 -3.262 1.00 54.68 87 CYS F C 1
ATOM 6152 O O . 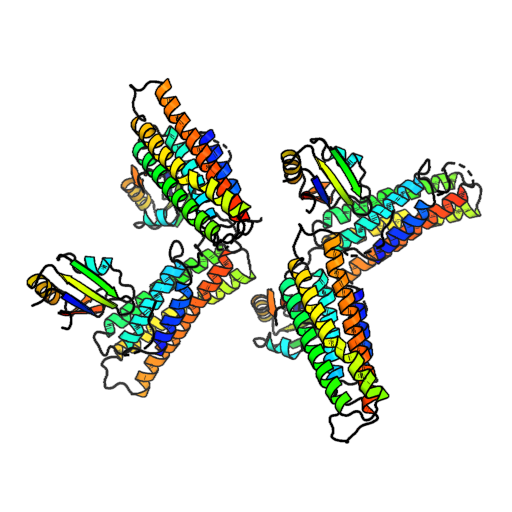CYS F 2 31 ? 16.929 22.207 -2.277 1.00 54.09 87 CYS F O 1
ATOM 6155 N N . PHE F 2 32 ? 17.386 24.189 -3.241 1.00 54.87 88 PHE F N 1
ATOM 6156 C CA . PHE F 2 32 ? 17.203 24.955 -2.020 1.00 55.48 88 PHE F CA 1
ATOM 6157 C C . PHE F 2 32 ? 16.322 26.158 -2.283 1.00 55.60 88 PHE F C 1
ATOM 6158 O O . PHE F 2 32 ? 16.687 27.065 -3.032 1.00 55.75 88 PHE F O 1
ATOM 6166 N N . VAL F 2 33 ? 15.154 26.159 -1.656 1.00 54.30 89 VAL F N 1
ATOM 6167 C CA . VAL F 2 33 ? 14.184 27.226 -1.850 1.00 54.56 89 VAL F CA 1
ATOM 6168 C C . VAL F 2 33 ? 14.238 28.209 -0.693 1.00 55.27 89 VAL F C 1
ATOM 6169 O O . VAL F 2 33 ? 14.191 27.812 0.472 1.00 55.39 89 VAL F O 1
ATOM 6173 N N . ASP F 2 34 ? 14.356 29.495 -1.000 1.00 56.99 90 ASP F N 1
ATOM 6174 C CA . ASP F 2 34 ? 14.362 30.520 0.056 1.00 58.53 90 ASP F CA 1
ATOM 6175 C C . ASP F 2 34 ? 12.963 31.151 0.103 1.00 58.93 90 ASP F C 1
ATOM 6176 O O . ASP F 2 34 ? 12.633 32.001 -0.727 1.00 59.25 90 ASP F O 1
ATOM 6181 N N . LYS F 2 35 ? 12.111 30.686 1.015 1.00 58.86 91 LYS F N 1
ATOM 6182 C CA . LYS F 2 35 ? 10.749 31.191 1.046 1.00 59.11 91 LYS F CA 1
ATOM 6183 C C . LYS F 2 35 ? 10.647 32.685 1.358 1.00 59.19 91 LYS F C 1
ATOM 6184 O O . LYS F 2 35 ? 9.782 33.397 0.820 1.00 59.65 91 LYS F O 1
ATOM 6190 N N . TYR F 2 36 ? 11.572 33.182 2.173 1.00 59.26 92 TYR F N 1
ATOM 6191 C CA . TYR F 2 36 ? 11.574 34.603 2.482 1.00 58.38 92 TYR F CA 1
ATOM 6192 C C . TYR F 2 36 ? 11.975 35.498 1.291 1.00 57.00 92 TYR F C 1
ATOM 6193 O O . TYR F 2 36 ? 11.619 36.667 1.248 1.00 56.66 92 TYR F O 1
ATOM 6202 N N . LYS F 2 37 ? 12.693 34.951 0.317 1.00 53.36 93 LYS F N 1
ATOM 6203 C CA . LYS F 2 37 ? 13.065 35.728 -0.884 1.00 52.98 93 LYS F CA 1
ATOM 6204 C C . LYS F 2 37 ? 12.412 35.267 -2.226 1.00 52.28 93 LYS F C 1
ATOM 6205 O O . LYS F 2 37 ? 12.580 35.922 -3.253 1.00 52.09 93 LYS F O 1
ATOM 6211 N N . GLY F 2 38 ? 11.668 34.158 -2.221 1.00 50.48 94 GLY F N 1
ATOM 6212 C CA . GLY F 2 38 ? 11.066 33.661 -3.436 1.00 49.76 94 GLY F CA 1
ATOM 6213 C C . GLY F 2 38 ? 12.141 33.369 -4.477 1.00 49.59 94 GLY F C 1
ATOM 6214 O O . GLY F 2 38 ? 11.981 33.641 -5.679 1.00 49.66 94 GLY F O 1
ATOM 6215 N N . THR F 2 39 ? 13.239 32.782 -4.019 1.00 49.60 95 THR F N 1
ATOM 6216 C CA . THR F 2 39 ? 14.330 32.412 -4.899 1.00 48.93 95 THR F CA 1
ATOM 6217 C C . THR F 2 39 ? 14.750 30.981 -4.576 1.00 48.69 95 THR F C 1
ATOM 6218 O O . THR F 2 39 ? 14.917 30.612 -3.406 1.00 49.34 95 THR F O 1
ATOM 6222 N N . ALA F 2 40 ? 15.015 30.201 -5.613 1.00 48.76 96 ALA F N 1
ATOM 6223 C CA . ALA F 2 40 ? 15.499 28.838 -5.428 1.00 48.06 96 ALA F CA 1
ATOM 6224 C C . ALA F 2 40 ? 16.912 28.700 -6.009 1.00 47.67 96 ALA F C 1
ATOM 6225 O O . ALA F 2 40 ? 17.304 29.424 -6.929 1.00 48.00 96 ALA F O 1
ATOM 6227 N N . PHE F 2 41 ? 17.664 27.759 -5.459 1.00 52.53 97 PHE F N 1
ATOM 6228 C CA . PHE F 2 41 ? 18.997 27.451 -5.926 1.00 52.25 97 PHE F CA 1
ATOM 6229 C C . PHE F 2 41 ? 19.015 25.988 -6.300 1.00 51.85 97 PHE F C 1
ATOM 6230 O O . PHE F 2 41 ? 19.148 25.113 -5.434 1.00 52.00 97 PHE F O 1
ATOM 6238 N N . VAL F 2 42 ? 18.860 25.729 -7.594 1.00 54.07 98 VAL F N 1
ATOM 6239 C CA . VAL F 2 42 ? 18.889 24.377 -8.132 1.00 53.17 98 VAL F CA 1
ATOM 6240 C C . VAL F 2 42 ? 20.245 24.098 -8.769 1.00 53.43 98 VAL F C 1
ATOM 6241 O O . VAL F 2 42 ? 20.969 25.019 -9.174 1.00 53.50 98 VAL F O 1
ATOM 6245 N N . THR F 2 43 ? 20.595 22.815 -8.769 1.00 54.86 99 THR F N 1
ATOM 6246 C CA . THR F 2 43 ? 21.836 22.292 -9.333 1.00 55.02 99 THR F CA 1
ATOM 6247 C C . THR F 2 43 ? 21.359 21.141 -10.214 1.00 55.02 99 THR F C 1
ATOM 6248 O O . THR F 2 43 ? 20.685 20.239 -9.738 1.00 54.79 99 THR F O 1
ATOM 6252 N N . LEU F 2 44 ? 21.637 21.227 -11.511 1.00 55.60 100 LEU F N 1
ATOM 6253 C CA . LEU F 2 44 ? 21.192 20.226 -12.466 1.00 55.91 100 LEU F CA 1
ATOM 6254 C C . LEU F 2 44 ? 22.285 19.215 -12.845 1.00 56.67 100 LEU F C 1
ATOM 6255 O O . LEU F 2 44 ? 23.445 19.347 -12.438 1.00 57.11 100 LEU F O 1
ATOM 6260 N N . LEU F 2 45 ? 21.898 18.191 -13.603 1.00 57.21 101 LEU F N 1
ATOM 6261 C CA . LEU F 2 45 ? 22.821 17.141 -14.013 1.00 56.75 101 LEU F CA 1
ATOM 6262 C C . LEU F 2 45 ? 24.095 17.675 -14.722 1.00 57.16 101 LEU F C 1
ATOM 6263 O O . LEU F 2 45 ? 25.214 17.276 -14.407 1.00 56.94 101 LEU F O 1
ATOM 6268 N N . ASN F 2 46 ? 23.924 18.587 -15.671 1.00 57.22 102 ASN F N 1
ATOM 6269 C CA . ASN F 2 46 ? 25.048 19.116 -16.433 1.00 57.17 102 ASN F CA 1
ATOM 6270 C C . ASN F 2 46 ? 24.743 20.477 -17.095 1.00 57.78 102 ASN F C 1
ATOM 6271 O O . ASN F 2 46 ? 23.673 21.066 -16.897 1.00 57.97 102 ASN F O 1
ATOM 6276 N N . GLY F 2 47 ? 25.696 20.972 -17.882 1.00 56.53 103 GLY F N 1
ATOM 6277 C CA . GLY F 2 47 ? 25.563 22.251 -18.538 1.00 56.95 103 GLY F CA 1
ATOM 6278 C C . GLY F 2 47 ? 24.395 22.297 -19.494 1.00 57.51 103 GLY F C 1
ATOM 6279 O O . GLY F 2 47 ? 23.757 23.321 -19.622 1.00 57.45 103 GLY F O 1
ATOM 6280 N N . GLU F 2 48 ? 24.113 21.204 -20.188 1.00 58.61 104 GLU F N 1
ATOM 6281 C CA . GLU F 2 48 ? 23.022 21.226 -21.139 1.00 60.26 104 GLU F CA 1
ATOM 6282 C C . GLU F 2 48 ? 21.702 21.350 -20.457 1.00 60.10 104 GLU F C 1
ATOM 6283 O O . GLU F 2 48 ? 20.846 22.073 -20.919 1.00 60.63 104 GLU F O 1
ATOM 6289 N N . GLN F 2 49 ? 21.524 20.616 -19.370 1.00 58.10 105 GLN F N 1
ATOM 6290 C CA . GLN F 2 49 ? 20.286 20.640 -18.607 1.00 57.77 105 GLN F CA 1
ATOM 6291 C C . GLN F 2 49 ? 19.996 22.052 -18.112 1.00 57.45 105 GLN F C 1
ATOM 6292 O O . GLN F 2 49 ? 18.904 22.579 -18.316 1.00 56.98 105 GLN F O 1
ATOM 6298 N N . ALA F 2 50 ? 20.994 22.665 -17.481 1.00 57.60 106 ALA F N 1
ATOM 6299 C CA . ALA F 2 50 ? 20.878 24.035 -16.994 1.00 58.32 106 ALA F CA 1
ATOM 6300 C C . ALA F 2 50 ? 20.539 25.036 -18.124 1.00 58.88 106 ALA F C 1
ATOM 6301 O O . ALA F 2 50 ? 19.886 26.056 -17.900 1.00 59.31 106 ALA F O 1
ATOM 6303 N N . GLU F 2 51 ? 20.944 24.726 -19.347 1.00 59.65 107 GLU F N 1
ATOM 6304 C CA . GLU F 2 51 ? 20.641 25.578 -20.497 1.00 59.91 107 GLU F CA 1
ATOM 6305 C C . GLU F 2 51 ? 19.183 25.492 -20.907 1.00 59.06 107 GLU F C 1
ATOM 6306 O O . GLU F 2 51 ? 18.518 26.520 -21.087 1.00 59.05 107 GLU F O 1
ATOM 6312 N N . ALA F 2 52 ? 18.720 24.254 -21.112 1.00 54.53 108 ALA F N 1
ATOM 6313 C CA . ALA F 2 52 ? 17.328 23.957 -21.469 1.00 54.14 108 ALA F CA 1
ATOM 6314 C C . ALA F 2 52 ? 16.390 24.435 -20.362 1.00 53.83 108 ALA F C 1
ATOM 6315 O O . ALA F 2 52 ? 15.323 24.980 -20.626 1.00 53.99 108 ALA F O 1
ATOM 6317 N N . ALA F 2 53 ? 16.828 24.291 -19.119 1.00 50.50 109 ALA F N 1
ATOM 6318 C CA . ALA F 2 53 ? 16.048 24.781 -17.989 1.00 50.17 109 ALA F CA 1
ATOM 6319 C C . ALA F 2 53 ? 15.920 26.317 -18.047 1.00 49.85 109 ALA F C 1
ATOM 6320 O O . ALA F 2 53 ? 14.826 26.879 -17.890 1.00 49.54 109 ALA F O 1
ATOM 6322 N N . ILE F 2 54 ? 17.040 26.991 -18.297 1.00 47.85 110 ILE F N 1
ATOM 6323 C CA . ILE F 2 54 ? 17.029 28.437 -18.392 1.00 47.72 110 ILE F CA 1
ATOM 6324 C C . ILE F 2 54 ? 16.108 28.901 -19.505 1.00 48.28 110 ILE F C 1
ATOM 6325 O O . ILE F 2 54 ? 15.289 29.804 -19.304 1.00 48.02 110 ILE F O 1
ATOM 6330 N N . ASN F 2 55 ? 16.250 28.278 -20.678 1.00 54.23 111 ASN F N 1
ATOM 6331 C CA . ASN F 2 55 ? 15.455 28.657 -21.850 1.00 53.58 111 ASN F CA 1
ATOM 6332 C C . ASN F 2 55 ? 13.983 28.362 -21.729 1.00 52.82 111 ASN F C 1
ATOM 6333 O O . ASN F 2 55 ? 13.163 29.241 -21.994 1.00 52.94 111 ASN F O 1
ATOM 6338 N N . ALA F 2 56 ? 13.645 27.175 -21.234 1.00 50.75 112 ALA F N 1
ATOM 6339 C CA . ALA F 2 56 ? 12.243 26.826 -21.055 1.00 49.49 112 ALA F CA 1
ATOM 6340 C C . ALA F 2 56 ? 11.584 27.716 -20.047 1.00 49.30 112 ALA F C 1
ATOM 6341 O O . ALA F 2 56 ? 10.454 28.150 -20.241 1.00 50.13 112 ALA F O 1
ATOM 6343 N N . PHE F 2 57 ? 12.313 28.021 -18.969 1.00 48.31 113 PHE F N 1
ATOM 6344 C CA . PHE F 2 57 ? 11.733 28.635 -17.767 1.00 47.65 113 PHE F CA 1
ATOM 6345 C C . PHE F 2 57 ? 12.152 30.074 -17.372 1.00 47.46 113 PHE F C 1
ATOM 6346 O O . PHE F 2 57 ? 11.679 30.579 -16.354 1.00 47.51 113 PHE F O 1
ATOM 6354 N N . HIS F 2 58 ? 13.015 30.736 -18.144 1.00 49.19 114 HIS F N 1
ATOM 6355 C CA . HIS F 2 58 ? 13.228 32.163 -17.961 1.00 49.52 114 HIS F CA 1
ATOM 6356 C C . HIS F 2 58 ? 12.111 33.011 -18.584 1.00 49.61 114 HIS F C 1
ATOM 6357 O O . HIS F 2 58 ? 11.881 32.954 -19.786 1.00 49.33 114 HIS F O 1
ATOM 6364 N N . GLN F 2 59 ? 11.379 33.736 -17.738 1.00 53.60 115 GLN F N 1
ATOM 6365 C CA . GLN F 2 59 ? 10.260 34.593 -18.166 1.00 54.16 115 GLN F CA 1
ATOM 6366 C C . GLN F 2 59 ? 8.892 33.917 -18.233 1.00 53.73 115 GLN F C 1
ATOM 6367 O O . GLN F 2 59 ? 7.911 34.517 -18.700 1.00 54.66 115 GLN F O 1
ATOM 6373 N N . SER F 2 60 ? 8.821 32.686 -17.744 1.00 50.02 116 SER F N 1
ATOM 6374 C CA . SER F 2 60 ? 7.562 31.972 -17.700 1.00 49.03 116 SER F CA 1
ATOM 6375 C C . SER F 2 60 ? 6.838 32.381 -16.407 1.00 48.31 116 SER F C 1
ATOM 6376 O O . SER F 2 60 ? 7.417 33.068 -15.552 1.00 48.30 116 SER F O 1
ATOM 6379 N N . ARG F 2 61 ? 5.558 32.011 -16.302 1.00 47.86 117 ARG F N 1
ATOM 6380 C CA . ARG F 2 61 ? 4.745 32.394 -15.149 1.00 46.88 117 ARG F CA 1
ATOM 6381 C C . ARG F 2 61 ? 4.436 31.207 -14.297 1.00 46.43 117 ARG F C 1
ATOM 6382 O O . ARG F 2 61 ? 3.969 30.206 -14.791 1.00 45.81 117 ARG F O 1
ATOM 6390 N N . LEU F 2 62 ? 4.721 31.328 -13.011 1.00 46.82 118 LEU F N 1
ATOM 6391 C CA . LEU F 2 62 ? 4.392 30.281 -12.048 1.00 47.10 118 LEU F CA 1
ATOM 6392 C C . LEU F 2 62 ? 3.294 30.868 -11.147 1.00 46.97 118 LEU F C 1
ATOM 6393 O O . LEU F 2 62 ? 3.539 31.845 -10.428 1.00 46.51 118 LEU F O 1
ATOM 6398 N N . ARG F 2 63 ? 2.089 30.292 -11.224 1.00 48.58 119 ARG F N 1
ATOM 6399 C CA . ARG F 2 63 ? 0.894 30.809 -10.524 1.00 48.69 119 ARG F CA 1
ATOM 6400 C C . ARG F 2 63 ? 0.786 32.318 -10.619 1.00 48.75 119 ARG F C 1
ATOM 6401 O O . ARG F 2 63 ? 0.593 33.016 -9.634 1.00 48.83 119 ARG F O 1
ATOM 6409 N N . GLU F 2 64 ? 0.896 32.822 -11.846 1.00 50.81 120 GLU F N 1
ATOM 6410 C CA . GLU F 2 64 ? 0.667 34.238 -12.126 1.00 51.30 120 GLU F CA 1
ATOM 6411 C C . GLU F 2 64 ? 1.884 35.132 -11.870 1.00 51.10 120 GLU F C 1
ATOM 6412 O O . GLU F 2 64 ? 1.777 36.358 -11.919 1.00 51.07 120 GLU F O 1
ATOM 6418 N N . ARG F 2 65 ? 3.034 34.524 -11.598 1.00 49.05 121 ARG F N 1
ATOM 6419 C CA . ARG F 2 65 ? 4.254 35.285 -11.332 1.00 49.74 121 ARG F CA 1
ATOM 6420 C C . ARG F 2 65 ? 5.338 35.029 -12.380 1.00 50.69 121 ARG F C 1
ATOM 6421 O O . ARG F 2 65 ? 5.638 33.880 -12.705 1.00 50.72 121 ARG F O 1
ATOM 6429 N N . GLU F 2 66 ? 5.923 36.104 -12.906 1.00 53.17 122 GLU F N 1
ATOM 6430 C CA . GLU F 2 66 ? 6.954 35.987 -13.939 1.00 54.38 122 GLU F CA 1
ATOM 6431 C C . GLU F 2 66 ? 8.267 35.565 -13.273 1.00 54.31 122 GLU F C 1
ATOM 6432 O O . GLU F 2 66 ? 8.650 36.136 -12.261 1.00 54.44 122 GLU F O 1
ATOM 6438 N N . LEU F 2 67 ? 8.923 34.542 -13.831 1.00 49.58 123 LEU F N 1
ATOM 6439 C CA . LEU F 2 67 ? 10.130 33.976 -13.249 1.00 49.46 123 LEU F CA 1
ATOM 6440 C C . LEU F 2 67 ? 11.321 34.381 -14.041 1.00 50.24 123 LEU F C 1
ATOM 6441 O O . LEU F 2 67 ? 11.263 34.512 -15.261 1.00 50.80 123 LEU F O 1
ATOM 6446 N N . SER F 2 68 ? 12.423 34.512 -13.332 1.00 48.83 124 SER F N 1
ATOM 6447 C CA . SER F 2 68 ? 13.691 34.826 -13.952 1.00 49.99 124 SER F CA 1
ATOM 6448 C C . SER F 2 68 ? 14.694 33.700 -13.614 1.00 51.14 124 SER F C 1
ATOM 6449 O O . SER F 2 68 ? 15.217 33.597 -12.481 1.00 51.26 124 SER F O 1
ATOM 6452 N N . VAL F 2 69 ? 14.897 32.820 -14.592 1.00 50.69 125 VAL F N 1
ATOM 6453 C CA . VAL F 2 69 ? 15.814 31.715 -14.444 1.00 51.25 125 VAL F CA 1
ATOM 6454 C C . VAL F 2 69 ? 17.126 32.103 -15.128 1.00 52.08 125 VAL F C 1
ATOM 6455 O O . VAL F 2 69 ? 17.125 32.565 -16.259 1.00 52.89 125 VAL F O 1
ATOM 6459 N N . GLN F 2 70 ? 18.241 31.971 -14.430 1.00 54.28 126 GLN F N 1
ATOM 6460 C CA . GLN F 2 70 ? 19.526 32.299 -15.018 1.00 55.08 126 GLN F CA 1
ATOM 6461 C C . GLN F 2 70 ? 20.618 31.511 -14.308 1.00 55.71 126 GLN F C 1
ATOM 6462 O O . GLN F 2 70 ? 20.373 30.941 -13.238 1.00 55.87 126 GLN F O 1
ATOM 6468 N N . LEU F 2 71 ? 21.811 31.464 -14.902 1.00 56.85 127 LEU F N 1
ATOM 6469 C CA . LEU F 2 71 ? 22.938 30.747 -14.303 1.00 57.52 127 LEU F CA 1
ATOM 6470 C C . LEU F 2 71 ? 23.285 31.373 -12.977 1.00 5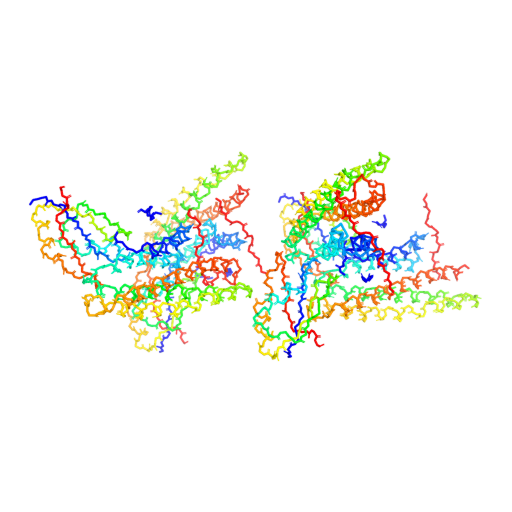8.18 127 LEU F C 1
ATOM 6471 O O . LEU F 2 71 ? 23.352 32.595 -12.882 1.00 57.87 127 LEU F O 1
ATOM 6476 N N . GLN F 2 72 ? 23.471 30.536 -11.955 1.00 67.08 128 GLN F N 1
ATOM 6477 C CA . GLN F 2 72 ? 23.776 31.011 -10.606 1.00 68.64 128 GLN F CA 1
ATOM 6478 C C . GLN F 2 72 ? 24.940 31.957 -10.719 1.00 70.01 128 GLN F C 1
ATOM 6479 O O . GLN F 2 72 ? 26.044 31.547 -11.119 1.00 70.11 128 GLN F O 1
ATOM 6485 N N . PRO F 2 73 ? 24.687 33.259 -10.465 1.00 75.30 129 PRO F N 1
ATOM 6486 C CA . PRO F 2 73 ? 25.649 34.366 -10.564 1.00 76.27 129 PRO F CA 1
ATOM 6487 C C . PRO F 2 73 ? 27.001 33.956 -10.008 1.00 77.49 129 PRO F C 1
ATOM 6488 O O . PRO F 2 73 ? 27.148 33.707 -8.797 1.00 78.07 129 PRO F O 1
ATOM 6492 N N . THR F 2 74 ? 27.966 33.820 -10.920 1.00 79.20 130 THR F N 1
ATOM 6493 C CA . THR F 2 74 ? 29.322 33.413 -10.557 1.00 80.37 130 THR F CA 1
ATOM 6494 C C . THR F 2 74 ? 30.293 34.589 -10.671 1.00 80.62 130 THR F C 1
ATOM 6495 O O . THR F 2 74 ? 30.324 35.425 -9.734 1.00 80.75 130 THR F O 1
ATOM 6500 N N . HIS G 2 1 ? -0.356 41.445 30.591 1.00 91.88 57 HIS G N 1
ATOM 6501 C CA . HIS G 2 1 ? -1.481 41.441 31.524 1.00 91.94 57 HIS G CA 1
ATOM 6502 C C . HIS G 2 1 ? -1.235 42.419 32.652 1.00 91.31 57 HIS G C 1
ATOM 6503 O O . HIS G 2 1 ? -1.839 43.493 32.731 1.00 91.49 57 HIS G O 1
ATOM 6510 N N . MET G 2 2 ? -0.334 42.027 33.534 1.00 83.74 58 MET G N 1
ATOM 6511 C CA . MET G 2 2 ? -0.009 42.851 34.671 1.00 82.86 58 MET G CA 1
ATOM 6512 C C . MET G 2 2 ? 1.370 43.484 34.517 1.00 81.52 58 MET G C 1
ATOM 6513 O O . MET G 2 2 ? 2.039 43.324 33.486 1.00 81.52 58 MET G O 1
ATOM 6518 N N . ARG G 2 3 ? 1.771 44.220 35.552 1.00 71.73 59 ARG G N 1
ATOM 6519 C CA . ARG G 2 3 ? 3.066 44.872 35.577 1.00 70.13 59 ARG G CA 1
ATOM 6520 C C . ARG G 2 3 ? 3.940 44.389 36.733 1.00 68.46 59 ARG G C 1
ATOM 6521 O O . ARG G 2 3 ? 4.983 44.959 37.010 1.00 67.51 59 ARG G O 1
ATOM 6529 N N . LYS G 2 4 ? 3.520 43.314 37.388 1.00 60.89 60 LYS G N 1
ATOM 6530 C CA . LYS G 2 4 ? 4.316 42.715 38.450 1.00 58.29 60 LYS G CA 1
ATOM 6531 C C . LYS G 2 4 ? 5.018 41.513 37.861 1.00 56.16 60 LYS G C 1
ATOM 6532 O O . LYS G 2 4 ? 4.438 40.764 37.075 1.00 56.11 60 LYS G O 1
ATOM 6538 N N . ILE G 2 5 ? 6.281 41.362 38.221 1.00 51.36 61 ILE G N 1
ATOM 6539 C CA . ILE G 2 5 ? 7.102 40.270 37.728 1.00 48.78 61 ILE G CA 1
ATOM 6540 C C . ILE G 2 5 ? 7.738 39.708 38.963 1.00 47.68 61 ILE G C 1
ATOM 6541 O O . ILE G 2 5 ? 7.903 40.426 39.964 1.00 47.23 61 ILE G O 1
ATOM 6546 N N . LEU G 2 6 ? 8.129 38.439 38.881 1.00 45.20 62 LEU G N 1
ATOM 6547 C CA . LEU G 2 6 ? 8.830 37.814 39.988 1.00 44.61 62 LEU G CA 1
ATOM 6548 C C . LEU G 2 6 ? 10.125 37.235 39.478 1.00 44.07 62 LEU G C 1
ATOM 6549 O O . LEU G 2 6 ? 10.134 36.553 38.449 1.00 43.36 62 LEU G O 1
ATOM 6554 N N . ILE G 2 7 ? 11.220 37.578 40.170 1.00 44.05 63 ILE G N 1
ATOM 6555 C CA . ILE G 2 7 ? 12.571 37.104 39.817 1.00 43.76 63 ILE G CA 1
ATOM 6556 C C . ILE G 2 7 ? 13.036 35.910 40.658 1.00 44.21 63 ILE G C 1
ATOM 6557 O O . ILE G 2 7 ? 12.951 35.939 41.882 1.00 45.19 63 ILE G O 1
ATOM 6562 N N . ARG G 2 8 ? 13.580 34.891 40.005 1.00 43.58 64 ARG G N 1
ATOM 6563 C CA . ARG G 2 8 ? 14.075 33.722 40.710 1.00 43.49 64 ARG G CA 1
ATOM 6564 C C . ARG G 2 8 ? 15.522 33.487 40.359 1.00 42.56 64 ARG G C 1
ATOM 6565 O O . ARG G 2 8 ? 15.951 33.822 39.272 1.00 42.24 64 ARG G O 1
ATOM 6573 N N . GLY G 2 9 ? 16.280 32.948 41.306 1.00 44.44 65 GLY G N 1
ATOM 6574 C CA . GLY G 2 9 ? 17.682 32.636 41.078 1.00 43.79 65 GLY G CA 1
ATOM 6575 C C . GLY G 2 9 ? 18.744 33.661 41.451 1.00 43.74 65 GLY G C 1
ATOM 6576 O O . GLY G 2 9 ? 19.922 33.513 41.082 1.00 43.68 65 GLY G O 1
ATOM 6577 N N . LEU G 2 10 ? 18.339 34.690 42.190 1.00 44.06 66 LEU G N 1
ATOM 6578 C CA . LEU G 2 10 ? 19.273 35.718 42.643 1.00 44.13 66 LEU G CA 1
ATOM 6579 C C . LEU G 2 10 ? 20.323 35.160 43.629 1.00 44.62 66 LEU G C 1
ATOM 6580 O O . LEU G 2 10 ? 20.088 34.156 44.331 1.00 44.59 66 LEU G O 1
ATOM 6585 N N . PRO G 2 11 ? 21.496 35.803 43.686 1.00 45.51 67 PRO G N 1
ATOM 6586 C CA . PRO G 2 11 ? 22.570 35.421 44.598 1.00 46.10 67 PRO G CA 1
ATOM 6587 C C . PRO G 2 11 ? 22.102 35.403 46.080 1.00 47.02 67 PRO G C 1
ATOM 6588 O O . PRO G 2 11 ? 21.093 36.048 46.442 1.00 47.77 67 PRO G O 1
ATOM 6592 N N . GLY G 2 12 ? 22.781 34.629 46.930 1.00 47.11 68 GLY G N 1
ATOM 6593 C CA . GLY G 2 12 ? 22.394 34.568 48.333 1.00 47.18 68 GLY G CA 1
ATOM 6594 C C . GLY G 2 12 ? 22.622 35.912 49.013 1.00 47.19 68 GLY G C 1
ATOM 6595 O O . GLY G 2 12 ? 21.796 36.398 49.800 1.00 46.32 68 GLY G O 1
ATOM 6596 N N . ASP G 2 13 ? 23.766 36.509 48.680 1.00 51.27 69 ASP G N 1
ATOM 6597 C CA . ASP G 2 13 ? 24.195 37.801 49.215 1.00 52.61 69 ASP G CA 1
ATOM 6598 C C . ASP G 2 13 ? 23.724 38.967 48.317 1.00 53.49 69 ASP G C 1
ATOM 6599 O O . ASP G 2 13 ? 24.405 40.005 48.243 1.00 54.06 69 ASP G O 1
ATOM 6604 N N . VAL G 2 14 ? 22.588 38.787 47.624 1.00 49.12 70 VAL G N 1
ATOM 6605 C CA . VAL G 2 14 ? 22.007 39.833 46.774 1.00 48.75 70 VAL G CA 1
ATOM 6606 C C . VAL G 2 14 ? 21.491 40.970 47.679 1.00 49.51 70 VAL G C 1
ATOM 6607 O O . VAL G 2 14 ? 21.035 40.705 48.799 1.00 49.29 70 VAL G O 1
ATOM 6611 N N . THR G 2 15 ? 21.606 42.224 47.208 1.00 49.74 71 THR G N 1
ATOM 6612 C CA . THR G 2 15 ? 21.075 43.393 47.922 1.00 50.73 71 THR G CA 1
ATOM 6613 C C . THR G 2 15 ? 19.942 44.032 47.114 1.00 51.45 71 THR G C 1
ATOM 6614 O O . THR G 2 15 ? 19.778 43.792 45.920 1.00 52.16 71 THR G O 1
ATOM 6618 N N . ASN G 2 16 ? 19.147 44.862 47.758 1.00 52.57 72 ASN G N 1
ATOM 6619 C CA . ASN G 2 16 ? 18.073 45.514 47.037 1.00 53.13 72 ASN G CA 1
ATOM 6620 C C . ASN G 2 16 ? 18.648 46.363 45.933 1.00 52.96 72 ASN G C 1
ATOM 6621 O O . ASN G 2 16 ? 18.207 46.264 44.790 1.00 52.68 72 ASN G O 1
ATOM 6626 N N . GLN G 2 17 ? 19.707 47.102 46.278 1.00 54.05 73 GLN G N 1
ATOM 6627 C CA . GLN G 2 17 ? 20.433 47.931 45.336 1.00 53.83 73 GLN G CA 1
ATOM 6628 C C . GLN G 2 17 ? 20.687 47.141 44.069 1.00 53.51 73 GLN G C 1
ATOM 6629 O O . GLN G 2 17 ? 20.329 47.571 42.994 1.00 52.94 73 GLN G O 1
ATOM 6635 N N . GLU G 2 18 ? 21.283 45.963 44.203 1.00 53.13 74 GLU G N 1
ATOM 6636 C CA . GLU G 2 18 ? 21.577 45.142 43.038 1.00 53.49 74 GLU G CA 1
ATOM 6637 C C . GLU G 2 18 ? 20.353 44.850 42.153 1.00 53.09 74 GLU G C 1
ATOM 6638 O O . GLU G 2 18 ? 20.490 44.630 40.959 1.00 52.88 74 GLU G O 1
ATOM 6644 N N . VAL G 2 19 ? 19.160 44.844 42.732 1.00 46.88 75 VAL G N 1
ATOM 6645 C CA . VAL G 2 19 ? 17.969 44.596 41.927 1.00 46.45 75 VAL G CA 1
ATOM 6646 C C . VAL G 2 19 ? 17.578 45.850 41.174 1.00 46.68 75 VAL G C 1
ATOM 6647 O O . VAL G 2 19 ? 17.153 45.796 40.007 1.00 46.60 75 VAL G O 1
ATOM 6651 N N . HIS G 2 20 ? 17.690 46.975 41.875 1.00 52.34 76 HIS G N 1
ATOM 6652 C CA . HIS G 2 20 ? 17.397 48.291 41.312 1.00 52.35 76 HIS G CA 1
ATOM 6653 C C . HIS G 2 20 ? 18.392 48.630 40.199 1.00 52.32 76 HIS G C 1
ATOM 6654 O O . HIS G 2 20 ? 18.035 49.306 39.255 1.00 52.24 76 HIS G O 1
ATOM 6661 N N . ASP G 2 21 ? 19.634 48.164 40.332 1.00 55.61 77 ASP G N 1
ATOM 6662 C CA . ASP G 2 21 ? 20.708 48.392 39.354 1.00 56.08 77 ASP G CA 1
ATOM 6663 C C . ASP G 2 21 ? 20.493 47.487 38.147 1.00 55.87 77 ASP G C 1
ATOM 6664 O O . ASP G 2 21 ? 20.831 47.827 37.027 1.00 56.41 77 ASP G O 1
ATOM 6669 N N . LEU G 2 22 ? 19.979 46.297 38.410 1.00 56.70 78 LEU G N 1
ATOM 6670 C CA . LEU G 2 22 ? 19.660 45.329 37.379 1.00 55.87 78 LEU G CA 1
ATOM 6671 C C . LEU G 2 22 ? 18.644 45.982 36.460 1.00 55.66 78 LEU G C 1
ATOM 6672 O O . LEU G 2 22 ? 18.890 46.147 35.270 1.00 56.07 78 LEU G O 1
ATOM 6677 N N . LEU G 2 23 ? 17.510 46.368 37.042 1.00 55.16 79 LEU G N 1
ATOM 6678 C CA . LEU G 2 23 ? 16.422 46.996 36.318 1.00 54.69 79 LEU G CA 1
ATOM 6679 C C . LEU G 2 23 ? 16.516 48.513 36.411 1.00 54.80 79 LEU G C 1
ATOM 6680 O O . LEU G 2 23 ? 15.536 49.208 36.724 1.00 54.33 79 LEU G O 1
ATOM 6685 N N . SER G 2 24 ? 17.713 49.026 36.150 1.00 57.07 80 SER G N 1
ATOM 6686 C CA . SER G 2 24 ? 17.954 50.465 36.201 1.00 58.13 80 SER G CA 1
ATOM 6687 C C . SER G 2 24 ? 17.268 51.171 35.051 1.00 58.76 80 SER G C 1
ATOM 6688 O O . SER G 2 24 ? 17.169 52.396 35.055 1.00 59.31 80 SER G O 1
ATOM 6691 N N . ASP G 2 25 ? 16.798 50.394 34.075 1.00 58.41 81 ASP G N 1
ATOM 6692 C CA . ASP G 2 25 ? 16.132 50.945 32.914 1.00 59.21 81 ASP G CA 1
ATOM 6693 C C . ASP G 2 25 ? 14.628 51.047 33.053 1.00 58.98 81 ASP G C 1
ATOM 6694 O O . ASP G 2 25 ? 13.934 51.394 32.099 1.00 59.36 81 ASP G O 1
ATOM 6699 N N . TYR G 2 26 ? 14.122 50.733 34.237 1.00 59.06 82 TYR G N 1
ATOM 6700 C CA . TYR G 2 26 ? 12.689 50.750 34.460 1.00 58.33 82 TYR G CA 1
ATOM 6701 C C . TYR G 2 26 ? 12.332 51.450 35.762 1.00 57.81 82 TYR G C 1
ATOM 6702 O O . TYR G 2 26 ? 13.180 51.672 36.609 1.00 57.98 82 TYR G O 1
ATOM 6711 N N . GLU G 2 27 ? 11.053 51.762 35.909 1.00 58.23 83 GLU G N 1
ATOM 6712 C CA . GLU G 2 27 ? 10.539 52.453 37.078 1.00 58.47 83 GLU G CA 1
ATOM 6713 C C . GLU G 2 27 ? 9.933 51.429 38.000 1.00 57.90 83 GLU G C 1
ATOM 6714 O O . GLU G 2 27 ? 8.867 50.876 37.751 1.00 57.91 83 GLU G O 1
ATOM 6720 N N . LEU G 2 28 ? 10.622 51.188 39.091 1.00 57.81 84 LEU G N 1
ATOM 6721 C CA . LEU G 2 28 ? 10.130 50.248 40.052 1.00 56.64 84 LEU G CA 1
ATOM 6722 C C . LEU G 2 28 ? 9.141 50.958 40.922 1.00 56.45 84 LEU G C 1
ATOM 6723 O O . LEU G 2 28 ? 9.469 51.930 41.580 1.00 56.34 84 LEU G O 1
ATOM 6728 N N . LYS G 2 29 ? 7.922 50.462 40.940 1.00 55.82 85 LYS G N 1
ATOM 6729 C CA . LYS G 2 29 ? 6.920 51.013 41.807 1.00 55.99 85 LYS G CA 1
ATOM 6730 C C . LYS G 2 29 ? 6.958 50.197 43.110 1.00 57.00 85 LYS G C 1
ATOM 6731 O O . LYS G 2 29 ? 6.569 50.659 44.177 1.00 57.26 85 LYS G O 1
ATOM 6737 N N . TYR G 2 30 ? 7.484 48.985 43.024 1.00 56.77 86 TYR G N 1
ATOM 6738 C CA . TYR G 2 30 ? 7.593 48.113 44.183 1.00 57.71 86 TYR G CA 1
ATOM 6739 C C . TYR G 2 30 ? 8.758 47.155 44.028 1.00 57.84 86 TYR G C 1
ATOM 6740 O O . TYR G 2 30 ? 9.009 46.604 42.952 1.00 58.28 86 TYR G O 1
ATOM 6749 N N . CYS G 2 31 ? 9.456 46.935 45.128 1.00 54.53 87 CYS G N 1
ATOM 6750 C CA . CYS G 2 31 ? 10.582 46.024 45.135 1.00 54.21 87 CYS G CA 1
ATOM 6751 C C . CYS G 2 31 ? 10.757 45.360 46.467 1.00 53.83 87 CYS G C 1
ATOM 6752 O O . CYS G 2 31 ? 11.076 46.007 47.452 1.00 53.45 87 CYS G O 1
ATOM 6755 N N . PHE G 2 32 ? 10.550 44.051 46.483 1.00 54.38 88 PHE G N 1
ATOM 6756 C CA . PHE G 2 32 ? 10.743 43.275 47.689 1.00 54.61 88 PHE G CA 1
ATOM 6757 C C . PHE G 2 32 ? 11.629 42.070 47.411 1.00 54.54 88 PHE G C 1
ATOM 6758 O O . PHE G 2 32 ? 11.260 41.177 46.664 1.00 54.80 88 PHE G O 1
ATOM 6766 N N . VAL G 2 33 ? 12.804 42.062 48.026 1.00 53.98 89 VAL G N 1
ATOM 6767 C CA . VAL G 2 33 ? 13.782 41.010 47.831 1.00 53.91 89 VAL G CA 1
ATOM 6768 C C . VAL G 2 33 ? 13.779 40.034 48.995 1.00 54.44 89 VAL G C 1
ATOM 6769 O O . VAL G 2 33 ? 13.865 40.426 50.156 1.00 54.68 89 VAL G O 1
ATOM 6773 N N . ASP G 2 34 ? 13.686 38.751 48.685 1.00 56.47 90 ASP G N 1
ATOM 6774 C CA . ASP G 2 34 ? 13.698 37.739 49.724 1.00 57.08 90 ASP G CA 1
ATOM 6775 C C . ASP G 2 34 ? 15.095 37.154 49.752 1.00 57.26 90 ASP G C 1
ATOM 6776 O O . ASP G 2 34 ? 15.452 36.346 48.901 1.00 57.35 90 ASP G O 1
ATOM 6781 N N . LYS G 2 35 ? 15.911 37.587 50.707 1.00 58.90 91 LYS G N 1
ATOM 6782 C CA . LYS G 2 35 ? 17.279 37.090 50.764 1.00 58.82 91 LYS G CA 1
ATOM 6783 C C . LYS G 2 35 ? 17.362 35.611 51.113 1.00 58.61 91 LYS G C 1
ATOM 6784 O O . LYS G 2 35 ? 18.251 34.904 50.650 1.00 58.58 91 LYS G O 1
ATOM 6790 N N . TYR G 2 36 ? 16.400 35.120 51.879 1.00 58.40 92 TYR G N 1
ATOM 6791 C CA . TYR G 2 36 ? 16.403 33.707 52.202 1.00 58.03 92 TYR G CA 1
ATOM 6792 C C . TYR G 2 36 ? 16.009 32.794 51.034 1.00 56.45 92 TYR G C 1
ATOM 6793 O O . TYR G 2 36 ? 16.354 31.615 51.034 1.00 55.56 92 TYR G O 1
ATOM 6802 N N . LYS G 2 37 ? 15.309 33.328 50.036 1.00 53.01 93 LYS G N 1
ATOM 6803 C CA . LYS G 2 37 ? 14.942 32.529 48.856 1.00 52.54 93 LYS G CA 1
ATOM 6804 C C . LYS G 2 37 ? 15.575 33.003 47.522 1.00 52.10 93 LYS G C 1
ATOM 6805 O O . LYS G 2 37 ? 15.345 32.390 46.478 1.00 52.33 93 LYS G O 1
ATOM 6811 N N . GLY G 2 38 ? 16.325 34.103 47.527 1.00 48.75 94 GLY G N 1
ATOM 6812 C CA . GLY G 2 38 ? 16.876 34.590 46.280 1.00 48.99 94 GLY G CA 1
ATOM 6813 C C . GLY G 2 38 ? 15.793 34.892 45.234 1.00 48.98 94 GLY G C 1
ATOM 6814 O O . GLY G 2 38 ? 15.971 34.703 44.009 1.00 49.24 94 GLY G O 1
ATOM 6815 N N . THR G 2 39 ? 14.666 35.399 45.713 1.00 48.96 95 THR G N 1
ATOM 6816 C CA . THR G 2 39 ? 13.562 35.790 44.844 1.00 48.30 95 THR G CA 1
ATOM 6817 C C . THR G 2 39 ? 13.134 37.223 45.128 1.00 47.74 95 THR G C 1
ATOM 6818 O O . THR G 2 39 ? 12.975 37.625 46.275 1.00 47.72 95 THR G O 1
ATOM 6822 N N . ALA G 2 40 ? 12.914 37.983 44.070 1.00 47.22 96 ALA G N 1
ATOM 6823 C CA . ALA G 2 40 ? 12.486 39.365 44.209 1.00 47.06 96 ALA G CA 1
ATOM 6824 C C . ALA G 2 40 ? 11.060 39.508 43.674 1.00 47.07 96 ALA G C 1
ATOM 6825 O O . ALA G 2 40 ? 10.636 38.772 42.775 1.00 47.61 96 ALA G O 1
ATOM 6827 N N . PHE G 2 41 ? 10.342 40.491 44.198 1.00 51.91 97 PHE G N 1
ATOM 6828 C CA . PHE G 2 41 ? 8.998 40.795 43.736 1.00 51.91 97 PHE G CA 1
ATOM 6829 C C . PHE G 2 41 ? 8.978 42.241 43.357 1.00 51.63 97 PHE G C 1
ATOM 6830 O O . PHE G 2 41 ? 8.937 43.114 44.216 1.00 51.93 97 PHE G O 1
ATOM 6838 N N . VAL G 2 42 ? 9.049 42.498 42.065 1.00 53.26 98 VAL G N 1
ATOM 6839 C CA . VAL G 2 42 ? 9.021 43.867 41.585 1.00 52.88 98 VAL G CA 1
ATOM 6840 C C . VAL G 2 42 ? 7.663 44.202 40.964 1.00 53.21 98 VAL G C 1
ATOM 6841 O O . VAL G 2 42 ? 6.911 43.320 40.518 1.00 53.33 98 VAL G O 1
ATOM 6845 N N . THR G 2 43 ? 7.338 45.484 40.988 1.00 54.17 99 THR G N 1
ATOM 6846 C CA . THR G 2 43 ? 6.099 45.977 40.420 1.00 54.35 99 THR G CA 1
ATOM 6847 C C . THR G 2 43 ? 6.544 47.101 39.513 1.00 54.07 99 THR G C 1
ATOM 6848 O O . THR G 2 43 ? 7.211 48.009 39.969 1.00 54.57 99 THR G O 1
ATOM 6852 N N . LEU G 2 44 ? 6.258 46.991 38.218 1.00 55.09 100 LEU G N 1
ATOM 6853 C CA . LEU G 2 44 ? 6.696 47.981 37.247 1.00 54.85 100 LEU G CA 1
ATOM 6854 C C . LEU G 2 44 ? 5.617 49.005 36.849 1.00 55.31 100 LEU G C 1
ATOM 6855 O O . LEU G 2 44 ? 4.459 48.891 37.239 1.00 55.91 100 LEU G O 1
ATOM 6860 N N . LEU G 2 45 ? 6.016 50.033 36.107 1.00 55.95 101 LEU G N 1
ATOM 6861 C CA . LEU G 2 45 ? 5.095 51.086 35.690 1.00 55.90 101 LEU G CA 1
ATOM 6862 C C . LEU G 2 45 ? 3.843 50.560 34.992 1.00 56.52 101 LEU G C 1
ATOM 6863 O O . LEU G 2 45 ? 2.743 51.031 35.263 1.00 55.89 101 LEU G O 1
ATOM 6868 N N . ASN G 2 46 ? 4.017 49.604 34.078 1.00 55.97 102 ASN G N 1
ATOM 6869 C CA . ASN G 2 46 ? 2.905 49.065 33.293 1.00 56.16 102 ASN G CA 1
ATOM 6870 C C . ASN G 2 46 ? 3.250 47.739 32.617 1.00 56.80 102 ASN G C 1
ATOM 6871 O O . ASN G 2 46 ? 4.335 47.210 32.812 1.00 56.96 102 ASN G O 1
ATOM 6876 N N . GLY G 2 47 ? 2.313 47.226 31.815 1.00 55.65 103 GLY G N 1
ATOM 6877 C CA . GLY G 2 47 ? 2.438 45.973 31.101 1.00 55.80 103 GLY G CA 1
ATOM 6878 C C . GLY G 2 47 ? 3.601 45.909 30.129 1.00 56.54 103 GLY G C 1
ATOM 6879 O O . GLY G 2 47 ? 4.273 44.895 30.027 1.00 56.56 103 GLY G O 1
ATOM 6880 N N . GLU G 2 48 ? 3.861 46.990 29.408 1.00 58.50 104 GLU G N 1
ATOM 6881 C CA . GLU G 2 48 ? 4.973 46.987 28.472 1.00 60.15 104 GLU G CA 1
ATOM 6882 C C . GLU G 2 48 ? 6.257 46.852 29.231 1.00 60.68 104 GLU G C 1
ATOM 6883 O O . GLU G 2 48 ? 7.077 46.014 28.900 1.00 61.35 104 GLU G O 1
ATOM 6889 N N . GLN G 2 49 ? 6.422 47.656 30.276 1.00 57.89 105 GLN G N 1
ATOM 6890 C CA . GLN G 2 49 ? 7.624 47.591 31.116 1.00 57.87 105 GLN G CA 1
ATOM 6891 C C . GLN G 2 49 ? 7.906 46.185 31.663 1.00 57.32 105 GLN G C 1
ATOM 6892 O O . GLN G 2 49 ? 9.024 45.688 31.565 1.00 57.04 105 GLN G O 1
ATOM 6898 N N . ALA G 2 50 ? 6.881 45.550 32.223 1.00 57.13 106 ALA G N 1
ATOM 6899 C CA . ALA G 2 50 ? 7.006 44.197 32.735 1.00 57.76 106 ALA G CA 1
ATOM 6900 C C . ALA G 2 50 ? 7.376 43.192 31.624 1.00 58.72 106 ALA G C 1
ATOM 6901 O O . ALA G 2 50 ? 8.001 42.152 31.893 1.00 59.36 106 ALA G O 1
ATOM 6903 N N . GLU G 2 51 ? 6.994 43.499 30.382 1.00 60.21 107 GLU G N 1
ATOM 6904 C CA . GLU G 2 51 ? 7.308 42.638 29.239 1.00 60.14 107 GLU G CA 1
ATOM 6905 C C . GLU G 2 51 ? 8.773 42.734 28.840 1.00 59.60 107 GLU G C 1
ATOM 6906 O O . GLU G 2 51 ? 9.446 41.711 28.676 1.00 59.66 107 GLU G O 1
ATOM 6912 N N . ALA G 2 52 ? 9.233 43.970 28.623 1.00 53.97 108 ALA G N 1
ATOM 6913 C CA . ALA G 2 52 ? 10.606 44.247 28.213 1.00 53.26 108 ALA G CA 1
ATOM 6914 C C . ALA G 2 52 ? 11.540 43.720 29.272 1.00 53.33 108 ALA G C 1
ATOM 6915 O O . ALA G 2 52 ? 12.574 43.145 28.964 1.00 53.43 108 ALA G O 1
ATOM 6917 N N . ALA G 2 53 ? 11.155 43.910 30.528 1.00 49.97 109 ALA G N 1
ATOM 6918 C CA . ALA G 2 53 ? 11.950 43.444 31.635 1.00 49.41 109 ALA G CA 1
ATOM 6919 C C . ALA G 2 53 ? 12.052 41.923 31.569 1.00 49.26 109 ALA G C 1
ATOM 6920 O O . ALA G 2 53 ? 13.125 41.349 31.789 1.00 49.62 109 ALA G O 1
ATOM 6922 N N . ILE G 2 54 ? 10.931 41.260 31.289 1.00 48.04 110 ILE G N 1
ATOM 6923 C CA . ILE G 2 54 ? 10.936 39.807 31.237 1.00 47.33 110 ILE G CA 1
ATOM 6924 C C . ILE G 2 54 ? 11.794 39.347 30.098 1.00 47.71 110 ILE G C 1
ATOM 6925 O O . ILE G 2 54 ? 12.602 38.443 30.259 1.00 48.11 110 ILE G O 1
ATOM 6930 N N . ASN G 2 55 ? 11.649 39.992 28.947 1.00 52.92 111 ASN G N 1
ATOM 6931 C CA . ASN G 2 55 ? 12.447 39.600 27.795 1.00 52.79 111 ASN G CA 1
ATOM 6932 C C . ASN G 2 55 ? 13.927 39.913 27.901 1.00 52.16 111 ASN G C 1
ATOM 6933 O O . ASN G 2 55 ? 14.753 39.114 27.470 1.00 52.88 111 ASN G O 1
ATOM 6938 N N . ALA G 2 56 ? 14.271 41.022 28.549 1.00 50.84 112 ALA G N 1
ATOM 6939 C CA . ALA G 2 56 ? 15.672 41.385 28.698 1.00 49.49 112 ALA G CA 1
ATOM 6940 C C . ALA G 2 56 ? 16.349 40.518 29.699 1.00 48.66 112 ALA G C 1
ATOM 6941 O O . ALA G 2 56 ? 17.517 40.195 29.547 1.00 48.89 112 ALA G O 1
ATOM 6943 N N . PHE G 2 57 ? 15.603 40.137 30.739 1.00 48.14 113 PHE G N 1
ATOM 6944 C CA . PHE G 2 57 ? 16.182 39.576 31.962 1.00 47.63 113 PHE G CA 1
ATOM 6945 C C . PHE G 2 57 ? 15.819 38.120 32.330 1.00 47.54 113 PHE G C 1
ATOM 6946 O O . PHE G 2 57 ? 16.327 37.604 33.325 1.00 47.44 113 PHE G O 1
ATOM 6954 N N . HIS G 2 58 ? 14.960 37.456 31.556 1.00 48.76 114 HIS G N 1
ATOM 6955 C CA . HIS G 2 58 ? 14.750 36.036 31.755 1.00 48.78 114 HIS G CA 1
ATOM 6956 C C . HIS G 2 58 ? 15.885 35.204 31.133 1.00 48.71 114 HIS G C 1
ATOM 6957 O O . HIS G 2 58 ? 16.088 35.237 29.915 1.00 48.03 114 HIS G O 1
ATOM 6964 N N . GLN G 2 59 ? 16.638 34.505 31.996 1.00 51.70 115 GLN G N 1
ATOM 6965 C CA . GLN G 2 59 ? 17.766 33.634 31.608 1.00 52.56 115 GLN G CA 1
ATOM 6966 C C . GLN G 2 59 ? 19.145 34.314 31.524 1.00 52.08 115 GLN G C 1
ATOM 6967 O O . GLN G 2 59 ? 20.140 33.735 31.062 1.00 51.89 115 GLN G O 1
ATOM 6973 N N . SER G 2 60 ? 19.211 35.550 31.979 1.00 48.59 116 SER G N 1
ATOM 6974 C CA . SER G 2 60 ? 20.479 36.229 31.977 1.00 48.51 116 SER G CA 1
ATOM 6975 C C . SER G 2 60 ? 21.206 35.821 33.257 1.00 48.21 116 SER G C 1
ATOM 6976 O O . SER G 2 60 ? 20.658 35.117 34.131 1.00 48.26 116 SER G O 1
ATOM 6979 N N . ARG G 2 61 ? 22.466 36.237 33.337 1.00 47.41 117 ARG G N 1
ATOM 6980 C CA . ARG G 2 61 ? 23.283 35.890 34.476 1.00 46.66 117 ARG G CA 1
ATOM 6981 C C . ARG G 2 61 ? 23.545 37.104 35.323 1.00 46.32 117 ARG G C 1
ATOM 6982 O O . ARG G 2 61 ? 23.860 38.170 34.818 1.00 46.38 117 ARG G O 1
ATOM 6990 N N . LEU G 2 62 ? 23.361 36.947 36.619 1.00 46.81 118 LEU G N 1
ATOM 6991 C CA . LEU G 2 62 ? 23.677 38.019 37.535 1.00 46.82 118 LEU G CA 1
ATOM 6992 C C . LEU G 2 62 ? 24.769 37.408 38.429 1.00 46.93 118 LEU G C 1
ATOM 6993 O O . LEU G 2 62 ? 24.544 36.360 39.072 1.00 46.49 118 LEU G O 1
ATOM 6998 N N . ARG G 2 63 ? 25.967 38.004 38.379 1.00 48.60 119 ARG G N 1
ATOM 6999 C CA . ARG G 2 63 ? 27.128 37.492 39.118 1.00 48.56 119 ARG G CA 1
ATOM 7000 C C . ARG G 2 63 ? 27.213 35.983 39.021 1.00 48.90 119 ARG G C 1
ATOM 7001 O O . ARG G 2 63 ? 27.377 35.283 40.019 1.00 48.89 119 ARG G O 1
ATOM 7009 N N . GLU G 2 64 ? 27.101 35.477 37.795 1.00 50.60 120 GLU G N 1
ATOM 7010 C CA . GLU G 2 64 ? 27.330 34.060 37.514 1.00 50.96 120 GLU G CA 1
ATOM 7011 C C . GLU G 2 64 ? 26.116 33.159 37.771 1.00 50.65 120 GLU G C 1
ATOM 7012 O O . GLU G 2 64 ? 26.226 31.935 37.709 1.00 50.55 120 GLU G O 1
ATOM 7018 N N . ARG G 2 65 ? 24.965 33.760 38.058 1.00 49.31 121 ARG G N 1
ATOM 7019 C CA . ARG G 2 65 ? 23.752 32.991 38.339 1.00 49.76 121 ARG G CA 1
ATOM 7020 C C . ARG G 2 65 ? 22.639 33.265 37.326 1.00 50.07 121 ARG G C 1
ATOM 7021 O O . ARG G 2 65 ? 22.336 34.419 37.026 1.00 50.03 121 ARG G O 1
ATOM 7029 N N . GLU G 2 66 ? 22.032 32.201 36.801 1.00 53.42 122 GLU G N 1
ATOM 7030 C CA . GLU G 2 66 ? 21.029 32.342 35.742 1.00 54.18 122 GLU G CA 1
ATOM 7031 C C . GLU G 2 66 ? 19.691 32.760 36.354 1.00 53.78 122 GLU G C 1
ATOM 7032 O O . GLU G 2 66 ? 19.196 32.128 37.274 1.00 53.82 122 GLU G O 1
ATOM 7038 N N . LEU G 2 67 ? 19.113 33.836 35.834 1.00 49.05 123 LEU G N 1
ATOM 7039 C CA . LEU G 2 67 ? 17.893 34.372 36.391 1.00 48.79 123 LEU G CA 1
ATOM 7040 C C . LEU G 2 67 ? 16.702 33.940 35.612 1.00 49.22 123 LEU G C 1
ATOM 7041 O O . LEU G 2 67 ? 16.756 33.781 34.392 1.00 49.49 123 LEU G O 1
ATOM 7046 N N . SER G 2 68 ? 15.609 33.812 36.341 1.00 47.66 124 SER G N 1
ATOM 7047 C CA . SER G 2 68 ? 14.332 33.481 35.769 1.00 48.62 124 SER G CA 1
ATOM 7048 C C . SER G 2 68 ? 13.325 34.602 36.080 1.00 49.65 124 SER G C 1
ATOM 7049 O O . SER G 2 68 ? 12.754 34.715 37.184 1.00 49.75 124 SER G O 1
ATOM 7052 N N . VAL G 2 69 ? 13.131 35.451 35.085 1.00 49.63 125 VAL G N 1
ATOM 7053 C CA . VAL G 2 69 ? 12.190 36.534 35.199 1.00 50.87 125 VAL G CA 1
ATOM 7054 C C . VAL G 2 69 ? 10.870 36.133 34.515 1.00 51.40 125 VAL G C 1
ATOM 7055 O O . VAL G 2 69 ? 10.884 35.625 33.402 1.00 52.00 125 VAL G O 1
ATOM 7059 N N . GLN G 2 70 ? 9.746 36.314 35.207 1.00 53.20 126 GLN G N 1
ATOM 7060 C CA . GLN G 2 70 ? 8.433 35.981 34.673 1.00 53.94 126 GLN G CA 1
ATOM 7061 C C . GLN G 2 70 ? 7.334 36.741 35.394 1.00 54.65 126 GLN G C 1
ATOM 7062 O O . GLN G 2 70 ? 7.567 37.315 36.457 1.00 54.41 126 GLN G O 1
ATOM 7068 N N . LEU G 2 71 ? 6.137 36.753 34.807 1.00 55.20 127 LEU G N 1
ATOM 7069 C CA . LEU G 2 71 ? 5.002 37.461 35.397 1.00 56.51 127 LEU G CA 1
ATOM 7070 C C . LEU G 2 71 ? 4.624 36.825 36.693 1.00 57.54 127 LEU G C 1
ATOM 7071 O O . LEU G 2 71 ? 4.419 35.621 36.730 1.00 57.29 127 LEU G O 1
ATOM 7076 N N . GLN G 2 72 ? 4.540 37.641 37.742 1.00 64.72 128 GLN G N 1
ATOM 7077 C CA . GLN G 2 72 ? 4.221 37.179 39.092 1.00 67.38 128 GLN G CA 1
ATOM 7078 C C . GLN G 2 72 ? 3.053 36.240 38.998 1.00 68.93 128 GLN G C 1
ATOM 7079 O O . GLN G 2 72 ? 1.965 36.634 38.543 1.00 68.81 128 GLN G O 1
ATOM 7085 N N . PRO G 2 73 ? 3.293 34.951 39.339 1.00 74.86 129 PRO G N 1
ATOM 7086 C CA . PRO G 2 73 ? 2.324 33.852 39.253 1.00 75.73 129 PRO G CA 1
ATOM 7087 C C . PRO G 2 73 ? 0.952 34.278 39.759 1.00 77.02 129 PRO G C 1
ATOM 7088 O O . PRO G 2 73 ? 0.755 34.575 40.950 1.00 77.18 129 PRO G O 1
ATOM 7092 N N . THR G 2 74 ? 0.016 34.368 38.821 1.00 78.73 130 THR G N 1
ATOM 7093 C CA . THR G 2 74 ? -1.353 34.751 39.147 1.00 79.39 130 THR G CA 1
ATOM 7094 C C . THR G 2 74 ? -2.225 33.503 38.976 1.00 80.00 130 THR G C 1
ATOM 7095 O O . THR G 2 74 ? -2.229 32.667 39.912 1.00 80.73 130 THR G O 1
ATOM 7100 N N . MET H 2 2 ? 33.347 -2.336 25.565 1.00 82.52 58 MET H N 1
ATOM 7101 C CA . MET H 2 2 ? 33.090 -3.470 26.458 1.00 80.92 58 MET H CA 1
ATOM 7102 C C . MET H 2 2 ? 31.748 -4.163 26.197 1.00 78.75 58 MET H C 1
ATOM 7103 O O . MET H 2 2 ? 31.017 -3.804 25.263 1.00 78.19 58 MET H O 1
ATOM 7108 N N . ARG H 2 3 ? 31.452 -5.171 27.022 1.00 71.54 59 ARG H N 1
ATOM 7109 C CA . ARG H 2 3 ? 30.213 -5.940 26.910 1.00 68.84 59 ARG H CA 1
ATOM 7110 C C . ARG H 2 3 ? 29.368 -5.903 28.191 1.00 66.66 59 ARG H C 1
ATOM 7111 O O . ARG H 2 3 ? 28.438 -6.697 28.378 1.00 66.90 59 ARG H O 1
ATOM 7119 N N . LYS H 2 4 ? 29.674 -4.936 29.047 1.00 58.67 60 LYS H N 1
ATOM 7120 C CA . LYS H 2 4 ? 28.923 -4.720 30.271 1.00 55.60 60 LYS H CA 1
ATOM 7121 C C . LYS H 2 4 ? 28.082 -3.477 30.131 1.00 54.42 60 LYS H C 1
ATOM 7122 O O . LYS H 2 4 ? 28.605 -2.391 29.912 1.00 53.63 60 LYS H O 1
ATOM 7128 N N . ILE H 2 5 ? 26.773 -3.627 30.283 1.00 48.30 61 ILE H N 1
ATOM 7129 C CA . ILE H 2 5 ? 25.863 -2.482 30.214 1.00 47.23 61 ILE H CA 1
ATOM 7130 C C . ILE H 2 5 ? 25.286 -2.274 31.592 1.00 46.37 61 ILE H C 1
ATOM 7131 O O . ILE H 2 5 ? 25.354 -3.175 32.424 1.00 46.00 61 ILE H O 1
ATOM 7136 N N . LEU H 2 6 ? 24.769 -1.072 31.843 1.00 44.13 62 LEU H N 1
ATOM 7137 C CA . LEU H 2 6 ? 24.111 -0.783 33.103 1.00 43.53 62 LEU H CA 1
ATOM 7138 C C . LEU H 2 6 ? 22.814 -0.113 32.761 1.00 43.06 62 LEU H C 1
ATOM 7139 O O . LEU H 2 6 ? 22.813 0.826 31.968 1.00 42.85 62 LEU H O 1
ATOM 7144 N N . ILE H 2 7 ? 21.728 -0.667 33.331 1.00 42.95 63 ILE H N 1
ATOM 7145 C CA . ILE H 2 7 ? 20.322 -0.243 33.133 1.00 42.51 63 ILE H CA 1
ATOM 7146 C C . ILE H 2 7 ? 19.771 0.489 34.350 1.00 42.33 63 ILE H C 1
ATOM 7147 O O . ILE H 2 7 ? 19.772 -0.058 35.441 1.00 41.96 63 ILE H O 1
ATOM 7152 N N . ARG H 2 8 ? 19.252 1.702 34.134 1.00 43.03 64 ARG H N 1
ATOM 7153 C CA . ARG H 2 8 ? 18.672 2.542 35.189 1.00 42.42 64 ARG H CA 1
ATOM 7154 C C . ARG H 2 8 ? 17.207 2.794 34.858 1.00 42.23 64 ARG H C 1
ATOM 7155 O O . ARG H 2 8 ? 16.797 2.758 33.685 1.00 42.23 64 ARG H O 1
ATOM 7163 N N . GLY H 2 9 ? 16.409 3.051 35.889 1.00 42.47 65 GLY H N 1
ATOM 7164 C CA . GLY H 2 9 ? 15.016 3.390 35.697 1.00 41.98 65 GLY H CA 1
ATOM 7165 C C . GLY H 2 9 ? 14.062 2.239 35.769 1.00 42.00 65 GLY H C 1
ATOM 7166 O O . GLY H 2 9 ? 12.881 2.383 35.466 1.00 42.99 65 GLY H O 1
ATOM 7167 N N . LEU H 2 10 ? 14.563 1.080 36.168 1.00 41.48 66 LEU H N 1
ATOM 7168 C CA . LEU H 2 10 ? 13.726 -0.106 36.303 1.00 42.08 66 LEU H CA 1
ATOM 7169 C C . LEU H 2 10 ? 12.620 0.143 37.337 1.00 42.89 66 LEU H C 1
ATOM 7170 O O . LEU H 2 10 ? 12.781 1.000 38.215 1.00 43.41 66 LEU H O 1
ATOM 7175 N N . PRO H 2 11 ? 11.480 -0.593 37.245 1.00 43.77 67 PRO H N 1
ATOM 7176 C CA . PRO H 2 11 ? 10.352 -0.515 38.200 1.00 44.38 67 PRO H CA 1
ATOM 7177 C C . PRO H 2 11 ? 10.744 -0.934 39.636 1.00 44.74 67 PRO H C 1
ATOM 7178 O O . PRO H 2 11 ? 11.706 -1.695 39.828 1.00 44.95 67 PRO H O 1
ATOM 7182 N N . GLY H 2 12 ? 10.025 -0.442 40.645 1.00 43.92 68 GLY H N 1
ATOM 7183 C CA . GLY H 2 12 ? 10.325 -0.803 42.024 1.00 45.28 68 GLY H CA 1
ATOM 7184 C C . GLY H 2 12 ? 10.167 -2.294 42.310 1.00 46.44 68 GLY H C 1
ATOM 7185 O O . GLY H 2 12 ? 10.931 -2.931 43.057 1.00 46.37 68 GLY H O 1
ATOM 7186 N N . ASP H 2 13 ? 9.163 -2.862 41.667 1.00 50.38 69 ASP H N 1
ATOM 7187 C CA . ASP H 2 13 ? 8.834 -4.255 41.847 1.00 51.40 69 ASP H CA 1
ATOM 7188 C C . ASP H 2 13 ? 9.339 -5.099 40.661 1.00 51.15 69 ASP H C 1
ATOM 7189 O O . ASP H 2 13 ? 8.740 -6.130 40.308 1.00 50.97 69 ASP H O 1
ATOM 7194 N N . VAL H 2 14 ? 10.453 -4.682 40.068 1.00 47.53 70 VAL H N 1
ATOM 7195 C CA . VAL H 2 14 ? 11.020 -5.429 38.960 1.00 47.36 70 VAL H CA 1
ATOM 7196 C C . VAL H 2 14 ? 11.550 -6.757 39.513 1.00 47.41 70 VAL H C 1
ATOM 7197 O O . VAL H 2 14 ? 11.994 -6.830 40.683 1.00 47.59 70 VAL H O 1
ATOM 7201 N N . THR H 2 15 ? 11.478 -7.811 38.688 1.00 50.45 71 THR H N 1
ATOM 7202 C CA . THR H 2 15 ? 12.040 -9.124 39.044 1.00 50.04 71 THR H CA 1
ATOM 7203 C C . THR H 2 15 ? 13.241 -9.432 38.135 1.00 49.62 71 THR H C 1
ATOM 7204 O O . THR H 2 15 ? 13.399 -8.827 37.068 1.00 49.62 71 THR H O 1
ATOM 7208 N N . ASN H 2 16 ? 14.090 -10.367 38.538 1.00 51.55 72 ASN H N 1
ATOM 7209 C CA . ASN H 2 16 ? 15.209 -10.711 37.689 1.00 51.05 72 ASN H CA 1
ATOM 7210 C C . ASN H 2 16 ? 14.664 -11.221 36.364 1.00 51.21 72 ASN H C 1
ATOM 7211 O O . ASN H 2 16 ? 15.106 -10.794 35.308 1.00 51.36 72 ASN H O 1
ATOM 7216 N N . GLN H 2 17 ? 13.633 -12.046 36.433 1.00 51.21 73 GLN H N 1
ATOM 7217 C CA . GLN H 2 17 ? 13.006 -12.573 35.239 1.00 51.55 73 GLN H CA 1
ATOM 7218 C C . GLN H 2 17 ? 12.694 -11.490 34.220 1.00 51.36 73 GLN H C 1
ATOM 7219 O O . GLN H 2 17 ? 13.079 -11.579 33.051 1.00 51.20 73 GLN H O 1
ATOM 7225 N N . GLU H 2 18 ? 12.013 -10.451 34.673 1.00 51.03 74 GLU H N 1
ATOM 7226 C CA . GLU H 2 18 ? 11.689 -9.354 33.784 1.00 51.45 74 GLU H CA 1
ATOM 7227 C C . GLU H 2 18 ? 12.900 -8.812 32.994 1.00 50.68 74 GLU H C 1
ATOM 7228 O O . GLU H 2 18 ? 12.756 -8.426 31.829 1.00 50.74 74 GLU H O 1
ATOM 7234 N N . VAL H 2 19 ? 14.078 -8.794 33.619 1.00 44.40 75 VAL H N 1
ATOM 7235 C CA . VAL H 2 19 ? 15.284 -8.280 32.963 1.00 43.92 75 VAL H CA 1
ATOM 7236 C C . VAL H 2 19 ? 15.744 -9.221 31.886 1.00 43.74 75 VAL H C 1
ATOM 7237 O O . VAL H 2 19 ? 16.113 -8.801 30.813 1.00 43.00 75 VAL H O 1
ATOM 7241 N N . HIS H 2 20 ? 15.763 -10.501 32.220 1.00 49.92 76 HIS H N 1
ATOM 7242 C CA . HIS H 2 20 ? 16.192 -11.540 31.302 1.00 50.80 76 HIS H CA 1
ATOM 7243 C C . HIS H 2 20 ? 15.200 -11.559 30.138 1.00 51.56 76 HIS H C 1
ATOM 7244 O O . HIS H 2 20 ? 15.563 -11.813 28.984 1.00 51.58 76 HIS H O 1
ATOM 7251 N N . ASP H 2 21 ? 13.938 -11.313 30.465 1.00 54.02 77 ASP H N 1
ATOM 7252 C CA . ASP H 2 21 ? 12.898 -11.311 29.465 1.00 54.56 77 ASP H CA 1
ATOM 7253 C C . ASP H 2 21 ? 13.099 -10.123 28.552 1.00 54.84 77 ASP H C 1
ATOM 7254 O O . ASP H 2 21 ? 12.814 -10.181 27.341 1.00 55.66 77 ASP H O 1
ATOM 7259 N N . LEU H 2 22 ? 13.519 -9.021 29.163 1.00 53.89 78 LEU H N 1
ATOM 7260 C CA . LEU H 2 22 ? 13.758 -7.784 28.448 1.00 54.11 78 LEU H CA 1
ATOM 7261 C C . LEU H 2 22 ? 14.832 -8.013 27.380 1.00 54.89 78 LEU H C 1
ATOM 7262 O O . LEU H 2 22 ? 14.616 -7.785 26.181 1.00 55.00 78 LEU H O 1
ATOM 7267 N N . LEU H 2 23 ? 15.962 -8.552 27.812 1.00 52.23 79 LEU H N 1
ATOM 7268 C CA . LEU H 2 23 ? 17.050 -8.853 26.913 1.00 52.41 79 LEU H CA 1
ATOM 7269 C C . LEU H 2 23 ? 17.012 -10.329 26.552 1.00 53.14 79 LEU H C 1
ATOM 7270 O O . LEU H 2 23 ? 17.993 -11.042 26.692 1.00 53.28 79 LEU H O 1
ATOM 7275 N N . SER H 2 24 ? 15.847 -10.781 26.102 1.00 56.40 80 SER H N 1
ATOM 7276 C CA . SER H 2 24 ? 15.641 -12.180 25.748 1.00 57.03 80 SER H CA 1
ATOM 7277 C C . SER H 2 24 ? 16.383 -12.509 24.481 1.00 57.96 80 SER H C 1
ATOM 7278 O O . SER H 2 24 ? 16.688 -13.669 24.213 1.00 58.88 80 SER H O 1
ATOM 7281 N N . ASP H 2 25 ? 16.720 -11.469 23.732 1.00 57.76 81 ASP H N 1
ATOM 7282 C CA . ASP H 2 25 ? 17.397 -11.626 22.457 1.00 58.38 81 ASP H CA 1
ATOM 7283 C C . ASP H 2 25 ? 18.916 -11.688 22.526 1.00 58.69 81 ASP H C 1
ATOM 7284 O O . ASP H 2 25 ? 19.578 -11.691 21.482 1.00 59.07 81 ASP H O 1
ATOM 7289 N N . TYR H 2 26 ? 19.465 -11.697 23.742 1.00 57.09 82 TYR H N 1
ATOM 7290 C CA . TYR H 2 26 ? 20.925 -11.693 23.951 1.00 57.38 82 TYR H CA 1
ATOM 7291 C C . TYR H 2 26 ? 21.425 -12.762 24.917 1.00 57.20 82 TYR H C 1
ATOM 7292 O O . TYR H 2 26 ? 20.656 -13.340 25.696 1.00 57.33 82 TYR H O 1
ATOM 7301 N N . GLU H 2 27 ? 22.730 -12.990 24.890 1.00 56.56 83 GLU H N 1
ATOM 7302 C CA . GLU H 2 27 ? 23.334 -13.944 25.801 1.00 57.27 83 GLU H CA 1
ATOM 7303 C C . GLU H 2 27 ? 23.847 -13.299 27.079 1.00 57.19 83 GLU H C 1
ATOM 7304 O O . GLU H 2 27 ? 24.917 -12.675 27.100 1.00 57.06 83 GLU H O 1
ATOM 7310 N N . LEU H 2 28 ? 23.080 -13.482 28.149 1.00 55.47 84 LEU H N 1
ATOM 7311 C CA . LEU H 2 28 ? 23.447 -12.933 29.428 1.00 55.46 84 LEU H CA 1
ATOM 7312 C C . LEU H 2 28 ? 24.519 -13.820 30.006 1.00 55.78 84 LEU H C 1
ATOM 7313 O O . LEU H 2 28 ? 24.355 -15.027 30.042 1.00 56.54 84 LEU H O 1
ATOM 7318 N N . LYS H 2 29 ? 25.618 -13.212 30.434 1.00 54.67 85 LYS H N 1
ATOM 7319 C CA . LYS H 2 29 ? 26.716 -13.922 31.060 1.00 54.96 85 LYS H CA 1
ATOM 7320 C C . LYS H 2 29 ? 26.778 -13.463 32.524 1.00 54.67 85 LYS H C 1
ATOM 7321 O O . LYS H 2 29 ? 27.303 -14.160 33.395 1.00 54.22 85 LYS H O 1
ATOM 7327 N N . TYR H 2 30 ? 26.221 -12.280 32.780 1.00 57.28 86 TYR H N 1
ATOM 7328 C CA . TYR H 2 30 ? 26.116 -11.722 34.130 1.00 56.36 86 TYR H CA 1
ATOM 7329 C C . TYR H 2 30 ? 24.886 -10.837 34.269 1.00 55.67 86 TYR H C 1
ATOM 7330 O O . TYR H 2 30 ? 24.537 -10.083 33.348 1.00 55.81 86 TYR H O 1
ATOM 7339 N N . CYS H 2 31 ? 24.221 -10.938 35.419 1.00 53.05 87 CYS H N 1
ATOM 7340 C CA . CYS H 2 31 ? 23.001 -10.203 35.636 1.00 52.14 87 CYS H CA 1
ATOM 7341 C C . CYS H 2 31 ? 22.714 -9.998 37.081 1.00 51.34 87 CYS H C 1
ATOM 7342 O O . CYS H 2 31 ? 22.262 -10.890 37.770 1.00 51.47 87 CYS H O 1
ATOM 7345 N N . PHE H 2 32 ? 22.942 -8.792 37.546 1.00 52.77 88 PHE H N 1
ATOM 7346 C CA . PHE H 2 32 ? 22.634 -8.488 38.925 1.00 52.69 88 PHE H CA 1
ATOM 7347 C C . PHE H 2 32 ? 21.677 -7.307 39.021 1.00 52.36 88 PHE H C 1
ATOM 7348 O O . PHE H 2 32 ? 22.014 -6.186 38.655 1.00 50.96 88 PHE H O 1
ATOM 7356 N N . VAL H 2 33 ? 20.479 -7.594 39.518 1.00 52.98 89 VAL H N 1
ATOM 7357 C CA . VAL H 2 33 ? 19.419 -6.604 39.659 1.00 53.44 89 VAL H CA 1
ATOM 7358 C C . VAL H 2 33 ? 19.367 -5.994 41.064 1.00 53.75 89 VAL H C 1
ATOM 7359 O O . VAL H 2 33 ? 19.302 -6.722 42.067 1.00 53.96 89 VAL H O 1
ATOM 7363 N N . ASP H 2 34 ? 19.398 -4.665 41.133 1.00 56.05 90 ASP H N 1
ATOM 7364 C CA . ASP H 2 34 ? 19.369 -3.973 42.415 1.00 56.06 90 ASP H CA 1
ATOM 7365 C C . ASP H 2 34 ? 17.979 -3.412 42.638 1.00 55.74 90 ASP H C 1
ATOM 7366 O O . ASP H 2 34 ? 17.661 -2.311 42.185 1.00 55.71 90 ASP H O 1
ATOM 7371 N N . LYS H 2 35 ? 17.136 -4.180 43.315 1.00 57.23 91 LYS H N 1
ATOM 7372 C CA . LYS H 2 35 ? 15.768 -3.759 43.552 1.00 57.42 91 LYS H CA 1
ATOM 7373 C C . LYS H 2 35 ? 15.617 -2.450 44.327 1.00 57.78 91 LYS H C 1
ATOM 7374 O O . LYS H 2 35 ? 14.697 -1.672 44.055 1.00 57.62 91 LYS H O 1
ATOM 7380 N N . TYR H 2 36 ? 16.536 -2.185 45.257 1.00 56.81 92 TYR H N 1
ATOM 7381 C CA . TYR H 2 36 ? 16.485 -0.939 46.002 1.00 56.94 92 TYR H CA 1
ATOM 7382 C C . TYR H 2 36 ? 16.822 0.265 45.104 1.00 56.37 92 TYR H C 1
ATOM 7383 O O . TYR H 2 36 ? 16.356 1.375 45.341 1.00 56.05 92 TYR H O 1
ATOM 7392 N N . LYS H 2 37 ? 17.601 0.049 44.055 1.00 51.69 93 LYS H N 1
ATOM 7393 C CA . LYS H 2 37 ? 17.976 1.147 43.169 1.00 51.54 93 LYS H CA 1
ATOM 7394 C C . LYS H 2 37 ? 17.329 1.094 41.779 1.00 50.79 93 LYS H C 1
ATOM 7395 O O . LYS H 2 37 ? 17.404 2.056 41.019 1.00 50.14 93 LYS H O 1
ATOM 7401 N N . GLY H 2 38 ? 16.677 -0.010 41.442 1.00 48.02 94 GLY H N 1
ATOM 7402 C CA . GLY H 2 38 ? 16.058 -0.097 40.137 1.00 47.48 94 GLY H CA 1
ATOM 7403 C C . GLY H 2 38 ? 17.097 -0.055 39.036 1.00 46.98 94 GLY H C 1
ATOM 7404 O O . GLY H 2 38 ? 16.851 0.453 37.944 1.00 47.15 94 GLY H O 1
ATOM 7405 N N . THR H 2 39 ? 18.275 -0.592 39.334 1.00 47.21 95 THR H N 1
ATOM 7406 C CA . THR H 2 39 ? 19.371 -0.640 38.366 1.00 46.85 95 THR H CA 1
ATOM 7407 C C . THR H 2 39 ? 19.886 -2.066 38.225 1.00 46.90 95 THR H C 1
ATOM 7408 O O . THR H 2 39 ? 19.974 -2.814 39.213 1.00 47.51 95 THR H O 1
ATOM 7412 N N . ALA H 2 40 ? 20.188 -2.443 36.986 1.00 45.22 96 ALA H N 1
ATOM 7413 C CA . ALA H 2 40 ? 20.669 -3.769 36.694 1.00 45.19 96 ALA H CA 1
ATOM 7414 C C . ALA H 2 40 ? 22.084 -3.727 36.111 1.00 45.69 96 ALA H C 1
ATOM 7415 O O . ALA H 2 40 ? 22.435 -2.836 35.329 1.00 46.16 96 ALA H O 1
ATOM 7417 N N . PHE H 2 41 ? 22.897 -4.716 36.468 1.00 49.73 97 PHE H N 1
ATOM 7418 C CA . PHE H 2 41 ? 24.230 -4.814 35.909 1.00 50.34 97 PHE H CA 1
ATOM 7419 C C . PHE H 2 41 ? 24.300 -6.092 35.111 1.00 50.51 97 PHE H C 1
ATOM 7420 O O . PHE H 2 41 ? 24.458 -7.173 35.670 1.00 50.15 97 PHE H O 1
ATOM 7428 N N . VAL H 2 42 ? 24.150 -5.945 33.800 1.00 51.05 98 VAL H N 1
ATOM 7429 C CA . VAL H 2 42 ? 24.245 -7.054 32.873 1.00 51.94 98 VAL H CA 1
ATOM 7430 C C . VAL H 2 42 ? 25.601 -7.043 32.175 1.00 52.92 98 VAL H C 1
ATOM 7431 O O . VAL H 2 42 ? 26.278 -6.009 32.105 1.00 53.38 98 VAL H O 1
ATOM 7435 N N . THR H 2 43 ? 26.002 -8.239 31.744 1.00 53.24 99 THR H N 1
ATOM 7436 C CA . THR H 2 43 ? 27.254 -8.498 31.039 1.00 54.05 99 THR H CA 1
ATOM 7437 C C . THR H 2 43 ? 26.830 -9.390 29.855 1.00 54.21 99 THR H C 1
ATOM 7438 O O . THR H 2 43 ? 26.221 -10.446 30.043 1.00 53.97 99 THR H O 1
ATOM 7442 N N . LEU H 2 44 ? 27.059 -8.909 28.637 1.00 54.12 100 LEU H N 1
ATOM 7443 C CA . LEU H 2 44 ? 26.644 -9.659 27.447 1.00 54.70 100 LEU H CA 1
ATOM 7444 C C . LEU H 2 44 ? 27.768 -10.448 26.798 1.00 54.64 100 LEU H C 1
ATOM 7445 O O . LEU H 2 44 ? 28.930 -10.349 27.196 1.00 54.74 100 LEU H O 1
ATOM 7450 N N . LEU H 2 45 ? 27.418 -11.228 25.789 1.00 55.31 101 LEU H N 1
ATOM 7451 C CA . LEU H 2 45 ? 28.403 -12.037 25.092 1.00 55.34 101 LEU H CA 1
ATOM 7452 C C . LEU H 2 45 ? 29.599 -11.264 24.527 1.00 55.25 101 LEU H C 1
ATOM 7453 O O . LEU H 2 45 ? 30.737 -11.729 24.616 1.00 55.78 101 LEU H O 1
ATOM 7458 N N . ASN H 2 46 ? 29.359 -10.098 23.940 1.00 55.07 102 ASN H N 1
ATOM 7459 C CA . ASN H 2 46 ? 30.453 -9.329 23.353 1.00 55.20 102 ASN H CA 1
ATOM 7460 C C . ASN H 2 46 ? 30.178 -7.837 23.126 1.00 55.89 102 ASN H C 1
ATOM 7461 O O . ASN H 2 46 ? 29.220 -7.274 23.652 1.00 56.30 102 ASN H O 1
ATOM 7466 N N . GLY H 2 47 ? 31.047 -7.192 22.355 1.00 55.94 103 GLY H N 1
ATOM 7467 C CA . GLY H 2 47 ? 30.938 -5.769 22.118 1.00 55.63 103 GLY H CA 1
ATOM 7468 C C . GLY H 2 47 ? 29.703 -5.460 21.334 1.00 55.66 103 GLY H C 1
ATOM 7469 O O . GLY H 2 47 ? 28.981 -4.527 21.658 1.00 55.43 103 GLY 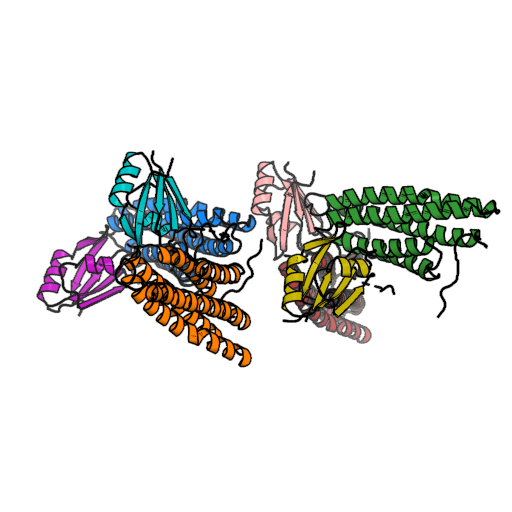H O 1
ATOM 7470 N N . GLU H 2 48 ? 29.477 -6.230 20.281 1.00 58.87 104 GLU H N 1
ATOM 7471 C CA . GLU H 2 48 ? 28.344 -5.988 19.405 1.00 59.45 104 GLU H CA 1
ATOM 7472 C C . GLU H 2 48 ? 27.022 -6.151 20.093 1.00 59.37 104 GLU H C 1
ATOM 7473 O O . GLU H 2 48 ? 26.081 -5.438 19.763 1.00 59.26 104 GLU H O 1
ATOM 7479 N N . GLN H 2 49 ? 26.937 -7.126 21.000 1.00 57.13 105 GLN H N 1
ATOM 7480 C CA . GLN H 2 49 ? 25.696 -7.390 21.727 1.00 56.75 105 GLN H CA 1
ATOM 7481 C C . GLN H 2 49 ? 25.353 -6.195 22.618 1.00 56.86 105 GLN H C 1
ATOM 7482 O O . GLN H 2 49 ? 24.229 -5.705 22.606 1.00 57.49 105 GLN H O 1
ATOM 7488 N N . ALA H 2 50 ? 26.332 -5.709 23.371 1.00 56.97 106 ALA H N 1
ATOM 7489 C CA . ALA H 2 50 ? 26.116 -4.569 24.261 1.00 56.88 106 ALA H CA 1
ATOM 7490 C C . ALA H 2 50 ? 25.701 -3.304 23.491 1.00 57.15 106 ALA H C 1
ATOM 7491 O O . ALA H 2 50 ? 25.013 -2.419 24.019 1.00 57.82 106 ALA H O 1
ATOM 7493 N N . GLU H 2 51 ? 26.101 -3.239 22.231 1.00 59.30 107 GLU H N 1
ATOM 7494 C CA . GLU H 2 51 ? 25.751 -2.121 21.373 1.00 58.68 107 GLU H CA 1
ATOM 7495 C C . GLU H 2 51 ? 24.285 -2.212 20.957 1.00 57.65 107 GLU H C 1
ATOM 7496 O O . GLU H 2 51 ? 23.540 -1.245 21.057 1.00 57.95 107 GLU H O 1
ATOM 7502 N N . ALA H 2 52 ? 23.883 -3.363 20.439 1.00 53.27 108 ALA H N 1
ATOM 7503 C CA . ALA H 2 52 ? 22.516 -3.539 19.993 1.00 52.16 108 ALA H CA 1
ATOM 7504 C C . ALA H 2 52 ? 21.542 -3.371 21.161 1.00 51.60 108 ALA H C 1
ATOM 7505 O O . ALA H 2 52 ? 20.444 -2.802 21.001 1.00 51.65 108 ALA H O 1
ATOM 7507 N N . ALA H 2 53 ? 21.942 -3.917 22.317 1.00 48.44 109 ALA H N 1
ATOM 7508 C CA . ALA H 2 53 ? 21.175 -3.849 23.545 1.00 47.33 109 ALA H CA 1
ATOM 7509 C C . ALA H 2 53 ? 20.994 -2.380 23.923 1.00 46.95 109 ALA H C 1
ATOM 7510 O O . ALA H 2 53 ? 19.897 -1.935 24.233 1.00 47.05 109 ALA H O 1
ATOM 7512 N N . ILE H 2 54 ? 22.067 -1.607 23.866 1.00 45.82 110 ILE H N 1
ATOM 7513 C CA . ILE H 2 54 ? 21.972 -0.186 24.180 1.00 44.94 110 ILE H CA 1
ATOM 7514 C C . ILE H 2 54 ? 21.003 0.492 23.208 1.00 45.47 110 ILE H C 1
ATOM 7515 O O . ILE H 2 54 ? 20.142 1.284 23.590 1.00 45.80 110 ILE H O 1
ATOM 7520 N N . ASN H 2 55 ? 21.158 0.200 21.929 1.00 50.40 111 ASN H N 1
ATOM 7521 C CA . ASN H 2 55 ? 20.358 0.888 20.949 1.00 50.51 111 ASN H CA 1
ATOM 7522 C C . ASN H 2 55 ? 18.901 0.532 20.921 1.00 50.18 111 ASN H C 1
ATOM 7523 O O . ASN H 2 55 ? 18.051 1.411 20.762 1.00 50.83 111 ASN H O 1
ATOM 7528 N N . ALA H 2 56 ? 18.599 -0.734 21.194 1.00 48.60 112 ALA H N 1
ATOM 7529 C CA . ALA H 2 56 ? 17.202 -1.191 21.252 1.00 48.15 112 ALA H CA 1
ATOM 7530 C C . ALA H 2 56 ? 16.491 -0.695 22.501 1.00 47.86 112 ALA H C 1
ATOM 7531 O O . ALA H 2 56 ? 15.298 -0.331 22.461 1.00 48.02 112 ALA H O 1
ATOM 7533 N N . PHE H 2 57 ? 17.184 -0.802 23.632 1.00 46.30 113 PHE H N 1
ATOM 7534 C CA . PHE H 2 57 ? 16.535 -0.782 24.940 1.00 45.94 113 PHE H CA 1
ATOM 7535 C C . PHE H 2 57 ? 16.696 0.547 25.674 1.00 46.60 113 PHE H C 1
ATOM 7536 O O . PHE H 2 57 ? 16.050 0.781 26.695 1.00 47.32 113 PHE H O 1
ATOM 7544 N N . HIS H 2 58 ? 17.557 1.415 25.152 1.00 47.50 114 HIS H N 1
ATOM 7545 C CA . HIS H 2 58 ? 17.738 2.743 25.727 1.00 47.56 114 HIS H CA 1
ATOM 7546 C C . HIS H 2 58 ? 16.472 3.560 25.525 1.00 47.83 114 HIS H C 1
ATOM 7547 O O . HIS H 2 58 ? 15.819 3.445 24.488 1.00 48.16 114 HIS H O 1
ATOM 7554 N N . GLN H 2 59 ? 16.026 4.273 26.547 1.00 51.60 115 GLN H N 1
ATOM 7555 C CA . GLN H 2 59 ? 14.955 5.232 26.337 1.00 51.23 115 GLN H CA 1
ATOM 7556 C C . GLN H 2 59 ? 13.800 4.483 25.677 1.00 50.13 115 GLN H C 1
ATOM 7557 O O . GLN H 2 59 ? 13.084 5.034 24.841 1.00 49.80 115 GLN H O 1
ATOM 7563 N N . SER H 2 60 ? 13.629 3.223 26.062 1.00 48.88 116 SER H N 1
ATOM 7564 C CA . SER H 2 60 ? 12.376 2.488 25.846 1.00 47.80 116 SER H CA 1
ATOM 7565 C C . SER H 2 60 ? 11.583 2.488 27.166 1.00 47.43 116 SER H C 1
ATOM 7566 O O . SER H 2 60 ? 12.087 2.955 28.213 1.00 47.86 116 SER H O 1
ATOM 7569 N N . ARG H 2 61 ? 10.358 1.986 27.136 1.00 45.75 117 ARG H N 1
ATOM 7570 C CA . ARG H 2 61 ? 9.571 1.985 28.348 1.00 44.78 117 ARG H CA 1
ATOM 7571 C C . ARG H 2 61 ? 9.352 0.600 28.839 1.00 44.78 117 ARG H C 1
ATOM 7572 O O . ARG H 2 61 ? 8.957 -0.267 28.055 1.00 45.17 117 ARG H O 1
ATOM 7580 N N . LEU H 2 62 ? 9.610 0.386 30.133 1.00 45.37 118 LEU H N 1
ATOM 7581 C CA . LEU H 2 62 ? 9.342 -0.896 30.761 1.00 44.72 118 LEU H CA 1
ATOM 7582 C C . LEU H 2 62 ? 8.213 -0.687 31.784 1.00 45.09 118 LEU H C 1
ATOM 7583 O O . LEU H 2 62 ? 8.401 -0.002 32.791 1.00 44.65 118 LEU H O 1
ATOM 7588 N N . ARG H 2 63 ? 7.049 -1.277 31.516 1.00 46.55 119 ARG H N 1
ATOM 7589 C CA . ARG H 2 63 ? 5.868 -1.116 32.369 1.00 46.80 119 ARG H CA 1
ATOM 7590 C C . ARG H 2 63 ? 5.685 0.363 32.707 1.00 47.21 119 ARG H C 1
ATOM 7591 O O . ARG H 2 63 ? 5.438 0.754 33.851 1.00 47.30 119 ARG H O 1
ATOM 7599 N N . GLU H 2 64 ? 5.806 1.198 31.677 1.00 49.36 120 GLU H N 1
ATOM 7600 C CA . GLU H 2 64 ? 5.545 2.632 31.800 1.00 49.65 120 GLU H CA 1
ATOM 7601 C C . GLU H 2 64 ? 6.724 3.466 32.319 1.00 49.65 120 GLU H C 1
ATOM 7602 O O . GLU H 2 64 ? 6.565 4.654 32.603 1.00 49.66 120 GLU H O 1
ATOM 7608 N N . ARG H 2 65 ? 7.898 2.854 32.442 1.00 48.25 121 ARG H N 1
ATOM 7609 C CA . ARG H 2 65 ? 9.068 3.551 32.981 1.00 48.44 121 ARG H CA 1
ATOM 7610 C C . ARG H 2 65 ? 10.209 3.663 31.965 1.00 48.64 121 ARG H C 1
ATOM 7611 O O . ARG H 2 65 ? 10.576 2.678 31.325 1.00 48.84 121 ARG H O 1
ATOM 7619 N N . GLU H 2 66 ? 10.767 4.865 31.821 1.00 52.46 122 GLU H N 1
ATOM 7620 C CA . GLU H 2 66 ? 11.762 5.117 30.796 1.00 52.96 122 GLU H CA 1
ATOM 7621 C C . GLU H 2 66 ? 13.113 4.542 31.240 1.00 52.86 122 GLU H C 1
ATOM 7622 O O . GLU H 2 66 ? 13.672 4.924 32.277 1.00 52.76 122 GLU H O 1
ATOM 7628 N N . LEU H 2 67 ? 13.642 3.619 30.447 1.00 47.81 123 LEU H N 1
ATOM 7629 C CA . LEU H 2 67 ? 14.940 3.012 30.743 1.00 47.06 123 LEU H CA 1
ATOM 7630 C C . LEU H 2 67 ? 16.118 3.772 30.153 1.00 47.13 123 LEU H C 1
ATOM 7631 O O . LEU H 2 67 ? 16.081 4.272 29.038 1.00 46.84 123 LEU H O 1
ATOM 7636 N N . SER H 2 68 ? 17.202 3.765 30.895 1.00 46.19 124 SER H N 1
ATOM 7637 C CA . SER H 2 68 ? 18.431 4.357 30.430 1.00 46.83 124 SER H CA 1
ATOM 7638 C C . SER H 2 68 ? 19.484 3.239 30.424 1.00 47.94 124 SER H C 1
ATOM 7639 O O . SER H 2 68 ? 19.976 2.796 31.469 1.00 48.21 124 SER H O 1
ATOM 7642 N N . VAL H 2 69 ? 19.741 2.731 29.224 1.00 48.57 125 VAL H N 1
ATOM 7643 C CA . VAL H 2 69 ? 20.694 1.664 28.982 1.00 49.01 125 VAL H CA 1
ATOM 7644 C C . VAL H 2 69 ? 21.959 2.294 28.391 1.00 50.07 125 VAL H C 1
ATOM 7645 O O . VAL H 2 69 ? 21.901 3.098 27.469 1.00 50.89 125 VAL H O 1
ATOM 7649 N N . GLN H 2 70 ? 23.103 1.950 28.955 1.00 52.69 126 GLN H N 1
ATOM 7650 C CA . GLN H 2 70 ? 24.365 2.532 28.527 1.00 53.85 126 GLN H CA 1
ATOM 7651 C C . GLN H 2 70 ? 25.516 1.667 29.041 1.00 54.37 126 GLN H C 1
ATOM 7652 O O . GLN H 2 70 ? 25.355 0.945 30.033 1.00 54.12 126 GLN H O 1
ATOM 7658 N N . LEU H 2 71 ? 26.679 1.790 28.402 1.00 55.04 127 LEU H N 1
ATOM 7659 C CA . LEU H 2 71 ? 27.873 1.048 28.812 1.00 56.44 127 LEU H CA 1
ATOM 7660 C C . LEU H 2 71 ? 28.195 1.248 30.297 1.00 58.01 127 LEU H C 1
ATOM 7661 O O . LEU H 2 71 ? 28.115 2.378 30.793 1.00 58.61 127 LEU H O 1
ATOM 7666 N N . GLN H 2 72 ? 28.514 0.163 31.013 1.00 64.75 128 GLN H N 1
ATOM 7667 C CA . GLN H 2 72 ? 28.805 0.279 32.446 1.00 66.28 128 GLN H CA 1
ATOM 7668 C C . GLN H 2 72 ? 29.867 1.326 32.615 1.00 67.84 128 GLN H C 1
ATOM 7669 O O . GLN H 2 72 ? 30.967 1.195 32.059 1.00 68.02 128 GLN H O 1
ATOM 7675 N N . PRO H 2 73 ? 29.521 2.427 33.312 1.00 73.62 129 PRO H N 1
ATOM 7676 C CA . PRO H 2 73 ? 30.416 3.560 33.569 1.00 74.20 129 PRO H CA 1
ATOM 7677 C C . PRO H 2 73 ? 31.765 3.028 33.974 1.00 75.15 129 PRO H C 1
ATOM 7678 O O . PRO H 2 73 ? 31.898 2.369 35.019 1.00 75.02 129 PRO H O 1
ATOM 7682 N N . THR H 2 74 ? 32.734 3.228 33.079 1.00 77.40 130 THR H N 1
ATOM 7683 C CA . THR H 2 74 ? 34.110 2.769 33.280 1.00 78.64 130 THR H CA 1
ATOM 7684 C C . THR H 2 74 ? 35.006 3.967 33.579 1.00 79.20 130 THR H C 1
ATOM 7685 O O . THR H 2 74 ? 34.991 4.375 34.769 1.00 79.41 130 THR H O 1
#

Sequence (977 aa):
EFPEQVINQPMMMAARQLHDEARKWSSKGNDIIAAAKRMALLMAEMSRLVRGGSGTKRALIQCAKDIAKASDEVTRLAKEVAKQCTDKRIRTNLLQVCERIPTISTQLKILSTVKATMLGRTNISDEESEQATEMLVHNAQNLMQSVKETVREAEAASIKIRTDAGFTLRWVRKEFPEEVINQPMMMAARQLHDEARKWSSKGNDIIAAAKRMALLMAEMSRLVRGGSGTKRALIQCAKDIAKASDEVTRLAKEVAKQCTDKRIRTNLLQVCERIPTISTQLKILSTVKATMLGRTNISDEESEQATEMLVHNAQNLMQSVKETVREAEAASTLRWVRKTPEFPEVINQPMMMAARQLHDEARKWSSKGNDIIAAAKRMALLMAEMSRLVRGGSGTKRALIQCAKDIAKASDEVTRLAKEVAKQCTDKRIRTNLLQVCERIPTISTQLKILSTVKATMLGRTNISDEESEQATEMLVHNAQNLMQSVKETVREAEAASITLRWVRKTPEFPEVINQPMMMAARQLHDEARKWSSKGNDIIAAAKRMALLMAEMSRLVRGGSGTKRALIQCAKDIAKASDEVTRLAKEVAKQCTDKRIRTNLLQVCERIPTISTQLKILSTVKATMLGRTNISDEESEQATEMLVHNAQNLMQSVKETVREAEAASIKIRTDAGFTLRWVRKTPHMRKILIRGLPGDVTNQEVHDLLSDYELKYCFVDKYKGTAFVTLLNGEQAEAAINAFHQSRLRERELSVQLQPTMRKILIRGLPGDVTNQEVHDLLSDYELKYCFVDKYKGTAFVTLLNGEQAEAAINAFHQSRLRERELSVQLQPTHMRKILIRGLPGDVTNQEVHDLLSDYELKYCFVDKYKGTAFVTLLNGEQAEAAINAFHQSRLRERELSVQLQPTMRKILIRGLPGDVTNQEVHDLLSDYELKYCFVDKYKGTAFVTLLNGEQAEAAINAFHQSRLRERELSVQLQPT

B-factor: mean 55.74, std 13.74, range [26.68, 110.12]

InterPro domains:
  IPR000633 Vinculin, conserved site [PS00663] (162-182)
  IPR000633 Vinculin, conserved site [PS00664] (277-287)
  IPR000633 Vinculin, conserved site [PS00664] (497-507)
  IPR006077 Vinculin/alpha-catenin [PF01044] (373-915)
  IPR006077 Vinculin/alpha-catenin [PF01044] (934-1134)
  IPR017997 Vinculin [PTHR46180] (1-1132)
  IPR036723 Alpha-catenin/vinculin-like superfamily [SSF47220] (39-249)
  IPR036723 Alpha-catenin/vinculin-like superfamily [SSF47220] (272-424)
  IPR036723 Alpha-catenin/vinculin-like superfamily [SSF47220] (490-646)
  IPR036723 Alpha-catenin/vinculin-like superfamily [SSF47220] (649-718)
  IPR036723 Alpha-catenin/vinculin-like superfamily [SSF47220] (720-854)
  IPR036723 Alpha-catenin/vinculin-like superfamily [SSF47220] (957-1129)

Secondary structure (DSSP, 8-state):
--------HHHHHHHHHHHHHHTTB--TT-HHHHHHHHHHHHHHHHHHHTT--SSHHHHHHHHHHHHHHHHHHHHHHHHHHHHHB--HHHHHHHHHHHHHHHHHHHHHHHHHHHHHHHTT-SSS-HHHHHHHHHHHHHHHHHHHHHHHHHHHHHHHTTSSBS-SSS------B-/------S-HHHHHHHHHHHHHHTTB--TT-HHHHHHHHHHHHHHHHHHHTT--SSHHHHHHHHHHHHHHHHHHHHHHHHHHHHH---HHHHHHHHHHHHHHHHHHHHHHHHHHHHHHHTT-SSS-HHHHHHHHHHHHHHHHHHHHHHHHHHHHHHHT------B---/-------HHHHHHHHHHHHHHHTB--TT-HHHHHHHHHHHHHHHHHHHTT--SSHHHHHHHHHHHHHHHHHHHHHHHHHHHHH---HHHHHHHHHHTTHHHHHHHHHHHHHHHHHHHTT-SSS-HHHHHHHHHHHHHHHHHHHHHHHHHHHHHHHTT------B---/-------HHHHHHHHHHHHHHTTB--TT-HHHHHHHHHHHHHHHHHHHTT--SSHHHHHHHHHHHHHHHHHHHHHHHHHHHHHB--HHHHHHHHHHHHHHHHHHHHHHHHHHHHHHHTT-SSS-HHHHHHHHHHHHHHHHHHHHHHHHHHHHHHHTTTSBS-TTS------B---/--SEEEEE---TT--HHHHHHHTTTS--SEEEEETTTTEEEEE-SSHHHHHHHHHHHTT-EETTEE-EEEE---/--EEEEE---TT--HHHHHHHTTTS-EEEEEEETTTTEEEEEESSHHHHHHHHHHHTT-EETTEE-EEEE---/--SEEEEE---TT--HHHHHHHTTTS-EEEEEEETTTTEEEEEESSHHHHHHHHHHHTT-EETTEE-EEEE---/--EEEEE---TT--HHHHHHHTTTS-EEEEEEETTTTEEEEEESSHHHHHHHHHHHTT-EETTEE-EEEE---